Protein 1E8U (pdb70)

Foldseek 3Di:
DQPFAPPLFQVWAQAQQAADDPDDQQLKKWDAQPDFADPADWAPEQQKAWDLKEKEADRGKIKIKIKHDHHHYPPQHAIKMKIFIWYWYADPVRHIHTGTQAMDIGDDRWRWDLKYWEQDPFTIKIKTFTDDDDLLVQLVALAETKMKIKGQGSVRDIDMDIAPCCPQVVQFSYKTWLSYYWYDDDQKIKTKMKHFGDPPDPLNVQQQLAAADDFADPPADPDDPVVQSVLRNQQQQFPSRPRTGIFIKMWIAGDDPDTNHPIHIEGEHNNAPGHAHRWYWGGHHNWIWIWGFPQFQDFWTWTWTWDDDDRYIYTHHTQTFNVQGAAAAPPRWRPGGTRHHGGTTAAKHWEQHYAYPVRHTFKTWIWHAPDTHAQFWTWIFMTGNYDTHDIHTPDDRHKGWHYKDKGKTARNVVSWIKMKIWTFIDDVPSHHTYITITMTTIGGND/DDQFADPLFQPWAQAQQAADDPPDQLLKKWDAFPDFADPADWAPEQQKAWDLKEKEADSTWIKIKIKIDHHHYDPLGAIKMKIFIWYWYADPVGHIYTGTQAIDIRPDPWRWDLKYWYQDPFTIKIKTWTDNDDQLVQLVAQAETKMKIWGQGSVRDIDMDIAPCCPQVVQFSYKGFLSYYWYDDPQKIKTKMKHFGRPPDPVNVQQPLAAAADFAPPDADPDDPVVLSVFRNCQQQFPSNPRTGIFIKMWIAGDDPDTRHPIHIGGAHNNAPGGQHRWYWGGHHNWIWIWGFPQFQDFWTWTWTWDDDVRYIYTHHTQTFLVQGAAADPPRWRVHGTRHHGGTTAAKHWAQHYAYPVRHGFKTWIWHAPDGHAQFFTWIFMTGNYDTHDIHTPDDRQKGWHYKDKGKTARNNVSWIKMKIWTFIDGPPSHHTYITITMTTIDGDPVPD

InterPro domains:
  IPR000665 Haemagglutinin/haemagglutinin-neuraminidase, paramyxovirus [PF00423] (20-565)
  IPR016285 Haemagglutinin-neuraminidase [PIRSF001072] (2-569)
  IPR016285 Haemagglutinin-neuraminidase [cd15469] (160-564)
  IPR036278 Sialidase superfamily [SSF50939] (125-567)

Structure (mmCIF, N/CA/C/O backbone):
data_1E8U
#
_entry.id   1E8U
#
_cell.length_a   72.560
_cell.length_b   78.490
_cell.length_c   199.930
_cell.angle_alpha   90.00
_cell.angle_beta   90.00
_cell.angle_gamma   90.00
#
_symmetry.space_group_name_H-M   'P 21 21 21'
#
loop_
_entity.id
_entity.type
_entity.pdbx_description
1 polymer HEMAGGLUTININ-NEURAMINIDASE
2 non-polymer 'CALCIUM ION'
3 non-polymer 'N-acetyl-beta-neuraminic acid'
4 non-polymer 2-acetamido-2-deoxy-beta-D-glucopyranose
5 water water
#
loop_
_atom_site.group_PDB
_atom_site.id
_atom_site.type_symbol
_atom_site.label_atom_id
_atom_site.label_alt_id
_atom_site.label_comp_id
_atom_site.label_asym_id
_atom_site.label_entity_id
_atom_site.label_seq_id
_atom_site.pdbx_PDB_ins_code
_atom_site.Cartn_x
_atom_site.Cartn_y
_atom_site.Cartn_z
_atom_site.occupancy
_atom_site.B_iso_or_equiv
_atom_site.auth_seq_id
_atom_site.auth_comp_id
_atom_site.auth_asym_id
_atom_site.auth_atom_id
_atom_site.pdbx_PDB_model_num
ATOM 1 N N . GLY A 1 1 ? 10.980 51.073 3.998 1.00 78.22 124 GLY A N 1
ATOM 2 C CA . GLY A 1 1 ? 9.629 51.323 4.585 1.00 78.15 124 GLY A CA 1
ATOM 3 C C . GLY A 1 1 ? 9.675 52.267 5.771 1.00 77.80 124 GLY A C 1
ATOM 4 O O . GLY A 1 1 ? 9.266 51.909 6.877 1.00 77.87 124 GLY A O 1
ATOM 5 N N . ALA A 1 2 ? 10.173 53.477 5.538 1.00 77.38 125 ALA A N 1
ATOM 6 C CA . ALA A 1 2 ? 10.283 54.487 6.585 1.00 76.52 125 ALA A CA 1
ATOM 7 C C . ALA A 1 2 ? 8.932 54.775 7.233 1.00 75.88 125 ALA A C 1
ATOM 8 O O . ALA A 1 2 ? 7.987 55.191 6.563 1.00 76.32 125 ALA A O 1
ATOM 10 N N . PRO A 1 3 ? 8.825 54.551 8.552 1.00 74.82 126 PRO A N 1
ATOM 11 C CA . PRO A 1 3 ? 7.587 54.787 9.300 1.00 73.50 126 PRO A CA 1
ATOM 12 C C . PRO A 1 3 ? 7.104 56.229 9.189 1.00 71.96 126 PRO A C 1
ATOM 13 O O . PRO A 1 3 ? 5.923 56.513 9.388 1.00 72.42 126 PRO A O 1
ATOM 17 N N . ILE A 1 4 ? 8.029 57.133 8.879 1.00 69.85 127 ILE A N 1
ATOM 18 C CA . ILE A 1 4 ? 7.710 58.550 8.716 1.00 67.32 127 ILE A CA 1
ATOM 19 C C . ILE A 1 4 ? 7.277 59.238 10.008 1.00 65.16 127 ILE A C 1
ATOM 20 O O . ILE A 1 4 ? 6.655 58.625 10.877 1.00 64.63 127 ILE A O 1
ATOM 25 N N . HIS A 1 5 ? 7.618 60.519 10.123 1.00 62.62 128 HIS A N 1
ATOM 26 C CA . HIS A 1 5 ? 7.251 61.324 11.283 1.00 60.13 128 HIS A CA 1
ATOM 27 C C . HIS A 1 5 ? 5.779 61.696 11.106 1.00 58.75 128 HIS A C 1
ATOM 28 O O . HIS A 1 5 ? 5.239 61.569 10.006 1.00 58.35 128 HIS A O 1
ATOM 35 N N . ASP A 1 6 ? 5.131 62.152 12.175 1.00 57.02 129 ASP A N 1
ATOM 36 C CA . ASP A 1 6 ? 3.730 62.556 12.082 1.00 55.24 129 ASP A CA 1
ATOM 37 C C . ASP A 1 6 ? 3.624 63.668 11.041 1.00 53.75 129 ASP A C 1
ATOM 38 O O . ASP A 1 6 ? 4.554 64.457 10.870 1.00 53.42 129 ASP A O 1
ATOM 43 N N . PRO A 1 7 ? 2.488 63.747 10.330 1.00 52.69 130 PRO A N 1
ATOM 44 C CA . PRO A 1 7 ? 2.286 64.773 9.299 1.00 51.52 130 PRO A CA 1
ATOM 45 C C . PRO A 1 7 ? 2.528 66.206 9.765 1.00 50.24 130 PRO A C 1
ATOM 46 O O . PRO A 1 7 ? 2.638 67.124 8.951 1.00 49.74 130 PRO A O 1
ATOM 50 N N . ASP A 1 8 ? 2.621 66.391 11.074 1.00 49.19 131 ASP A N 1
ATOM 51 C CA . ASP A 1 8 ? 2.848 67.713 11.638 1.00 48.10 131 ASP A CA 1
ATOM 52 C C . ASP A 1 8 ? 4.272 68.206 11.384 1.00 46.65 131 ASP A C 1
ATOM 53 O O . ASP A 1 8 ? 4.527 69.410 11.381 1.00 45.38 131 ASP A O 1
ATOM 58 N N . PHE A 1 9 ? 5.194 67.273 11.165 1.00 45.15 132 PHE A N 1
ATOM 59 C CA . PHE A 1 9 ? 6.589 67.632 10.934 1.00 44.54 132 PHE A CA 1
ATOM 60 C C . PHE A 1 9 ? 7.000 67.645 9.469 1.00 43.99 132 PHE A C 1
ATOM 61 O O . PHE A 1 9 ? 8.075 68.139 9.133 1.00 44.28 132 PHE A O 1
ATOM 69 N N . ILE A 1 10 ? 6.152 67.104 8.601 1.00 43.58 133 ILE A N 1
ATOM 70 C CA . ILE A 1 10 ? 6.462 67.059 7.176 1.00 42.31 133 ILE A CA 1
ATOM 71 C C . ILE A 1 10 ? 6.901 68.430 6.684 1.00 40.40 133 ILE A C 1
ATOM 72 O O . ILE A 1 10 ? 6.205 69.426 6.883 1.00 40.30 133 ILE A O 1
ATOM 77 N N . GLY A 1 11 ? 8.068 68.478 6.048 1.00 38.37 134 GLY A N 1
ATOM 78 C CA . GLY A 1 11 ? 8.587 69.738 5.547 1.00 35.61 134 GLY A CA 1
ATOM 79 C C . GLY A 1 11 ? 9.314 70.543 6.613 1.00 34.31 134 GLY A C 1
ATOM 80 O O . GLY A 1 11 ? 9.825 71.628 6.339 1.00 35.14 134 GLY A O 1
ATOM 81 N N . GLY A 1 12 ? 9.367 70.017 7.832 1.00 32.89 135 GLY A N 1
ATOM 82 C CA . GLY A 1 12 ? 10.038 70.735 8.902 1.00 30.46 135 GLY A CA 1
ATOM 83 C C . GLY A 1 12 ? 11.340 70.097 9.352 1.00 29.00 135 GLY A C 1
ATOM 84 O O . GLY A 1 12 ? 11.901 70.487 10.378 1.00 27.52 135 GLY A O 1
ATOM 85 N N . ILE A 1 13 ? 11.828 69.127 8.581 1.00 27.15 136 ILE A N 1
ATOM 86 C CA . ILE A 1 13 ? 13.061 68.423 8.918 1.00 26.05 136 ILE A CA 1
ATOM 87 C C . ILE A 1 13 ? 14.206 68.745 7.963 1.00 25.77 136 ILE A C 1
ATOM 88 O O . ILE A 1 13 ? 14.024 68.770 6.741 1.00 25.04 136 ILE A O 1
ATOM 93 N N . GLY A 1 14 ? 15.383 68.989 8.532 1.00 24.13 137 GLY A N 1
ATOM 94 C CA . GLY A 1 14 ? 16.568 69.275 7.736 1.00 23.59 137 GLY A CA 1
ATOM 95 C C . GLY A 1 14 ? 16.542 70.474 6.799 1.00 23.72 137 GLY A C 1
ATOM 96 O O . GLY A 1 14 ? 17.280 70.498 5.814 1.00 22.27 137 GLY A O 1
ATOM 97 N N . LYS A 1 15 ? 15.716 71.471 7.100 1.00 23.07 138 LYS A N 1
ATOM 98 C CA . LYS A 1 15 ? 15.620 72.664 6.262 1.00 23.48 138 LYS A CA 1
ATOM 99 C C . LYS A 1 15 ? 16.147 73.903 6.988 1.00 22.95 138 LYS A C 1
ATOM 100 O O . LYS A 1 15 ? 16.372 73.874 8.198 1.00 21.24 138 LYS A O 1
ATOM 106 N N . GLU A 1 16 ? 16.356 74.990 6.250 1.00 23.47 139 GLU A N 1
ATOM 107 C CA . GLU A 1 16 ? 16.802 76.227 6.883 1.00 24.16 139 GLU A CA 1
ATOM 108 C C . GLU A 1 16 ? 15.559 76.669 7.664 1.00 24.70 139 GLU A C 1
ATOM 109 O O . GLU A 1 16 ? 14.517 76.920 7.067 1.00 23.19 139 GLU A O 1
ATOM 115 N N . LEU A 1 17 ? 15.661 76.746 8.990 1.00 25.57 140 LEU A N 1
ATOM 116 C CA . LEU A 1 17 ? 14.508 77.109 9.826 1.00 26.06 140 LEU A CA 1
ATOM 117 C C . LEU A 1 17 ? 14.086 78.574 9.845 1.00 26.22 140 LEU A C 1
ATOM 118 O O . LEU A 1 17 ? 12.910 78.891 9.676 1.00 25.20 140 LEU A O 1
ATOM 123 N N . ILE A 1 18 ? 15.042 79.463 10.072 1.00 26.76 141 ILE A N 1
ATOM 124 C CA . ILE A 1 18 ? 14.749 80.883 10.150 1.00 28.35 141 ILE A CA 1
ATOM 125 C C . ILE A 1 18 ? 15.509 81.680 9.099 1.00 30.38 141 ILE A C 1
ATOM 126 O O . ILE A 1 18 ? 16.741 81.663 9.056 1.00 29.35 141 ILE A O 1
ATOM 131 N N . VAL A 1 19 ? 14.761 82.368 8.245 1.00 31.53 142 VAL A N 1
ATOM 132 C CA . VAL A 1 19 ? 15.358 83.182 7.198 1.00 34.75 142 VAL A CA 1
ATOM 133 C C . VAL A 1 19 ? 15.089 84.633 7.556 1.00 37.49 142 VAL A C 1
ATOM 134 O O . VAL A 1 19 ? 13.936 85.053 7.643 1.00 38.17 142 VAL A O 1
ATOM 138 N N . ASP A 1 20 ? 16.153 85.396 7.773 1.00 40.11 143 ASP A N 1
ATOM 139 C CA . ASP A 1 20 ? 16.011 86.795 8.141 1.00 42.81 143 ASP A CA 1
ATOM 140 C C . ASP A 1 20 ? 17.291 87.570 7.839 1.00 43.79 143 ASP A C 1
ATOM 141 O O . ASP A 1 20 ? 18.394 87.100 8.122 1.00 43.92 143 ASP A O 1
ATOM 146 N N . ASN A 1 21 ? 17.135 88.758 7.262 1.00 44.44 144 ASN A N 1
ATOM 147 C CA . ASN A 1 21 ? 18.273 89.596 6.901 1.00 45.35 144 ASN A CA 1
ATOM 148 C C . ASN A 1 21 ? 18.332 90.889 7.705 1.00 45.57 144 ASN A C 1
ATOM 149 O O . ASN A 1 21 ? 19.320 91.621 7.647 1.00 45.71 144 ASN A O 1
ATOM 154 N N . ALA A 1 22 ? 17.272 91.167 8.453 1.00 46.20 145 ALA A N 1
ATOM 155 C CA . ALA A 1 22 ? 17.203 92.386 9.248 1.00 47.07 145 ALA A CA 1
ATOM 156 C C . ALA A 1 22 ? 17.426 92.129 10.731 1.00 47.27 145 ALA A C 1
ATOM 157 O O . ALA A 1 22 ? 18.430 92.563 11.303 1.00 47.62 145 ALA A O 1
ATOM 159 N N . SER A 1 23 ? 16.480 91.419 11.342 1.00 46.99 146 SER A N 1
ATOM 160 C CA . SER A 1 23 ? 16.525 91.093 12.764 1.00 46.58 146 SER A CA 1
ATOM 161 C C . SER A 1 23 ? 17.889 90.639 13.266 1.00 45.81 146 SER A C 1
ATOM 162 O O . SER A 1 23 ? 18.569 89.832 12.629 1.00 46.10 146 SER A O 1
ATOM 165 N N . ASP A 1 24 ? 18.286 91.172 14.415 1.00 44.47 147 ASP A N 1
ATOM 166 C CA . ASP A 1 24 ? 19.553 90.803 15.020 1.00 43.07 147 ASP A CA 1
ATOM 167 C C . ASP A 1 24 ? 19.451 89.305 15.260 1.00 41.10 147 ASP A C 1
ATOM 168 O O . ASP A 1 24 ? 18.477 88.832 15.843 1.00 40.94 147 ASP A O 1
ATOM 173 N N . VAL A 1 25 ? 20.444 88.558 14.791 1.00 37.55 148 VAL A N 1
ATOM 174 C CA . VAL A 1 25 ? 20.436 87.116 14.951 1.00 34.91 148 VAL A CA 1
ATOM 175 C C . VAL A 1 25 ? 20.209 86.691 16.395 1.00 32.98 148 VAL A C 1
ATOM 176 O O . VAL A 1 25 ? 19.376 85.829 16.666 1.00 31.83 148 VAL A O 1
ATOM 180 N N . THR A 1 26 ? 20.941 87.301 17.321 1.00 31.49 149 THR A N 1
ATOM 181 C CA . THR A 1 26 ? 20.813 86.947 18.723 1.00 31.25 149 THR A CA 1
ATOM 182 C C . THR A 1 26 ? 19.526 87.426 19.388 1.00 30.80 149 THR A C 1
ATOM 183 O O . THR A 1 26 ? 19.365 87.283 20.601 1.00 31.08 149 THR A O 1
ATOM 187 N N . SER A 1 27 ? 18.611 87.989 18.603 1.00 29.61 150 SER A N 1
ATOM 188 C CA . SER A 1 27 ? 17.335 88.419 19.155 1.00 29.17 150 SER A CA 1
ATOM 189 C C . SER A 1 27 ? 16.502 87.145 19.326 1.00 28.49 150 SER A C 1
ATOM 190 O O . SER A 1 27 ? 15.501 87.137 20.044 1.00 28.13 150 SER A O 1
ATOM 193 N N . PHE A 1 28 ? 16.921 86.067 18.659 1.00 27.19 151 PHE A N 1
ATOM 194 C CA . PHE A 1 28 ? 16.238 84.776 18.792 1.00 25.15 151 PHE A CA 1
ATOM 195 C C . PHE A 1 28 ? 16.950 84.093 19.950 1.00 24.36 151 PHE A C 1
ATOM 196 O O . PHE A 1 28 ? 18.166 84.229 20.093 1.00 23.04 151 PHE A O 1
ATOM 204 N N . TYR A 1 29 ? 16.206 83.355 20.768 1.00 22.70 152 TYR A N 1
ATOM 205 C CA . TYR A 1 29 ? 16.793 82.713 21.931 1.00 22.66 152 TYR A CA 1
ATOM 206 C C . TYR A 1 29 ? 15.985 81.501 22.373 1.00 21.76 152 TYR A C 1
ATOM 207 O O . TYR A 1 29 ? 14.816 81.365 22.030 1.00 22.70 152 TYR A O 1
ATOM 216 N N . PRO A 1 30 ? 16.607 80.598 23.141 1.00 21.70 153 PRO A N 1
ATOM 217 C CA . PRO A 1 30 ? 15.908 79.406 23.620 1.00 21.82 153 PRO A CA 1
ATOM 218 C C . PRO A 1 30 ? 15.012 79.723 24.818 1.00 22.66 153 PRO A C 1
ATOM 219 O O . PRO A 1 30 ? 15.344 80.576 25.639 1.00 20.77 153 PRO A O 1
ATOM 223 N N . SER A 1 31 ? 13.872 79.045 24.903 1.00 24.85 154 SER A N 1
ATOM 224 C CA . SER A 1 31 ? 12.957 79.237 26.024 1.00 27.92 154 SER A CA 1
ATOM 225 C C . SER A 1 31 ? 13.437 78.289 27.112 1.00 29.96 154 SER A C 1
ATOM 226 O O . SER A 1 31 ? 14.562 77.795 27.052 1.00 28.91 154 SER A O 1
ATOM 229 N N . ALA A 1 32 ? 12.589 78.031 28.103 1.00 33.70 155 ALA A N 1
ATOM 230 C CA . ALA A 1 32 ? 12.941 77.094 29.163 1.00 35.86 155 ALA A CA 1
ATOM 231 C C . ALA A 1 32 ? 12.853 75.699 28.540 1.00 38.22 155 ALA A C 1
ATOM 232 O O . ALA A 1 32 ? 12.235 75.525 27.487 1.00 38.12 155 ALA A O 1
ATOM 234 N N . PHE A 1 33 ? 13.464 74.712 29.188 1.00 40.73 156 PHE A N 1
ATOM 235 C CA . PHE A 1 33 ? 13.469 73.343 28.682 1.00 42.88 156 PHE A CA 1
ATOM 236 C C . PHE A 1 33 ? 12.091 72.708 28.564 1.00 45.35 156 PHE A C 1
ATOM 237 O O . PHE A 1 33 ? 11.689 71.903 29.408 1.00 46.64 156 PHE A O 1
ATOM 245 N N . GLN A 1 34 ? 11.392 73.060 27.489 1.00 47.23 157 GLN A N 1
ATOM 246 C CA . GLN A 1 34 ? 10.050 72.562 27.201 1.00 49.02 157 GLN A CA 1
ATOM 247 C C . GLN A 1 34 ? 9.738 71.188 27.788 1.00 49.68 157 GLN A C 1
ATOM 248 O O . GLN A 1 34 ? 8.709 71.017 28.444 1.00 50.71 157 GLN A O 1
ATOM 254 N N . GLU A 1 35 ? 10.611 70.209 27.563 1.00 49.68 158 GLU A N 1
ATOM 255 C CA . GLU A 1 35 ? 10.364 68.872 28.094 1.00 49.83 158 GLU A CA 1
ATOM 256 C C . GLU A 1 35 ? 11.618 68.038 28.330 1.00 49.46 158 GLU A C 1
ATOM 257 O O . GLU A 1 35 ? 12.721 68.383 27.890 1.00 49.20 158 GLU A O 1
ATOM 263 N N . HIS A 1 36 ? 11.412 66.929 29.034 1.00 48.51 159 HIS A N 1
ATOM 264 C CA . HIS A 1 36 ? 12.459 65.964 29.336 1.00 47.19 159 HIS A CA 1
ATOM 265 C C . HIS A 1 36 ? 12.041 64.698 28.598 1.00 44.99 159 HIS A C 1
ATOM 266 O O . HIS A 1 36 ? 11.314 63.864 29.137 1.00 46.07 159 HIS A O 1
ATOM 273 N N . LEU A 1 37 ? 12.488 64.575 27.354 1.00 41.58 160 LEU A N 1
ATOM 274 C CA . LEU A 1 37 ? 12.159 63.434 26.513 1.00 37.73 160 LEU A CA 1
ATOM 275 C C . LEU A 1 37 ? 12.604 62.133 27.162 1.00 35.76 160 LEU A C 1
ATOM 276 O O . LEU A 1 37 ? 13.531 62.123 27.970 1.00 34.45 160 LEU A O 1
ATOM 281 N N . ASN A 1 38 ? 11.944 61.035 26.805 1.00 34.06 161 ASN A N 1
ATOM 282 C CA . ASN A 1 38 ? 12.273 59.737 27.390 1.00 32.64 161 ASN A CA 1
ATOM 283 C C . ASN A 1 38 ? 12.804 58.709 26.400 1.00 29.43 161 ASN A C 1
ATOM 284 O O . ASN A 1 38 ? 13.038 57.562 26.776 1.00 28.89 161 ASN A O 1
ATOM 289 N N . PHE A 1 39 ? 13.016 59.105 25.149 1.00 26.48 162 PHE A N 1
ATOM 290 C CA . PHE A 1 39 ? 13.482 58.149 24.145 1.00 23.53 162 PHE A CA 1
ATOM 291 C C . PHE A 1 39 ? 14.890 57.602 24.359 1.00 22.76 162 PHE A C 1
ATOM 292 O O . PHE A 1 39 ? 15.229 56.546 23.833 1.00 23.25 162 PHE A O 1
ATOM 300 N N . ILE A 1 40 ? 15.716 58.302 25.129 1.00 22.17 163 ILE A N 1
ATOM 301 C CA . ILE A 1 40 ? 17.070 57.814 25.379 1.00 21.59 163 ILE A CA 1
ATOM 302 C C . ILE A 1 40 ? 17.100 56.969 26.654 1.00 21.88 163 ILE A C 1
ATOM 303 O O . ILE A 1 40 ? 16.782 57.451 27.734 1.00 21.26 163 ILE A O 1
ATOM 308 N N . PRO A 1 41 ? 17.498 55.694 26.540 1.00 23.05 164 PRO A N 1
ATOM 309 C CA . PRO A 1 41 ? 17.553 54.802 27.704 1.00 23.49 164 PRO A CA 1
ATOM 310 C C . PRO A 1 41 ? 18.577 55.261 28.735 1.00 23.31 164 PRO A C 1
ATOM 311 O O . PRO A 1 41 ? 19.612 55.817 28.384 1.00 22.21 164 PRO A O 1
ATOM 315 N N . ALA A 1 42 ? 18.281 55.013 30.004 1.00 22.96 165 ALA A N 1
ATOM 316 C CA . ALA A 1 42 ? 19.183 55.370 31.091 1.00 22.85 165 ALA A CA 1
ATOM 317 C C . ALA A 1 42 ? 20.261 54.296 31.136 1.00 23.40 165 ALA A C 1
ATOM 318 O O . ALA A 1 42 ? 20.185 53.308 30.403 1.00 21.88 165 ALA A O 1
ATOM 320 N N . PRO A 1 43 ? 21.301 54.487 31.966 1.00 23.20 166 PRO A N 1
ATOM 321 C CA . PRO A 1 43 ? 22.329 53.446 32.015 1.00 23.97 166 PRO A CA 1
ATOM 322 C C . PRO A 1 43 ? 21.649 52.137 32.440 1.00 24.88 166 PRO A C 1
ATOM 323 O O . PRO A 1 43 ? 20.601 52.161 33.078 1.00 24.66 166 PRO A O 1
ATOM 327 N N . THR A 1 44 ? 22.230 51.001 32.088 1.00 26.55 167 THR A N 1
ATOM 328 C CA . THR A 1 44 ? 21.621 49.731 32.459 1.00 28.85 167 THR A CA 1
ATOM 329 C C . THR A 1 44 ? 21.734 49.473 33.963 1.00 28.07 167 THR A C 1
ATOM 330 O O . THR A 1 44 ? 20.882 48.803 34.547 1.00 27.62 167 THR A O 1
ATOM 334 N N . THR A 1 45 ? 22.775 50.023 34.583 1.00 27.95 168 THR A N 1
ATOM 335 C CA . THR A 1 45 ? 23.008 49.863 36.020 1.00 27.32 168 THR A CA 1
ATOM 336 C C . THR A 1 45 ? 23.045 51.220 36.725 1.00 27.35 168 THR A C 1
ATOM 337 O O . THR A 1 45 ? 23.251 52.253 36.089 1.00 26.30 168 THR A O 1
ATOM 341 N N . GLY A 1 46 ? 22.854 51.211 38.042 1.00 25.83 169 GLY A N 1
ATOM 342 C CA . GLY A 1 46 ? 22.873 52.452 38.796 1.00 24.76 169 GLY A CA 1
ATOM 343 C C . GLY A 1 46 ? 24.277 52.985 39.018 1.00 24.11 169 GLY A C 1
ATOM 344 O O . GLY A 1 46 ? 24.463 54.144 39.385 1.00 23.93 169 GLY A O 1
ATOM 345 N N . SER A 1 47 ? 25.274 52.142 38.787 1.00 23.74 170 SER A N 1
ATOM 346 C CA . SER A 1 47 ? 26.659 52.549 38.984 1.00 24.36 170 SER A CA 1
ATOM 347 C C . SER A 1 47 ? 27.411 52.675 37.663 1.00 22.65 170 SER A C 1
ATOM 348 O O . SER A 1 47 ? 28.614 52.939 37.653 1.00 22.77 170 SER A O 1
ATOM 351 N N . GLY A 1 48 ? 26.702 52.481 36.554 1.00 22.23 171 GLY A N 1
ATOM 352 C CA . GLY A 1 48 ? 27.326 52.578 35.242 1.00 22.43 171 GLY A CA 1
ATOM 353 C C . GLY A 1 48 ? 27.037 53.910 34.568 1.00 22.89 171 GLY A C 1
ATOM 354 O O . GLY A 1 48 ? 26.621 54.863 35.226 1.00 23.26 171 GLY A O 1
ATOM 355 N N . CYS A 1 49 ? 27.257 53.988 33.259 1.00 22.40 172 CYS A N 1
ATOM 356 C CA . CYS A 1 49 ? 27.004 55.232 32.543 1.00 23.83 172 CYS A CA 1
ATOM 357 C C . CYS A 1 49 ? 26.659 55.007 31.085 1.00 21.62 172 CYS A C 1
ATOM 358 O O . CYS A 1 49 ? 26.830 53.912 30.544 1.00 21.26 172 CYS A O 1
ATOM 361 N N . THR A 1 50 ? 26.164 56.070 30.465 1.00 19.59 173 THR A N 1
ATOM 362 C CA . THR A 1 50 ? 25.859 56.078 29.039 1.00 19.04 173 THR A CA 1
ATOM 363 C C . THR A 1 50 ? 26.675 57.280 28.589 1.00 18.50 173 THR A C 1
ATOM 364 O O . THR A 1 50 ? 26.657 58.320 29.245 1.00 18.86 173 THR A O 1
ATOM 368 N N . ARG A 1 51 ? 27.387 57.131 27.480 1.00 18.63 174 ARG A N 1
ATOM 369 C CA . ARG A 1 51 ? 28.276 58.177 26.997 1.00 18.47 174 ARG A CA 1
ATOM 370 C C . ARG A 1 51 ? 28.448 58.163 25.482 1.00 18.23 174 ARG A C 1
ATOM 371 O O . ARG A 1 51 ? 27.978 57.256 24.792 1.00 16.93 174 ARG A O 1
ATOM 379 N N . ILE A 1 52 ? 29.143 59.184 24.984 1.00 18.46 175 ILE A N 1
ATOM 380 C CA . ILE A 1 52 ? 29.453 59.312 23.564 1.00 18.28 175 ILE A CA 1
ATOM 381 C C . ILE A 1 52 ? 28.223 59.153 22.675 1.00 18.14 175 ILE A C 1
ATOM 382 O O . ILE A 1 52 ? 28.083 58.162 21.943 1.00 16.91 175 ILE A O 1
ATOM 387 N N . PRO A 1 53 ? 27.311 60.138 22.729 1.00 16.35 176 PRO A N 1
ATOM 388 C CA . PRO A 1 53 ? 26.078 60.137 21.940 1.00 15.65 176 PRO A CA 1
ATOM 389 C C . PRO A 1 53 ? 26.282 60.581 20.501 1.00 16.05 176 PRO A C 1
ATOM 390 O O . PRO A 1 53 ? 27.157 61.402 20.208 1.00 15.35 176 PRO A O 1
ATOM 394 N N . SER A 1 54 ? 25.474 60.025 19.606 1.00 15.01 177 SER A N 1
ATOM 395 C CA . SER A 1 54 ? 25.512 60.389 18.195 1.00 16.24 177 SER A CA 1
ATOM 396 C C . SER A 1 54 ? 24.054 60.432 17.746 1.00 16.17 177 SER A C 1
ATOM 397 O O . SER A 1 54 ? 23.254 59.581 18.143 1.00 16.33 177 SER A O 1
ATOM 400 N N . PHE A 1 55 ? 23.714 61.426 16.935 1.00 15.55 178 PHE A N 1
ATOM 401 C CA . PHE A 1 55 ? 22.343 61.605 16.480 1.00 16.24 178 PHE A CA 1
ATOM 402 C C . PHE A 1 55 ? 22.269 62.232 15.090 1.00 15.99 178 PHE A C 1
ATOM 403 O O . PHE A 1 55 ? 23.041 63.129 14.755 1.00 15.86 178 PHE A O 1
ATOM 411 N N . ASP A 1 56 ? 21.324 61.758 14.286 1.00 16.01 179 ASP A N 1
ATOM 412 C CA . ASP A 1 56 ? 21.108 62.300 12.955 1.00 16.24 179 ASP A CA 1
ATOM 413 C C . ASP A 1 56 ? 19.665 61.997 12.580 1.00 16.51 179 ASP A C 1
ATOM 414 O O . ASP A 1 56 ? 19.153 60.914 12.878 1.00 15.98 179 ASP A O 1
ATOM 419 N N . MET A 1 57 ? 19.018 62.953 11.924 1.00 17.36 180 MET A N 1
ATOM 420 C CA . MET A 1 57 ? 17.624 62.803 11.534 1.00 18.48 180 MET A CA 1
ATOM 421 C C . MET A 1 57 ? 17.348 63.244 10.101 1.00 18.70 180 MET A C 1
ATOM 422 O O . MET A 1 57 ? 17.731 64.339 9.693 1.00 18.66 180 MET A O 1
ATOM 427 N N . SER A 1 58 ? 16.684 62.381 9.340 1.00 18.21 181 SER A N 1
ATOM 428 C CA . SER A 1 58 ? 16.343 62.698 7.964 1.00 19.79 181 SER A CA 1
ATOM 429 C C . SER A 1 58 ? 14.850 62.990 7.894 1.00 20.38 181 SER A C 1
ATOM 430 O O . SER A 1 58 ? 14.161 62.986 8.915 1.00 19.06 181 SER A O 1
ATOM 433 N N . ALA A 1 59 ? 14.354 63.231 6.687 1.00 20.69 182 ALA A N 1
ATOM 434 C CA . ALA A 1 59 ? 12.950 63.570 6.488 1.00 21.85 182 ALA A CA 1
ATOM 435 C C . ALA A 1 59 ? 11.933 62.569 7.022 1.00 21.94 182 ALA A C 1
ATOM 436 O O . ALA A 1 59 ? 10.794 62.94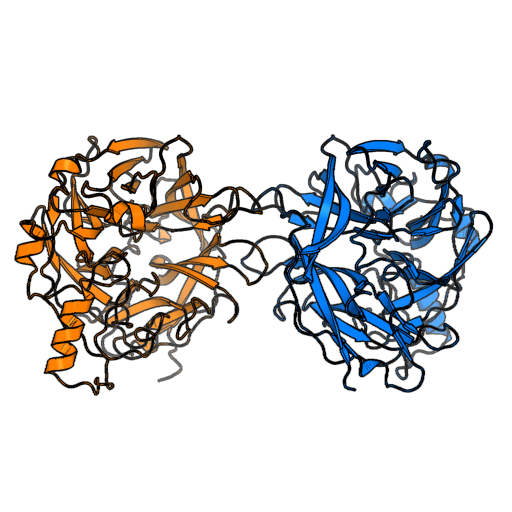2 7.291 1.00 22.45 182 ALA A O 1
ATOM 438 N N . THR A 1 60 ? 12.322 61.310 7.193 1.00 21.56 183 THR A N 1
ATOM 439 C CA . THR A 1 60 ? 11.354 60.324 7.655 1.00 21.26 183 THR A CA 1
ATOM 440 C C . THR A 1 60 ? 11.602 59.691 9.009 1.00 21.06 183 THR A C 1
ATOM 441 O O . THR A 1 60 ? 10.659 59.214 9.647 1.00 21.82 183 THR A O 1
ATOM 445 N N . HIS A 1 61 ? 12.855 59.680 9.455 1.00 19.72 184 HIS A N 1
ATOM 446 C CA . HIS A 1 61 ? 13.191 59.062 10.736 1.00 19.14 184 HIS A CA 1
ATOM 447 C C . HIS A 1 61 ? 14.471 59.626 11.354 1.00 18.93 184 HIS A C 1
ATOM 448 O O . HIS A 1 61 ? 15.241 60.320 10.685 1.00 18.10 184 HIS A O 1
ATOM 455 N N . TYR A 1 62 ? 14.687 59.328 12.633 1.00 17.85 185 TYR A N 1
ATOM 456 C CA . TYR A 1 62 ? 15.907 59.759 13.302 1.00 18.53 185 TYR A CA 1
ATOM 457 C C . TYR A 1 62 ? 16.678 58.516 13.724 1.00 18.26 185 TYR A C 1
ATOM 458 O O . TYR A 1 62 ? 16.117 57.417 13.822 1.00 18.23 185 TYR A O 1
ATOM 467 N N . CYS A 1 63 ? 17.973 58.701 13.944 1.00 17.45 186 CYS A N 1
ATOM 468 C CA . CYS A 1 63 ? 18.860 57.634 14.362 1.00 18.27 186 CYS A CA 1
ATOM 469 C C . CYS A 1 63 ? 19.631 58.117 15.576 1.00 18.27 186 CYS A C 1
ATOM 470 O O . CYS A 1 63 ? 20.055 59.268 15.628 1.00 18.33 186 CYS A O 1
ATOM 473 N N . TYR A 1 64 ? 19.820 57.233 16.545 1.00 18.27 187 TYR A N 1
ATOM 474 C CA . TYR A 1 64 ? 20.521 57.597 17.762 1.00 18.40 187 TYR A CA 1
ATOM 475 C C . TYR A 1 64 ? 21.346 56.433 18.272 1.00 18.41 187 TYR A C 1
ATOM 476 O O . TYR A 1 64 ? 20.953 55.273 18.132 1.00 19.34 187 TYR A O 1
ATOM 485 N N . THR A 1 65 ? 22.496 56.737 18.860 1.00 17.70 188 THR A N 1
ATOM 486 C CA . THR A 1 65 ? 23.328 55.692 19.422 1.00 17.60 188 THR A CA 1
ATOM 487 C C . THR A 1 65 ? 24.202 56.216 20.558 1.00 18.49 188 THR A C 1
ATOM 488 O O . THR A 1 65 ? 24.559 57.396 20.585 1.00 18.39 188 THR A O 1
ATOM 492 N N . HIS A 1 66 ? 24.503 55.347 21.520 1.00 16.94 189 HIS A N 1
ATOM 493 C CA . HIS A 1 66 ? 25.388 55.711 22.617 1.00 17.64 189 HIS A CA 1
ATOM 494 C C . HIS A 1 66 ? 26.080 54.471 23.177 1.00 18.85 189 HIS A C 1
ATOM 495 O O . HIS A 1 66 ? 25.655 53.334 22.922 1.00 19.25 189 HIS A O 1
ATOM 502 N N . ASN A 1 67 ? 27.169 54.692 23.904 1.00 18.32 190 ASN A N 1
ATOM 503 C CA . ASN A 1 67 ? 27.952 53.608 24.470 1.00 19.67 190 ASN A CA 1
ATOM 504 C C . ASN A 1 67 ? 27.557 53.411 25.929 1.00 20.69 190 ASN A C 1
ATOM 505 O O . ASN A 1 67 ? 27.301 54.377 26.647 1.00 20.66 190 ASN A O 1
ATOM 510 N N . VAL A 1 68 ? 27.489 52.155 26.357 1.00 22.12 191 VAL A N 1
ATOM 511 C CA . VAL A 1 68 ? 27.090 51.834 27.725 1.00 23.51 191 VAL A CA 1
ATOM 512 C C . VAL A 1 68 ? 28.179 51.101 28.500 1.00 24.15 191 VAL A C 1
ATOM 513 O O . VAL A 1 68 ? 28.774 50.150 28.002 1.00 24.23 191 VAL A O 1
ATOM 517 N N . ILE A 1 69 ? 28.429 51.557 29.721 1.00 25.94 192 ILE A N 1
ATOM 518 C CA . ILE A 1 69 ? 29.422 50.947 30.605 1.00 27.52 192 ILE A CA 1
ATOM 519 C C . ILE A 1 69 ? 28.656 50.418 31.814 1.00 27.96 192 ILE A C 1
ATOM 520 O O . ILE A 1 69 ? 27.824 51.124 32.374 1.00 26.16 192 ILE A O 1
ATOM 525 N N . LEU A 1 70 ? 28.947 49.188 32.226 1.00 30.24 193 LEU A N 1
ATOM 526 C CA . LEU A 1 70 ? 28.254 48.583 33.365 1.00 32.04 193 LEU A CA 1
ATOM 527 C C . LEU A 1 70 ? 28.689 49.082 34.739 1.00 32.39 193 LEU A C 1
ATOM 528 O O . LEU A 1 70 ? 27.855 49.312 35.613 1.00 30.49 193 LEU A O 1
ATOM 533 N N . SER A 1 71 ? 29.993 49.239 34.935 1.00 34.08 194 SER A N 1
ATOM 534 C CA . SER A 1 71 ? 30.503 49.710 36.218 1.00 35.51 194 SER A CA 1
ATOM 535 C C . SER A 1 71 ? 31.410 50.910 36.011 1.00 35.32 194 SER A C 1
ATOM 536 O O . SER A 1 71 ? 32.459 50.801 35.382 1.00 35.94 194 SER A O 1
ATOM 539 N N . GLY A 1 72 ? 31.004 52.056 36.549 1.00 35.57 195 GLY A N 1
ATOM 540 C CA . GLY A 1 72 ? 31.797 53.257 36.377 1.00 35.85 195 GLY A CA 1
ATOM 541 C C . GLY A 1 72 ? 31.636 53.760 34.954 1.00 36.71 195 GLY A C 1
ATOM 542 O O . GLY A 1 72 ? 30.641 53.452 34.298 1.00 34.86 195 GLY A O 1
ATOM 543 N N . CYS A 1 73 ? 32.608 54.527 34.470 1.00 37.27 196 CYS A N 1
ATOM 544 C CA . CYS A 1 73 ? 32.544 55.056 33.112 1.00 40.07 196 CYS A CA 1
ATOM 545 C C . CYS A 1 73 ? 33.941 55.100 32.513 1.00 42.33 196 CYS A C 1
ATOM 546 O O . CYS A 1 73 ? 34.191 55.838 31.564 1.00 43.18 196 CYS A O 1
ATOM 549 N N . ARG A 1 74 ? 34.849 54.305 33.068 1.00 45.63 197 ARG A N 1
ATOM 550 C CA . ARG A 1 74 ? 36.224 54.276 32.582 1.00 49.05 197 ARG A CA 1
ATOM 551 C C . ARG A 1 74 ? 36.256 53.875 31.111 1.00 50.72 197 ARG A C 1
ATOM 552 O O . ARG A 1 74 ? 35.813 52.784 30.741 1.00 50.69 197 ARG A O 1
ATOM 560 N N . ASP A 1 75 ? 36.783 54.773 30.282 1.00 52.98 198 ASP A N 1
ATOM 561 C CA . ASP A 1 75 ? 36.887 54.570 28.838 1.00 55.12 198 ASP A CA 1
ATOM 562 C C . ASP A 1 75 ? 37.722 53.354 28.463 1.00 55.81 198 ASP A C 1
ATOM 563 O O . ASP A 1 75 ? 38.190 53.244 27.329 1.00 55.98 198 ASP A O 1
ATOM 568 N N . HIS A 1 76 ? 37.902 52.446 29.418 1.00 56.57 199 HIS A N 1
ATOM 569 C CA . HIS A 1 76 ? 38.688 51.239 29.206 1.00 56.80 199 HIS A CA 1
ATOM 570 C C . HIS A 1 76 ? 37.827 49.982 29.339 1.00 56.05 199 HIS A C 1
ATOM 571 O O . HIS A 1 76 ? 37.823 49.127 28.454 1.00 56.59 199 HIS A O 1
ATOM 578 N N . SER A 1 77 ? 37.099 49.885 30.449 1.00 54.76 200 SER A N 1
ATOM 579 C CA . SER A 1 77 ? 36.233 48.741 30.729 1.00 53.01 200 SER A CA 1
ATOM 580 C C . SER A 1 77 ? 35.385 48.305 29.536 1.00 51.64 200 SER A C 1
ATOM 581 O O . SER A 1 77 ? 35.113 49.092 28.630 1.00 52.23 200 SER A O 1
ATOM 584 N N . HIS A 1 78 ? 34.971 47.041 29.555 1.00 49.70 201 HIS A N 1
ATOM 585 C CA . HIS A 1 78 ? 34.144 46.460 28.499 1.00 47.84 201 HIS A CA 1
ATOM 586 C C . HIS A 1 78 ? 32.860 47.272 28.349 1.00 45.29 201 HIS A C 1
ATOM 587 O O . HIS A 1 78 ? 32.313 47.759 29.341 1.00 44.93 201 HIS A O 1
ATOM 594 N N . SER A 1 79 ? 32.381 47.416 27.116 1.00 42.04 202 SER A N 1
ATOM 595 C CA . SER A 1 79 ? 31.172 48.198 26.865 1.00 38.71 202 SER A CA 1
ATOM 596 C C . SER A 1 79 ? 30.368 47.728 25.664 1.00 37.12 202 SER A C 1
ATOM 597 O O . SER A 1 79 ? 30.911 47.149 24.723 1.00 35.95 202 SER A O 1
ATOM 600 N N . HIS A 1 80 ? 29.066 47.990 25.700 1.00 35.01 203 HIS A N 1
ATOM 601 C CA . HIS A 1 80 ? 28.203 47.630 24.590 1.00 33.31 203 HIS A CA 1
ATOM 602 C C . HIS A 1 80 ? 27.593 48.890 23.987 1.00 30.96 203 HIS A C 1
ATOM 603 O O . HIS A 1 80 ? 27.415 49.903 24.668 1.00 29.32 203 HIS A O 1
ATOM 610 N N . GLN A 1 81 ? 27.292 48.821 22.699 1.00 27.66 204 GLN A N 1
ATOM 611 C CA . GLN A 1 81 ? 26.728 49.950 21.974 1.00 25.01 204 GLN A CA 1
ATOM 612 C C . GLN A 1 81 ? 25.223 49.779 21.796 1.00 24.56 204 GLN A C 1
ATOM 613 O O . GLN A 1 81 ? 24.750 48.711 21.398 1.00 24.29 204 GLN A O 1
ATOM 619 N N . TYR A 1 82 ? 24.480 50.833 22.108 1.00 22.59 205 TYR A N 1
ATOM 620 C CA . TYR A 1 82 ? 23.029 50.850 21.968 1.00 21.46 205 TYR A CA 1
ATOM 621 C C . TYR A 1 82 ? 22.726 51.682 20.718 1.00 21.24 205 TYR A C 1
ATOM 622 O O . TYR A 1 82 ? 23.255 52.789 20.560 1.00 18.27 205 TYR A O 1
ATOM 631 N N . LEU A 1 83 ? 21.883 51.147 19.835 1.00 19.70 206 LEU A N 1
ATOM 632 C CA . LEU A 1 83 ? 21.535 51.821 18.583 1.00 20.44 206 LEU A CA 1
ATOM 633 C C . LEU A 1 83 ? 20.023 51.821 18.366 1.00 20.84 206 LEU A C 1
ATOM 634 O O . LEU A 1 83 ? 19.372 50.788 18.521 1.00 19.83 206 LEU A O 1
ATOM 639 N N . ALA A 1 84 ? 19.469 52.972 17.989 1.00 20.94 207 ALA A N 1
ATOM 640 C CA . ALA A 1 84 ? 18.028 53.083 17.801 1.00 21.14 207 ALA A CA 1
ATOM 641 C C . ALA A 1 84 ? 17.553 53.843 16.565 1.00 21.61 207 ALA A C 1
ATOM 642 O O . ALA A 1 84 ? 18.207 54.773 16.087 1.00 21.59 207 ALA A O 1
ATOM 644 N N . LEU A 1 85 ? 16.390 53.425 16.072 1.00 20.90 208 LEU A N 1
ATOM 645 C CA . LEU A 1 85 ? 15.723 54.014 14.912 1.00 21.24 208 LEU A CA 1
ATOM 646 C C . LEU A 1 85 ? 14.348 54.441 15.421 1.00 21.31 208 LEU A C 1
ATOM 647 O O . LEU A 1 85 ? 13.658 53.651 16.078 1.00 21.50 208 LEU A O 1
ATOM 652 N N . GLY A 1 86 ? 13.951 55.676 15.131 1.00 20.09 209 GLY A N 1
ATOM 653 C CA . GLY A 1 86 ? 12.657 56.151 15.586 1.00 21.02 209 GLY A CA 1
ATOM 654 C C . GLY A 1 86 ? 12.091 57.248 14.712 1.00 21.11 209 GLY A C 1
ATOM 655 O O . GLY A 1 86 ? 12.637 57.538 13.645 1.00 21.35 209 GLY A O 1
ATOM 656 N N . VAL A 1 87 ? 10.997 57.861 15.157 1.00 20.71 210 VAL A N 1
ATOM 657 C CA . VAL A 1 87 ? 10.365 58.943 14.407 1.00 21.64 210 VAL A CA 1
ATOM 658 C C . VAL A 1 87 ? 9.797 59.990 15.361 1.00 22.83 210 VAL A C 1
ATOM 659 O O . VAL A 1 87 ? 9.546 59.707 16.529 1.00 22.97 210 VAL A O 1
ATOM 663 N N . LEU A 1 88 ? 9.602 61.198 14.848 1.00 25.82 211 LEU A N 1
ATOM 664 C CA . LEU A 1 88 ? 9.043 62.300 15.621 1.00 29.29 211 LEU A CA 1
ATOM 665 C C . LEU A 1 88 ? 7.523 62.190 15.611 1.00 31.74 211 LEU A C 1
ATOM 666 O O . LEU A 1 88 ? 6.926 61.850 14.590 1.00 31.98 211 LEU A O 1
ATOM 671 N N . ARG A 1 89 ? 6.898 62.484 16.743 1.00 34.22 212 ARG A N 1
ATOM 672 C CA . ARG A 1 89 ? 5.448 62.410 16.844 1.00 37.09 212 ARG A CA 1
ATOM 673 C C . ARG A 1 89 ? 4.893 63.464 17.791 1.00 38.80 212 ARG A C 1
ATOM 674 O O . ARG A 1 89 ? 5.646 64.183 18.450 1.00 38.26 212 ARG A O 1
ATOM 682 N N . THR A 1 90 ? 3.568 63.555 17.839 1.00 40.08 213 THR A N 1
ATOM 683 C CA . THR A 1 90 ? 2.886 64.501 18.712 1.00 42.09 213 THR A CA 1
ATOM 684 C C . THR A 1 90 ? 1.622 63.844 19.240 1.00 43.07 213 THR A C 1
ATOM 685 O O . THR A 1 90 ? 0.969 63.079 18.529 1.00 43.14 213 THR A O 1
ATOM 689 N N . THR A 1 91 ? 1.287 64.135 20.492 1.00 43.89 214 THR A N 1
ATOM 690 C CA . THR A 1 91 ? 0.078 63.594 21.096 1.00 44.64 214 THR A CA 1
ATOM 691 C C . THR A 1 91 ? -1.072 64.459 20.585 1.00 44.69 214 THR A C 1
ATOM 692 O O . THR A 1 91 ? -0.853 65.403 19.825 1.00 44.07 214 THR A O 1
ATOM 696 N N . ALA A 1 92 ? -2.293 64.140 21.000 1.00 45.32 215 ALA A N 1
ATOM 697 C CA . ALA A 1 92 ? -3.452 64.917 20.577 1.00 45.58 215 ALA A CA 1
ATOM 698 C C . ALA A 1 92 ? -3.305 66.354 21.071 1.00 45.55 215 ALA A C 1
ATOM 699 O O . ALA A 1 92 ? -3.714 67.298 20.396 1.00 45.77 215 ALA A O 1
ATOM 701 N N . THR A 1 93 ? -2.710 66.509 22.251 1.00 45.49 216 THR A N 1
ATOM 702 C CA . THR A 1 93 ? -2.493 67.825 22.847 1.00 45.60 216 THR A CA 1
ATOM 703 C C . THR A 1 93 ? -1.493 68.625 22.020 1.00 44.89 216 THR A C 1
ATOM 704 O O . THR A 1 93 ? -1.463 69.856 22.071 1.00 44.74 216 THR A O 1
ATOM 708 N N . GLY A 1 94 ? -0.668 67.913 21.262 1.00 44.15 217 GLY A N 1
ATOM 709 C CA . GLY A 1 94 ? 0.332 68.570 20.446 1.00 42.55 217 GLY A CA 1
ATOM 710 C C . GLY A 1 94 ? 1.693 68.468 21.103 1.00 41.36 217 GLY A C 1
ATOM 711 O O . GLY A 1 94 ? 2.632 69.161 20.714 1.00 40.92 217 GLY A O 1
ATOM 712 N N . ARG A 1 95 ? 1.802 67.602 22.106 1.00 40.61 218 ARG A N 1
ATOM 713 C CA . ARG A 1 95 ? 3.067 67.424 22.803 1.00 39.52 218 ARG A CA 1
ATOM 714 C C . ARG A 1 95 ? 4.033 66.620 21.947 1.00 37.46 218 ARG A C 1
ATOM 715 O O . ARG A 1 95 ? 3.720 65.514 21.507 1.00 36.75 218 ARG A O 1
ATOM 723 N N . ILE A 1 96 ? 5.209 67.191 21.719 1.00 34.83 219 ILE A N 1
ATOM 724 C CA . ILE A 1 96 ? 6.239 66.559 20.909 1.00 32.74 219 ILE A CA 1
ATOM 725 C C . ILE A 1 96 ? 6.970 65.445 21.645 1.00 32.00 219 ILE A C 1
ATOM 726 O O . ILE A 1 96 ? 7.354 65.601 22.804 1.00 32.22 219 ILE A O 1
ATOM 731 N N . PHE A 1 97 ? 7.158 64.314 20.972 1.00 30.92 220 PHE A N 1
ATOM 732 C CA . PHE A 1 97 ? 7.896 63.217 21.572 1.00 29.73 220 PHE A CA 1
ATOM 733 C C . PHE A 1 97 ? 8.599 62.371 20.521 1.00 28.81 220 PHE A C 1
ATOM 734 O O . PHE A 1 97 ? 8.145 62.256 19.380 1.00 28.37 220 PHE A O 1
ATOM 742 N N . PHE A 1 98 ? 9.745 61.827 20.906 1.00 27.44 221 PHE A N 1
ATOM 743 C CA . PHE A 1 98 ? 10.524 60.989 20.017 1.00 26.86 221 PHE A CA 1
ATOM 744 C C . PHE A 1 98 ? 10.164 59.546 20.322 1.00 26.81 221 PHE A C 1
ATOM 745 O O . PHE A 1 98 ? 10.369 59.063 21.437 1.00 27.24 221 PHE A O 1
ATOM 753 N N . SER A 1 99 ? 9.615 58.867 19.325 1.00 26.37 222 SER A N 1
ATOM 754 C CA . SER A 1 99 ? 9.196 57.483 19.475 1.00 27.51 222 SER A CA 1
ATOM 755 C C . SER A 1 99 ? 10.176 56.524 18.811 1.00 27.87 222 SER A C 1
ATOM 756 O O . SER A 1 99 ? 10.347 56.553 17.594 1.00 26.83 222 SER A O 1
ATOM 759 N N . THR A 1 100 ? 10.818 55.679 19.612 1.00 28.70 223 THR A N 1
ATOM 760 C CA . THR A 1 100 ? 11.772 54.714 19.083 1.00 30.89 223 THR A CA 1
ATOM 761 C C . THR A 1 100 ? 11.024 53.472 18.602 1.00 31.88 223 THR A C 1
ATOM 762 O O . THR A 1 100 ? 10.287 52.843 19.364 1.00 33.34 223 THR A O 1
ATOM 766 N N . LEU A 1 101 ? 11.209 53.135 17.328 1.00 31.14 224 LEU A N 1
ATOM 767 C CA . LEU A 1 101 ? 10.535 51.993 16.721 1.00 30.97 224 LEU A CA 1
ATOM 768 C C . LEU A 1 101 ? 11.364 50.716 16.725 1.00 30.91 224 LEU A C 1
ATOM 769 O O . LEU A 1 101 ? 10.824 49.621 16.874 1.00 30.51 224 LEU A O 1
ATOM 774 N N . ARG A 1 102 ? 12.673 50.857 16.545 1.00 29.04 225 ARG A N 1
ATOM 775 C CA . ARG A 1 102 ? 13.575 49.714 16.554 1.00 28.70 225 ARG A CA 1
ATOM 776 C C . ARG A 1 102 ? 14.826 50.095 17.331 1.00 28.44 225 ARG A C 1
ATOM 777 O O . ARG A 1 102 ? 15.272 51.237 17.283 1.00 28.67 225 ARG A O 1
ATOM 785 N N . SER A 1 103 ? 15.383 49.139 18.056 1.00 28.01 226 SER A N 1
ATOM 786 C CA . SER A 1 103 ? 16.596 49.385 18.807 1.00 28.30 226 SER A CA 1
ATOM 787 C C . SER A 1 103 ? 17.281 48.058 19.027 1.00 28.81 226 SER A C 1
ATOM 788 O O . SER A 1 103 ? 16.656 46.997 18.935 1.00 28.60 226 SER A O 1
ATOM 791 N N . ILE A 1 104 ? 18.574 48.118 19.298 1.00 27.86 227 ILE A N 1
ATOM 792 C CA . ILE A 1 104 ? 19.340 46.921 19.541 1.00 28.32 227 ILE A CA 1
ATOM 793 C C . ILE A 1 104 ? 20.531 47.277 20.405 1.00 29.21 227 ILE A C 1
ATOM 794 O O . ILE A 1 104 ? 21.095 48.370 20.297 1.00 27.78 227 ILE A O 1
ATOM 799 N N . SER A 1 105 ? 20.887 46.356 21.287 1.00 29.82 228 SER A N 1
ATOM 800 C CA . SER A 1 105 ? 22.026 46.542 22.162 1.00 31.97 228 SER A CA 1
ATOM 801 C C . SER A 1 105 ? 23.052 45.508 21.730 1.00 32.88 228 SER A C 1
ATOM 802 O O . SER A 1 105 ? 22.898 44.316 22.000 1.00 32.13 228 SER A O 1
ATOM 805 N N . LEU A 1 106 ? 24.088 45.963 21.039 1.00 33.60 229 LEU A N 1
ATOM 806 C CA . LEU A 1 106 ? 25.124 45.062 20.565 1.00 35.99 229 LEU A CA 1
ATOM 807 C C . LEU A 1 106 ? 25.985 44.632 21.742 1.00 38.29 229 LEU A C 1
ATOM 808 O O . LEU A 1 106 ? 26.818 45.397 22.230 1.00 37.91 229 LEU A O 1
ATOM 813 N N . ASP A 1 107 ? 25.772 43.404 22.204 1.00 40.95 230 ASP A N 1
ATOM 814 C CA . ASP A 1 107 ? 26.527 42.889 23.336 1.00 43.71 230 ASP A CA 1
ATOM 815 C C . ASP A 1 107 ? 27.326 41.642 22.996 1.00 44.70 230 ASP A C 1
ATOM 816 O O . ASP A 1 107 ? 27.074 40.561 23.528 1.00 45.29 230 ASP A O 1
ATOM 821 N N . ASP A 1 108 ? 28.283 41.799 22.089 1.00 45.22 231 ASP A N 1
ATOM 822 C CA . ASP A 1 108 ? 29.153 40.704 21.701 1.00 45.19 231 ASP A CA 1
ATOM 823 C C . ASP A 1 108 ? 30.501 41.019 22.333 1.00 45.07 231 ASP A C 1
ATOM 824 O O . ASP A 1 108 ? 30.599 41.938 23.143 1.00 45.55 231 ASP A O 1
ATOM 829 N N . THR A 1 109 ? 31.537 40.275 21.971 1.00 44.81 232 THR A N 1
ATOM 830 C CA . THR A 1 109 ? 32.852 40.498 22.560 1.00 44.22 232 THR A CA 1
ATOM 831 C C . THR A 1 109 ? 33.698 41.569 21.880 1.00 43.79 232 THR A C 1
ATOM 832 O O . THR A 1 109 ? 34.815 41.857 22.322 1.00 43.99 232 THR A O 1
ATOM 836 N N . GLN A 1 110 ? 33.177 42.158 20.808 1.00 42.14 233 GLN A N 1
ATOM 837 C CA . GLN A 1 110 ? 33.912 43.198 20.104 1.00 40.64 233 GLN A CA 1
ATOM 838 C C . GLN A 1 110 ? 33.710 44.550 20.779 1.00 39.44 233 GLN A C 1
ATOM 839 O O . GLN A 1 110 ? 32.599 44.895 21.185 1.00 39.74 233 GLN A O 1
ATOM 845 N N . ASN A 1 111 ? 34.795 45.309 20.900 1.00 37.42 234 ASN A N 1
ATOM 846 C CA . ASN A 1 111 ? 34.752 46.615 21.547 1.00 35.47 234 ASN A CA 1
ATOM 847 C C . ASN A 1 111 ? 34.594 47.747 20.532 1.00 33.00 234 ASN A C 1
ATOM 848 O O . ASN A 1 111 ? 35.588 48.335 20.103 1.00 32.51 234 ASN A O 1
ATOM 853 N N . ARG A 1 112 ? 33.356 48.050 20.147 1.00 30.07 235 ARG A N 1
ATOM 854 C CA . ARG A 1 112 ? 33.107 49.139 19.204 1.00 28.14 235 ARG A CA 1
ATOM 855 C C . ARG A 1 112 ? 33.338 50.441 19.960 1.00 27.68 235 ARG A C 1
ATOM 856 O O . ARG A 1 112 ? 32.941 50.575 21.118 1.00 28.00 235 ARG A O 1
ATOM 864 N N . LYS A 1 113 ? 33.965 51.408 19.301 1.00 25.99 236 LYS A N 1
ATOM 865 C CA . LYS A 1 113 ? 34.283 52.664 19.960 1.00 24.48 236 LYS A CA 1
ATOM 866 C C . LYS A 1 113 ? 34.148 53.881 19.059 1.00 22.40 236 LYS A C 1
ATOM 867 O O . LYS A 1 113 ? 34.321 53.784 17.842 1.00 21.32 236 LYS A O 1
ATOM 873 N N . SER A 1 114 ? 33.828 55.019 19.677 1.00 19.84 237 SER A N 1
ATOM 874 C CA . SER A 1 114 ? 33.712 56.296 18.989 1.00 18.39 237 SER A CA 1
ATOM 875 C C . SER A 1 114 ? 32.754 56.262 17.795 1.00 17.64 237 SER A C 1
ATOM 876 O O . SER A 1 114 ? 32.994 56.913 16.780 1.00 17.06 237 SER A O 1
ATOM 879 N N . CYS A 1 115 ? 31.646 55.538 17.940 1.00 17.55 238 CYS A N 1
ATOM 880 C CA . CYS A 1 115 ? 30.681 55.390 16.857 1.00 16.66 238 CYS A CA 1
ATOM 881 C C . CYS A 1 115 ? 29.849 56.614 16.518 1.00 16.83 238 CYS A C 1
ATOM 882 O O . CYS A 1 115 ? 29.418 57.360 17.409 1.00 15.05 238 CYS A O 1
ATOM 885 N N . SER A 1 116 ? 29.603 56.778 15.217 1.00 15.13 239 SER A N 1
ATOM 886 C CA . SER A 1 116 ? 28.794 57.858 14.668 1.00 16.76 239 SER A CA 1
ATOM 887 C C . SER A 1 116 ? 27.605 57.202 13.961 1.00 17.39 239 SER A C 1
ATOM 888 O O . SER A 1 116 ? 27.730 56.088 13.459 1.00 17.96 239 SER A O 1
ATOM 891 N N . VAL A 1 117 ? 26.464 57.887 13.914 1.00 16.97 240 VAL A N 1
ATOM 892 C CA . VAL A 1 117 ? 25.294 57.335 13.240 1.00 17.22 240 VAL A CA 1
ATOM 893 C C . VAL A 1 117 ? 24.775 58.316 12.183 1.00 17.10 240 VAL A C 1
ATOM 894 O O . VAL A 1 117 ? 25.029 59.519 12.264 1.00 15.52 240 VAL A O 1
ATOM 898 N N . SER A 1 118 ? 24.063 57.791 11.190 1.00 15.80 241 SER A N 1
ATOM 899 C CA . SER A 1 118 ? 23.479 58.610 10.129 1.00 16.49 241 SER A CA 1
ATOM 900 C C . SER A 1 118 ? 22.156 57.987 9.693 1.00 17.00 241 SER A C 1
ATOM 901 O O . SER A 1 118 ? 22.051 56.765 9.589 1.00 17.21 241 SER A O 1
ATOM 904 N N . ALA A 1 119 ? 21.155 58.832 9.451 1.00 17.21 242 ALA A N 1
ATOM 905 C CA . ALA A 1 119 ? 19.841 58.377 9.009 1.00 18.43 242 ALA A CA 1
ATOM 906 C C . ALA A 1 119 ? 19.841 58.281 7.481 1.00 18.70 242 ALA A C 1
ATOM 907 O O . ALA A 1 119 ? 19.865 59.303 6.788 1.00 18.89 242 ALA A O 1
ATOM 909 N N . THR A 1 120 ? 19.826 57.055 6.963 1.00 19.12 243 THR A N 1
ATOM 910 C CA . THR A 1 120 ? 19.818 56.835 5.520 1.00 19.53 243 THR A CA 1
ATOM 911 C C . THR A 1 120 ? 18.462 56.271 5.091 1.00 19.51 243 THR A C 1
ATOM 912 O O . THR A 1 120 ? 17.655 55.861 5.923 1.00 20.44 243 THR A O 1
ATOM 916 N N . PRO A 1 121 ? 18.196 56.238 3.777 1.00 19.50 244 PRO A N 1
ATOM 917 C CA . PRO A 1 121 ? 16.908 55.707 3.315 1.00 18.73 244 PRO A CA 1
ATOM 918 C C . PRO A 1 121 ? 16.664 54.257 3.728 1.00 18.97 244 PRO A C 1
ATOM 919 O O . PRO A 1 121 ? 15.526 53.793 3.725 1.00 19.15 244 PRO A O 1
ATOM 923 N N . LEU A 1 122 ? 17.725 53.537 4.085 1.00 18.70 245 LEU A N 1
ATOM 924 C CA . LEU A 1 122 ? 17.575 52.144 4.486 1.00 19.18 245 LEU A CA 1
ATOM 925 C C . LEU A 1 122 ? 17.511 51.950 6.001 1.00 19.95 245 LEU A C 1
ATOM 926 O O . LEU A 1 122 ? 17.372 50.824 6.482 1.00 20.19 245 LEU A O 1
ATOM 931 N N . GLY A 1 123 ? 17.604 53.046 6.753 1.00 19.96 246 GLY A N 1
ATOM 932 C CA . GLY A 1 123 ? 17.533 52.941 8.197 1.00 19.81 246 GLY A CA 1
ATOM 933 C C . GLY A 1 123 ? 18.571 53.771 8.931 1.00 20.37 246 GLY A C 1
ATOM 934 O O . GLY A 1 123 ? 18.714 54.972 8.689 1.00 20.46 246 GLY A O 1
ATOM 935 N N . CYS A 1 124 ? 19.299 53.127 9.831 1.00 19.70 247 CYS A N 1
ATOM 936 C CA . CYS A 1 124 ? 20.326 53.816 10.603 1.00 20.89 247 CYS A CA 1
ATOM 937 C C . CYS A 1 124 ? 21.696 53.206 10.409 1.00 20.60 247 CYS A C 1
ATOM 938 O O . CYS A 1 124 ? 21.974 52.109 10.897 1.00 22.58 247 CYS A O 1
ATOM 941 N N . ASP A 1 125 ? 22.547 53.924 9.682 1.00 20.00 248 ASP A N 1
ATOM 942 C CA . ASP A 1 125 ? 23.905 53.479 9.402 1.00 19.20 248 ASP A CA 1
ATOM 943 C C . ASP A 1 125 ? 24.847 53.894 10.521 1.00 19.55 248 ASP A C 1
ATOM 944 O O . ASP A 1 125 ? 24.796 55.028 10.994 1.00 21.07 248 ASP A O 1
ATOM 949 N N . MET A 1 126 ? 25.709 52.976 10.939 1.00 18.35 249 MET A N 1
ATOM 950 C CA . MET A 1 126 ? 26.643 53.273 12.007 1.00 19.42 249 MET A CA 1
ATOM 951 C C . MET A 1 126 ? 28.067 52.956 11.596 1.00 19.56 249 MET A C 1
ATOM 952 O O . MET A 1 126 ? 28.334 51.915 10.982 1.00 19.76 249 MET A O 1
ATOM 957 N N . LEU A 1 127 ? 28.978 53.874 11.904 1.00 18.64 250 LEU A N 1
ATOM 958 C CA . LEU A 1 127 ? 30.392 53.674 11.612 1.00 17.91 250 LEU A CA 1
ATOM 959 C C . LEU A 1 127 ? 31.079 53.594 12.968 1.00 17.92 250 LEU A C 1
ATOM 960 O O . LEU A 1 127 ? 30.906 54.476 13.808 1.00 16.88 250 LEU A O 1
ATOM 965 N N . CYS A 1 128 ? 31.847 52.538 13.197 1.00 18.29 251 CYS A N 1
ATOM 966 C CA . CYS A 1 128 ? 32.527 52.401 14.478 1.00 20.51 251 CYS A CA 1
ATOM 967 C C . CYS A 1 128 ? 33.946 51.931 14.271 1.00 21.38 251 CYS A C 1
ATOM 968 O O . CYS A 1 128 ? 34.300 51.425 13.211 1.00 22.15 251 CYS A O 1
ATOM 971 N N . SER A 1 129 ? 34.758 52.089 15.306 1.00 21.29 252 SER A N 1
ATOM 972 C CA . SER A 1 129 ? 36.108 51.566 15.265 1.00 21.94 252 SER A CA 1
ATOM 973 C C . SER A 1 129 ? 36.002 50.387 16.224 1.00 22.99 252 SER A C 1
ATOM 974 O O . SER A 1 129 ? 35.161 50.400 17.125 1.00 22.91 252 SER A O 1
ATOM 977 N N . LYS A 1 130 ? 36.819 49.362 16.015 1.00 24.15 253 LYS A N 1
ATOM 978 C CA . LYS A 1 130 ? 36.831 48.197 16.897 1.00 27.14 253 LYS A CA 1
ATOM 979 C C . LYS A 1 130 ? 38.270 48.113 17.380 1.00 29.14 253 LYS A C 1
ATOM 980 O O . LYS A 1 130 ? 39.179 47.897 16.583 1.00 29.40 253 LYS A O 1
ATOM 986 N N . VAL A 1 131 ? 38.472 48.287 18.681 1.00 31.85 254 VAL A N 1
ATOM 987 C CA . VAL A 1 131 ? 39.816 48.302 19.237 1.00 36.12 254 VAL A CA 1
ATOM 988 C C . VAL A 1 131 ? 40.048 47.415 20.454 1.00 38.66 254 VAL A C 1
ATOM 989 O O . VAL A 1 131 ? 39.139 47.167 21.245 1.00 39.93 254 VAL A O 1
ATOM 993 N N . THR A 1 132 ? 41.288 46.962 20.601 1.00 41.28 255 THR A N 1
ATOM 994 C CA . THR A 1 132 ? 41.684 46.117 21.723 1.00 43.69 255 THR A CA 1
ATOM 995 C C . THR A 1 132 ? 42.871 46.761 22.433 1.00 43.59 255 THR A C 1
ATOM 996 O O . THR A 1 132 ? 43.707 46.070 23.018 1.00 44.42 255 THR A O 1
ATOM 1000 N N . GLU A 1 133 ? 42.941 48.089 22.367 1.00 42.22 256 GLU A N 1
ATOM 1001 C CA . GLU A 1 133 ? 44.022 48.837 22.999 1.00 41.19 256 GLU A CA 1
ATOM 1002 C C . GLU A 1 133 ? 43.609 50.286 23.244 1.00 39.84 256 GLU A C 1
ATOM 1003 O O . GLU A 1 133 ? 42.649 50.776 22.646 1.00 37.83 256 GLU A O 1
ATOM 1009 N N . THR A 1 134 ? 44.329 50.966 24.134 1.00 38.27 257 THR A N 1
ATOM 1010 C CA . THR A 1 134 ? 44.027 52.359 24.445 1.00 37.25 257 THR A CA 1
ATOM 1011 C C . THR A 1 134 ? 44.331 53.229 23.237 1.00 36.22 257 THR A C 1
ATOM 1012 O O . THR A 1 134 ? 44.985 52.789 22.292 1.00 35.25 257 THR A O 1
ATOM 1016 N N . GLU A 1 135 ? 43.854 54.467 23.273 1.00 35.86 258 GLU A N 1
ATOM 1017 C CA . GLU A 1 135 ? 44.091 55.392 22.177 1.00 35.93 258 GLU A CA 1
ATOM 1018 C C . GLU A 1 135 ? 45.594 55.602 22.030 1.00 35.34 258 GLU A C 1
ATOM 1019 O O . GLU A 1 135 ? 46.125 55.578 20.922 1.00 34.29 258 GLU A O 1
ATOM 1025 N N . GLU A 1 136 ? 46.275 55.792 23.158 1.00 35.87 259 GLU A N 1
ATOM 1026 C CA . GLU A 1 136 ? 47.721 55.993 23.160 1.00 36.55 259 GLU A CA 1
ATOM 1027 C C . GLU A 1 136 ? 48.438 54.829 22.482 1.00 35.82 259 GLU A C 1
ATOM 1028 O O . GLU A 1 136 ? 49.331 55.033 21.660 1.00 35.11 259 GLU A O 1
ATOM 1034 N N . GLU A 1 137 ? 48.048 53.608 22.835 1.00 35.08 260 GLU A N 1
ATOM 1035 C CA . GLU A 1 137 ? 48.663 52.417 22.256 1.00 35.18 260 GLU A CA 1
ATOM 1036 C C . GLU A 1 137 ? 48.385 52.310 20.760 1.00 33.97 260 GLU A C 1
ATOM 1037 O O . GLU A 1 137 ? 49.246 51.880 19.990 1.00 33.85 260 GLU A O 1
ATOM 1043 N N . ASP A 1 138 ? 47.181 52.702 20.354 1.00 32.64 261 ASP A N 1
ATOM 1044 C CA . ASP A 1 138 ? 46.793 52.637 18.951 1.00 31.25 261 ASP A CA 1
ATOM 1045 C C . ASP A 1 138 ? 47.739 53.497 18.125 1.00 30.83 261 ASP A C 1
ATOM 1046 O O . ASP A 1 138 ? 48.344 53.023 17.167 1.00 30.02 261 ASP A O 1
ATOM 1051 N N . TYR A 1 139 ? 47.865 54.767 18.503 1.00 30.68 262 TYR A N 1
ATOM 1052 C CA . TYR A 1 139 ? 48.742 55.686 17.788 1.00 30.51 262 TYR A CA 1
ATOM 1053 C C . TYR A 1 139 ? 50.178 55.182 17.721 1.00 30.81 262 TYR A C 1
ATOM 1054 O O . TYR A 1 139 ? 50.891 55.460 16.760 1.00 30.93 262 TYR A O 1
ATOM 1063 N N . ASN A 1 140 ? 50.602 54.442 18.741 1.00 31.59 263 ASN A N 1
ATOM 1064 C CA . ASN A 1 140 ? 51.960 53.907 18.768 1.00 32.70 263 ASN A CA 1
ATOM 1065 C C . ASN A 1 140 ? 52.051 52.614 17.967 1.00 32.62 263 ASN A C 1
ATOM 1066 O O . ASN A 1 140 ? 53.134 52.076 17.757 1.00 32.07 263 ASN A O 1
ATOM 1071 N N . SER A 1 141 ? 50.897 52.129 17.521 1.00 33.11 264 SER A N 1
ATOM 1072 C CA . SER A 1 141 ? 50.804 50.913 16.725 1.00 33.66 264 SER A CA 1
ATOM 1073 C C . SER A 1 141 ? 50.750 51.325 15.257 1.00 33.32 264 SER A C 1
ATOM 1074 O O . SER A 1 141 ? 49.838 52.040 14.842 1.00 32.88 264 SER A O 1
ATOM 1077 N N . ALA A 1 142 ? 51.720 50.870 14.473 1.00 32.44 265 ALA A N 1
ATOM 1078 C CA . ALA A 1 142 ? 51.790 51.214 13.060 1.00 31.62 265 ALA A CA 1
ATOM 1079 C C . ALA A 1 142 ? 50.544 50.857 12.234 1.00 31.17 265 ALA A C 1
ATOM 1080 O O . ALA A 1 142 ? 50.172 51.603 11.328 1.00 30.75 265 ALA A O 1
ATOM 1082 N N . VAL A 1 143 ? 49.897 49.734 12.533 1.00 29.95 266 VAL A N 1
ATOM 1083 C CA . VAL A 1 143 ? 48.713 49.343 11.764 1.00 29.34 266 VAL A CA 1
ATOM 1084 C C . VAL A 1 143 ? 47.483 50.200 12.079 1.00 27.62 266 VAL A C 1
ATOM 1085 O O . VAL A 1 143 ? 47.334 50.704 13.187 1.00 27.65 266 VAL A O 1
ATOM 1089 N N . PRO A 1 144 ? 46.589 50.375 11.092 1.00 26.54 267 PRO A N 1
ATOM 1090 C CA . PRO A 1 144 ? 45.360 51.168 11.226 1.00 24.58 267 PRO A CA 1
ATOM 1091 C C . PRO A 1 144 ? 44.401 50.572 12.252 1.00 23.31 267 PRO A C 1
ATOM 1092 O O . PRO A 1 144 ? 44.567 49.435 12.683 1.00 22.56 267 PRO A O 1
ATOM 1096 N N . THR A 1 145 ? 43.392 51.347 12.633 1.00 22.21 268 THR A N 1
ATOM 1097 C CA . THR A 1 145 ? 42.394 50.887 13.593 1.00 21.82 268 THR A CA 1
ATOM 1098 C C . THR A 1 145 ? 41.298 50.203 12.789 1.00 21.05 268 THR A C 1
ATOM 1099 O O . THR A 1 145 ? 40.896 50.712 11.742 1.00 20.47 268 THR A O 1
ATOM 1103 N N . LEU A 1 146 ? 40.814 49.061 13.261 1.00 20.99 269 LEU A N 1
ATOM 1104 C CA . LEU A 1 146 ? 39.751 48.373 12.534 1.00 21.81 269 LEU A CA 1
ATOM 1105 C C . LEU A 1 146 ? 38.485 49.217 12.594 1.00 22.13 269 LEU A C 1
ATOM 1106 O O . LEU A 1 146 ? 38.220 49.892 13.594 1.00 21.84 269 LEU A O 1
ATOM 1111 N N . MET A 1 147 ? 37.710 49.186 11.517 1.00 22.04 270 MET A N 1
ATOM 1112 C CA . MET A 1 147 ? 36.468 49.937 11.455 1.00 22.29 270 MET A CA 1
ATOM 1113 C C . MET A 1 147 ? 35.414 49.087 10.769 1.00 22.76 270 MET A C 1
ATOM 1114 O O . MET A 1 147 ? 35.734 48.249 9.924 1.00 22.92 270 MET A O 1
ATOM 1119 N N . ALA A 1 148 ? 34.159 49.314 11.137 1.00 22.01 271 ALA A N 1
ATOM 1120 C CA . ALA A 1 148 ? 33.048 48.574 10.560 1.00 21.88 271 ALA A CA 1
ATOM 1121 C C . ALA A 1 148 ? 31.902 49.520 10.231 1.00 22.24 271 ALA A C 1
ATOM 1122 O O . ALA A 1 148 ? 31.732 50.563 10.874 1.00 20.28 271 ALA A O 1
ATOM 1124 N N . HIS A 1 149 ? 31.133 49.142 9.214 1.00 21.53 272 HIS A N 1
ATOM 1125 C CA . HIS A 1 149 ? 29.969 49.892 8.765 1.00 21.04 272 HIS A CA 1
ATOM 1126 C C . HIS A 1 149 ? 28.782 48.980 9.041 1.00 21.84 272 HIS A C 1
ATOM 1127 O O . HIS A 1 149 ? 28.717 47.864 8.520 1.00 19.98 272 HIS A O 1
ATOM 1134 N N . GLY A 1 150 ? 27.857 49.443 9.873 1.00 20.92 273 GLY A N 1
ATOM 1135 C CA . GLY A 1 150 ? 26.697 48.637 10.193 1.00 20.85 273 GLY A CA 1
ATOM 1136 C C . GLY A 1 150 ? 25.419 49.400 9.933 1.00 21.06 273 GLY A C 1
ATOM 1137 O O . GLY A 1 150 ? 25.444 50.610 9.670 1.00 19.39 273 GLY A O 1
ATOM 1138 N N . ARG A 1 151 ? 24.295 48.697 10.011 1.00 20.44 274 ARG A N 1
ATOM 1139 C CA . ARG A 1 151 ? 23.006 49.333 9.799 1.00 21.12 274 ARG A CA 1
ATOM 1140 C C . ARG A 1 151 ? 21.866 48.654 10.538 1.00 21.90 274 ARG A C 1
ATOM 1141 O O . ARG A 1 151 ? 21.754 47.428 10.547 1.00 22.04 274 ARG A O 1
ATOM 1149 N N . LEU A 1 152 ? 21.028 49.468 11.170 1.00 22.34 275 LEU A N 1
ATOM 1150 C CA . LEU A 1 152 ? 19.851 48.968 11.862 1.00 23.25 275 LEU A CA 1
ATOM 1151 C C . LEU A 1 152 ? 18.757 49.299 10.851 1.00 23.25 275 LEU A C 1
ATOM 1152 O O . LEU A 1 152 ? 18.483 50.472 10.590 1.00 21.66 275 LEU A O 1
ATOM 1157 N N . GLY A 1 153 ? 18.157 48.273 10.259 1.00 24.24 276 GLY A N 1
ATOM 1158 C CA . GLY A 1 153 ? 17.110 48.507 9.283 1.00 24.05 276 GLY A CA 1
ATOM 1159 C C . GLY A 1 153 ? 15.738 48.705 9.901 1.00 25.20 276 GLY A C 1
ATOM 1160 O O . GLY A 1 153 ? 15.520 48.393 11.076 1.00 24.71 276 GLY A O 1
ATOM 1161 N N . PHE A 1 154 ? 14.809 49.230 9.106 1.00 25.78 277 PHE A N 1
ATOM 1162 C CA . PHE A 1 154 ? 13.446 49.461 9.564 1.00 27.57 277 PHE A CA 1
ATOM 1163 C C . PHE A 1 154 ? 12.827 48.160 10.073 1.00 28.46 277 PHE A C 1
ATOM 1164 O O . PHE A 1 154 ? 11.891 48.183 10.867 1.00 28.38 277 PHE A O 1
ATOM 1172 N N . ASP A 1 155 ? 13.350 47.023 9.618 1.00 29.31 278 ASP A N 1
ATOM 1173 C CA . ASP A 1 155 ? 12.807 45.736 10.042 1.00 30.42 278 ASP A CA 1
ATOM 1174 C C . ASP A 1 155 ? 13.327 45.278 11.403 1.00 30.51 278 ASP A C 1
ATOM 1175 O O . ASP A 1 155 ? 12.946 44.216 11.895 1.00 30.30 278 ASP A O 1
ATOM 1180 N N . GLY A 1 156 ? 14.196 46.078 12.014 1.00 29.54 279 GLY A N 1
ATOM 1181 C CA . GLY A 1 156 ? 14.723 45.717 13.318 1.00 28.83 279 GLY A CA 1
ATOM 1182 C C . GLY A 1 156 ? 15.981 44.871 13.272 1.00 29.37 279 GLY A C 1
ATOM 1183 O O . GLY A 1 156 ? 16.565 44.557 14.309 1.00 29.22 279 GLY A O 1
ATOM 1184 N N . GLN A 1 157 ? 16.411 44.497 12.075 1.00 28.63 280 GLN A N 1
ATOM 1185 C CA . GLN A 1 157 ? 17.615 43.692 11.951 1.00 29.63 280 GLN A CA 1
ATOM 1186 C C . GLN A 1 157 ? 18.866 44.543 11.815 1.00 28.71 280 GLN A C 1
ATOM 1187 O O . GLN A 1 157 ? 18.838 45.629 11.232 1.00 27.52 280 GLN A O 1
ATOM 1193 N N . TYR A 1 158 ? 19.963 44.036 12.359 1.00 28.54 281 TYR A N 1
ATOM 1194 C CA . TYR A 1 158 ? 21.234 44.736 12.290 1.00 29.34 281 TYR A CA 1
ATOM 1195 C C . TYR A 1 158 ? 22.273 43.898 11.558 1.00 29.54 281 TYR A C 1
ATOM 1196 O O . TYR A 1 158 ? 22.504 42.736 11.897 1.00 30.01 281 TYR A O 1
ATOM 1205 N N . HIS A 1 159 ? 22.881 44.497 10.540 1.00 29.22 282 HIS A N 1
ATOM 1206 C CA . HIS A 1 159 ? 23.914 43.842 9.751 1.00 30.27 282 HIS A CA 1
ATOM 1207 C C . HIS A 1 159 ? 25.146 44.734 9.802 1.00 30.15 282 HIS A C 1
ATOM 1208 O O . HIS A 1 159 ? 25.033 45.958 9.868 1.00 29.36 282 HIS A O 1
ATOM 1215 N N . GLU A 1 160 ? 26.320 44.122 9.753 1.00 29.81 283 GLU A N 1
ATOM 1216 C CA . GLU A 1 160 ? 27.557 44.880 9.838 1.00 30.16 283 GLU A CA 1
ATOM 1217 C C . GLU A 1 160 ? 28.657 44.223 9.013 1.00 29.92 283 GLU A C 1
ATOM 1218 O O . GLU A 1 160 ? 28.695 43.000 8.879 1.00 30.34 283 GLU A O 1
ATOM 1224 N N . LYS A 1 161 ? 29.538 45.048 8.457 1.00 28.78 284 LYS A N 1
ATOM 1225 C CA . LYS A 1 161 ? 30.649 44.577 7.637 1.00 28.80 284 LYS A CA 1
ATOM 1226 C C . LYS A 1 161 ? 31.917 45.349 7.988 1.00 27.79 284 LYS A C 1
ATOM 1227 O O . LYS A 1 161 ? 31.918 46.581 7.971 1.00 26.22 284 LYS A O 1
ATOM 1233 N N . ASP A 1 162 ? 32.993 44.633 8.306 1.00 26.27 285 ASP A N 1
ATOM 1234 C CA . ASP A 1 162 ? 34.249 45.299 8.629 1.00 26.74 285 ASP A CA 1
ATOM 1235 C C . ASP A 1 162 ? 34.876 45.844 7.356 1.00 25.72 285 ASP A C 1
ATOM 1236 O O . ASP A 1 162 ? 34.907 45.169 6.322 1.00 25.35 285 ASP A O 1
ATOM 1241 N N . LEU A 1 163 ? 35.368 47.075 7.427 1.00 24.64 286 LEU A N 1
ATOM 1242 C CA . LEU A 1 163 ? 36.002 47.702 6.276 1.00 23.17 286 LEU A CA 1
ATOM 1243 C C . LEU A 1 163 ? 37.436 47.216 6.175 1.00 22.90 286 LEU A C 1
ATOM 1244 O O . LEU A 1 163 ? 38.038 46.852 7.181 1.00 23.23 286 LEU A O 1
ATOM 1249 N N . ASP A 1 164 ? 37.980 47.212 4.963 1.00 23.35 287 ASP A N 1
ATOM 1250 C CA . ASP A 1 164 ? 39.361 46.775 4.739 1.00 23.79 287 ASP A CA 1
ATOM 1251 C C . ASP A 1 164 ? 40.301 47.934 5.062 1.00 23.31 287 ASP A C 1
ATOM 1252 O O . ASP A 1 164 ? 40.852 48.568 4.160 1.00 22.43 287 ASP A O 1
ATOM 1257 N N . VAL A 1 165 ? 40.483 48.208 6.349 1.00 23.16 288 VAL A N 1
ATOM 1258 C CA . VAL A 1 165 ? 41.329 49.319 6.780 1.00 23.42 288 VAL A CA 1
ATOM 1259 C C . VAL A 1 165 ? 42.793 49.218 6.358 1.00 23.66 288 VAL A C 1
ATOM 1260 O O . VAL A 1 165 ? 43.452 50.238 6.154 1.00 24.15 288 VAL A O 1
ATOM 1264 N N . THR A 1 166 ? 43.299 47.996 6.216 1.00 24.36 289 THR A N 1
ATOM 1265 C CA . THR A 1 166 ? 44.686 47.791 5.810 1.00 24.77 289 THR A CA 1
ATOM 1266 C C . THR A 1 166 ? 44.958 48.539 4.509 1.00 25.28 289 THR A C 1
ATOM 1267 O O . THR A 1 166 ? 46.067 49.022 4.271 1.00 24.20 289 THR A O 1
ATOM 1271 N N . THR A 1 167 ? 43.935 48.652 3.670 1.00 25.59 290 THR A N 1
ATOM 1272 C CA . THR A 1 167 ? 44.080 49.363 2.409 1.00 25.70 290 THR A CA 1
ATOM 1273 C C . THR A 1 167 ? 43.471 50.763 2.489 1.00 24.69 290 THR A C 1
ATOM 1274 O O . THR A 1 167 ? 44.112 51.753 2.130 1.00 25.01 290 THR A O 1
ATOM 1278 N N . LEU A 1 168 ? 42.237 50.843 2.977 1.00 22.68 291 LEU A N 1
ATOM 1279 C CA . LEU A 1 168 ? 41.530 52.118 3.071 1.00 21.71 291 LEU A CA 1
ATOM 1280 C C . LEU A 1 168 ? 42.246 53.145 3.951 1.00 20.47 291 LEU A C 1
ATOM 1281 O O . LEU A 1 168 ? 42.242 54.339 3.648 1.00 20.98 291 LEU A O 1
ATOM 1286 N N . PHE A 1 169 ? 42.854 52.677 5.034 1.00 19.66 292 PHE A N 1
ATOM 1287 C CA . PHE A 1 169 ? 43.576 53.547 5.959 1.00 19.62 292 PHE A CA 1
ATOM 1288 C C . PHE A 1 169 ? 45.041 53.126 6.056 1.00 20.44 292 PHE A C 1
ATOM 1289 O O . PHE A 1 169 ? 45.638 53.171 7.135 1.00 20.95 292 PHE A O 1
ATOM 1297 N N . GLU A 1 170 ? 45.623 52.724 4.931 1.00 20.62 293 GLU A N 1
ATOM 1298 C CA . GLU A 1 170 ? 47.017 52.295 4.930 1.00 22.16 293 GLU A CA 1
ATOM 1299 C C . GLU A 1 170 ? 47.995 53.369 5.405 1.00 20.77 293 GLU A C 1
ATOM 1300 O O . GLU A 1 170 ? 49.038 53.043 5.965 1.00 20.22 293 GLU A O 1
ATOM 1306 N N . ASP A 1 171 ? 47.661 54.640 5.189 1.00 19.78 294 ASP A N 1
ATOM 1307 C CA . ASP A 1 171 ? 48.536 55.743 5.603 1.00 19.63 294 ASP A CA 1
ATOM 1308 C C . ASP A 1 171 ? 48.293 56.212 7.035 1.00 19.24 294 ASP A C 1
ATOM 1309 O O . ASP A 1 171 ? 48.823 57.246 7.446 1.00 19.52 294 ASP A O 1
ATOM 1314 N N . TRP A 1 172 ? 47.498 55.463 7.789 1.00 18.51 295 TRP A N 1
ATOM 1315 C CA . TRP A 1 172 ? 47.154 55.857 9.153 1.00 18.70 295 TRP A CA 1
ATOM 1316 C C . TRP A 1 172 ? 47.637 54.907 10.237 1.00 18.77 295 TRP A C 1
ATOM 1317 O O . TRP A 1 172 ? 47.715 53.701 10.023 1.00 19.78 295 TRP A O 1
ATOM 1328 N N . VAL A 1 173 ? 47.960 55.457 11.407 1.00 19.20 296 VAL A N 1
ATOM 1329 C CA . VAL A 1 173 ? 48.379 54.626 12.532 1.00 19.97 296 VAL A CA 1
ATOM 1330 C C . VAL A 1 173 ? 47.190 54.448 13.469 1.00 19.65 296 VAL A C 1
ATOM 1331 O O . VAL A 1 173 ? 47.163 53.532 14.280 1.00 20.13 296 VAL A O 1
ATOM 1335 N N . ALA A 1 174 ? 46.209 55.340 13.352 1.00 19.35 297 ALA A N 1
ATOM 1336 C CA . ALA A 1 174 ? 45.004 55.287 14.176 1.00 18.99 297 ALA A CA 1
ATOM 1337 C C . ALA A 1 174 ? 43.895 56.060 13.467 1.00 19.00 297 ALA A C 1
ATOM 1338 O O . ALA A 1 174 ? 44.153 57.059 12.793 1.00 18.97 297 ALA A O 1
ATOM 1340 N N . ASN A 1 175 ? 42.659 55.595 13.613 1.00 18.73 298 ASN A N 1
ATOM 1341 C CA . ASN A 1 175 ? 41.527 56.235 12.952 1.00 18.27 298 ASN A CA 1
ATOM 1342 C C . ASN A 1 175 ? 40.224 55.890 13.649 1.00 17.92 298 ASN A C 1
ATOM 1343 O O . ASN A 1 175 ? 39.974 54.727 13.980 1.00 17.85 298 ASN A O 1
ATOM 1348 N N . TYR A 1 176 ? 39.396 56.910 13.856 1.00 17.58 299 TYR A N 1
ATOM 1349 C CA . TYR A 1 176 ? 38.113 56.758 14.539 1.00 17.14 299 TYR A CA 1
ATOM 1350 C C . TYR A 1 176 ? 37.036 57.639 13.925 1.00 16.49 299 TYR A C 1
ATOM 1351 O O . TYR A 1 176 ? 37.338 58.663 13.314 1.00 17.35 299 TYR A O 1
ATOM 1360 N N . PRO A 1 177 ? 35.759 57.252 14.076 1.00 15.77 300 PRO A N 1
ATOM 1361 C CA . PRO A 1 177 ? 34.685 58.082 13.519 1.00 15.56 300 PRO A CA 1
ATOM 1362 C C . PRO A 1 177 ? 34.657 59.314 14.431 1.00 15.03 300 PRO A C 1
ATOM 1363 O O . PRO A 1 177 ? 35.134 59.245 15.566 1.00 15.05 300 PRO A O 1
ATOM 1367 N N . GLY A 1 178 ? 34.089 60.417 13.961 1.00 14.43 301 GLY A N 1
ATOM 1368 C CA . GLY A 1 178 ? 34.072 61.629 14.767 1.00 14.47 301 GLY A CA 1
ATOM 1369 C C . GLY A 1 178 ? 33.022 61.721 15.860 1.00 15.49 301 GLY A C 1
ATOM 1370 O O . GLY A 1 178 ? 32.917 62.753 16.515 1.00 15.34 301 GLY A O 1
ATOM 1371 N N . VAL A 1 179 ? 32.259 60.643 16.048 1.00 14.85 302 VAL A N 1
ATOM 1372 C CA . VAL A 1 179 ? 31.201 60.561 17.047 1.00 14.02 302 VAL A CA 1
ATOM 1373 C C . VAL A 1 179 ? 29.960 61.329 16.619 1.00 14.34 302 VAL A C 1
ATOM 1374 O O . VAL A 1 179 ? 28.850 60.820 16.733 1.00 15.61 302 VAL A O 1
ATOM 1378 N N . GLY A 1 180 ? 30.145 62.550 16.131 1.00 14.33 303 GLY A N 1
ATOM 1379 C CA . GLY A 1 180 ? 29.012 63.339 15.687 1.00 13.57 303 GLY A CA 1
ATOM 1380 C C . GLY A 1 180 ? 28.330 62.605 14.545 1.00 13.82 303 GLY A C 1
ATOM 1381 O O . GLY A 1 180 ? 28.931 61.745 13.906 1.00 14.31 303 GLY A O 1
ATOM 1382 N N . GLY A 1 181 ? 27.077 62.941 14.282 1.00 14.04 304 GLY A N 1
ATOM 1383 C CA . GLY A 1 181 ? 26.364 62.260 13.221 1.00 14.55 304 GLY A CA 1
ATOM 1384 C C . GLY A 1 181 ? 26.963 62.374 11.832 1.00 14.51 304 GLY A C 1
ATOM 1385 O O . GLY A 1 181 ? 27.756 63.278 11.537 1.00 14.35 304 GLY A O 1
ATOM 1386 N N . GLY A 1 182 ? 26.591 61.423 10.983 1.00 14.49 305 GLY A N 1
ATOM 1387 C CA . GLY A 1 182 ? 27.039 61.421 9.603 1.00 15.72 305 GLY A CA 1
ATOM 1388 C C . GLY A 1 182 ? 25.839 61.875 8.796 1.00 16.42 305 GLY A C 1
ATOM 1389 O O . GLY A 1 182 ? 24.759 62.049 9.359 1.00 15.95 305 GLY A O 1
ATOM 1390 N N . SER A 1 183 ? 25.994 62.061 7.491 1.00 16.12 306 SER A N 1
ATOM 1391 C CA . SER A 1 183 ? 24.866 62.523 6.697 1.00 16.80 306 SER A CA 1
ATOM 1392 C C . SER A 1 183 ? 24.752 61.812 5.349 1.00 17.24 306 SER A C 1
ATOM 1393 O O . SER A 1 183 ? 25.762 61.456 4.748 1.00 15.66 306 SER A O 1
ATOM 1396 N N . PHE A 1 184 ? 23.514 61.600 4.899 1.00 18.01 307 PHE A N 1
ATOM 1397 C CA . PHE A 1 184 ? 23.240 60.949 3.611 1.00 18.22 307 PHE A CA 1
ATOM 1398 C C . PHE A 1 184 ? 23.216 62.018 2.530 1.00 17.89 307 PHE A C 1
ATOM 1399 O O . PHE A 1 184 ? 22.419 62.953 2.600 1.00 17.85 307 PHE A O 1
ATOM 1407 N N . ILE A 1 185 ? 24.100 61.882 1.543 1.00 17.38 308 ILE A N 1
ATOM 1408 C CA . ILE A 1 185 ? 24.210 62.841 0.446 1.00 17.24 308 ILE A CA 1
ATOM 1409 C C . ILE A 1 185 ? 24.530 62.136 -0.877 1.00 18.68 308 ILE A C 1
ATOM 1410 O O . ILE A 1 185 ? 25.470 61.342 -0.960 1.00 17.44 308 ILE A O 1
ATOM 1415 N N . ASP A 1 186 ? 23.743 62.423 -1.909 1.00 20.66 309 ASP A N 1
ATOM 1416 C CA . ASP A 1 186 ? 23.974 61.843 -3.233 1.00 22.46 309 ASP A CA 1
ATOM 1417 C C . ASP A 1 186 ? 24.200 60.328 -3.275 1.00 22.43 309 ASP A C 1
ATOM 1418 O O . ASP A 1 186 ? 25.169 59.864 -3.876 1.00 24.05 309 ASP A O 1
ATOM 1423 N N . GLY A 1 187 ? 23.320 59.564 -2.634 1.00 22.37 310 GLY A N 1
ATOM 1424 C CA . GLY A 1 187 ? 23.438 58.114 -2.651 1.00 20.87 310 GLY A CA 1
ATOM 1425 C C . GLY A 1 187 ? 24.429 57.465 -1.697 1.00 21.89 310 GLY A C 1
ATOM 1426 O O . GLY A 1 187 ? 24.509 56.237 -1.621 1.00 20.61 310 GLY A O 1
ATOM 1427 N N . ARG A 1 188 ? 25.197 58.267 -0.971 1.00 20.69 311 ARG A N 1
ATOM 1428 C CA . ARG A 1 188 ? 26.160 57.705 -0.040 1.00 20.68 311 ARG A CA 1
ATOM 1429 C C . ARG A 1 188 ? 26.079 58.352 1.331 1.00 19.01 311 ARG A C 1
ATOM 1430 O O . ARG A 1 188 ? 25.474 59.405 1.499 1.00 18.23 311 ARG A O 1
ATOM 1438 N N . VAL A 1 189 ? 26.665 57.690 2.315 1.00 18.38 312 VAL A N 1
ATOM 1439 C CA . VAL A 1 189 ? 26.649 58.192 3.678 1.00 17.91 312 VAL A CA 1
ATOM 1440 C C . VAL A 1 189 ? 28.039 58.759 3.951 1.00 17.66 312 VAL A C 1
ATOM 1441 O O . VAL A 1 189 ? 29.064 58.160 3.583 1.00 17.83 312 VAL A O 1
ATOM 1445 N N . TRP A 1 190 ? 28.072 59.935 4.565 1.00 16.99 313 TRP A N 1
ATOM 1446 C CA . TRP A 1 190 ? 29.326 60.618 4.838 1.00 16.54 313 TRP A CA 1
ATOM 1447 C C . TRP A 1 190 ? 29.591 60.764 6.329 1.00 16.54 313 TRP A C 1
ATOM 1448 O O . TRP A 1 190 ? 28.741 61.244 7.065 1.00 16.07 313 TRP A O 1
ATOM 1459 N N . PHE A 1 191 ? 30.784 60.360 6.754 1.00 16.68 314 PHE A N 1
ATOM 1460 C CA . PHE A 1 191 ? 31.178 60.412 8.164 1.00 17.23 314 PHE A CA 1
ATOM 1461 C C . PHE A 1 191 ? 32.489 61.161 8.368 1.00 16.94 314 PHE A C 1
ATOM 1462 O O . PHE A 1 191 ? 33.450 60.931 7.639 1.00 16.78 314 PHE A O 1
ATOM 1470 N N . SER A 1 192 ? 32.541 62.050 9.356 1.00 15.70 315 SER A N 1
ATOM 1471 C CA . SER A 1 192 ? 33.791 62.736 9.630 1.00 17.39 315 SER A CA 1
ATOM 1472 C C . SER A 1 192 ? 34.626 61.680 10.342 1.00 16.44 315 SER A C 1
ATOM 1473 O O . SER A 1 192 ? 34.092 60.848 11.078 1.00 16.78 315 SER A O 1
ATOM 1476 N N . VAL A 1 193 ? 35.930 61.699 10.106 1.00 16.50 316 VAL A N 1
ATOM 1477 C CA . VAL A 1 193 ? 36.840 60.744 10.721 1.00 16.79 316 VAL A CA 1
ATOM 1478 C C . VAL A 1 193 ? 38.122 61.469 11.107 1.00 15.59 316 VAL A C 1
ATOM 1479 O O . VAL A 1 193 ? 38.472 62.467 10.499 1.00 16.98 316 VAL A O 1
ATOM 1483 N N . TYR A 1 194 ? 38.820 60.976 12.123 1.00 15.98 317 TYR A N 1
ATOM 1484 C CA . TYR A 1 194 ? 40.074 61.603 12.526 1.00 16.51 317 TYR A CA 1
ATOM 1485 C C . TYR A 1 194 ? 40.989 60.547 13.118 1.00 16.24 317 TYR A C 1
ATOM 1486 O O . TYR A 1 194 ? 40.541 59.450 13.458 1.00 17.33 317 TYR A O 1
ATOM 1495 N N . GLY A 1 195 ? 42.275 60.870 13.216 1.00 17.07 318 GLY A N 1
ATOM 1496 C CA . GLY A 1 195 ? 43.241 59.932 13.763 1.00 16.35 318 GLY A CA 1
ATOM 1497 C C . GLY A 1 195 ? 44.646 60.426 13.481 1.00 16.55 318 GLY A C 1
ATOM 1498 O O . GLY A 1 195 ? 44.850 61.625 13.296 1.00 17.21 318 GLY A O 1
ATOM 1499 N N . GLY A 1 196 ? 45.612 59.514 13.435 1.00 16.15 319 GLY A N 1
ATOM 1500 C CA . GLY A 1 196 ? 46.983 59.912 13.175 1.00 16.47 319 GLY A CA 1
ATOM 1501 C C . GLY A 1 196 ? 47.551 59.305 11.904 1.00 16.94 319 GLY A C 1
ATOM 1502 O O . GLY A 1 196 ? 47.213 58.179 11.539 1.00 15.73 319 GLY A O 1
ATOM 1503 N N . LEU A 1 197 ? 48.415 60.049 11.225 1.00 16.42 320 LEU A N 1
ATOM 1504 C CA . LEU A 1 197 ? 49.012 59.562 9.985 1.00 18.11 320 LEU A CA 1
ATOM 1505 C C . LEU A 1 197 ? 50.378 58.928 10.193 1.00 18.81 320 LEU A C 1
ATOM 1506 O O . LEU A 1 197 ? 51.137 59.347 11.066 1.00 19.50 320 LEU A O 1
ATOM 1511 N N . LYS A 1 198 ? 50.688 57.916 9.386 1.00 20.03 321 LYS A N 1
ATOM 1512 C CA . LYS A 1 198 ? 51.993 57.278 9.456 1.00 20.97 321 LYS A CA 1
ATOM 1513 C C . LYS A 1 198 ? 52.992 58.296 8.915 1.00 20.61 321 LYS A C 1
ATOM 1514 O O . LYS A 1 198 ? 52.776 58.888 7.854 1.00 19.74 321 LYS A O 1
ATOM 1520 N N . PRO A 1 199 ? 54.089 58.533 9.647 1.00 21.08 322 PRO A N 1
ATOM 1521 C CA . PRO A 1 199 ? 55.082 59.498 9.174 1.00 21.86 322 PRO A CA 1
ATOM 1522 C C . PRO A 1 199 ? 55.665 59.062 7.826 1.00 22.36 322 PRO A C 1
ATOM 1523 O O . PRO A 1 199 ? 55.926 57.878 7.612 1.00 23.43 322 PRO A O 1
ATOM 1527 N N . ASN A 1 200 ? 55.838 60.015 6.918 1.00 22.92 323 ASN A N 1
ATOM 1528 C CA . ASN A 1 200 ? 56.418 59.741 5.607 1.00 22.80 323 ASN A CA 1
ATOM 1529 C C . ASN A 1 200 ? 55.510 58.985 4.636 1.00 22.18 323 ASN A C 1
ATOM 1530 O O . ASN A 1 200 ? 55.933 58.644 3.542 1.00 21.68 323 ASN A O 1
ATOM 1535 N N . SER A 1 201 ? 54.270 58.714 5.030 1.00 20.37 324 SER A N 1
ATOM 1536 C CA . SER A 1 201 ? 53.351 58.034 4.127 1.00 20.30 324 SER A CA 1
ATOM 1537 C C . SER A 1 201 ? 52.929 59.084 3.100 1.00 19.78 324 SER A C 1
ATOM 1538 O O . SER A 1 201 ? 53.159 60.277 3.292 1.00 20.50 324 SER A O 1
ATOM 1541 N N . PRO A 1 202 ? 52.326 58.658 1.983 1.00 20.17 325 PRO A N 1
ATOM 1542 C CA . PRO A 1 202 ? 51.905 59.640 0.978 1.00 18.90 325 PRO A CA 1
ATOM 1543 C C . PRO A 1 202 ? 50.974 60.718 1.552 1.00 17.81 325 PRO A C 1
ATOM 1544 O O . PRO A 1 202 ? 51.109 61.903 1.254 1.00 15.39 325 PRO A O 1
ATOM 1548 N N . SER A 1 203 ? 50.026 60.296 2.377 1.00 16.78 326 SER A N 1
ATOM 1549 C CA . SER A 1 203 ? 49.080 61.234 2.968 1.00 17.44 326 SER A CA 1
ATOM 1550 C C . SER A 1 203 ? 49.793 62.242 3.854 1.00 16.86 326 SER A C 1
ATOM 1551 O O . SER A 1 203 ? 49.464 63.424 3.848 1.00 17.47 326 SER A O 1
ATOM 1554 N N . ASP A 1 204 ? 50.780 61.772 4.607 1.00 17.11 327 ASP A N 1
ATOM 1555 C CA . ASP A 1 204 ? 51.531 62.646 5.502 1.00 18.38 327 ASP A CA 1
ATOM 1556 C C . ASP A 1 204 ? 52.423 63.604 4.718 1.00 18.73 327 ASP A C 1
ATOM 1557 O O . ASP A 1 204 ? 52.568 64.776 5.081 1.00 18.46 327 ASP A O 1
ATOM 1562 N N . THR A 1 205 ? 53.007 63.106 3.631 1.00 18.43 328 THR A N 1
ATOM 1563 C CA . THR A 1 205 ? 53.892 63.914 2.803 1.00 18.72 328 THR A CA 1
ATOM 1564 C C . THR A 1 205 ? 53.178 65.106 2.194 1.00 18.64 328 THR A C 1
ATOM 1565 O O . THR A 1 205 ? 53.719 66.212 2.163 1.00 18.44 328 THR A O 1
ATOM 1569 N N . VAL A 1 206 ? 51.960 64.877 1.711 1.00 18.68 329 VAL A N 1
ATOM 1570 C CA . VAL A 1 206 ? 51.157 65.931 1.108 1.00 19.05 329 VAL A CA 1
ATOM 1571 C C . VAL A 1 206 ? 50.774 67.014 2.130 1.00 19.74 329 VAL A C 1
ATOM 1572 O O . VAL A 1 206 ? 50.574 68.177 1.761 1.00 19.83 329 VAL A O 1
ATOM 1576 N N . GLN A 1 207 ? 50.670 66.639 3.406 1.00 18.79 330 GLN A N 1
ATOM 1577 C CA . GLN A 1 207 ? 50.311 67.606 4.453 1.00 20.53 330 GLN A CA 1
ATOM 1578 C C . GLN A 1 207 ? 51.527 68.314 5.049 1.00 21.12 330 GLN A C 1
ATOM 1579 O O . GLN A 1 207 ? 51.387 69.337 5.713 1.00 21.22 330 GLN A O 1
ATOM 1585 N N . GLU A 1 208 ? 52.714 67.761 4.815 1.00 22.44 331 GLU A N 1
ATOM 1586 C CA . GLU A 1 208 ? 53.958 68.343 5.319 1.00 23.58 331 GLU A CA 1
ATOM 1587 C C . GLU A 1 208 ? 53.984 69.848 5.064 1.00 22.59 331 GLU A C 1
ATOM 1588 O O . GLU A 1 208 ? 53.838 70.289 3.924 1.00 20.47 331 GLU A O 1
ATOM 1594 N N . GLY A 1 209 ? 54.156 70.631 6.128 1.00 21.61 332 GLY A N 1
ATOM 1595 C CA . GLY A 1 209 ? 54.211 72.078 5.979 1.00 20.08 332 GLY A CA 1
ATOM 1596 C C . GLY A 1 209 ? 52.894 72.826 5.823 1.00 20.18 332 GLY A C 1
ATOM 1597 O O . GLY A 1 209 ? 52.886 74.057 5.836 1.00 20.28 332 GLY A O 1
ATOM 1598 N N . LYS A 1 210 ? 51.781 72.113 5.667 1.00 18.93 333 LYS A N 1
ATOM 1599 C CA . LYS A 1 210 ? 50.488 72.779 5.513 1.00 17.94 333 LYS A CA 1
ATOM 1600 C C . LYS A 1 210 ? 49.890 73.169 6.865 1.00 17.66 333 LYS A C 1
ATOM 1601 O O . LYS A 1 210 ? 50.007 72.438 7.846 1.00 17.58 333 LYS A O 1
ATOM 1607 N N . TYR A 1 211 ? 49.231 74.319 6.903 1.00 17.87 334 TYR A N 1
ATOM 1608 C CA . TYR A 1 211 ? 48.639 74.803 8.141 1.00 18.24 334 TYR A CA 1
ATOM 1609 C C . TYR A 1 211 ? 47.714 75.961 7.802 1.00 17.67 334 TYR A C 1
ATOM 1610 O O . TYR A 1 211 ? 47.722 76.473 6.679 1.00 17.94 334 TYR A O 1
ATOM 1619 N N . VAL A 1 212 ? 46.912 76.373 8.772 1.00 16.84 335 VAL A N 1
ATOM 1620 C CA . VAL A 1 212 ? 46.027 77.513 8.572 1.00 16.78 335 VAL A CA 1
ATOM 1621 C C . VAL A 1 212 ? 45.797 78.158 9.930 1.00 17.31 335 VAL A C 1
ATOM 1622 O O . VAL A 1 212 ? 45.717 77.472 10.949 1.00 17.45 335 VAL A O 1
ATOM 1626 N N . ILE A 1 213 ? 45.739 79.482 9.944 1.00 18.26 336 ILE A N 1
ATOM 1627 C CA . ILE A 1 213 ? 45.519 80.208 11.179 1.00 20.21 336 ILE A CA 1
ATOM 1628 C C . ILE A 1 213 ? 44.184 80.925 11.122 1.00 20.25 336 ILE A C 1
ATOM 1629 O O . ILE A 1 213 ? 43.927 81.732 10.223 1.00 19.55 336 ILE A O 1
ATOM 1634 N N . TYR A 1 214 ? 43.325 80.610 12.078 1.00 20.38 337 TYR A N 1
ATOM 1635 C CA . TYR A 1 214 ? 42.030 81.257 12.151 1.00 21.31 337 TYR A CA 1
ATOM 1636 C C . TYR A 1 214 ? 42.113 82.188 13.349 1.00 22.26 337 TYR A C 1
ATOM 1637 O O . TYR A 1 214 ? 42.533 81.780 14.435 1.00 21.57 337 TYR A O 1
ATOM 1646 N N . LYS A 1 215 ? 41.758 83.447 13.127 1.00 24.53 338 LYS A N 1
ATOM 1647 C CA . LYS A 1 215 ? 41.831 84.460 14.170 1.00 27.51 338 LYS A CA 1
ATOM 1648 C C . LYS A 1 215 ? 40.495 84.745 14.821 1.00 27.13 338 LYS A C 1
ATOM 1649 O O . LYS A 1 215 ? 39.444 84.617 14.204 1.00 27.84 338 LYS A O 1
ATOM 1655 N N . ARG A 1 216 ? 40.557 85.151 16.078 1.00 27.20 339 ARG A N 1
ATOM 1656 C CA . ARG A 1 216 ? 39.367 85.489 16.832 1.00 27.57 339 ARG A CA 1
ATOM 1657 C C . ARG A 1 216 ? 38.926 86.909 16.510 1.00 27.98 339 ARG A C 1
ATOM 1658 O O . ARG A 1 216 ? 39.752 87.806 16.378 1.00 27.38 339 ARG A O 1
ATOM 1666 N N . TYR A 1 217 ? 37.617 87.100 16.387 1.00 29.30 340 TYR A N 1
ATOM 1667 C CA . TYR A 1 217 ? 37.050 88.408 16.098 1.00 30.54 340 TYR A CA 1
ATOM 1668 C C . TYR A 1 217 ? 37.566 89.427 17.109 1.00 31.24 340 TYR A C 1
ATOM 1669 O O . TYR A 1 217 ? 37.433 89.232 18.315 1.00 31.26 340 TYR A O 1
ATOM 1678 N N . ASN A 1 218 ? 38.161 90.505 16.607 1.00 32.01 341 ASN A N 1
ATOM 1679 C CA . ASN A 1 218 ? 38.699 91.574 17.446 1.00 33.41 341 ASN A CA 1
ATOM 1680 C C . ASN A 1 218 ? 39.387 91.101 18.712 1.00 33.12 341 ASN A C 1
ATOM 1681 O O . ASN A 1 218 ? 39.081 91.545 19.819 1.00 33.67 341 ASN A O 1
ATOM 1686 N N . ASP A 1 219 ? 40.337 90.200 18.525 1.00 32.91 342 ASP A N 1
ATOM 1687 C CA . ASP A 1 219 ? 41.104 89.627 19.615 1.00 32.36 342 ASP A CA 1
ATOM 1688 C C . ASP A 1 219 ? 42.323 89.050 18.908 1.00 31.76 342 ASP A C 1
ATOM 1689 O O . ASP A 1 219 ? 42.563 87.843 18.914 1.00 30.13 342 ASP A O 1
ATOM 1694 N N . THR A 1 220 ? 43.080 89.941 18.279 1.00 31.57 343 THR A N 1
ATOM 1695 C CA . THR A 1 220 ? 44.265 89.558 17.531 1.00 31.72 343 THR A CA 1
ATOM 1696 C C . THR A 1 220 ? 45.417 89.069 18.403 1.00 30.33 343 THR A C 1
ATOM 1697 O O . THR A 1 220 ? 45.677 89.613 19.477 1.00 30.54 343 THR A O 1
ATOM 1701 N N . CYS A 1 221 ? 46.089 88.022 17.934 1.00 28.66 344 CYS A N 1
ATOM 1702 C CA . CYS A 1 221 ? 47.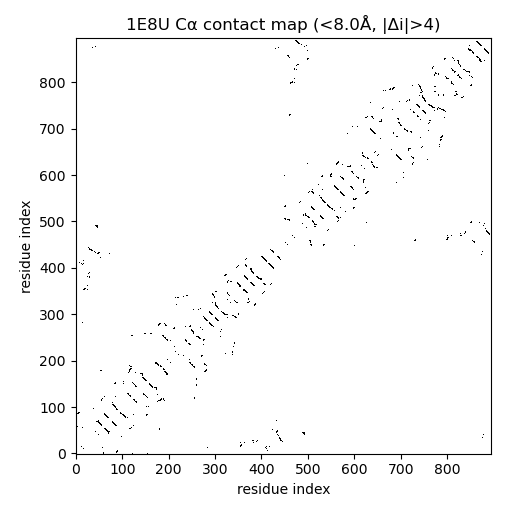221 87.453 18.648 1.00 28.38 344 CYS A CA 1
ATOM 1703 C C . CYS A 1 221 ? 48.414 88.402 18.501 1.00 28.22 344 CYS A C 1
ATOM 1704 O O . CYS A 1 221 ? 48.780 88.784 17.388 1.00 28.00 344 CYS A O 1
ATOM 1707 N N . PRO A 1 222 ? 49.032 88.796 19.625 1.00 28.22 345 PRO A N 1
ATOM 1708 C CA . PRO A 1 222 ? 50.179 89.710 19.608 1.00 28.38 345 PRO A CA 1
ATOM 1709 C C . PRO A 1 222 ? 51.513 89.131 19.136 1.00 28.72 345 PRO A C 1
ATOM 1710 O O . PRO A 1 222 ? 52.432 89.885 18.820 1.00 29.27 345 PRO A O 1
ATOM 1714 N N . ASP A 1 223 ? 51.618 87.807 19.083 1.00 28.32 346 ASP A N 1
ATOM 1715 C CA . ASP A 1 223 ? 52.854 87.155 18.656 1.00 27.95 346 ASP A CA 1
ATOM 1716 C C . ASP A 1 223 ? 53.295 87.575 17.260 1.00 28.04 346 ASP A C 1
ATOM 1717 O O . ASP A 1 223 ? 52.467 87.862 16.396 1.00 27.81 346 ASP A O 1
ATOM 1722 N N . GLU A 1 224 ? 54.606 87.591 17.043 1.00 28.81 347 GLU A N 1
ATOM 1723 C CA . GLU A 1 224 ? 55.157 87.943 15.741 1.00 30.15 347 GLU A CA 1
ATOM 1724 C C . GLU A 1 224 ? 54.728 86.835 14.767 1.00 29.06 347 GLU A C 1
ATOM 1725 O O . GLU A 1 224 ? 54.613 85.679 15.160 1.00 27.55 347 GLU A O 1
ATOM 1731 N N . GLN A 1 225 ? 54.494 87.191 13.507 1.00 29.38 348 GLN A N 1
ATOM 1732 C CA . GLN A 1 225 ? 54.067 86.231 12.486 1.00 30.57 348 GLN A CA 1
ATOM 1733 C C . GLN A 1 225 ? 54.904 84.957 12.403 1.00 30.49 348 GLN A C 1
ATOM 1734 O O . GLN A 1 225 ? 54.366 83.845 12.424 1.00 31.10 348 GLN A O 1
ATOM 1740 N N . ASP A 1 226 ? 56.216 85.120 12.295 1.00 29.59 349 ASP A N 1
ATOM 1741 C CA . ASP A 1 226 ? 57.124 83.979 12.209 1.00 29.22 349 ASP A CA 1
ATOM 1742 C C . ASP A 1 226 ? 56.815 82.960 13.305 1.00 27.94 349 ASP A C 1
ATOM 1743 O O . ASP A 1 226 ? 56.736 81.753 13.052 1.00 26.94 349 ASP A O 1
ATOM 1748 N N . TYR A 1 227 ? 56.644 83.457 14.523 1.00 25.13 350 TYR A N 1
ATOM 1749 C CA . TYR A 1 227 ? 56.349 82.604 15.664 1.00 23.87 350 TYR A CA 1
ATOM 1750 C C . TYR A 1 227 ? 54.972 81.952 15.542 1.00 21.97 350 TYR A C 1
ATOM 1751 O O . TYR A 1 227 ? 54.822 80.772 15.827 1.00 21.21 350 TYR A O 1
ATOM 1760 N N . GLN A 1 228 ? 53.970 82.718 15.125 1.00 21.76 351 GLN A N 1
ATOM 1761 C CA . GLN A 1 228 ? 52.621 82.168 14.974 1.00 22.14 351 GLN A CA 1
ATOM 1762 C C . GLN A 1 228 ? 52.576 81.035 13.947 1.00 22.04 351 GLN A C 1
ATOM 1763 O O . GLN A 1 228 ? 51.915 80.016 14.154 1.00 20.53 351 GLN A O 1
ATOM 1769 N N . ILE A 1 229 ? 53.272 81.226 12.833 1.00 22.14 352 ILE A N 1
ATOM 1770 C CA . ILE A 1 229 ? 53.291 80.216 11.782 1.00 22.56 352 ILE A CA 1
ATOM 1771 C C . ILE A 1 229 ? 53.951 78.933 12.276 1.00 22.01 352 ILE A C 1
ATOM 1772 O O . ILE A 1 229 ? 53.480 77.828 11.995 1.00 21.21 352 ILE A O 1
ATOM 1777 N N . ARG A 1 230 ? 55.029 79.080 13.035 1.00 21.76 353 ARG A N 1
ATOM 1778 C CA . ARG A 1 230 ? 55.734 77.925 13.569 1.00 21.38 353 ARG A CA 1
ATOM 1779 C C . ARG A 1 230 ? 54.843 77.162 14.553 1.00 21.23 353 ARG A C 1
ATOM 1780 O O . ARG A 1 230 ? 54.850 75.932 14.583 1.00 19.13 353 ARG A O 1
ATOM 1788 N N . MET A 1 231 ? 54.080 77.889 15.364 1.00 19.58 354 MET A N 1
ATOM 1789 C CA . MET A 1 231 ? 53.198 77.242 16.327 1.00 20.17 354 MET A CA 1
ATOM 1790 C C . MET A 1 231 ? 52.027 76.572 15.604 1.00 19.32 354 MET A C 1
ATOM 1791 O O . MET A 1 231 ? 51.637 75.463 15.945 1.00 19.92 354 MET A O 1
ATOM 1796 N N . ALA A 1 232 ? 51.469 77.251 14.609 1.00 19.28 355 ALA A N 1
ATOM 1797 C CA . ALA A 1 232 ? 50.348 76.699 13.858 1.00 19.30 355 ALA A CA 1
ATOM 1798 C C . ALA A 1 232 ? 50.767 75.380 13.216 1.00 19.60 355 ALA A C 1
ATOM 1799 O O . ALA A 1 232 ? 50.043 74.386 13.285 1.00 17.78 355 ALA A O 1
ATOM 1801 N N . LYS A 1 233 ? 51.945 75.374 12.599 1.00 20.43 356 LYS A N 1
ATOM 1802 C CA . LYS A 1 233 ? 52.446 74.165 11.958 1.00 20.49 356 LYS A CA 1
ATOM 1803 C C . LYS A 1 233 ? 52.607 73.036 12.963 1.00 20.81 356 LYS A C 1
ATOM 1804 O O . LYS A 1 233 ? 52.224 71.900 12.694 1.00 20.54 356 LYS A O 1
ATOM 1810 N N . SER A 1 234 ? 53.161 73.342 14.130 1.00 20.83 357 SER A N 1
ATOM 1811 C CA . SER A 1 234 ? 53.360 72.303 15.127 1.00 20.91 357 SER A CA 1
ATOM 1812 C C . SER A 1 234 ? 52.067 71.856 15.818 1.00 19.23 357 SER A C 1
ATOM 1813 O O . SER A 1 234 ? 52.054 70.821 16.476 1.00 18.66 357 SER A O 1
ATOM 1816 N N . SER A 1 235 ? 50.982 72.613 15.660 1.00 19.77 358 SER A N 1
ATOM 1817 C CA . SER A 1 235 ? 49.709 72.239 16.290 1.00 18.98 358 SER A CA 1
ATOM 1818 C C . SER A 1 235 ? 49.126 70.963 15.680 1.00 19.38 358 SER A C 1
ATOM 1819 O O . SER A 1 235 ? 48.248 70.327 16.270 1.00 18.93 358 SER A O 1
ATOM 1822 N N . TYR A 1 236 ? 49.611 70.584 14.500 1.00 19.78 359 TYR A N 1
ATOM 1823 C CA . TYR A 1 236 ? 49.119 69.371 13.845 1.00 19.52 359 TYR A CA 1
ATOM 1824 C C . TYR A 1 236 ? 49.874 68.147 14.323 1.00 20.33 359 TYR A C 1
ATOM 1825 O O . TYR A 1 236 ? 49.493 67.013 14.027 1.00 20.10 359 TYR A O 1
ATOM 1834 N N . LYS A 1 237 ? 50.950 68.384 15.065 1.00 20.67 360 LYS A N 1
ATOM 1835 C CA . LYS A 1 237 ? 51.764 67.300 15.600 1.00 21.50 360 LYS A CA 1
ATOM 1836 C C . LYS A 1 237 ? 51.977 67.521 17.091 1.00 21.88 360 LYS A C 1
ATOM 1837 O O . LYS A 1 237 ? 53.107 67.720 17.539 1.00 19.69 360 LYS A O 1
ATOM 1843 N N . PRO A 1 238 ? 50.887 67.488 17.880 1.00 21.16 361 PRO A N 1
ATOM 1844 C CA . PRO A 1 238 ? 50.968 67.691 19.330 1.00 22.38 361 PRO A CA 1
ATOM 1845 C C . PRO A 1 238 ? 51.751 66.597 20.040 1.00 23.10 361 PRO A C 1
ATOM 1846 O O . PRO A 1 238 ? 51.866 65.482 19.541 1.00 23.57 361 PRO A O 1
ATOM 1850 N N . GLY A 1 239 ? 52.282 66.925 21.212 1.00 24.16 362 GLY A N 1
ATOM 1851 C CA . GLY A 1 239 ? 53.050 65.958 21.975 1.00 26.87 362 GLY A CA 1
ATOM 1852 C C . GLY A 1 239 ? 52.253 64.787 22.526 1.00 28.47 362 GLY A C 1
ATOM 1853 O O . GLY A 1 239 ? 52.800 63.699 22.718 1.00 28.63 362 GLY A O 1
ATOM 1854 N N . ARG A 1 240 ? 50.961 64.990 22.768 1.00 30.23 363 ARG A N 1
ATOM 1855 C CA . ARG A 1 240 ? 50.125 63.926 23.320 1.00 31.38 363 ARG A CA 1
ATOM 1856 C C . ARG A 1 240 ? 50.242 62.578 22.610 1.00 31.50 363 ARG A C 1
ATOM 1857 O O . ARG A 1 240 ? 50.141 61.533 23.251 1.00 31.80 363 ARG A O 1
ATOM 1865 N N . PHE A 1 241 ? 50.450 62.588 21.297 1.00 31.08 364 PHE A N 1
ATOM 1866 C CA . PHE A 1 241 ? 50.577 61.332 20.567 1.00 30.60 364 PHE A CA 1
ATOM 1867 C C . PHE A 1 241 ? 51.920 61.147 19.863 1.00 30.42 364 PHE A C 1
ATOM 1868 O O . PHE A 1 241 ? 51.995 60.555 18.784 1.00 29.53 364 PHE A O 1
ATOM 1876 N N . GLY A 1 242 ? 52.974 61.671 20.485 1.00 30.00 365 GLY A N 1
ATOM 1877 C CA . GLY A 1 242 ? 54.324 61.519 19.968 1.00 29.28 365 GLY A CA 1
ATOM 1878 C C . GLY A 1 242 ? 54.758 62.192 18.681 1.00 29.36 365 GLY A C 1
ATOM 1879 O O . GLY A 1 242 ? 55.702 61.728 18.042 1.00 29.90 365 GLY A O 1
ATOM 1880 N N . GLY A 1 243 ? 54.102 63.278 18.293 1.00 29.25 366 GLY A N 1
ATOM 1881 C CA . GLY A 1 243 ? 54.500 63.956 17.073 1.00 28.44 366 GLY A CA 1
ATOM 1882 C C . GLY A 1 243 ? 53.825 63.441 15.811 1.00 27.87 366 GLY A C 1
ATOM 1883 O O . GLY A 1 243 ? 54.172 63.865 14.709 1.00 29.05 366 GLY A O 1
ATOM 1884 N N . LYS A 1 244 ? 52.883 62.514 15.957 1.00 25.85 367 LYS A N 1
ATOM 1885 C CA . LYS A 1 244 ? 52.157 61.994 14.797 1.00 23.69 367 LYS A CA 1
ATOM 1886 C C . LYS A 1 244 ? 51.219 63.112 14.350 1.00 22.54 367 LYS A C 1
ATOM 1887 O O . LYS A 1 244 ? 50.694 63.839 15.186 1.00 21.49 367 LYS A O 1
ATOM 1893 N N . ARG A 1 245 ? 51.007 63.261 13.046 1.00 20.63 368 ARG A N 1
ATOM 1894 C CA . ARG A 1 245 ? 50.098 64.299 12.561 1.00 19.23 368 ARG A CA 1
ATOM 1895 C C . ARG A 1 245 ? 48.664 63.836 12.817 1.00 18.53 368 ARG A C 1
ATOM 1896 O O . ARG A 1 245 ? 48.262 62.764 12.350 1.00 16.38 368 ARG A O 1
ATOM 1904 N N . ILE A 1 246 ? 47.903 64.635 13.565 1.00 17.11 369 ILE A N 1
ATOM 1905 C CA . ILE A 1 246 ? 46.509 64.303 13.871 1.00 16.48 369 ILE A CA 1
ATOM 1906 C C . ILE A 1 246 ? 45.712 64.928 12.741 1.00 16.12 369 ILE A C 1
ATOM 1907 O O . ILE A 1 246 ? 45.602 66.150 12.642 1.00 16.08 369 ILE A O 1
ATOM 1912 N N . GLN A 1 247 ? 45.135 64.067 11.913 1.00 15.68 370 GLN A N 1
ATOM 1913 C CA . GLN A 1 247 ? 44.446 64.489 10.708 1.00 15.38 370 GLN A CA 1
ATOM 1914 C C . GLN A 1 247 ? 42.939 64.384 10.641 1.00 14.60 370 GLN A C 1
ATOM 1915 O O . GLN A 1 247 ? 42.345 63.420 11.110 1.00 15.09 370 GLN A O 1
ATOM 1921 N N . GLN A 1 248 ? 42.342 65.381 10.001 1.00 14.73 371 GLN A N 1
ATOM 1922 C CA . GLN A 1 248 ? 40.905 65.423 9.779 1.00 14.90 371 GLN A CA 1
ATOM 1923 C C . GLN A 1 248 ? 40.640 64.740 8.433 1.00 15.51 371 GLN A C 1
ATOM 1924 O O . GLN A 1 248 ? 41.399 64.926 7.485 1.00 15.94 371 GLN A O 1
ATOM 1930 N N . ALA A 1 249 ? 39.571 63.956 8.343 1.00 15.67 372 ALA A N 1
ATOM 1931 C CA . ALA A 1 249 ? 39.236 63.294 7.085 1.00 15.83 372 ALA A CA 1
ATOM 1932 C C . ALA A 1 249 ? 37.742 63.064 6.972 1.00 17.00 372 ALA A C 1
ATOM 1933 O O . ALA A 1 249 ? 36.988 63.276 7.925 1.00 15.36 372 ALA A O 1
ATOM 1935 N N . ILE A 1 250 ? 37.316 62.630 5.791 1.00 16.65 373 ILE A N 1
ATOM 1936 C CA . ILE A 1 250 ? 35.909 62.354 5.557 1.00 16.56 373 ILE A CA 1
ATOM 1937 C C . ILE A 1 250 ? 35.810 61.052 4.778 1.00 16.68 373 ILE A C 1
ATOM 1938 O O . ILE A 1 250 ? 36.490 60.870 3.771 1.00 16.20 373 ILE A O 1
ATOM 1943 N N . LEU A 1 251 ? 34.975 60.148 5.268 1.00 16.33 374 LEU A N 1
ATOM 1944 C CA . LEU A 1 251 ? 34.771 58.863 4.624 1.00 17.54 374 LEU A CA 1
ATOM 1945 C C . LEU A 1 251 ? 33.342 58.786 4.100 1.00 17.97 374 LEU A C 1
ATOM 1946 O O . LEU A 1 251 ? 32.391 59.033 4.839 1.00 17.87 374 LEU A O 1
ATOM 1951 N N . SER A 1 252 ? 33.188 58.455 2.823 1.00 18.52 375 SER A N 1
ATOM 1952 C CA . SER A 1 252 ? 31.859 58.309 2.253 1.00 18.72 375 SER A CA 1
ATOM 1953 C C . SER A 1 252 ? 31.728 56.849 1.849 1.00 20.09 375 SER A C 1
ATOM 1954 O O . SER A 1 252 ? 32.711 56.214 1.446 1.00 19.24 375 SER A O 1
ATOM 1957 N N . ILE A 1 253 ? 30.517 56.319 1.975 1.00 19.73 376 ILE A N 1
ATOM 1958 C CA . ILE A 1 253 ? 30.253 54.935 1.633 1.00 20.83 376 ILE A CA 1
ATOM 1959 C C . ILE A 1 253 ? 28.946 54.867 0.864 1.00 21.07 376 ILE A C 1
ATOM 1960 O O . ILE A 1 253 ? 27.986 55.573 1.190 1.00 21.26 376 ILE A O 1
ATOM 1965 N N . LYS A 1 254 ? 28.911 54.022 -0.160 1.00 21.10 377 LYS A N 1
ATOM 1966 C CA . LYS A 1 254 ? 27.703 53.871 -0.952 1.00 20.51 377 LYS A CA 1
ATOM 1967 C C . LYS A 1 254 ? 26.631 53.223 -0.092 1.00 18.96 377 LYS A C 1
ATOM 1968 O O . LYS A 1 254 ? 26.877 52.206 0.557 1.00 19.68 377 LYS A O 1
ATOM 1974 N N . VAL A 1 255 ? 25.445 53.814 -0.067 1.00 18.54 378 VAL A N 1
ATOM 1975 C CA . VAL A 1 255 ? 24.361 53.239 0.715 1.00 19.63 378 VAL A CA 1
ATOM 1976 C C . VAL A 1 255 ? 23.648 52.197 -0.157 1.00 20.66 378 VAL A C 1
ATOM 1977 O O . VAL A 1 255 ? 23.093 52.532 -1.196 1.00 18.16 378 VAL A O 1
ATOM 1981 N N . SER A 1 256 ? 23.697 50.939 0.272 1.00 22.21 379 SER A N 1
ATOM 1982 C CA . SER A 1 256 ? 23.049 49.845 -0.438 1.00 24.18 379 SER A CA 1
ATOM 1983 C C . SER A 1 256 ? 22.874 48.684 0.524 1.00 25.20 379 SER A C 1
ATOM 1984 O O . SER A 1 256 ? 23.298 48.750 1.681 1.00 24.63 379 SER A O 1
ATOM 1987 N N . THR A 1 257 ? 22.259 47.611 0.037 1.00 25.87 380 THR A N 1
ATOM 1988 C CA . THR A 1 257 ? 22.036 46.435 0.855 1.00 26.42 380 THR A CA 1
ATOM 1989 C C . THR A 1 257 ? 23.375 45.796 1.240 1.00 26.71 380 THR A C 1
ATOM 1990 O O . THR A 1 257 ? 23.447 44.973 2.154 1.00 26.05 380 THR A O 1
ATOM 1994 N N . SER A 1 258 ? 24.437 46.184 0.540 1.00 26.11 381 SER A N 1
ATOM 1995 C CA . SER A 1 258 ? 25.775 45.689 0.847 1.00 26.77 381 SER A CA 1
ATOM 1996 C C . SER A 1 258 ? 26.474 46.739 1.719 1.00 26.57 381 SER A C 1
ATOM 1997 O O . SER A 1 258 ? 26.692 47.872 1.285 1.00 25.67 381 SER A O 1
ATOM 2000 N N . LEU A 1 259 ? 26.815 46.367 2.947 1.00 26.68 382 LEU A N 1
ATOM 2001 C CA . LEU A 1 259 ? 27.490 47.299 3.849 1.00 26.67 382 LEU A CA 1
ATOM 2002 C C . LEU A 1 259 ? 28.959 47.465 3.470 1.00 26.48 382 LEU A C 1
ATOM 2003 O O . LEU A 1 259 ? 29.577 46.546 2.929 1.00 25.54 382 LEU A O 1
ATOM 2008 N N . GLY A 1 260 ? 29.506 48.646 3.756 1.00 25.42 383 GLY A N 1
ATOM 2009 C CA . GLY A 1 260 ? 30.896 48.921 3.441 1.00 24.55 383 GLY A CA 1
ATOM 2010 C C . GLY A 1 260 ? 31.176 48.953 1.951 1.00 25.54 383 GLY A C 1
ATOM 2011 O O . GLY A 1 260 ? 32.323 48.822 1.521 1.00 25.46 383 GLY A O 1
ATOM 2012 N N . GLU A 1 261 ? 30.140 49.150 1.147 1.00 25.62 384 GLU A N 1
ATOM 2013 C CA . GLU A 1 261 ? 30.339 49.172 -0.294 1.00 25.73 384 GLU A CA 1
ATOM 2014 C C . GLU A 1 261 ? 31.000 50.429 -0.832 1.00 24.81 384 GLU A C 1
ATOM 2015 O O . GLU A 1 261 ? 30.571 51.550 -0.549 1.00 24.43 384 GLU A O 1
ATOM 2021 N N . ASP A 1 262 ? 32.058 50.220 -1.608 1.00 23.63 385 ASP A N 1
ATOM 2022 C CA . ASP A 1 262 ? 32.783 51.293 -2.270 1.00 23.77 385 ASP A CA 1
ATOM 2023 C C . ASP A 1 262 ? 33.188 52.489 -1.390 1.00 23.08 385 ASP A C 1
ATOM 2024 O O . ASP A 1 262 ? 32.873 53.635 -1.702 1.00 21.24 385 ASP A O 1
ATOM 2029 N N . PRO A 1 263 ? 33.921 52.232 -0.295 1.00 23.11 386 PRO A N 1
ATOM 2030 C CA . PRO A 1 263 ? 34.362 53.299 0.619 1.00 22.60 386 PRO A CA 1
ATOM 2031 C C . PRO A 1 263 ? 35.419 54.207 -0.009 1.00 21.80 386 PRO A C 1
ATOM 2032 O O . PRO A 1 263 ? 36.325 53.733 -0.695 1.00 20.05 386 PRO A O 1
ATOM 2036 N N . VAL A 1 264 ? 35.306 55.508 0.236 1.00 20.65 387 VAL A N 1
ATOM 2037 C CA . VAL A 1 264 ? 36.270 56.467 -0.282 1.00 20.92 387 VAL A CA 1
ATOM 2038 C C . VAL A 1 264 ? 36.623 57.473 0.817 1.00 20.78 387 VAL A C 1
ATOM 2039 O O . VAL A 1 264 ? 35.747 58.147 1.364 1.00 19.36 387 VAL A O 1
ATOM 2043 N N . LEU A 1 265 ? 37.913 57.559 1.132 1.00 19.98 388 LEU A N 1
ATOM 2044 C CA . LEU A 1 265 ? 38.408 58.454 2.172 1.00 21.16 388 LEU A CA 1
ATOM 2045 C C . LEU A 1 265 ? 39.011 59.734 1.615 1.00 21.64 388 LEU A C 1
ATOM 2046 O O . LEU A 1 265 ? 40.007 59.695 0.888 1.00 22.60 388 LEU A O 1
ATOM 2051 N N . THR A 1 266 ? 38.410 60.869 1.956 1.00 20.74 389 THR A N 1
ATOM 2052 C CA . THR A 1 266 ? 38.917 62.158 1.510 1.00 20.67 389 THR A CA 1
ATOM 2053 C C . THR A 1 266 ? 39.720 62.785 2.652 1.00 20.07 389 THR A C 1
ATOM 2054 O O . THR A 1 266 ? 39.275 62.781 3.799 1.00 19.22 389 THR A O 1
ATOM 2058 N N . VAL A 1 267 ? 40.900 63.309 2.338 1.00 18.56 390 VAL A N 1
ATOM 2059 C CA . VAL A 1 267 ? 41.728 63.962 3.341 1.00 17.75 390 VAL A CA 1
ATOM 2060 C C . VAL A 1 267 ? 41.915 65.407 2.902 1.00 17.53 390 VAL A C 1
ATOM 2061 O O . VAL A 1 267 ? 42.736 65.701 2.034 1.00 18.06 390 VAL A O 1
ATOM 2065 N N . PRO A 1 268 ? 41.150 66.333 3.496 1.00 16.92 391 PRO A N 1
ATOM 2066 C CA . PRO A 1 268 ? 41.266 67.748 3.129 1.00 17.03 391 PRO A CA 1
ATOM 2067 C C . PRO A 1 268 ? 42.664 68.280 3.450 1.00 16.60 391 PRO A C 1
ATOM 2068 O O . PRO A 1 268 ? 43.338 67.779 4.345 1.00 16.87 391 PRO A O 1
ATOM 2072 N N . PRO A 1 269 ? 43.118 69.298 2.708 1.00 17.10 392 PRO A N 1
ATOM 2073 C CA . PRO A 1 269 ? 44.438 69.890 2.936 1.00 16.78 392 PRO A CA 1
ATOM 2074 C C . PRO A 1 269 ? 44.404 70.712 4.221 1.00 17.12 392 PRO A C 1
ATOM 2075 O O . PRO A 1 269 ? 43.398 71.350 4.526 1.00 17.35 392 PRO A O 1
ATOM 2079 N N . ASN A 1 270 ? 45.506 70.717 4.962 1.00 17.48 393 ASN A N 1
ATOM 2080 C CA . ASN A 1 270 ? 45.543 71.461 6.208 1.00 18.12 393 ASN A CA 1
ATOM 2081 C C . ASN A 1 270 ? 45.716 72.960 6.080 1.00 18.74 393 ASN A C 1
ATOM 2082 O O . ASN A 1 270 ? 46.005 73.646 7.066 1.00 18.03 393 ASN A O 1
ATOM 2087 N N . THR A 1 271 ? 45.528 73.461 4.858 1.00 19.02 394 THR A N 1
ATOM 2088 C CA . THR A 1 271 ? 45.560 74.892 4.597 1.00 18.58 394 THR A CA 1
ATOM 2089 C C . THR A 1 271 ? 44.098 75.307 4.774 1.00 18.75 394 THR A C 1
ATOM 2090 O O . THR A 1 271 ? 43.760 76.485 4.693 1.00 19.25 394 THR A O 1
ATOM 2094 N N . VAL A 1 272 ? 43.233 74.318 5.009 1.00 18.31 395 VAL A N 1
ATOM 2095 C CA . VAL A 1 272 ? 41.805 74.564 5.239 1.00 18.94 395 VAL A CA 1
ATOM 2096 C C . VAL A 1 272 ? 41.407 74.050 6.624 1.00 18.20 395 VAL A C 1
ATOM 2097 O O . VAL A 1 272 ? 40.834 74.783 7.429 1.00 19.61 395 VAL A O 1
ATOM 2101 N N . THR A 1 273 ? 41.716 72.789 6.906 1.00 18.87 396 THR A N 1
ATOM 2102 C CA . THR A 1 273 ? 41.369 72.205 8.200 1.00 18.73 396 THR A CA 1
ATOM 2103 C C . THR A 1 273 ? 42.438 72.345 9.274 1.00 18.41 396 THR A C 1
ATOM 2104 O O . THR A 1 273 ? 43.636 72.326 8.984 1.00 16.17 396 THR A O 1
ATOM 2108 N N . LEU A 1 274 ? 41.983 72.507 10.516 1.00 17.35 397 LEU A N 1
ATOM 2109 C CA . LEU A 1 274 ? 42.881 72.574 11.664 1.00 16.24 397 LEU A CA 1
ATOM 2110 C C . LEU A 1 274 ? 43.130 71.117 12.038 1.00 16.63 397 LEU A C 1
ATOM 2111 O O . LEU A 1 274 ? 42.662 70.204 11.348 1.00 16.66 397 LEU A O 1
ATOM 2116 N N . MET A 1 275 ? 43.857 70.902 13.129 1.00 16.47 398 MET A N 1
ATOM 2117 C CA . MET A 1 275 ? 44.173 69.557 13.605 1.00 16.71 398 MET A CA 1
ATOM 2118 C C . MET A 1 275 ? 42.922 68.670 13.641 1.00 17.01 398 MET A C 1
ATOM 2119 O O . MET A 1 275 ? 41.844 69.120 14.033 1.00 17.26 398 MET A O 1
ATOM 2124 N N . GLY A 1 276 ? 43.069 67.416 13.216 1.00 15.91 399 GLY A N 1
ATOM 2125 C CA . GLY A 1 276 ? 41.944 66.491 13.209 1.00 15.99 399 GLY A CA 1
ATOM 2126 C C . GLY A 1 276 ? 41.313 66.316 14.585 1.00 15.57 399 GLY A C 1
ATOM 2127 O O . GLY A 1 276 ? 41.998 66.361 15.610 1.00 16.39 399 GLY A O 1
ATOM 2128 N N . ALA A 1 277 ? 40.004 66.101 14.613 1.00 14.72 400 ALA A N 1
ATOM 2129 C CA . ALA A 1 277 ? 39.296 65.932 15.873 1.00 14.34 400 ALA A CA 1
ATOM 2130 C C . ALA A 1 277 ? 37.904 65.377 15.633 1.00 14.19 400 ALA A C 1
ATOM 2131 O O . ALA A 1 277 ? 37.511 65.145 14.491 1.00 13.22 400 ALA A O 1
ATOM 2133 N N . GLU A 1 278 ? 37.169 65.165 16.723 1.00 12.92 401 GLU A N 1
ATOM 2134 C CA . GLU A 1 278 ? 35.804 64.678 16.634 1.00 13.30 401 GLU A CA 1
ATOM 2135 C C . GLU A 1 278 ? 35.045 65.699 15.800 1.00 12.30 401 GLU A C 1
ATOM 2136 O O . GLU A 1 278 ? 35.450 66.859 15.709 1.00 11.94 401 GLU A O 1
ATOM 2142 N N . GLY A 1 279 ? 33.954 65.266 15.183 1.00 12.13 402 GLY A N 1
ATOM 2143 C CA . GLY A 1 279 ? 33.182 66.166 14.346 1.00 12.68 402 GLY A CA 1
ATOM 2144 C C . GLY A 1 279 ? 31.873 65.557 13.872 1.00 13.49 402 GLY A C 1
ATOM 2145 O O . GLY A 1 279 ? 31.481 64.479 14.313 1.00 14.43 402 GLY A O 1
ATOM 2146 N N . ARG A 1 280 ? 31.204 66.252 12.961 1.00 13.76 403 ARG A N 1
ATOM 2147 C CA . ARG A 1 280 ? 29.918 65.811 12.440 1.00 14.77 403 ARG A CA 1
ATOM 2148 C C . ARG A 1 280 ? 29.687 66.336 11.024 1.00 15.29 403 ARG A C 1
ATOM 2149 O O . ARG A 1 280 ? 30.163 67.410 10.660 1.00 15.92 403 ARG A O 1
ATOM 2157 N N . ILE A 1 281 ? 28.961 65.568 10.226 1.00 16.11 404 ILE A N 1
ATOM 2158 C CA . ILE A 1 281 ? 28.635 65.992 8.874 1.00 17.07 404 ILE A CA 1
ATOM 2159 C C . ILE A 1 281 ? 27.153 66.315 8.929 1.00 17.11 404 ILE A C 1
ATOM 2160 O O . ILE A 1 281 ? 26.347 65.447 9.231 1.00 15.99 404 ILE A O 1
ATOM 2165 N N . LEU A 1 282 ? 26.797 67.566 8.662 1.00 18.88 405 LEU A N 1
ATOM 2166 C CA . LEU A 1 282 ? 25.395 67.961 8.701 1.00 21.15 405 LEU A CA 1
ATOM 2167 C C . LEU A 1 282 ? 24.906 68.463 7.351 1.00 20.65 405 LEU A C 1
ATOM 2168 O O . LEU A 1 282 ? 25.678 68.987 6.545 1.00 20.61 405 LEU A O 1
ATOM 2173 N N . THR A 1 283 ? 23.607 68.309 7.132 1.00 20.71 406 THR A N 1
ATOM 2174 C CA . THR A 1 283 ? 22.960 68.781 5.919 1.00 20.11 406 THR A CA 1
ATOM 2175 C C . THR A 1 283 ? 21.730 69.566 6.352 1.00 19.98 406 THR A C 1
ATOM 2176 O O . THR A 1 283 ? 20.856 69.045 7.049 1.00 20.32 406 THR A O 1
ATOM 2180 N N . VAL A 1 284 ? 21.682 70.827 5.954 1.00 20.00 407 VAL A N 1
ATOM 2181 C CA . VAL A 1 284 ? 20.561 71.695 6.271 1.00 20.83 407 VAL A CA 1
ATOM 2182 C C . VAL A 1 284 ? 20.229 72.411 4.971 1.00 21.34 407 VAL A C 1
ATOM 2183 O O . VAL A 1 284 ? 21.043 73.182 4.452 1.00 21.12 407 VAL A O 1
ATOM 2187 N N . GLY A 1 285 ? 19.039 72.146 4.439 1.00 21.79 408 GLY A N 1
ATOM 2188 C CA . GLY A 1 285 ? 18.660 72.750 3.174 1.00 23.11 408 GLY A CA 1
ATOM 2189 C C . GLY A 1 285 ? 19.493 72.049 2.116 1.00 23.60 408 GLY A C 1
ATOM 2190 O O . GLY A 1 285 ? 19.616 70.829 2.145 1.00 23.81 408 GLY A O 1
ATOM 2191 N N . THR A 1 286 ? 20.078 72.801 1.193 1.00 24.38 409 THR A N 1
ATOM 2192 C CA . THR A 1 286 ? 20.913 72.201 0.157 1.00 25.25 409 THR A CA 1
ATOM 2193 C C . THR A 1 286 ? 22.396 72.304 0.543 1.00 24.83 409 THR A C 1
ATOM 2194 O O . THR A 1 286 ? 23.271 71.871 -0.205 1.00 26.67 409 THR A O 1
ATOM 2198 N N . SER A 1 287 ? 22.668 72.873 1.713 1.00 23.66 410 SER A N 1
ATOM 2199 C CA . SER A 1 287 ? 24.035 73.052 2.200 1.00 22.46 410 SER A CA 1
ATOM 2200 C C . SER A 1 287 ? 24.506 71.937 3.127 1.00 21.40 410 SER A C 1
ATOM 2201 O O . SER A 1 287 ? 23.712 71.335 3.855 1.00 20.80 410 SER A O 1
ATOM 2204 N N . HIS A 1 288 ? 25.808 71.670 3.097 1.00 20.47 411 HIS A N 1
ATOM 2205 C CA . HIS A 1 288 ? 26.403 70.644 3.950 1.00 19.50 411 HIS A CA 1
ATOM 2206 C C . HIS A 1 288 ? 27.501 71.313 4.763 1.00 18.30 411 HIS A C 1
ATOM 2207 O O . HIS A 1 288 ? 28.099 72.285 4.310 1.00 16.63 411 HIS A O 1
ATOM 2214 N N . PHE A 1 289 ? 27.756 70.788 5.957 1.00 17.10 412 PHE A N 1
ATOM 2215 C CA . PHE A 1 289 ? 28.772 71.354 6.838 1.00 17.39 412 PHE A CA 1
ATOM 2216 C C . PHE A 1 289 ? 29.505 70.266 7.600 1.00 16.58 412 PHE A C 1
ATOM 2217 O O . PHE A 1 289 ? 28.962 69.198 7.868 1.00 16.73 412 PHE A O 1
ATOM 2225 N N . LEU A 1 290 ? 30.741 70.561 7.969 1.00 16.18 413 LEU A N 1
ATOM 2226 C CA . LEU A 1 290 ? 31.507 69.649 8.791 1.00 16.62 413 LEU A CA 1
ATOM 2227 C C . LEU A 1 290 ? 31.773 70.424 10.068 1.00 16.23 413 LEU A C 1
ATOM 2228 O O . LEU A 1 290 ? 32.346 71.516 10.026 1.00 15.17 413 LEU A O 1
ATOM 2233 N N . TYR A 1 291 ? 31.302 69.894 11.190 1.00 15.47 414 TYR A N 1
ATOM 2234 C CA . TYR A 1 291 ? 31.581 70.521 12.467 1.00 14.82 414 TYR A CA 1
ATOM 2235 C C . TYR A 1 291 ? 32.856 69.826 12.909 1.00 14.37 414 TYR A C 1
ATOM 2236 O O . TYR A 1 291 ? 32.985 68.615 12.746 1.00 13.13 414 TYR A O 1
ATOM 2245 N N . GLN A 1 292 ? 33.796 70.590 13.452 1.00 14.74 415 GLN A N 1
ATOM 2246 C CA . GLN A 1 292 ? 35.040 70.026 13.944 1.00 13.71 415 GLN A CA 1
ATOM 2247 C C . GLN A 1 292 ? 35.234 70.498 15.376 1.00 14.23 415 GLN A C 1
ATOM 2248 O O . GLN A 1 292 ? 35.244 71.696 15.637 1.00 14.61 415 GLN A O 1
ATOM 2254 N N . ARG A 1 293 ? 35.371 69.550 16.296 1.00 14.25 416 ARG A N 1
ATOM 2255 C CA . ARG A 1 293 ? 35.591 69.862 17.699 1.00 14.55 416 ARG A CA 1
ATOM 2256 C C . ARG A 1 293 ? 36.850 70.712 17.804 1.00 14.71 416 ARG A C 1
ATOM 2257 O O . ARG A 1 293 ? 37.821 70.483 17.075 1.00 13.52 416 ARG A O 1
ATOM 2265 N N . GLY A 1 294 ? 36.833 71.693 18.702 1.00 14.73 417 GLY A N 1
ATOM 2266 C CA . GLY A 1 294 ? 38.001 72.541 18.866 1.00 15.52 417 GLY A CA 1
ATOM 2267 C C . GLY A 1 294 ? 39.017 71.877 19.776 1.00 16.16 417 GLY A C 1
ATOM 2268 O O . GLY A 1 294 ? 39.236 72.332 20.905 1.00 14.58 417 GLY A O 1
ATOM 2269 N N . SER A 1 295 ? 39.650 70.808 19.297 1.00 14.69 418 SER A N 1
ATOM 2270 C CA . SER A 1 295 ? 40.621 70.095 20.120 1.00 16.12 418 SER A CA 1
ATOM 2271 C C . SER A 1 295 ? 42.003 70.728 20.114 1.00 16.13 418 SER A C 1
ATOM 2272 O O . SER A 1 295 ? 42.869 70.360 20.918 1.00 15.90 418 SER A O 1
ATOM 2275 N N . SER A 1 296 ? 42.204 71.685 19.218 1.00 16.32 419 SER A N 1
ATOM 2276 C CA . SER A 1 296 ? 43.483 72.379 19.132 1.00 17.02 419 SER A CA 1
ATOM 2277 C C . SER A 1 296 ? 43.378 73.746 19.819 1.00 17.42 419 SER A C 1
ATOM 2278 O O . SER A 1 296 ? 42.618 73.908 20.773 1.00 16.12 419 SER A O 1
ATOM 2281 N N . TYR A 1 297 ? 44.118 74.729 19.313 1.00 17.41 420 TYR A N 1
ATOM 2282 C CA . TYR A 1 297 ? 44.149 76.065 19.911 1.00 17.46 420 TYR A CA 1
ATOM 2283 C C . TYR A 1 297 ? 42.954 76.961 19.627 1.00 16.90 420 TYR A C 1
ATOM 2284 O O . TYR A 1 297 ? 42.751 77.949 20.326 1.00 17.26 420 TYR A O 1
ATOM 2293 N N . PHE A 1 298 ? 42.164 76.626 18.612 1.00 15.41 421 PHE A N 1
ATOM 2294 C CA . PHE A 1 298 ? 41.027 77.460 18.250 1.00 15.40 421 PHE A CA 1
ATOM 2295 C C . PHE A 1 298 ? 39.781 77.119 19.070 1.00 15.77 421 PHE A C 1
ATOM 2296 O O . PHE A 1 298 ? 39.278 75.998 19.020 1.00 15.47 421 PHE A O 1
ATOM 2304 N N . SER A 1 299 ? 39.276 78.112 19.797 1.00 16.16 422 SER A N 1
ATOM 2305 C CA . SER A 1 299 ? 38.121 77.935 20.682 1.00 16.48 422 SER A CA 1
ATOM 2306 C C . SER A 1 299 ? 36.711 78.099 20.097 1.00 15.11 422 SER A C 1
ATOM 2307 O O . SER A 1 299 ? 35.831 77.282 20.369 1.00 16.33 422 SER A O 1
ATOM 2310 N N . PRO A 1 300 ? 36.468 79.157 19.299 1.00 14.60 423 PRO A N 1
ATOM 2311 C CA . PRO A 1 300 ? 35.138 79.379 18.706 1.00 14.11 423 PRO A CA 1
ATOM 2312 C C . PRO A 1 300 ? 34.629 78.176 17.908 1.00 15.47 423 PRO A C 1
ATOM 2313 O O . PRO A 1 300 ? 35.415 77.506 17.241 1.00 14.87 423 PRO A O 1
ATOM 2317 N N . ALA A 1 301 ? 33.322 77.912 17.971 1.00 15.40 424 ALA A N 1
ATOM 2318 C CA . ALA A 1 301 ? 32.726 76.788 17.238 1.00 16.18 424 ALA A CA 1
ATOM 2319 C C . ALA A 1 301 ? 32.954 76.926 15.733 1.00 16.53 424 ALA A C 1
ATOM 2320 O O . ALA A 1 301 ? 32.738 77.998 15.157 1.00 15.47 424 ALA A O 1
ATOM 2322 N N . LEU A 1 302 ? 33.360 75.820 15.113 1.00 16.12 425 LEU A N 1
ATOM 2323 C CA . LEU A 1 302 ? 33.671 75.760 13.686 1.00 16.42 425 LEU A CA 1
ATOM 2324 C C . LEU A 1 302 ? 32.690 74.988 12.820 1.00 16.47 425 LEU A C 1
ATOM 2325 O O . LEU A 1 302 ? 32.276 73.884 13.167 1.00 17.77 425 LEU A O 1
ATOM 2330 N N . LEU A 1 303 ? 32.329 75.572 11.686 1.00 15.87 426 LEU A N 1
ATOM 2331 C CA . LEU A 1 303 ? 31.474 74.904 10.711 1.00 15.62 426 LEU A CA 1
ATOM 2332 C C . LEU A 1 303 ? 32.091 75.180 9.341 1.00 14.65 426 LEU A C 1
ATOM 2333 O O . LEU A 1 303 ? 31.977 76.287 8.813 1.00 14.49 426 LEU A O 1
ATOM 2338 N N . TYR A 1 304 ? 32.768 74.175 8.793 1.00 15.47 427 TYR A N 1
ATOM 2339 C CA . TYR A 1 304 ? 33.405 74.268 7.478 1.00 16.11 427 TYR A CA 1
ATOM 2340 C C . TYR A 1 304 ? 32.366 73.968 6.396 1.00 17.22 427 TYR A C 1
ATOM 2341 O O . TYR A 1 304 ? 31.755 72.902 6.407 1.00 16.90 427 TYR A O 1
ATOM 2350 N N . PRO A 1 305 ? 32.134 74.903 5.464 1.00 18.17 428 PRO A N 1
ATOM 2351 C CA . PRO A 1 305 ? 31.144 74.568 4.437 1.00 18.04 428 PRO A CA 1
ATOM 2352 C C . PRO A 1 305 ? 31.674 73.342 3.691 1.00 18.31 428 PRO A C 1
ATOM 2353 O O . PRO A 1 305 ? 32.874 73.242 3.450 1.00 17.73 428 PRO A O 1
ATOM 2357 N N . MET A 1 306 ? 30.792 72.413 3.337 1.00 18.83 429 MET A N 1
ATOM 2358 C CA . MET A 1 306 ? 31.216 71.210 2.637 1.00 20.43 429 MET A CA 1
ATOM 2359 C C . MET A 1 306 ? 30.423 70.955 1.361 1.00 21.00 429 MET A C 1
ATOM 2360 O O . MET A 1 306 ? 29.195 70.952 1.377 1.00 21.20 429 MET A O 1
ATOM 2365 N N . THR A 1 307 ? 31.137 70.751 0.259 1.00 21.12 430 THR A N 1
ATOM 2366 C CA . THR A 1 307 ? 30.500 70.442 -1.016 1.00 22.94 430 THR A CA 1
ATOM 2367 C C . THR A 1 307 ? 31.002 69.064 -1.401 1.00 22.84 430 THR A C 1
ATOM 2368 O O . THR A 1 307 ? 32.106 68.673 -1.016 1.00 22.86 430 THR A O 1
ATOM 2372 N N . VAL A 1 308 ? 30.199 68.321 -2.151 1.00 23.52 431 VAL A N 1
ATOM 2373 C CA . VAL A 1 308 ? 30.601 66.987 -2.548 1.00 25.03 431 VAL A CA 1
ATOM 2374 C C . VAL A 1 308 ? 30.514 66.775 -4.046 1.00 27.13 431 VAL A C 1
ATOM 2375 O O . VAL A 1 308 ? 29.683 67.380 -4.732 1.00 26.86 431 VAL A O 1
ATOM 2379 N N . SER A 1 309 ? 31.385 65.910 -4.548 1.00 28.53 432 SER A N 1
ATOM 2380 C CA . SER A 1 309 ? 31.417 65.601 -5.967 1.00 31.36 432 SER A CA 1
ATOM 2381 C C . SER A 1 309 ? 32.028 64.228 -6.201 1.00 31.28 432 SER A C 1
ATOM 2382 O O . SER A 1 309 ? 33.201 64.002 -5.913 1.00 31.93 432 SER A O 1
ATOM 2385 N N . ASN A 1 310 ? 31.217 63.308 -6.707 1.00 32.23 433 ASN A N 1
ATOM 2386 C CA . ASN A 1 310 ? 31.674 61.955 -7.011 1.00 32.60 433 ASN A CA 1
ATOM 2387 C C . ASN A 1 310 ? 32.527 61.238 -5.957 1.00 32.04 433 ASN A C 1
ATOM 2388 O O . ASN A 1 310 ? 33.718 60.973 -6.173 1.00 32.64 433 ASN A O 1
ATOM 2393 N N . LYS A 1 311 ? 31.903 60.925 -4.825 1.00 29.54 434 LYS A N 1
ATOM 2394 C CA . LYS A 1 311 ? 32.547 60.191 -3.738 1.00 27.75 434 LYS A CA 1
ATOM 2395 C C . LYS A 1 311 ? 33.556 60.937 -2.872 1.00 26.49 434 LYS A C 1
ATOM 2396 O O . LYS A 1 311 ? 33.975 60.419 -1.833 1.00 26.51 434 LYS A O 1
ATOM 2402 N N . THR A 1 312 ? 33.952 62.135 -3.283 1.00 25.35 435 THR A N 1
ATOM 2403 C CA . THR A 1 312 ? 34.911 62.905 -2.502 1.00 24.93 435 THR A CA 1
ATOM 2404 C C . THR A 1 312 ? 34.297 64.217 -2.038 1.00 23.97 435 THR A C 1
ATOM 2405 O O . THR A 1 312 ? 33.301 64.688 -2.592 1.00 23.96 435 THR A O 1
ATOM 2409 N N . ALA A 1 313 ? 34.908 64.812 -1.025 1.00 22.49 436 ALA A N 1
ATOM 2410 C CA . ALA A 1 313 ? 34.411 66.057 -0.473 1.00 21.69 436 ALA A CA 1
ATOM 2411 C C . ALA A 1 313 ? 35.454 67.164 -0.524 1.00 21.72 436 ALA A C 1
ATOM 2412 O O . ALA A 1 313 ? 36.651 66.902 -0.644 1.00 21.59 436 ALA A O 1
ATOM 2414 N N . THR A 1 314 ? 34.973 68.398 -0.435 1.00 20.04 437 THR A N 1
ATOM 2415 C CA . THR A 1 314 ? 35.819 69.581 -0.417 1.00 20.21 437 THR A CA 1
ATOM 2416 C C . THR A 1 314 ? 35.295 70.487 0.702 1.00 19.36 437 THR A C 1
ATOM 2417 O O . THR A 1 314 ? 34.098 70.763 0.774 1.00 18.42 437 THR A O 1
ATOM 2421 N N . LEU A 1 315 ? 36.185 70.916 1.588 1.00 19.12 438 LEU A N 1
ATOM 2422 C CA . LEU A 1 315 ? 35.806 71.804 2.680 1.00 19.21 438 LEU A CA 1
ATOM 2423 C C . LEU A 1 315 ? 36.297 73.212 2.344 1.00 20.45 438 LEU A C 1
ATOM 2424 O O . LEU A 1 315 ? 37.265 73.377 1.594 1.00 20.79 438 LEU A O 1
ATOM 2429 N N . HIS A 1 316 ? 35.631 74.220 2.902 1.00 20.23 439 HIS A N 1
ATOM 2430 C CA . HIS A 1 316 ? 35.985 75.610 2.653 1.00 20.38 439 HIS A CA 1
ATOM 2431 C C . HIS A 1 316 ? 36.202 76.371 3.963 1.00 21.22 439 HIS A C 1
ATOM 2432 O O . HIS A 1 316 ? 35.936 75.841 5.049 1.00 20.49 439 HIS A O 1
ATOM 2439 N N . SER A 1 317 ? 36.697 77.606 3.855 1.00 20.75 440 SER A N 1
ATOM 2440 C CA . SER A 1 317 ? 36.944 78.450 5.023 1.00 21.18 440 SER A CA 1
ATOM 2441 C C . SER A 1 317 ? 35.689 78.393 5.875 1.00 19.30 440 SER A C 1
ATOM 2442 O O . SER A 1 317 ? 34.588 78.646 5.397 1.00 20.29 440 SER A O 1
ATOM 2445 N N . PRO A 1 318 ? 35.849 78.081 7.161 1.00 18.96 441 PRO A N 1
ATOM 2446 C CA . PRO A 1 318 ? 34.711 77.962 8.071 1.00 19.00 441 PRO A CA 1
ATOM 2447 C C . PRO A 1 318 ? 34.022 79.187 8.622 1.00 18.91 441 PRO A C 1
ATOM 2448 O O . PRO A 1 318 ? 34.565 80.288 8.641 1.00 18.65 441 PRO A O 1
ATOM 2452 N N . TYR A 1 319 ? 32.797 78.953 9.074 1.00 19.59 442 TYR A N 1
ATOM 2453 C CA . TYR A 1 319 ? 32.020 79.970 9.750 1.00 18.72 442 TYR A CA 1
ATOM 2454 C C . TYR A 1 319 ? 32.549 79.786 11.170 1.00 19.12 442 TYR A C 1
ATOM 2455 O O . TYR A 1 319 ? 32.870 78.657 11.578 1.00 18.60 442 TYR A O 1
ATOM 2464 N N . THR A 1 320 ? 32.659 80.870 11.926 1.00 18.16 443 THR A N 1
ATOM 2465 C CA . THR A 1 320 ? 33.141 80.765 13.296 1.00 17.83 443 THR A CA 1
ATOM 2466 C C . THR A 1 320 ? 32.209 81.566 14.192 1.00 18.25 443 THR A C 1
ATOM 2467 O O . THR A 1 320 ? 31.714 82.624 13.791 1.00 18.78 443 THR A O 1
ATOM 2471 N N . PHE A 1 321 ? 31.954 81.056 15.394 1.00 17.19 444 PHE A N 1
ATOM 2472 C CA . PHE A 1 321 ? 31.059 81.729 16.332 1.00 16.91 444 PHE A CA 1
ATOM 2473 C C . PHE A 1 321 ? 31.855 82.024 17.594 1.00 16.49 444 PHE A C 1
ATOM 2474 O O . PHE A 1 321 ? 31.960 81.202 18.501 1.00 16.44 444 PHE A O 1
ATOM 2482 N N . ASN A 1 322 ? 32.417 83.230 17.617 1.00 17.33 445 ASN A N 1
ATOM 2483 C CA . ASN A 1 322 ? 33.293 83.693 18.682 1.00 17.36 445 ASN A CA 1
ATOM 2484 C C . ASN A 1 322 ? 32.834 83.602 20.126 1.00 17.13 445 ASN A C 1
ATOM 2485 O O . ASN A 1 322 ? 33.670 83.477 21.016 1.00 16.90 445 ASN A O 1
ATOM 2490 N N . ALA A 1 323 ? 31.529 83.669 20.367 1.00 16.56 446 ALA A N 1
ATOM 2491 C CA . ALA A 1 323 ? 31.005 83.585 21.729 1.00 16.55 446 ALA A CA 1
ATOM 2492 C C . ALA A 1 323 ? 30.684 82.139 22.085 1.00 16.75 446 ALA A C 1
ATOM 2493 O O . ALA A 1 323 ? 30.448 81.809 23.250 1.00 15.24 446 ALA A O 1
ATOM 2495 N N . PHE A 1 324 ? 30.674 81.276 21.071 1.00 15.74 447 PHE A N 1
ATOM 2496 C CA . PHE A 1 324 ? 30.405 79.858 21.277 1.00 15.88 447 PHE A CA 1
ATOM 2497 C C . PHE A 1 324 ? 31.765 79.182 21.489 1.00 15.39 447 PHE A C 1
ATOM 2498 O O . PHE A 1 324 ? 32.244 78.425 20.647 1.00 15.62 447 PHE A O 1
ATOM 2506 N N . THR A 1 325 ? 32.382 79.485 22.625 1.00 15.79 448 THR A N 1
ATOM 2507 C CA . THR A 1 325 ? 33.679 78.935 22.989 1.00 14.99 448 THR A CA 1
ATOM 2508 C C . THR A 1 325 ? 33.510 77.587 23.661 1.00 16.29 448 THR A C 1
ATOM 2509 O O . THR A 1 325 ? 32.386 77.131 23.877 1.00 16.61 448 THR A O 1
ATOM 2513 N N . ARG A 1 326 ? 34.634 76.952 23.986 1.00 16.72 449 ARG A N 1
ATOM 2514 C CA . ARG A 1 326 ? 34.615 75.678 24.692 1.00 16.06 449 ARG A CA 1
ATOM 2515 C C . ARG A 1 326 ? 35.756 75.682 25.701 1.00 16.73 449 ARG A C 1
ATOM 2516 O O . ARG A 1 326 ? 36.778 76.336 25.496 1.00 15.48 449 ARG A O 1
ATOM 2524 N N . PRO A 1 327 ? 35.589 74.959 26.818 1.00 17.10 450 PRO A N 1
ATOM 2525 C CA . PRO A 1 327 ? 36.664 74.932 27.812 1.00 17.06 450 PRO A CA 1
ATOM 2526 C C . PRO A 1 327 ? 37.833 74.083 27.332 1.00 17.83 450 PRO A C 1
ATOM 2527 O O . PRO A 1 327 ? 37.652 73.143 26.562 1.00 18.03 450 PRO A O 1
ATOM 2531 N N . GLY A 1 328 ? 39.037 74.426 27.780 1.00 17.27 451 GLY A N 1
ATOM 2532 C CA . GLY A 1 328 ? 40.213 73.673 27.387 1.00 17.17 451 GLY A CA 1
ATOM 2533 C C . GLY A 1 328 ? 41.339 73.906 28.369 1.00 17.73 451 GLY A C 1
ATOM 2534 O O . GLY A 1 328 ? 41.336 74.902 29.091 1.00 17.06 451 GLY A O 1
ATOM 2535 N N . SER A 1 329 ? 42.294 72.989 28.420 1.00 17.68 452 SER A N 1
ATOM 2536 C CA . SER A 1 329 ? 43.418 73.150 29.332 1.00 19.27 452 SER A CA 1
ATOM 2537 C C . SER A 1 329 ? 44.338 74.228 28.767 1.00 18.91 452 SER A C 1
ATOM 2538 O O . SER A 1 329 ? 44.421 74.400 27.554 1.00 19.61 452 SER A O 1
ATOM 2541 N N . ILE A 1 330 ? 45.005 74.978 29.640 1.00 18.10 453 ILE A N 1
ATOM 2542 C CA . ILE A 1 330 ? 45.915 76.026 29.183 1.00 18.32 453 ILE A CA 1
ATOM 2543 C C . ILE A 1 330 ? 47.013 75.369 28.356 1.00 18.07 453 ILE A C 1
ATOM 2544 O O . ILE A 1 330 ? 47.368 74.220 28.601 1.00 17.60 453 ILE A O 1
ATOM 2549 N N . PRO A 1 331 ? 47.567 76.084 27.363 1.00 19.23 454 PRO A N 1
ATOM 2550 C CA . PRO A 1 331 ? 47.274 77.455 26.928 1.00 18.55 454 PRO A CA 1
ATOM 2551 C C . PRO A 1 331 ? 46.172 77.515 25.883 1.00 19.52 454 PRO A C 1
ATOM 2552 O O . PRO A 1 331 ? 46.048 78.504 25.158 1.00 18.29 454 PRO A O 1
ATOM 2556 N N . CYS A 1 332 ? 45.369 76.457 25.808 1.00 19.56 455 CYS A N 1
ATOM 2557 C CA . CYS A 1 332 ? 44.294 76.388 24.830 1.00 19.32 455 CYS A CA 1
ATOM 2558 C C . CYS A 1 332 ? 42.907 76.462 25.482 1.00 19.80 455 CYS A C 1
ATOM 2559 O O . CYS A 1 332 ? 41.973 75.750 25.087 1.00 17.55 455 CYS A O 1
ATOM 2562 N N . GLN A 1 333 ? 42.775 77.341 26.472 1.00 18.90 456 GLN A N 1
ATOM 2563 C CA . GLN A 1 333 ? 41.515 77.499 27.179 1.00 18.24 456 GLN A CA 1
ATOM 2564 C C . GLN A 1 333 ? 40.509 78.269 26.332 1.00 18.20 456 GLN A C 1
ATOM 2565 O O . GLN A 1 333 ? 40.831 78.721 25.226 1.00 19.50 456 GLN A O 1
ATOM 2571 N N . ALA A 1 334 ? 39.290 78.413 26.841 1.00 16.92 457 ALA A N 1
ATOM 2572 C CA . ALA A 1 334 ? 38.228 79.099 26.100 1.00 16.62 457 ALA A CA 1
ATOM 2573 C C . ALA A 1 334 ? 38.623 80.454 25.517 1.00 17.34 457 ALA A C 1
ATOM 2574 O O . ALA A 1 334 ? 38.205 80.806 24.413 1.00 15.15 457 ALA A O 1
ATOM 2576 N N . SER A 1 335 ? 39.423 81.213 26.262 1.00 18.42 458 SER A N 1
ATOM 2577 C CA . SER A 1 335 ? 39.843 82.543 25.829 1.00 18.78 458 SER A CA 1
ATOM 2578 C C . SER A 1 335 ? 41.084 82.593 24.938 1.00 19.39 458 SER A C 1
ATOM 2579 O O . SER A 1 335 ? 41.492 83.677 24.523 1.00 19.64 458 SER A O 1
ATOM 2582 N N . ALA A 1 336 ? 41.685 81.442 24.646 1.00 19.49 459 ALA A N 1
ATOM 2583 C CA . ALA A 1 336 ? 42.895 81.414 23.820 1.00 19.24 459 ALA A CA 1
ATOM 2584 C C . ALA A 1 336 ? 42.709 82.166 22.515 1.00 18.76 459 ALA A C 1
ATOM 2585 O O . ALA A 1 336 ? 41.644 82.122 21.912 1.00 18.68 459 ALA A O 1
ATOM 2587 N N . ARG A 1 337 ? 43.759 82.845 22.064 1.00 19.13 460 ARG A N 1
ATOM 2588 C CA . ARG A 1 337 ? 43.671 83.616 20.824 1.00 20.55 460 ARG A CA 1
ATOM 2589 C C . ARG A 1 337 ? 44.863 83.376 19.901 1.00 20.97 460 ARG A C 1
ATOM 2590 O O . ARG A 1 337 ? 44.876 83.849 18.765 1.00 21.22 460 ARG A O 1
ATOM 2598 N N . CYS A 1 338 ? 45.863 82.649 20.390 1.00 21.83 461 CYS A N 1
ATOM 2599 C CA . CYS A 1 338 ? 47.060 82.389 19.597 1.00 23.35 461 CYS A CA 1
ATOM 2600 C C . CYS A 1 338 ? 47.289 80.929 19.239 1.00 22.36 461 CYS A C 1
ATOM 2601 O O . CYS A 1 338 ? 46.910 80.027 19.981 1.00 21.82 461 CYS A O 1
ATOM 2604 N N . PRO A 1 339 ? 47.944 80.683 18.094 1.00 22.55 462 PRO A N 1
ATOM 2605 C CA . PRO A 1 339 ? 48.222 79.309 17.679 1.00 21.33 462 PRO A CA 1
ATOM 2606 C C . PRO A 1 339 ? 49.052 78.652 18.775 1.00 20.90 462 PRO A C 1
ATOM 2607 O O . PRO A 1 339 ? 49.953 79.271 19.342 1.00 19.81 462 PRO A O 1
ATOM 2611 N N . ASN A 1 340 ? 48.738 77.401 19.083 1.00 20.16 463 ASN A N 1
ATOM 2612 C CA . ASN A 1 340 ? 49.442 76.665 20.129 1.00 20.48 463 ASN A CA 1
ATOM 2613 C C . ASN A 1 340 ? 49.285 75.178 19.826 1.00 20.41 463 ASN A C 1
ATOM 2614 O O . ASN A 1 340 ? 48.489 74.795 18.974 1.00 19.66 463 ASN A O 1
ATOM 2619 N N . SER A 1 341 ? 50.039 74.347 20.534 1.00 19.99 464 SER A N 1
ATOM 2620 C CA . SER A 1 341 ? 49.978 72.914 20.344 1.00 22.15 464 SER A CA 1
ATOM 2621 C C . SER A 1 341 ? 49.297 72.287 21.561 1.00 22.96 464 SER A C 1
ATOM 2622 O O . SER A 1 341 ? 49.753 72.465 22.698 1.00 23.71 464 SER A O 1
ATOM 2625 N N . CYS A 1 342 ? 48.210 71.559 21.322 1.00 20.85 465 CYS A N 1
ATOM 2626 C CA . CYS A 1 342 ? 47.462 70.925 22.403 1.00 21.36 465 CYS A CA 1
ATOM 2627 C C . CYS A 1 342 ? 46.403 69.972 21.858 1.00 20.62 465 CYS A C 1
ATOM 2628 O O . CYS A 1 342 ? 46.053 70.015 20.674 1.00 19.20 465 CYS A O 1
ATOM 2631 N N . VAL A 1 343 ? 45.906 69.111 22.739 1.00 19.08 466 VAL A N 1
ATOM 2632 C CA . VAL A 1 343 ? 44.839 68.181 22.407 1.00 19.53 466 VAL A CA 1
ATOM 2633 C C . VAL A 1 343 ? 43.909 68.301 23.605 1.00 19.50 466 VAL A C 1
ATOM 2634 O O . VAL A 1 343 ? 44.128 67.680 24.645 1.00 19.74 466 VAL A O 1
ATOM 2638 N N . THR A 1 344 ? 42.879 69.121 23.467 1.00 18.67 467 THR A N 1
ATOM 2639 C CA . THR A 1 344 ? 41.959 69.332 24.568 1.00 18.40 467 THR A CA 1
ATOM 2640 C C . THR A 1 344 ? 40.566 69.612 24.010 1.00 17.68 467 THR A C 1
ATOM 2641 O O . THR A 1 344 ? 40.174 69.028 23.001 1.00 16.35 467 THR A O 1
ATOM 2645 N N . GLY A 1 345 ? 39.812 70.477 24.679 1.00 17.61 468 GLY A N 1
ATOM 2646 C CA . GLY A 1 345 ? 38.488 70.822 24.201 1.00 15.44 468 GLY A CA 1
ATOM 2647 C C . GLY A 1 345 ? 37.432 69.759 24.441 1.00 15.53 468 GLY A C 1
ATOM 2648 O O . GLY A 1 345 ? 37.682 68.751 25.095 1.00 15.50 468 GLY A O 1
ATOM 2649 N N . VAL A 1 346 ? 36.253 69.978 23.870 1.00 14.45 469 VAL A N 1
ATOM 2650 C CA . VAL A 1 346 ? 35.136 69.069 24.059 1.00 14.13 469 VAL A CA 1
ATOM 2651 C C . VAL A 1 346 ? 34.137 69.215 22.912 1.00 13.67 469 VAL A C 1
ATOM 2652 O O . VAL A 1 346 ? 33.976 70.293 22.336 1.00 13.14 469 VAL A O 1
ATOM 2656 N N . TYR A 1 347 ? 33.465 68.122 22.575 1.00 14.10 470 TYR A N 1
ATOM 2657 C CA . TYR A 1 347 ? 32.481 68.149 21.498 1.00 13.09 470 TYR A CA 1
ATOM 2658 C C . TYR A 1 347 ? 31.187 68.835 21.948 1.00 13.99 470 TYR A C 1
ATOM 2659 O O . TYR A 1 347 ? 30.478 68.331 22.831 1.00 13.75 470 TYR A O 1
ATOM 2668 N N . THR A 1 348 ? 30.897 69.991 21.352 1.00 13.32 471 THR A N 1
ATOM 2669 C CA . THR A 1 348 ? 29.671 70.755 21.622 1.00 14.30 471 THR A CA 1
ATOM 2670 C C . THR A 1 348 ? 29.334 71.360 20.263 1.00 14.74 471 THR A C 1
ATOM 2671 O O . THR A 1 348 ? 29.801 72.449 19.930 1.00 14.22 471 THR A O 1
ATOM 2675 N N . ASP A 1 349 ? 28.530 70.653 19.470 1.00 14.83 472 ASP A N 1
ATOM 2676 C CA . ASP A 1 349 ? 28.223 71.137 18.122 1.00 16.03 472 ASP A CA 1
ATOM 2677 C C . ASP A 1 349 ? 27.157 72.219 17.967 1.00 16.43 472 ASP A C 1
ATOM 2678 O O . ASP A 1 349 ? 26.273 72.372 18.815 1.00 16.70 472 ASP A O 1
ATOM 2683 N N . PRO A 1 350 ? 27.271 73.028 16.892 1.00 17.43 473 PRO A N 1
ATOM 2684 C CA . PRO A 1 350 ? 26.360 74.119 16.546 1.00 16.89 473 PRO A CA 1
ATOM 2685 C C . PRO A 1 350 ? 25.469 73.690 15.383 1.00 17.46 473 PRO A C 1
ATOM 2686 O O . PRO A 1 350 ? 25.960 73.224 14.359 1.00 17.26 473 PRO A O 1
ATOM 2690 N N . TYR A 1 351 ? 24.163 73.853 15.532 1.00 17.33 474 TYR A N 1
ATOM 2691 C CA . TYR A 1 351 ? 23.243 73.477 14.467 1.00 16.49 474 TYR A CA 1
ATOM 2692 C C . TYR A 1 351 ? 22.823 74.706 13.657 1.00 15.82 474 TYR A C 1
ATOM 2693 O O . TYR A 1 351 ? 22.330 75.679 14.217 1.00 16.64 474 TYR A O 1
ATOM 2702 N N . PRO A 1 352 ? 23.034 74.685 12.329 1.00 16.62 475 PRO A N 1
ATOM 2703 C CA . PRO A 1 352 ? 22.659 75.819 11.468 1.00 16.71 475 PRO A CA 1
ATOM 2704 C C . PRO A 1 352 ? 21.179 76.135 11.652 1.00 17.70 475 PRO A C 1
ATOM 2705 O O . PRO A 1 352 ? 20.326 75.291 11.386 1.00 15.79 475 PRO A O 1
ATOM 2709 N N . LEU A 1 353 ? 20.884 77.357 12.088 1.00 17.86 476 LEU A N 1
ATOM 2710 C CA . LEU A 1 353 ? 19.510 77.760 12.379 1.00 18.87 476 LEU A CA 1
ATOM 2711 C C . LEU A 1 353 ? 18.958 78.951 11.593 1.00 19.35 476 LEU A C 1
ATOM 2712 O O . LEU A 1 353 ? 17.872 78.880 11.014 1.00 19.09 476 LEU A O 1
ATOM 2717 N N . ILE A 1 354 ? 19.705 80.047 11.597 1.00 19.92 477 ILE A N 1
ATOM 2718 C CA . ILE A 1 354 ? 19.289 81.274 10.926 1.00 20.73 477 ILE A CA 1
ATOM 2719 C C . ILE A 1 354 ? 20.155 81.556 9.703 1.00 21.59 477 ILE A C 1
ATOM 2720 O O . ILE A 1 354 ? 21.384 81.562 9.793 1.00 19.48 477 ILE A O 1
ATOM 2725 N N . PHE A 1 355 ? 19.504 81.781 8.562 1.00 22.32 478 PHE A N 1
ATOM 2726 C CA . PHE A 1 355 ? 20.202 82.045 7.305 1.00 24.49 478 PHE A CA 1
ATOM 2727 C C . PHE A 1 355 ? 19.756 83.345 6.654 1.00 25.61 478 PHE A C 1
ATOM 2728 O O . PHE A 1 355 ? 18.681 83.859 6.952 1.00 25.97 478 PHE A O 1
ATOM 2736 N N . TYR A 1 356 ? 20.590 83.868 5.759 1.00 27.46 479 TYR A N 1
ATOM 2737 C CA . TYR A 1 356 ? 20.238 85.068 5.009 1.00 29.37 479 TYR A CA 1
ATOM 2738 C C . TYR A 1 356 ? 19.328 84.558 3.905 1.00 30.88 479 TYR A C 1
ATOM 2739 O O . TYR A 1 356 ? 19.216 83.347 3.691 1.00 29.44 479 TYR A O 1
ATOM 2748 N N . ARG A 1 357 ? 18.696 85.484 3.194 1.00 32.79 480 ARG A N 1
ATOM 2749 C CA . ARG A 1 357 ? 17.820 85.129 2.092 1.00 34.88 480 ARG A CA 1
ATOM 2750 C C . ARG A 1 357 ? 18.662 84.380 1.058 1.00 34.48 480 ARG A C 1
ATOM 2751 O O . ARG A 1 357 ? 18.203 83.412 0.452 1.00 34.87 480 ARG A O 1
ATOM 2759 N N . ASN A 1 358 ? 19.901 84.831 0.875 1.00 34.33 481 ASN A N 1
ATOM 2760 C CA . ASN A 1 358 ? 20.819 84.224 -0.091 1.00 34.40 481 ASN A CA 1
ATOM 2761 C C . ASN A 1 358 ? 21.438 82.899 0.367 1.00 33.07 481 ASN A C 1
ATOM 2762 O O . ASN A 1 358 ? 22.396 82.417 -0.233 1.00 32.33 481 ASN A O 1
ATOM 2767 N N . HIS A 1 359 ? 20.903 82.330 1.442 1.00 32.14 482 HIS A N 1
ATOM 2768 C CA . HIS A 1 359 ? 21.372 81.048 1.969 1.00 30.78 482 HIS A CA 1
ATOM 2769 C C . HIS A 1 359 ? 22.667 81.029 2.772 1.00 29.40 482 HIS A C 1
ATOM 2770 O O . HIS A 1 359 ? 23.057 79.980 3.288 1.00 28.72 482 HIS A O 1
ATOM 2777 N N . THR A 1 360 ? 23.345 82.165 2.886 1.00 27.61 483 THR A N 1
ATOM 2778 C CA . THR A 1 360 ? 24.562 82.190 3.687 1.00 25.42 483 THR A CA 1
ATOM 2779 C C . THR A 1 360 ? 24.119 82.030 5.146 1.00 24.43 483 THR A C 1
ATOM 2780 O O . THR A 1 360 ? 23.129 82.627 5.571 1.00 23.19 483 THR A O 1
ATOM 2784 N N . LEU A 1 361 ? 24.838 81.210 5.904 1.00 23.91 484 LEU A N 1
ATOM 2785 C CA . LEU A 1 361 ? 24.496 80.973 7.304 1.00 24.00 484 LEU A CA 1
ATOM 2786 C C . LEU A 1 361 ? 24.875 82.150 8.194 1.00 24.69 484 LEU A C 1
ATOM 2787 O O . LEU A 1 361 ? 25.924 82.765 8.014 1.00 24.38 484 LEU A O 1
ATOM 2792 N N . ARG A 1 362 ? 24.020 82.475 9.157 1.00 24.96 485 ARG A N 1
ATOM 2793 C CA . ARG A 1 362 ? 24.339 83.571 10.056 1.00 25.59 485 ARG A CA 1
ATOM 2794 C C . ARG A 1 362 ? 24.140 83.251 11.540 1.00 24.98 485 ARG A C 1
ATOM 2795 O O . ARG A 1 362 ? 24.774 83.870 12.392 1.00 25.33 485 ARG A O 1
ATOM 2803 N N . GLY A 1 363 ? 23.297 82.271 11.855 1.00 22.84 486 GLY A N 1
ATOM 2804 C CA . GLY A 1 363 ? 23.078 81.928 13.252 1.00 21.40 486 GLY A CA 1
ATOM 2805 C C . GLY A 1 363 ? 22.910 80.445 13.535 1.00 20.87 486 GLY A C 1
ATOM 2806 O O . GLY A 1 363 ? 22.320 79.716 12.738 1.00 20.11 486 GLY A O 1
ATOM 2807 N N . VAL A 1 364 ? 23.433 79.994 14.674 1.00 19.64 487 VAL A N 1
ATOM 2808 C CA . VAL A 1 364 ? 23.323 78.593 15.059 1.00 18.87 487 VAL A CA 1
ATOM 2809 C C . VAL A 1 364 ? 22.846 78.438 16.495 1.00 18.83 487 VAL A C 1
ATOM 2810 O O . VAL A 1 364 ? 22.932 79.367 17.303 1.00 18.08 487 VAL A O 1
ATOM 2814 N N . PHE A 1 365 ? 22.336 77.252 16.801 1.00 18.35 488 PHE A N 1
ATOM 2815 C CA . PHE A 1 365 ? 21.894 76.934 18.147 1.00 17.55 488 PHE A CA 1
ATOM 2816 C C . PHE A 1 365 ? 22.840 75.862 18.660 1.00 18.20 488 PHE A C 1
ATOM 2817 O O . PHE A 1 365 ? 23.274 74.993 17.903 1.00 17.67 488 PHE A O 1
ATOM 2825 N N . GLY A 1 366 ? 23.151 75.912 19.946 1.00 17.77 489 GLY A N 1
ATOM 2826 C CA . GLY A 1 366 ? 24.022 74.905 20.513 1.00 16.57 489 GLY A CA 1
ATOM 2827 C C . GLY A 1 366 ? 24.041 74.997 22.019 1.00 16.39 489 GLY A C 1
ATOM 2828 O O . GLY A 1 366 ? 23.578 75.988 22.592 1.00 17.00 489 GLY A O 1
ATOM 2829 N N . THR A 1 367 ? 24.560 73.959 22.662 1.00 15.74 490 THR A N 1
ATOM 2830 C CA . THR A 1 367 ? 24.678 73.937 24.109 1.00 16.44 490 THR A CA 1
ATOM 2831 C C . THR A 1 367 ? 26.164 73.904 24.385 1.00 16.74 490 THR A C 1
ATOM 2832 O O . THR A 1 367 ? 26.827 72.871 24.238 1.00 16.26 490 THR A O 1
ATOM 2836 N N . MET A 1 368 ? 26.690 75.059 24.768 1.00 16.22 491 MET A N 1
ATOM 2837 C CA . MET A 1 368 ? 28.110 75.197 25.045 1.00 16.39 491 MET A CA 1
ATOM 2838 C C . MET A 1 368 ? 28.406 74.903 26.506 1.00 16.27 491 MET A C 1
ATOM 2839 O O . MET A 1 368 ? 27.498 74.847 27.335 1.00 17.61 491 MET A O 1
ATOM 2844 N N . LEU A 1 369 ? 29.678 74.680 26.806 1.00 17.04 492 LEU A N 1
ATOM 2845 C CA . LEU A 1 369 ? 30.114 74.491 28.178 1.00 18.67 492 LEU A CA 1
ATOM 2846 C C . LEU A 1 369 ? 30.609 75.896 28.502 1.00 20.06 492 LEU A C 1
ATOM 2847 O O . LEU A 1 369 ? 31.638 76.341 27.986 1.00 19.94 492 LEU A O 1
ATOM 2852 N N . ASP A 1 370 ? 29.835 76.596 29.323 1.00 21.12 493 ASP A N 1
ATOM 2853 C CA . ASP A 1 370 ? 30.116 77.974 29.701 1.00 22.68 493 ASP A CA 1
ATOM 2854 C C . ASP A 1 370 ? 31.217 78.043 30.752 1.00 22.32 493 ASP A C 1
ATOM 2855 O O . ASP A 1 370 ? 31.001 78.515 31.872 1.00 21.15 493 ASP A O 1
ATOM 2860 N N . SER A 1 371 ? 32.401 77.573 30.368 1.00 20.95 494 SER A N 1
ATOM 2861 C CA . SER A 1 371 ? 33.552 77.551 31.261 1.00 21.47 494 SER A CA 1
ATOM 2862 C C . SER A 1 371 ? 34.844 77.863 30.515 1.00 21.58 494 SER A C 1
ATOM 2863 O O . SER A 1 371 ? 34.910 77.758 29.285 1.00 20.93 494 SER A O 1
ATOM 2866 N N . GLU A 1 372 ? 35.870 78.235 31.277 1.00 19.94 495 GLU A N 1
ATOM 2867 C CA . GLU A 1 372 ? 37.174 78.592 30.732 1.00 20.60 495 GLU A CA 1
ATOM 2868 C C . GLU A 1 372 ? 38.127 77.408 30.554 1.00 19.60 495 GLU A C 1
ATOM 2869 O O . GLU A 1 372 ? 38.695 77.222 29.480 1.00 20.09 495 GLU A O 1
ATOM 2875 N N . GLN A 1 373 ? 38.307 76.618 31.609 1.00 18.60 496 GLN A N 1
ATOM 2876 C CA . GLN A 1 373 ? 39.230 75.491 31.567 1.00 19.49 496 GLN A CA 1
ATOM 2877 C C . GLN A 1 373 ? 38.617 74.137 31.894 1.00 19.89 496 GLN A C 1
ATOM 2878 O O . GLN A 1 373 ? 39.020 73.132 31.321 1.00 20.08 496 GLN A O 1
ATOM 2884 N N . ALA A 1 374 ? 37.647 74.109 32.804 1.00 19.43 497 ALA A N 1
ATOM 2885 C CA . ALA A 1 374 ? 37.012 72.855 33.195 1.00 20.00 497 ALA A CA 1
ATOM 2886 C C . ALA A 1 374 ? 35.746 72.540 32.390 1.00 20.03 497 ALA A C 1
ATOM 2887 O O . ALA A 1 374 ? 35.046 73.438 31.930 1.00 19.41 497 ALA A O 1
ATOM 2889 N N . ARG A 1 375 ? 35.462 71.252 32.224 1.00 20.56 498 ARG A N 1
ATOM 2890 C CA . ARG A 1 375 ? 34.277 70.816 31.485 1.00 22.15 498 ARG A CA 1
ATOM 2891 C C . ARG A 1 375 ? 33.037 70.896 32.368 1.00 22.19 498 ARG A C 1
ATOM 2892 O O . ARG A 1 375 ? 32.556 69.883 32.879 1.00 23.21 498 ARG A O 1
ATOM 2900 N N . LEU A 1 376 ? 32.513 72.100 32.536 1.00 21.32 499 LEU A N 1
ATOM 2901 C CA . LEU A 1 376 ? 31.348 72.295 33.381 1.00 20.62 499 LEU A CA 1
ATOM 2902 C C . LEU A 1 376 ? 30.425 73.342 32.808 1.00 20.61 499 LEU A C 1
ATOM 2903 O O . LEU A 1 376 ? 30.771 74.053 31.852 1.00 20.11 499 LEU A O 1
ATOM 2908 N N . ASN A 1 377 ? 29.245 73.424 33.417 1.00 19.13 500 ASN A N 1
ATOM 2909 C CA . ASN A 1 377 ? 28.254 74.442 33.099 1.00 19.32 500 ASN A CA 1
ATOM 2910 C C . ASN A 1 377 ? 27.647 74.495 31.694 1.00 19.20 500 ASN A C 1
ATOM 2911 O O . ASN A 1 377 ? 27.778 75.502 30.990 1.00 17.16 500 ASN A O 1
ATOM 2916 N N . PRO A 1 378 ? 26.956 73.424 31.273 1.00 18.74 501 PRO A N 1
ATOM 2917 C CA . PRO A 1 378 ? 26.346 73.424 29.937 1.00 18.97 501 PRO A CA 1
ATOM 2918 C C . PRO A 1 378 ? 25.257 74.502 29.874 1.00 18.32 501 PRO A C 1
ATOM 2919 O O . PRO A 1 378 ? 24.477 74.653 30.818 1.00 18.06 501 PRO A O 1
ATOM 2923 N N . ALA A 1 379 ? 25.205 75.243 28.770 1.00 17.22 502 ALA A N 1
ATOM 2924 C CA . ALA A 1 379 ? 24.200 76.288 28.585 1.00 16.87 502 ALA A CA 1
ATOM 2925 C C . ALA A 1 379 ? 23.810 76.403 27.114 1.00 17.60 502 ALA A C 1
ATOM 2926 O O . ALA A 1 379 ? 24.681 76.467 26.234 1.00 18.26 502 ALA A O 1
ATOM 2928 N N . SER A 1 380 ? 22.504 76.422 26.850 1.00 17.25 503 SER A N 1
ATOM 2929 C CA . SER A 1 380 ? 21.981 76.534 25.489 1.00 17.99 503 SER A CA 1
ATOM 2930 C C . SER A 1 380 ? 21.752 77.988 25.074 1.00 18.08 503 SER A C 1
ATOM 2931 O O . SER A 1 380 ? 21.383 78.837 25.896 1.00 18.31 503 SER A O 1
ATOM 2934 N N . ALA A 1 381 ? 21.962 78.266 23.793 1.00 16.42 504 ALA A N 1
ATOM 2935 C CA . ALA A 1 381 ? 21.774 79.610 23.263 1.00 17.40 504 ALA A CA 1
ATOM 2936 C C . ALA A 1 381 ? 21.843 79.638 21.743 1.00 17.16 504 ALA A C 1
ATOM 2937 O O . ALA A 1 381 ? 22.135 78.630 21.104 1.00 16.49 504 ALA A O 1
ATOM 2939 N N . VAL A 1 382 ? 21.550 80.808 21.182 1.00 17.74 505 VAL A N 1
ATOM 2940 C CA . VAL A 1 382 ? 21.610 81.050 19.747 1.00 17.68 505 VAL A CA 1
ATOM 2941 C C . VAL A 1 382 ? 22.847 81.932 19.593 1.00 18.76 505 VAL A C 1
ATOM 2942 O O . VAL A 1 382 ? 23.046 82.860 20.380 1.00 18.85 505 VAL A O 1
ATOM 2946 N N . PHE A 1 383 ? 23.689 81.634 18.605 1.00 18.55 506 PHE A N 1
ATOM 2947 C CA . PHE A 1 383 ? 24.911 82.403 18.395 1.00 17.74 506 PHE A CA 1
ATOM 2948 C C . PHE A 1 383 ? 25.084 82.866 16.963 1.00 18.58 506 PHE A C 1
ATOM 2949 O O . PHE A 1 383 ? 24.634 82.206 16.026 1.00 18.12 506 PHE A O 1
ATOM 2957 N N . ASP A 1 384 ? 25.747 84.005 16.796 1.00 18.31 507 ASP A N 1
ATOM 2958 C CA . ASP A 1 384 ? 26.057 84.478 15.461 1.00 20.24 507 ASP A CA 1
ATOM 2959 C C . ASP A 1 384 ? 27.579 84.568 15.438 1.00 19.79 507 ASP A C 1
ATOM 2960 O O . ASP A 1 384 ? 28.233 84.014 16.323 1.00 19.52 507 ASP A O 1
ATOM 2965 N N . SER A 1 385 ? 28.157 85.245 14.458 1.00 20.65 508 SER A N 1
ATOM 2966 C CA . SER A 1 385 ? 29.611 85.302 14.375 1.00 21.92 508 SER A CA 1
ATOM 2967 C C . SER A 1 385 ? 30.325 85.900 15.589 1.00 22.12 508 SER A C 1
ATOM 2968 O O . SER A 1 385 ? 31.461 85.523 15.890 1.00 21.71 508 SER A O 1
ATOM 2971 N N . THR A 1 386 ? 29.664 86.801 16.307 1.00 20.93 509 THR A N 1
ATOM 2972 C CA . THR A 1 386 ? 30.321 87.446 17.440 1.00 22.58 509 THR A CA 1
ATOM 2973 C C . THR A 1 386 ? 29.610 87.398 18.788 1.00 22.06 509 THR A C 1
ATOM 2974 O O . THR A 1 386 ? 30.247 87.558 19.824 1.00 22.19 509 THR A O 1
ATOM 2978 N N . SER A 1 387 ? 28.303 87.170 18.780 1.00 22.36 510 SER A N 1
ATOM 2979 C CA . SER A 1 387 ? 27.536 87.207 20.016 1.00 22.66 510 SER A CA 1
ATOM 2980 C C . SER A 1 387 ? 26.742 85.974 20.416 1.00 22.90 510 SER A C 1
ATOM 2981 O O . SER A 1 387 ? 26.618 85.003 19.664 1.00 20.41 510 SER A O 1
ATOM 2984 N N . ARG A 1 388 ? 26.186 86.058 21.621 1.00 21.41 511 ARG A N 1
ATOM 2985 C CA . ARG A 1 388 ? 25.368 85.003 22.190 1.00 22.74 511 ARG A CA 1
ATOM 2986 C C . ARG A 1 388 ? 24.072 85.598 22.734 1.00 22.52 511 ARG A C 1
ATOM 2987 O O . ARG A 1 388 ? 24.084 86.631 23.410 1.00 20.15 511 ARG A O 1
ATOM 2995 N N . SER A 1 389 ? 22.958 84.936 22.442 1.00 21.70 512 SER A N 1
ATOM 2996 C CA . SER A 1 389 ? 21.652 85.402 22.901 1.00 21.90 512 SER A CA 1
ATOM 2997 C C . SER A 1 389 ? 21.463 85.072 24.368 1.00 21.90 512 SER A C 1
ATOM 2998 O O . SER A 1 389 ? 22.373 84.590 25.034 1.00 20.43 512 SER A O 1
ATOM 3001 N N . ARG A 1 390 ? 20.253 85.332 24.852 1.00 23.26 513 ARG A N 1
ATOM 3002 C CA . ARG A 1 390 ? 19.872 85.010 26.218 1.00 24.98 513 ARG A CA 1
ATOM 3003 C C . ARG A 1 390 ? 20.071 83.497 26.305 1.00 24.45 513 ARG A C 1
ATOM 3004 O O . ARG A 1 390 ? 19.786 82.782 25.347 1.00 24.47 513 ARG A O 1
ATOM 3012 N N . ILE A 1 391 ? 20.558 83.003 27.437 1.00 24.51 514 ILE A N 1
ATOM 3013 C CA . ILE A 1 391 ? 20.812 81.574 27.571 1.00 25.45 514 ILE A CA 1
ATOM 3014 C C . ILE A 1 391 ? 19.834 80.821 28.460 1.00 25.99 514 ILE A C 1
ATOM 3015 O O . ILE A 1 391 ? 19.063 81.415 29.211 1.00 25.34 514 ILE A O 1
ATOM 3020 N N . THR A 1 392 ? 19.890 79.498 28.358 1.00 25.68 515 THR A N 1
ATOM 3021 C CA . THR A 1 392 ? 19.085 78.615 29.186 1.00 25.38 515 THR A CA 1
ATOM 3022 C C . THR A 1 392 ? 20.063 77.600 29.759 1.00 26.03 515 THR A C 1
ATOM 3023 O O . THR A 1 392 ? 20.464 76.655 29.073 1.00 25.51 515 THR A O 1
ATOM 3027 N N . ARG A 1 393 ? 20.473 77.812 31.007 1.00 26.48 516 ARG A N 1
ATOM 3028 C CA . ARG A 1 393 ? 21.405 76.904 31.665 1.00 28.57 516 ARG A CA 1
ATOM 3029 C C . ARG A 1 393 ? 20.759 75.539 31.805 1.00 28.14 516 ARG A C 1
ATOM 3030 O O . ARG A 1 393 ? 19.585 75.438 32.152 1.00 27.97 516 ARG A O 1
ATOM 3038 N N . VAL A 1 394 ? 21.527 74.491 31.539 1.00 28.24 517 VAL A N 1
ATOM 3039 C CA . VAL A 1 394 ? 21.004 73.135 31.616 1.00 29.00 517 VAL A CA 1
ATOM 3040 C C . VAL A 1 394 ? 20.710 72.671 33.036 1.00 30.24 517 VAL A C 1
ATOM 3041 O O . VAL A 1 394 ? 19.632 72.149 33.309 1.00 29.56 517 VAL A O 1
ATOM 3045 N N . SER A 1 395 ? 21.674 72.852 33.932 1.00 31.30 518 SER A N 1
ATOM 3046 C CA . SER A 1 395 ? 21.510 72.446 35.320 1.00 33.51 518 SER A CA 1
ATOM 3047 C C . SER A 1 395 ? 22.173 73.490 36.214 1.00 34.70 518 SER A C 1
ATOM 3048 O O . SER A 1 395 ? 21.751 74.645 36.236 1.00 35.67 518 SER A O 1
ATOM 3051 N N . SER A 1 396 ? 23.207 73.090 36.946 1.00 35.50 519 SER A N 1
ATOM 3052 C CA . SER A 1 396 ? 23.908 74.023 37.819 1.00 35.96 519 SER A CA 1
ATOM 3053 C C . SER A 1 396 ? 25.273 74.332 37.223 1.00 35.43 519 SER A C 1
ATOM 3054 O O . SER A 1 396 ? 25.673 73.729 36.225 1.00 35.04 519 SER A O 1
ATOM 3057 N N . SER A 1 397 ? 25.982 75.273 37.837 1.00 34.39 520 SER A N 1
ATOM 3058 C CA . SER A 1 397 ? 27.305 75.664 37.372 1.00 33.41 520 SER A CA 1
ATOM 3059 C C . SER A 1 397 ? 28.307 74.540 37.576 1.00 31.79 520 SER A C 1
ATOM 3060 O O . SER A 1 397 ? 29.292 74.439 36.846 1.00 31.14 520 SER A O 1
ATOM 3063 N N . SER A 1 398 ? 28.046 73.695 38.569 1.00 29.62 521 SER A N 1
ATOM 3064 C CA . SER A 1 398 ? 28.936 72.583 38.882 1.00 28.13 521 SER A CA 1
ATOM 3065 C C . SER A 1 398 ? 28.660 71.327 38.048 1.00 25.97 521 SER A C 1
ATOM 3066 O O . SER A 1 398 ? 29.367 70.331 38.166 1.00 25.81 521 SER A O 1
ATOM 3069 N N . THR A 1 399 ? 27.629 71.373 37.216 1.00 24.47 522 THR A N 1
ATOM 3070 C CA . THR A 1 399 ? 27.299 70.230 36.371 1.00 22.65 522 THR A CA 1
ATOM 3071 C C . THR A 1 399 ? 28.424 69.935 35.377 1.00 22.03 522 THR A C 1
ATOM 3072 O O . THR A 1 399 ? 28.898 70.831 34.680 1.00 22.28 522 THR A O 1
ATOM 3076 N N . LYS A 1 400 ? 28.847 68.676 35.325 1.00 20.91 523 LYS A N 1
ATOM 3077 C CA . LYS A 1 400 ? 29.896 68.241 34.412 1.00 21.66 523 LYS A CA 1
ATOM 3078 C C . LYS A 1 400 ? 29.263 67.806 33.091 1.00 21.02 523 LYS A C 1
ATOM 3079 O O . LYS A 1 400 ? 28.124 67.350 33.067 1.00 20.03 523 LYS A O 1
ATOM 3085 N N . ALA A 1 401 ? 29.998 67.961 31.992 1.00 20.56 524 ALA A N 1
ATOM 3086 C CA . ALA A 1 401 ? 29.491 67.588 30.670 1.00 19.86 524 ALA A CA 1
ATOM 3087 C C . ALA A 1 401 ? 30.642 67.060 29.829 1.00 19.61 524 ALA A C 1
ATOM 3088 O O . ALA A 1 401 ? 31.779 67.516 29.973 1.00 19.23 524 ALA A O 1
ATOM 3090 N N . ALA A 1 402 ? 30.344 66.107 28.948 1.00 18.38 525 ALA A N 1
ATOM 3091 C CA . ALA A 1 402 ? 31.365 65.493 28.108 1.00 17.83 525 ALA A CA 1
ATOM 3092 C C . ALA A 1 402 ? 31.093 65.630 26.609 1.00 17.35 525 ALA A C 1
ATOM 3093 O O . ALA A 1 402 ? 32.016 65.545 25.797 1.00 15.94 525 ALA A O 1
ATOM 3095 N N . TYR A 1 403 ? 29.823 65.825 26.258 1.00 16.99 526 TYR A N 1
ATOM 3096 C CA . TYR A 1 403 ? 29.385 65.982 24.874 1.00 16.06 526 TYR A CA 1
ATOM 3097 C C . TYR A 1 403 ? 28.018 66.648 24.828 1.00 15.72 526 TYR A C 1
ATOM 3098 O O . TYR A 1 403 ? 27.188 66.405 25.699 1.00 16.19 526 TYR A O 1
ATOM 3107 N N . THR A 1 404 ? 27.784 67.474 23.810 1.00 15.17 527 THR A N 1
ATOM 3108 C CA . THR A 1 404 ? 26.458 68.038 23.566 1.00 15.59 527 THR A CA 1
ATOM 3109 C C . THR A 1 404 ? 26.293 68.032 22.043 1.00 15.64 527 THR A C 1
ATOM 3110 O O . THR A 1 404 ? 27.200 68.435 21.313 1.00 13.14 527 THR A O 1
ATOM 3114 N N . THR A 1 405 ? 25.161 67.530 21.562 1.00 15.33 528 THR A N 1
ATOM 3115 C CA . THR A 1 405 ? 24.903 67.523 20.126 1.00 16.52 528 THR A CA 1
ATOM 3116 C C . THR A 1 405 ? 23.470 67.985 19.957 1.00 16.76 528 THR A C 1
ATOM 3117 O O . THR A 1 405 ? 22.559 67.495 20.629 1.00 17.50 528 THR A O 1
ATOM 3121 N N . SER A 1 406 ? 23.280 68.961 19.079 1.00 16.42 529 SER A N 1
ATOM 3122 C CA . SER A 1 406 ? 21.963 69.532 18.870 1.00 16.88 529 SER A CA 1
ATOM 3123 C C . SER A 1 406 ? 21.476 69.449 17.429 1.00 17.20 529 SER A C 1
ATOM 3124 O O . SER A 1 406 ? 22.258 69.523 16.476 1.00 17.09 529 SER A O 1
ATOM 3127 N N . THR A 1 407 ? 20.167 69.306 17.287 1.00 17.50 530 THR A N 1
ATOM 3128 C CA . THR A 1 407 ? 19.526 69.247 15.980 1.00 17.71 530 THR A CA 1
ATOM 3129 C C . THR A 1 407 ? 18.200 69.970 16.149 1.00 18.05 530 THR A C 1
ATOM 3130 O O . THR A 1 407 ? 17.467 69.709 17.104 1.00 17.77 530 THR A O 1
ATOM 3134 N N . CYS A 1 408 ? 17.896 70.887 15.238 1.00 18.05 531 CYS A N 1
ATOM 3135 C CA . CYS A 1 408 ? 16.655 71.637 15.332 1.00 18.65 531 CYS A CA 1
ATOM 3136 C C . CYS A 1 408 ? 15.707 71.286 14.196 1.00 20.01 531 CYS A C 1
ATOM 3137 O O . CYS A 1 408 ? 16.130 70.839 13.126 1.00 19.27 531 CYS A O 1
ATOM 3140 N N . PHE A 1 409 ? 14.420 71.512 14.433 1.00 20.57 532 PHE A N 1
ATOM 3141 C CA . PHE A 1 409 ? 13.398 71.190 13.449 1.00 22.09 532 PHE A CA 1
ATOM 3142 C C . PHE A 1 409 ? 12.197 72.085 13.687 1.00 23.37 532 PHE A C 1
ATOM 3143 O O . PHE A 1 409 ? 12.177 72.875 14.634 1.00 22.10 532 PHE A O 1
ATOM 3151 N N . LYS A 1 410 ? 11.194 71.961 12.828 1.00 24.85 533 LYS A N 1
ATOM 3152 C CA . LYS A 1 410 ? 10.001 72.777 12.965 1.00 26.81 533 LYS A CA 1
ATOM 3153 C C . LYS A 1 410 ? 8.711 71.979 12.898 1.00 27.07 533 LYS A C 1
ATOM 3154 O O . LYS A 1 410 ? 8.613 70.991 12.177 1.00 26.40 533 LYS A O 1
ATOM 3160 N N . VAL A 1 411 ? 7.727 72.416 13.674 1.00 28.96 534 VAL A N 1
ATOM 3161 C CA . VAL A 1 411 ? 6.414 71.793 13.664 1.00 29.43 534 VAL A CA 1
ATOM 3162 C C . VAL A 1 411 ? 5.649 72.662 12.676 1.00 29.94 534 VAL A C 1
ATOM 3163 O O . VAL A 1 411 ? 5.216 73.763 13.012 1.00 30.23 534 VAL A O 1
ATOM 3167 N N . VAL A 1 412 ? 5.520 72.179 11.448 1.00 30.21 535 VAL A N 1
ATOM 3168 C CA . VAL A 1 412 ? 4.835 72.923 10.399 1.00 32.18 535 VAL A CA 1
ATOM 3169 C C . VAL A 1 412 ? 3.416 73.318 10.782 1.00 33.67 535 VAL A C 1
ATOM 3170 O O . VAL A 1 412 ? 2.964 74.414 10.458 1.00 34.11 535 VAL A O 1
ATOM 3174 N N . LYS A 1 413 ? 2.721 72.424 11.474 1.00 35.02 536 LYS A N 1
ATOM 3175 C CA . LYS A 1 413 ? 1.350 72.688 11.900 1.00 37.17 536 LYS A CA 1
ATOM 3176 C C . LYS A 1 413 ? 1.280 74.001 12.681 1.00 37.24 536 LYS A C 1
ATOM 3177 O O . LYS A 1 413 ? 0.501 74.891 12.343 1.00 37.58 536 LYS A O 1
ATOM 3183 N N . THR A 1 414 ? 2.107 74.122 13.717 1.00 36.62 537 THR A N 1
ATOM 3184 C CA . THR A 1 414 ? 2.122 75.322 14.550 1.00 36.23 537 THR A CA 1
ATOM 3185 C C . THR A 1 414 ? 3.151 76.357 14.105 1.00 36.12 537 THR A C 1
ATOM 3186 O O . THR A 1 414 ? 3.175 77.478 14.618 1.00 35.26 537 THR A O 1
ATOM 3190 N N . ASN A 1 415 ? 3.991 75.976 13.147 1.00 35.65 538 ASN A N 1
ATOM 3191 C CA . ASN A 1 415 ? 5.045 76.842 12.624 1.00 35.08 538 ASN A CA 1
ATOM 3192 C C . ASN A 1 415 ? 6.031 77.273 13.713 1.00 34.25 538 ASN A C 1
ATOM 3193 O O . ASN A 1 415 ? 6.603 78.364 13.647 1.00 34.59 538 ASN A O 1
ATOM 3198 N N . LYS A 1 416 ? 6.226 76.421 14.714 1.00 31.69 539 LYS A N 1
ATOM 3199 C CA . LYS A 1 416 ? 7.162 76.730 15.790 1.00 29.89 539 LYS A CA 1
ATOM 3200 C C . LYS A 1 416 ? 8.451 75.935 15.607 1.00 27.79 539 LYS A C 1
ATOM 3201 O O . LYS A 1 416 ? 8.419 74.763 15.225 1.00 26.87 539 LYS A O 1
ATOM 3207 N N . THR A 1 417 ? 9.581 76.583 15.879 1.00 25.61 540 THR A N 1
ATOM 3208 C CA . THR A 1 417 ? 10.891 75.951 15.743 1.00 23.43 540 THR A CA 1
ATOM 3209 C C . THR A 1 417 ? 11.399 75.452 17.090 1.00 22.64 540 THR A C 1
ATOM 3210 O O . THR A 1 417 ? 11.317 76.160 18.095 1.00 22.48 540 THR A O 1
ATOM 3214 N N . TYR A 1 418 ? 11.926 74.230 17.103 1.00 22.07 541 TYR A N 1
ATOM 3215 C CA . TYR A 1 418 ? 12.444 73.624 18.324 1.00 21.14 541 TYR A CA 1
ATOM 3216 C C . TYR A 1 418 ? 13.834 73.050 18.108 1.00 20.84 541 TYR A C 1
ATOM 3217 O O . TYR A 1 418 ? 14.208 72.707 16.990 1.00 20.72 541 TYR A O 1
ATOM 3226 N N . CYS A 1 419 ? 14.591 72.931 19.189 1.00 18.89 542 CYS A N 1
ATOM 3227 C CA . CYS A 1 419 ? 15.920 72.362 19.099 1.00 18.83 542 CYS A CA 1
ATOM 3228 C C . CYS A 1 419 ? 16.101 71.290 20.154 1.00 18.83 542 CYS A C 1
ATOM 3229 O O . CYS A 1 419 ? 15.811 71.500 21.333 1.00 19.57 542 CYS A O 1
ATOM 3232 N N . LEU A 1 420 ? 16.566 70.132 19.710 1.00 17.72 543 LEU A N 1
ATOM 3233 C CA . LEU A 1 420 ? 16.831 69.021 20.593 1.00 17.53 543 LEU A CA 1
ATOM 3234 C C . LEU A 1 420 ? 18.297 69.109 20.969 1.00 17.75 543 LEU A C 1
ATOM 3235 O O . LEU A 1 420 ? 19.155 69.229 20.103 1.00 18.51 543 LEU A O 1
ATOM 3240 N N . SER A 1 421 ? 18.592 69.064 22.256 1.00 17.55 544 SER A N 1
ATOM 3241 C CA . SER A 1 421 ? 19.982 69.107 22.673 1.00 18.10 544 SER A CA 1
ATOM 3242 C C . SER A 1 421 ? 20.222 67.855 23.491 1.00 17.75 544 SER A C 1
ATOM 3243 O O . SER A 1 421 ? 19.573 67.638 24.509 1.00 18.40 544 SER A O 1
ATOM 3246 N N . ILE A 1 422 ? 21.133 67.015 23.020 1.00 16.90 545 ILE A N 1
ATOM 3247 C CA . ILE A 1 422 ? 21.464 65.777 23.704 1.00 16.44 545 ILE A CA 1
ATOM 3248 C C . ILE A 1 422 ? 22.790 66.015 24.405 1.00 17.57 545 ILE A C 1
ATOM 3249 O O . ILE A 1 422 ? 23.765 66.407 23.766 1.00 17.10 545 ILE A O 1
ATOM 3254 N N . ALA A 1 423 ? 22.828 65.787 25.714 1.00 16.13 546 ALA A N 1
ATOM 3255 C CA . ALA A 1 423 ? 24.057 66.023 26.463 1.00 17.58 546 ALA A CA 1
ATOM 3256 C C . ALA A 1 423 ? 24.418 64.939 27.468 1.00 17.06 546 ALA A C 1
ATOM 3257 O O . ALA A 1 423 ? 23.557 64.401 28.169 1.00 18.59 546 ALA A O 1
ATOM 3259 N N . GLU A 1 424 ? 25.703 64.615 27.521 1.00 17.15 547 GLU A N 1
ATOM 3260 C CA . GLU A 1 424 ? 26.210 63.630 28.468 1.00 18.10 547 GLU A CA 1
ATOM 3261 C C . GLU A 1 424 ? 26.613 64.477 29.668 1.00 18.12 547 GLU A C 1
ATOM 3262 O O . GLU A 1 424 ? 27.579 65.239 29.586 1.00 17.37 547 GLU A O 1
ATOM 3268 N N . ILE A 1 425 ? 25.872 64.354 30.767 1.00 17.69 548 ILE A N 1
ATOM 3269 C CA . ILE A 1 425 ? 26.142 65.157 31.961 1.00 18.14 548 ILE A CA 1
ATOM 3270 C C . ILE A 1 425 ? 26.099 64.346 33.252 1.00 19.70 548 ILE A C 1
ATOM 3271 O O . ILE A 1 425 ? 25.625 63.213 33.271 1.00 18.54 548 ILE A O 1
ATOM 3276 N N . SER A 1 426 ? 26.611 64.941 34.327 1.00 20.90 549 SER A N 1
ATOM 3277 C CA . SER A 1 426 ? 26.608 64.305 35.641 1.00 23.62 549 SER A CA 1
ATOM 3278 C C . SER A 1 426 ? 26.689 65.368 36.731 1.00 26.23 549 SER A C 1
ATOM 3279 O O . SER A 1 426 ? 27.214 66.465 36.514 1.00 25.41 549 SER A O 1
ATOM 3282 N N . ASN A 1 427 ? 26.152 65.034 37.898 1.00 29.28 550 ASN A N 1
ATOM 3283 C CA . ASN A 1 427 ? 26.168 65.924 39.050 1.00 32.26 550 ASN A CA 1
ATOM 3284 C C . ASN A 1 427 ? 26.751 65.115 40.200 1.00 33.54 550 ASN A C 1
ATOM 3285 O O . ASN A 1 427 ? 26.431 63.936 40.366 1.00 32.96 550 ASN A O 1
ATOM 3290 N N . THR A 1 428 ? 27.606 65.762 40.985 1.00 35.28 551 THR A N 1
ATOM 3291 C CA . THR A 1 428 ? 28.298 65.153 42.118 1.00 36.81 551 THR A CA 1
ATOM 3292 C C . THR A 1 428 ? 27.710 63.905 42.794 1.00 36.26 551 THR A C 1
ATOM 3293 O O . THR A 1 428 ? 28.253 62.806 42.650 1.00 37.61 551 THR A O 1
ATOM 3297 N N . LEU A 1 429 ? 26.614 64.064 43.528 1.00 35.10 552 LEU A N 1
ATOM 3298 C CA . LEU A 1 429 ? 26.020 62.934 44.247 1.00 34.00 552 LEU A CA 1
ATOM 3299 C C . LEU A 1 429 ? 25.103 62.005 43.461 1.00 33.34 552 LEU A C 1
ATOM 3300 O O . LEU A 1 429 ? 24.633 61.010 44.007 1.00 32.02 552 LEU A O 1
ATOM 3305 N N . PHE A 1 430 ? 24.847 62.299 42.192 1.00 32.36 553 PHE A N 1
ATOM 3306 C CA . PHE A 1 430 ? 23.927 61.453 41.442 1.00 32.58 553 PHE A CA 1
ATOM 3307 C C . PHE A 1 430 ? 24.485 60.405 40.487 1.00 32.23 553 PHE A C 1
ATOM 3308 O O . PHE A 1 430 ? 23.769 59.925 39.609 1.00 33.67 553 PHE A O 1
ATOM 3316 N N . GLY A 1 431 ? 25.748 60.032 40.656 1.00 30.90 554 GLY A N 1
ATOM 3317 C CA . GLY A 1 431 ? 26.307 59.002 39.798 1.00 30.46 554 GLY A CA 1
ATOM 3318 C C . GLY A 1 431 ? 27.110 59.442 38.591 1.00 28.61 554 GLY A C 1
ATOM 3319 O O . GLY A 1 431 ? 27.331 60.631 38.370 1.00 29.29 554 GLY A O 1
ATOM 3320 N N . GLU A 1 432 ? 27.533 58.457 37.802 1.00 27.39 555 GLU A N 1
ATOM 3321 C CA . GLU A 1 432 ? 28.339 58.683 36.605 1.00 25.33 555 GLU A CA 1
ATOM 3322 C C . GLU A 1 432 ? 27.582 59.397 35.492 1.00 23.65 555 GLU A C 1
ATOM 3323 O O . GLU A 1 432 ? 26.383 59.652 35.590 1.00 22.33 555 GLU A O 1
ATOM 3329 N N . PHE A 1 433 ? 28.306 59.706 34.422 1.00 21.53 556 PHE A N 1
ATOM 3330 C CA . PHE A 1 433 ? 27.725 60.365 33.266 1.00 21.01 556 PHE A CA 1
ATOM 3331 C C . PHE A 1 433 ? 26.514 59.609 32.739 1.00 21.07 556 PHE A C 1
ATOM 3332 O O . PHE A 1 433 ? 26.465 58.380 32.768 1.00 19.60 556 PHE A O 1
ATOM 3340 N N . ARG A 1 434 ? 25.555 60.371 32.232 1.00 21.73 557 ARG A N 1
ATOM 3341 C CA . ARG A 1 434 ? 24.318 59.834 31.695 1.00 22.66 557 ARG A CA 1
ATOM 3342 C C . ARG A 1 434 ? 23.926 60.765 30.548 1.00 21.34 557 ARG A C 1
ATOM 3343 O O . ARG A 1 434 ? 24.093 61.977 30.656 1.00 19.78 557 ARG A O 1
ATOM 3351 N N . ILE A 1 435 ? 23.434 60.210 29.445 1.00 19.68 558 ILE A N 1
ATOM 3352 C CA . ILE A 1 435 ? 23.022 61.046 28.325 1.00 18.86 558 ILE A CA 1
ATOM 3353 C C . ILE A 1 435 ? 21.574 61.458 28.519 1.00 19.52 558 ILE A C 1
ATOM 3354 O O . ILE A 1 435 ? 20.705 60.613 28.715 1.00 19.93 558 ILE A O 1
ATOM 3359 N N . VAL A 1 436 ? 21.318 62.759 28.458 1.00 18.77 559 VAL A N 1
ATOM 3360 C CA . VAL A 1 436 ? 19.972 63.268 28.647 1.00 19.63 559 VAL A CA 1
ATOM 3361 C C . VAL A 1 436 ? 19.520 64.166 27.503 1.00 18.13 559 VAL A C 1
ATOM 3362 O O . VAL A 1 436 ? 20.227 65.094 27.115 1.00 18.51 559 VAL A O 1
ATOM 3366 N N . PRO A 1 437 ? 18.329 63.901 26.942 1.00 19.36 560 PRO A N 1
ATOM 3367 C CA . PRO A 1 437 ? 17.832 64.731 25.841 1.00 19.41 560 PRO A CA 1
ATOM 3368 C C . PRO A 1 437 ? 16.985 65.892 26.369 1.00 20.86 560 PRO A C 1
ATOM 3369 O O . PRO A 1 437 ? 16.114 65.702 27.220 1.00 21.98 560 PRO A O 1
ATOM 3373 N N . LEU A 1 438 ? 17.246 67.090 25.856 1.00 21.17 561 LEU A N 1
ATOM 3374 C CA . LEU A 1 438 ? 16.529 68.297 26.264 1.00 22.48 561 LEU A CA 1
ATOM 3375 C C . LEU A 1 438 ? 15.896 68.932 25.037 1.00 22.66 561 LEU A C 1
ATOM 3376 O O . LEU A 1 438 ? 16.449 68.857 23.940 1.00 20.89 561 LEU A O 1
ATOM 3381 N N . LEU A 1 439 ? 14.753 69.580 25.226 1.00 22.74 562 LEU A N 1
ATOM 3382 C CA . LEU A 1 439 ? 14.066 70.222 24.118 1.00 22.86 562 LEU A CA 1
ATOM 3383 C C . LEU A 1 439 ? 13.655 71.639 24.483 1.00 23.18 562 LEU A C 1
ATOM 3384 O O . LEU A 1 439 ? 13.057 71.871 25.535 1.00 24.76 562 LEU A O 1
ATOM 3389 N N . VAL A 1 440 ? 13.985 72.586 23.612 1.00 21.80 563 VAL A N 1
ATOM 3390 C CA . VAL A 1 440 ? 13.643 73.982 23.828 1.00 21.81 563 VAL A CA 1
ATOM 3391 C C . VAL A 1 440 ? 12.999 74.541 22.572 1.00 21.65 563 VAL A C 1
ATOM 3392 O O . VAL A 1 440 ? 13.264 74.074 21.463 1.00 21.29 563 VAL A O 1
ATOM 3396 N N . GLU A 1 441 ? 12.132 75.529 22.743 1.00 20.58 564 GLU A N 1
ATOM 3397 C CA . GLU A 1 441 ? 11.522 76.164 21.594 1.00 20.31 564 GLU A CA 1
ATOM 3398 C C . GLU A 1 441 ? 12.388 77.384 21.330 1.00 20.44 564 GLU A C 1
ATOM 3399 O O . GLU A 1 441 ? 12.940 77.960 22.265 1.00 20.29 564 GLU A O 1
ATOM 3405 N N . ILE A 1 442 ? 12.527 77.772 20.070 1.00 20.72 565 ILE A N 1
ATOM 3406 C CA . ILE A 1 442 ? 13.306 78.957 19.749 1.00 21.37 565 ILE A CA 1
ATOM 3407 C C . ILE A 1 442 ? 12.329 80.136 19.688 1.00 23.37 565 ILE A C 1
ATOM 3408 O O . ILE A 1 442 ? 11.382 80.131 18.901 1.00 22.39 565 ILE A O 1
ATOM 3413 N N . LEU A 1 443 ? 12.559 81.132 20.538 1.00 25.05 566 LEU A N 1
ATOM 3414 C CA . LEU A 1 443 ? 11.702 82.310 20.605 1.00 27.70 566 LEU A CA 1
ATOM 3415 C C . LEU A 1 443 ? 12.415 83.537 20.051 1.00 30.60 566 LEU A C 1
ATOM 3416 O O . LEU A 1 443 ? 13.612 83.490 19.761 1.00 29.22 566 LEU A O 1
ATOM 3421 N N . LYS A 1 444 ? 11.684 84.638 19.907 1.00 34.00 567 LYS A N 1
ATOM 3422 C CA . LYS A 1 444 ? 12.280 85.863 19.390 1.00 38.64 567 LYS A CA 1
ATOM 3423 C C . LYS A 1 444 ? 11.876 87.114 20.172 1.00 41.48 567 LYS A C 1
ATOM 3424 O O . LYS A 1 444 ? 10.753 87.212 20.665 1.00 41.02 567 LYS A O 1
ATOM 3430 N N . ASN A 1 445 ? 12.808 88.060 20.285 1.00 45.81 568 ASN A N 1
ATOM 3431 C CA . ASN A 1 445 ? 12.554 89.328 20.970 1.00 49.89 568 ASN A CA 1
ATOM 3432 C C . ASN A 1 445 ? 11.888 90.250 19.955 1.00 52.10 568 ASN A C 1
ATOM 3433 O O . ASN A 1 445 ? 12.287 91.406 19.792 1.00 52.96 568 ASN A O 1
ATOM 3438 N N . ASP A 1 446 ? 10.879 89.724 19.268 1.00 53.96 569 ASP A N 1
ATOM 3439 C CA . ASP A 1 446 ? 10.156 90.476 18.251 1.00 55.72 569 ASP A CA 1
ATOM 3440 C C . ASP A 1 446 ? 9.014 89.613 17.720 1.00 56.22 569 ASP A C 1
ATOM 3441 O O . ASP A 1 446 ? 8.856 88.482 18.226 1.00 56.48 569 ASP A O 1
ATOM 3446 N N . GLY A 1 447 ? 8.294 90.073 16.808 1.00 56.85 570 GLY A N 1
ATOM 3447 N N . GLY B 1 1 ? 38.817 43.818 60.678 1.00 31.16 124 GLY B N 1
ATOM 3448 C CA . GLY B 1 1 ? 37.988 42.711 60.093 1.00 29.61 124 GLY B CA 1
ATOM 3449 C C . GLY B 1 1 ? 37.081 42.118 61.151 1.00 28.23 124 GLY B C 1
ATOM 3450 O O . GLY B 1 1 ? 36.177 41.330 60.856 1.00 28.05 124 GLY B O 1
ATOM 3451 N N . ALA B 1 2 ? 37.339 42.502 62.396 1.00 27.47 125 ALA B N 1
ATOM 3452 C CA . ALA B 1 2 ? 36.560 42.033 63.528 1.00 25.70 125 ALA B CA 1
ATOM 3453 C C . ALA B 1 2 ? 35.122 42.523 63.364 1.00 25.01 125 ALA B C 1
ATOM 3454 O O . ALA B 1 2 ? 34.888 43.594 62.798 1.00 24.74 125 ALA B O 1
ATOM 3456 N N . PRO B 1 3 ? 34.141 41.739 63.845 1.00 23.11 126 PRO B N 1
ATOM 3457 C CA . PRO B 1 3 ? 32.730 42.124 63.736 1.00 21.60 126 PRO B CA 1
ATOM 3458 C C . PRO B 1 3 ? 32.305 43.124 64.813 1.00 20.72 126 PRO B C 1
ATOM 3459 O O . PRO B 1 3 ? 31.380 42.874 65.582 1.00 18.80 126 PRO B O 1
ATOM 3463 N N . ILE B 1 4 ? 33.000 44.255 64.851 1.00 20.40 127 ILE B N 1
ATOM 3464 C CA . ILE B 1 4 ? 32.725 45.331 65.797 1.00 21.51 127 ILE B CA 1
ATOM 3465 C C . ILE B 1 4 ? 33.432 46.588 65.291 1.00 22.37 127 ILE B C 1
ATOM 3466 O O . ILE B 1 4 ? 34.392 46.495 64.520 1.00 21.01 127 ILE B O 1
ATOM 3471 N N . HIS B 1 5 ? 32.944 47.754 65.709 1.00 21.85 128 HIS B N 1
ATOM 3472 C CA . HIS B 1 5 ? 33.551 49.023 65.322 1.00 23.21 128 HIS B CA 1
ATOM 3473 C C . HIS B 1 5 ? 35.032 48.974 65.695 1.00 24.54 128 HIS B C 1
ATOM 3474 O O . HIS B 1 5 ? 35.396 48.355 66.702 1.00 23.23 128 HIS B O 1
ATOM 3481 N N . ASP B 1 6 ? 35.878 49.627 64.899 1.00 24.69 129 ASP B N 1
ATOM 3482 C CA . ASP B 1 6 ? 37.314 49.648 65.174 1.00 25.98 129 ASP B CA 1
ATOM 3483 C C . ASP B 1 6 ? 37.587 50.334 66.509 1.00 26.24 129 ASP B C 1
ATOM 3484 O O . ASP B 1 6 ? 36.777 51.136 66.984 1.00 26.44 129 ASP B O 1
ATOM 3489 N N . PRO B 1 7 ? 38.740 50.034 67.132 1.00 26.61 130 PRO B N 1
ATOM 3490 C CA . PRO B 1 7 ? 39.104 50.628 68.424 1.00 27.22 130 PRO B CA 1
ATOM 3491 C C . PRO B 1 7 ? 38.940 52.146 68.545 1.00 27.57 130 PRO B C 1
ATOM 3492 O O . PRO B 1 7 ? 38.556 52.642 69.602 1.00 27.45 130 PRO B O 1
ATOM 3496 N N . ASP B 1 8 ? 39.219 52.886 67.476 1.00 28.54 131 ASP B N 1
ATOM 3497 C CA . ASP B 1 8 ? 39.097 54.340 67.535 1.00 28.72 131 ASP B CA 1
ATOM 3498 C C . ASP B 1 8 ? 37.693 54.827 67.891 1.00 28.71 131 ASP B C 1
ATOM 3499 O O . ASP B 1 8 ? 37.533 55.934 68.406 1.00 27.35 131 ASP B O 1
ATOM 3504 N N . PHE B 1 9 ? 36.678 54.009 67.620 1.00 27.56 132 PHE B N 1
ATOM 3505 C CA . PHE B 1 9 ? 35.301 54.406 67.904 1.00 27.40 132 PHE B CA 1
ATOM 3506 C C . PHE B 1 9 ? 34.761 53.907 69.240 1.00 27.79 132 PHE B C 1
ATOM 3507 O O . PHE B 1 9 ? 33.780 54.445 69.755 1.00 27.78 132 PHE B O 1
ATOM 3515 N N . ILE B 1 10 ? 35.398 52.882 69.794 1.00 28.19 133 ILE B N 1
ATOM 3516 C CA . ILE B 1 10 ? 34.954 52.292 71.053 1.00 29.10 133 ILE B CA 1
ATOM 3517 C C . ILE B 1 10 ? 34.749 53.318 72.156 1.00 29.90 133 ILE B C 1
ATOM 3518 O O . ILE B 1 10 ? 35.698 53.952 72.619 1.00 30.29 133 ILE B O 1
ATOM 3523 N N . GLY B 1 11 ? 33.497 53.467 72.578 1.00 30.26 134 GLY B N 1
ATOM 3524 C CA . GLY B 1 11 ? 33.169 54.423 73.617 1.00 31.70 134 GLY B CA 1
ATOM 3525 C C . GLY B 1 11 ? 32.627 55.729 73.060 1.00 32.70 134 GLY B C 1
ATOM 3526 O O . GLY B 1 11 ? 32.238 56.617 73.817 1.00 33.17 134 GLY B O 1
ATOM 3527 N N . GLY B 1 12 ? 32.592 55.852 71.736 1.00 32.68 135 GLY B N 1
ATOM 3528 C CA . GLY B 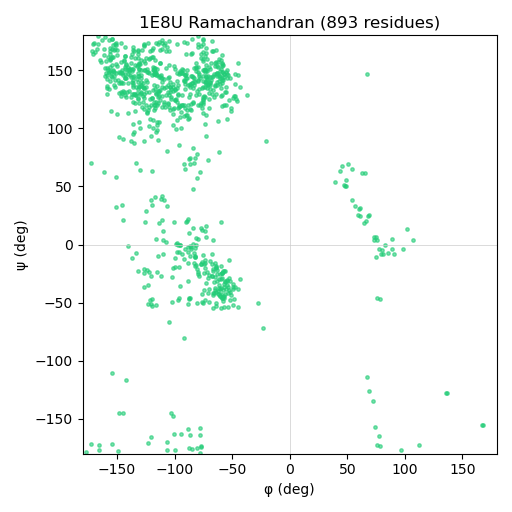1 12 ? 32.099 57.078 71.131 1.00 32.47 135 GLY B CA 1
ATOM 3529 C C . GLY B 1 12 ? 30.808 56.916 70.355 1.00 32.30 135 GLY B C 1
ATOM 3530 O O . GLY B 1 12 ? 30.455 57.769 69.540 1.00 32.55 135 GLY B O 1
ATOM 3531 N N . ILE B 1 13 ? 30.092 55.830 70.621 1.00 31.72 136 ILE B N 1
ATOM 3532 C CA . ILE B 1 13 ? 28.846 55.541 69.928 1.00 32.32 136 ILE B CA 1
ATOM 3533 C C . ILE B 1 13 ? 27.626 55.551 70.849 1.00 32.54 136 ILE B C 1
ATOM 3534 O O . ILE B 1 13 ? 27.670 55.014 71.953 1.00 31.97 136 ILE B O 1
ATOM 3539 N N . GLY B 1 14 ? 26.546 56.169 70.379 1.00 31.98 137 GLY B N 1
ATOM 3540 C CA . GLY B 1 14 ? 25.305 56.223 71.134 1.00 32.33 137 GLY B CA 1
ATOM 3541 C C . GLY B 1 14 ? 25.263 56.967 72.459 1.00 32.58 137 GLY B C 1
ATOM 3542 O O . GLY B 1 14 ? 24.347 56.754 73.249 1.00 32.27 137 GLY B O 1
ATOM 3543 N N . LYS B 1 15 ? 26.229 57.840 72.713 1.00 33.38 138 LYS B N 1
ATOM 3544 C CA . LYS B 1 15 ? 26.248 58.590 73.967 1.00 34.78 138 LYS B CA 1
ATOM 3545 C C . LYS B 1 15 ? 25.957 60.067 73.733 1.00 35.68 138 LYS B C 1
ATOM 3546 O O . LYS B 1 15 ? 25.805 60.509 72.591 1.00 34.90 138 LYS B O 1
ATOM 3552 N N . GLU B 1 16 ? 25.866 60.824 74.823 1.00 36.87 139 GLU B N 1
ATOM 3553 C CA . GLU B 1 16 ? 25.653 62.264 74.726 1.00 37.89 139 GLU B CA 1
ATOM 3554 C C . GLU B 1 16 ? 26.998 62.792 74.230 1.00 38.43 139 GLU B C 1
ATOM 3555 O O . GLU B 1 16 ? 27.997 62.738 74.946 1.00 37.95 139 GLU B O 1
ATOM 3561 N N . LEU B 1 17 ? 27.020 63.288 72.999 1.00 38.84 140 LEU B N 1
ATOM 3562 C CA . LEU B 1 17 ? 28.247 63.777 72.389 1.00 40.05 140 LEU B CA 1
ATOM 3563 C C . LEU B 1 17 ? 28.769 65.111 72.906 1.00 41.19 140 LEU B C 1
ATOM 3564 O O . LEU B 1 17 ? 29.955 65.241 73.212 1.00 40.74 140 LEU B O 1
ATOM 3569 N N . ILE B 1 18 ? 27.890 66.100 73.001 1.00 42.81 141 ILE B N 1
ATOM 3570 C CA . ILE B 1 18 ? 28.305 67.420 73.456 1.00 45.42 141 ILE B CA 1
ATOM 3571 C C . ILE B 1 18 ? 27.509 67.928 74.651 1.00 47.66 141 ILE B C 1
ATOM 3572 O O . ILE B 1 18 ? 26.289 68.083 74.582 1.00 47.25 141 ILE B O 1
ATOM 3577 N N . VAL B 1 19 ? 28.218 68.185 75.746 1.00 50.51 142 VAL B N 1
ATOM 3578 C CA . VAL B 1 19 ? 27.596 68.687 76.962 1.00 53.59 142 VAL B CA 1
ATOM 3579 C C . VAL B 1 19 ? 28.118 70.079 77.300 1.00 55.67 142 VAL B C 1
ATOM 3580 O O . VAL B 1 19 ? 29.186 70.230 77.891 1.00 56.43 142 VAL B O 1
ATOM 3584 N N . ASP B 1 20 ? 27.359 71.095 76.905 1.00 58.03 143 ASP B N 1
ATOM 3585 C CA . ASP B 1 20 ? 27.721 72.482 77.168 1.00 60.18 143 ASP B CA 1
ATOM 3586 C C . ASP B 1 20 ? 26.541 73.210 77.797 1.00 61.07 143 ASP B C 1
ATOM 3587 O O . ASP B 1 20 ? 25.399 73.047 77.368 1.00 60.90 143 ASP B O 1
ATOM 3592 N N . ASN B 1 21 ? 26.825 74.005 78.823 1.00 62.03 144 ASN B N 1
ATOM 3593 C CA . ASN B 1 21 ? 25.791 74.763 79.515 1.00 63.13 144 ASN B CA 1
ATOM 3594 C C . ASN B 1 21 ? 25.971 76.251 79.253 1.00 63.66 144 ASN B C 1
ATOM 3595 O O . ASN B 1 21 ? 25.010 77.020 79.293 1.00 63.98 144 ASN B O 1
ATOM 3600 N N . ALA B 1 22 ? 27.209 76.649 78.980 1.00 63.98 145 ALA B N 1
ATOM 3601 C CA . ALA B 1 22 ? 27.525 78.044 78.709 1.00 64.47 145 ALA B CA 1
ATOM 3602 C C . ALA B 1 22 ? 27.452 78.317 77.214 1.00 64.69 145 ALA B C 1
ATOM 3603 O O . ALA B 1 22 ? 26.454 78.846 76.719 1.00 64.65 145 ALA B O 1
ATOM 3605 N N . SER B 1 23 ? 28.517 77.945 76.506 1.00 64.75 146 SER B N 1
ATOM 3606 C CA . SER B 1 23 ? 28.609 78.137 75.061 1.00 64.64 146 SER B CA 1
ATOM 3607 C C . SER B 1 23 ? 27.268 77.912 74.370 1.00 63.88 146 SER B C 1
ATOM 3608 O O . SER B 1 23 ? 26.609 76.891 74.579 1.00 64.14 146 SER B O 1
ATOM 3611 N N . ASP B 1 24 ? 26.873 78.881 73.551 1.00 62.86 147 ASP B N 1
ATOM 3612 C CA . ASP B 1 24 ? 25.608 78.826 72.829 1.00 61.71 147 ASP B CA 1
ATOM 3613 C C . ASP B 1 24 ? 25.506 77.542 72.007 1.00 60.15 147 ASP B C 1
ATOM 3614 O O . ASP B 1 24 ? 26.510 77.023 71.525 1.00 60.07 147 ASP B O 1
ATOM 3619 N N . VAL B 1 25 ? 24.288 77.035 71.850 1.00 57.95 148 VAL B N 1
ATOM 3620 C CA . VAL B 1 25 ? 24.062 75.805 71.098 1.00 55.61 148 VAL B CA 1
ATOM 3621 C C . VAL B 1 25 ? 24.374 75.936 69.609 1.00 53.78 148 VAL B C 1
ATOM 3622 O O . VAL B 1 25 ? 25.161 75.161 69.064 1.00 52.91 148 VAL B O 1
ATOM 3626 N N . THR B 1 26 ? 23.755 76.915 68.955 1.00 51.90 149 THR B N 1
ATOM 3627 C CA . THR B 1 26 ? 23.959 77.122 67.525 1.00 50.26 149 THR B CA 1
ATOM 3628 C C . THR B 1 26 ? 25.371 77.562 67.149 1.00 48.63 149 THR B C 1
ATOM 3629 O O . THR B 1 26 ? 25.650 77.834 65.981 1.00 48.33 149 THR B O 1
ATOM 3633 N N . SER B 1 27 ? 26.262 77.633 68.133 1.00 47.31 150 SER B N 1
ATOM 3634 C CA . SER B 1 27 ? 27.643 78.013 67.862 1.00 46.05 150 SER B CA 1
ATOM 3635 C C . SER B 1 27 ? 28.326 76.824 67.185 1.00 44.95 150 SER B C 1
ATOM 3636 O O . SER B 1 27 ? 29.314 76.982 66.466 1.00 44.07 150 SER B O 1
ATOM 3639 N N . PHE B 1 28 ? 27.795 75.627 67.429 1.00 43.30 151 PHE B N 1
ATOM 3640 C CA . PHE B 1 28 ? 28.331 74.426 66.799 1.00 41.98 151 PHE B CA 1
ATOM 3641 C C . PHE B 1 28 ? 27.654 74.360 65.438 1.00 41.29 151 PHE B C 1
ATOM 3642 O O . PHE B 1 28 ? 26.487 74.726 65.305 1.00 41.27 151 PHE B O 1
ATOM 3650 N N . TYR B 1 29 ? 28.377 73.896 64.428 1.00 40.52 152 TYR B N 1
ATOM 3651 C CA . TYR B 1 29 ? 27.816 73.830 63.088 1.00 40.18 152 TYR B CA 1
ATOM 3652 C C . TYR B 1 29 ? 28.518 72.766 62.255 1.00 39.92 152 TYR B C 1
ATOM 3653 O O . TYR B 1 29 ? 29.632 72.351 62.571 1.00 39.24 152 TYR B O 1
ATOM 3662 N N . PRO B 1 30 ? 27.868 72.311 61.175 1.00 40.29 153 PRO B N 1
ATOM 3663 C CA . PRO B 1 30 ? 28.435 71.291 60.289 1.00 40.72 153 PRO B CA 1
ATOM 3664 C C . PRO B 1 30 ? 29.453 71.886 59.318 1.00 41.28 153 PRO B C 1
ATOM 3665 O O . PRO B 1 30 ? 29.259 72.987 58.807 1.00 40.86 153 PRO B O 1
ATOM 3669 N N . SER B 1 31 ? 30.532 71.154 59.063 1.00 42.30 154 SER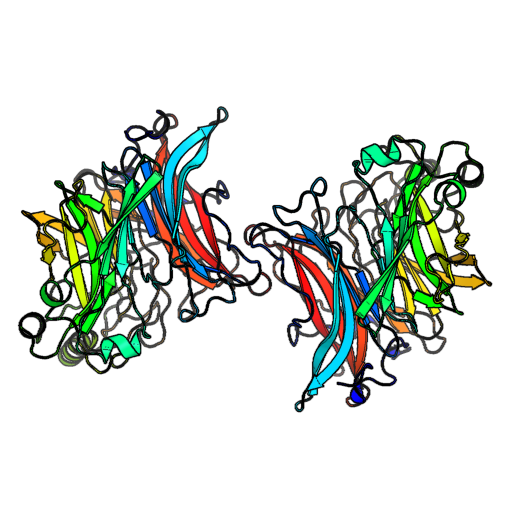 B N 1
ATOM 3670 C CA . SER B 1 31 ? 31.552 71.606 58.124 1.00 43.47 154 SER B CA 1
ATOM 3671 C C . SER B 1 31 ? 31.149 71.114 56.737 1.00 44.06 154 SER B C 1
ATOM 3672 O O . SER B 1 31 ? 29.981 70.810 56.496 1.00 43.28 154 SER B O 1
ATOM 3675 N N . ALA B 1 32 ? 32.119 71.029 55.831 1.00 45.41 155 ALA B N 1
ATOM 3676 C CA . ALA B 1 32 ? 31.858 70.552 54.480 1.00 46.75 155 ALA B CA 1
ATOM 3677 C C . ALA B 1 32 ? 31.668 69.031 54.482 1.00 48.36 155 ALA B C 1
ATOM 3678 O O . ALA B 1 32 ? 32.233 68.326 55.319 1.00 47.27 155 ALA B O 1
ATOM 3680 N N . PHE B 1 33 ? 30.867 68.536 53.543 1.00 50.01 156 PHE B N 1
ATOM 3681 C CA . PHE B 1 33 ? 30.600 67.107 53.426 1.00 52.15 156 PHE B CA 1
ATOM 3682 C C . PHE B 1 33 ? 31.883 66.356 53.115 1.00 53.67 156 PHE B C 1
ATOM 3683 O O . PHE B 1 33 ? 32.387 66.401 51.994 1.00 54.17 156 PHE B O 1
ATOM 3691 N N . GLN B 1 34 ? 32.399 65.659 54.119 1.00 55.23 157 GLN B N 1
ATOM 3692 C CA . GLN B 1 34 ? 33.642 64.916 53.977 1.00 56.56 157 GLN B CA 1
ATOM 3693 C C . GLN B 1 34 ? 33.498 63.592 53.240 1.00 56.65 157 GLN B C 1
ATOM 3694 O O . GLN B 1 34 ? 32.501 63.350 52.557 1.00 56.78 157 GLN B O 1
ATOM 3700 N N . GLU B 1 35 ? 34.520 62.753 53.391 1.00 56.42 158 GLU B N 1
ATOM 3701 C CA . GLU B 1 35 ? 34.605 61.432 52.771 1.00 55.81 158 GLU B CA 1
ATOM 3702 C C . GLU B 1 35 ? 33.266 60.848 52.326 1.00 54.71 158 GLU B C 1
ATOM 3703 O O . GLU B 1 35 ? 32.617 60.137 53.098 1.00 55.41 158 GLU B O 1
ATOM 3709 N N . HIS B 1 36 ? 32.848 61.133 51.094 1.00 52.58 159 HIS B N 1
ATOM 3710 C CA . HIS B 1 36 ? 31.586 60.584 50.607 1.00 50.09 159 HIS B CA 1
ATOM 3711 C C . HIS B 1 36 ? 31.648 59.072 50.767 1.00 47.28 159 HIS B C 1
ATOM 3712 O O . HIS B 1 36 ? 32.366 58.385 50.042 1.00 47.51 159 HIS B O 1
ATOM 3719 N N . LEU B 1 37 ? 30.890 58.567 51.732 1.00 43.44 160 LEU B N 1
ATOM 3720 C CA . LEU B 1 37 ? 30.845 57.146 52.036 1.00 39.20 160 LEU B CA 1
ATOM 3721 C C . LEU B 1 37 ? 30.252 56.336 50.889 1.00 36.28 160 LEU B C 1
ATOM 3722 O O . LEU B 1 37 ? 29.455 56.842 50.103 1.00 35.91 160 LEU B O 1
ATOM 3727 N N . ASN B 1 38 ? 30.643 55.071 50.801 1.00 32.56 161 ASN B N 1
ATOM 3728 C CA . ASN B 1 38 ? 30.150 54.207 49.742 1.00 30.23 161 ASN B CA 1
ATOM 3729 C C . ASN B 1 38 ? 29.530 52.912 50.257 1.00 26.82 161 ASN B C 1
ATOM 3730 O O . ASN B 1 38 ? 29.395 51.956 49.502 1.00 24.97 161 ASN B O 1
ATOM 3735 N N . PHE B 1 39 ? 29.141 52.871 51.528 1.00 23.63 162 PHE B N 1
ATOM 3736 C CA . PHE B 1 39 ? 28.556 51.642 52.064 1.00 22.02 162 PHE B CA 1
ATOM 3737 C C . PHE B 1 39 ? 27.127 51.405 51.582 1.00 21.72 162 PHE B C 1
ATOM 3738 O O . PHE B 1 39 ? 26.619 50.292 51.677 1.00 22.81 162 PHE B O 1
ATOM 3746 N N . ILE B 1 40 ? 26.477 52.442 51.061 1.00 19.47 163 ILE B N 1
ATOM 3747 C CA . ILE B 1 40 ? 25.111 52.284 50.567 1.00 19.96 163 ILE B CA 1
ATOM 3748 C C . ILE B 1 40 ? 25.119 52.015 49.067 1.00 20.31 163 ILE B C 1
ATOM 3749 O O . ILE B 1 40 ? 25.580 52.838 48.289 1.00 20.07 163 ILE B O 1
ATOM 3754 N N . PRO B 1 41 ? 24.595 50.855 48.643 1.00 21.58 164 PRO B N 1
ATOM 3755 C CA . PRO B 1 41 ? 24.559 50.495 47.221 1.00 21.14 164 PRO B CA 1
ATOM 3756 C C . PRO B 1 41 ? 23.700 51.432 46.374 1.00 20.87 164 PRO B C 1
ATOM 3757 O O . PRO B 1 41 ? 22.667 51.919 46.826 1.00 19.27 164 PRO B O 1
ATOM 3761 N N . ALA B 1 42 ? 24.133 51.671 45.141 1.00 21.18 165 ALA B N 1
ATOM 3762 C CA . ALA B 1 42 ? 23.386 52.517 44.217 1.00 21.85 165 ALA B CA 1
ATOM 3763 C C . ALA B 1 42 ? 22.225 51.676 43.702 1.00 22.31 165 ALA B C 1
ATOM 3764 O O . ALA B 1 42 ? 22.167 50.477 43.971 1.00 22.39 165 ALA B O 1
ATOM 3766 N N . PRO B 1 43 ? 21.272 52.291 42.978 1.00 21.99 166 PRO B N 1
ATOM 3767 C CA . PRO B 1 43 ? 20.154 51.496 42.465 1.00 22.64 166 PRO B CA 1
ATOM 3768 C C . PRO B 1 43 ? 20.710 50.406 41.559 1.00 22.53 166 PRO B C 1
ATOM 3769 O O . PRO B 1 43 ? 21.768 50.577 40.944 1.00 21.06 166 PRO B O 1
ATOM 3773 N N . THR B 1 44 ? 20.004 49.286 41.484 1.00 22.31 167 THR B N 1
ATOM 3774 C CA . THR B 1 44 ? 20.439 48.170 40.658 1.00 25.48 167 THR B CA 1
ATOM 3775 C C . THR B 1 44 ? 20.397 48.546 39.178 1.00 25.32 167 THR B C 1
ATOM 3776 O O . THR B 1 44 ? 21.215 48.088 38.382 1.00 25.70 167 THR B O 1
ATOM 3780 N N . THR B 1 45 ? 19.450 49.399 38.817 1.00 25.57 168 THR B N 1
ATOM 3781 C CA . THR B 1 45 ? 19.307 49.817 37.430 1.00 25.64 168 THR B CA 1
ATOM 3782 C C . THR B 1 45 ? 19.447 51.326 37.301 1.00 25.36 168 THR B C 1
ATOM 3783 O O . THR B 1 45 ? 19.395 52.048 38.297 1.00 24.44 168 THR B O 1
ATOM 3787 N N . GLY B 1 46 ? 19.619 51.800 36.069 1.00 24.79 169 GLY B N 1
ATOM 3788 C CA . GLY B 1 46 ? 19.747 53.227 35.847 1.00 24.27 169 GLY B CA 1
ATOM 3789 C C . GLY B 1 46 ? 18.390 53.904 35.854 1.00 24.37 169 GLY B C 1
ATOM 3790 O O . GLY B 1 46 ? 18.286 55.101 36.120 1.00 24.45 169 GLY B O 1
ATOM 3791 N N . SER B 1 47 ? 17.343 53.137 35.563 1.00 24.38 170 SER B N 1
ATOM 3792 C CA . SER B 1 47 ? 15.985 53.676 35.527 1.00 24.99 170 SER B CA 1
ATOM 3793 C C . SER B 1 47 ? 15.210 53.452 36.824 1.00 24.53 170 SER B C 1
ATOM 3794 O O . SER B 1 47 ? 14.093 53.951 36.970 1.00 24.19 170 SER B O 1
ATOM 3797 N N . GLY B 1 48 ? 15.798 52.706 37.757 1.00 25.57 171 GLY B N 1
ATOM 3798 C CA . GLY B 1 48 ? 15.131 52.433 39.026 1.00 25.56 171 GLY B CA 1
ATOM 3799 C C . GLY B 1 48 ? 15.507 53.401 40.137 1.00 25.94 171 GLY B C 1
ATOM 3800 O O . GLY B 1 48 ? 16.047 54.472 39.870 1.00 24.93 171 GLY B O 1
ATOM 3801 N N . CYS B 1 49 ? 15.222 53.035 41.387 1.00 25.03 172 CYS B N 1
ATOM 3802 C CA . CYS B 1 49 ? 15.543 53.896 42.523 1.00 25.96 172 CYS B CA 1
ATOM 3803 C C . CYS B 1 49 ? 15.789 53.105 43.802 1.00 25.05 172 CYS B C 1
ATOM 3804 O O . CYS B 1 49 ? 15.543 51.898 43.864 1.00 25.22 172 CYS B O 1
ATOM 3807 N N . THR B 1 50 ? 16.320 53.793 44.806 1.00 23.89 173 THR B N 1
ATOM 3808 C CA . THR B 1 50 ? 16.538 53.206 46.123 1.00 22.22 173 THR B CA 1
ATOM 3809 C C . THR B 1 50 ? 15.821 54.245 46.968 1.00 21.89 173 THR B C 1
ATOM 3810 O O . THR B 1 50 ? 15.992 55.446 46.752 1.00 21.69 173 THR B O 1
ATOM 3814 N N . ARG B 1 51 ? 15.006 53.788 47.912 1.00 20.65 174 ARG B N 1
ATOM 3815 C CA . ARG B 1 51 ? 14.203 54.700 48.712 1.00 20.69 174 ARG B CA 1
ATOM 3816 C C . ARG B 1 51 ? 13.885 54.166 50.106 1.00 20.18 174 ARG B C 1
ATOM 3817 O O . ARG B 1 51 ? 14.174 53.014 50.420 1.00 20.95 174 ARG B O 1
ATOM 3825 N N . ILE B 1 52 ? 13.287 55.025 50.928 1.00 19.93 175 ILE B N 1
ATOM 3826 C CA . ILE B 1 52 ? 12.848 54.652 52.271 1.00 19.66 175 ILE B CA 1
ATOM 3827 C C . ILE B 1 52 ? 13.970 54.034 53.117 1.00 19.36 175 ILE B C 1
ATOM 3828 O O . ILE B 1 52 ? 13.912 52.864 53.497 1.00 18.72 175 ILE B O 1
ATOM 3833 N N . PRO B 1 53 ? 15.008 54.823 53.424 1.00 18.76 176 PRO B N 1
ATOM 3834 C CA . PRO B 1 53 ? 16.135 54.336 54.224 1.00 18.22 176 PRO B CA 1
ATOM 3835 C C . PRO B 1 53 ? 15.851 54.279 55.717 1.00 18.46 176 PRO B C 1
ATOM 3836 O O . PRO B 1 53 ? 15.114 55.114 56.250 1.00 16.80 176 PRO B O 1
ATOM 3840 N N . SER B 1 54 ? 16.455 53.296 56.382 1.00 17.93 177 SER B N 1
ATOM 3841 C CA . SER B 1 54 ? 16.336 53.152 57.829 1.00 18.38 177 SER B CA 1
ATOM 3842 C C . SER B 1 54 ? 17.738 52.835 58.357 1.00 17.89 177 SER B C 1
ATOM 3843 O O . SER B 1 54 ? 18.462 52.042 57.761 1.00 18.61 177 SER B O 1
ATOM 3846 N N . PHE B 1 55 ? 18.121 53.461 59.465 1.00 19.19 178 PHE B N 1
ATOM 3847 C CA . PHE B 1 55 ? 19.451 53.265 60.032 1.00 19.07 178 PHE B CA 1
ATOM 3848 C C . PHE B 1 55 ? 19.466 53.303 61.557 1.00 19.41 178 PHE B C 1
ATOM 3849 O O . PHE B 1 55 ? 18.819 54.148 62.179 1.00 19.14 178 PHE B O 1
ATOM 3857 N N . ASP B 1 56 ? 20.237 52.399 62.152 1.00 18.56 179 ASP B N 1
ATOM 3858 C CA . ASP B 1 56 ? 20.372 52.343 63.602 1.00 19.26 179 ASP B CA 1
ATOM 3859 C C . ASP B 1 56 ? 21.739 51.755 63.924 1.00 19.10 179 ASP B C 1
ATOM 3860 O O . ASP B 1 56 ? 22.160 50.783 63.299 1.00 18.73 179 ASP B O 1
ATOM 3865 N N . MET B 1 57 ? 22.425 52.347 64.897 1.00 19.25 180 MET B N 1
ATOM 3866 C CA . MET B 1 57 ? 23.757 51.900 65.276 1.00 20.37 180 MET B CA 1
ATOM 3867 C C . MET B 1 57 ? 23.936 51.768 66.786 1.00 20.71 180 MET B C 1
ATOM 3868 O O . MET B 1 57 ? 23.639 52.700 67.542 1.00 20.76 180 MET B O 1
ATOM 3873 N N . SER B 1 58 ? 24.421 50.605 67.211 1.00 20.01 181 SER B N 1
ATOM 3874 C CA . SER B 1 58 ? 24.659 50.323 68.622 1.00 20.72 181 SER B CA 1
ATOM 3875 C C . SER B 1 58 ? 26.144 50.515 68.886 1.00 20.77 181 SER B C 1
ATOM 3876 O O . SER B 1 58 ? 26.902 50.899 67.991 1.00 20.10 181 SER B O 1
ATOM 3879 N N . ALA B 1 59 ? 26.559 50.229 70.113 1.00 21.13 182 ALA B N 1
ATOM 3880 C CA . ALA B 1 59 ? 27.953 50.382 70.506 1.00 21.54 182 ALA B CA 1
ATOM 3881 C C . ALA B 1 59 ? 28.887 49.391 69.814 1.00 20.57 182 ALA B C 1
ATOM 3882 O O . ALA B 1 59 ? 30.111 49.507 69.929 1.00 21.40 182 ALA B O 1
ATOM 3884 N N . THR B 1 60 ? 28.331 48.424 69.090 1.00 20.04 183 THR B N 1
ATOM 3885 C CA . THR B 1 60 ? 29.172 47.436 68.412 1.00 20.80 183 THR B CA 1
ATOM 3886 C C . THR B 1 60 ? 29.016 47.365 66.898 1.00 20.74 183 THR B C 1
ATOM 3887 O O . THR B 1 60 ? 29.948 46.975 66.207 1.00 20.85 183 THR B O 1
ATOM 3891 N N . HIS B 1 61 ? 27.849 47.733 66.381 1.00 21.40 184 HIS B N 1
ATOM 3892 C CA . HIS B 1 61 ? 27.624 47.668 64.941 1.00 20.46 184 HIS B CA 1
ATOM 3893 C C . HIS B 1 61 ? 26.444 48.523 64.518 1.00 20.76 184 HIS B C 1
ATOM 3894 O O . HIS B 1 61 ? 25.687 49.006 65.363 1.00 20.37 184 HIS B O 1
ATOM 3901 N N . TYR B 1 62 ? 26.298 48.719 63.208 1.00 20.21 185 TYR B N 1
ATOM 3902 C CA . TYR B 1 62 ? 25.175 49.487 62.679 1.00 19.11 185 TYR B CA 1
ATOM 3903 C C . TYR B 1 62 ? 24.345 48.602 61.762 1.00 18.37 185 TYR B C 1
ATOM 3904 O O . TYR B 1 62 ? 24.803 47.553 61.295 1.00 18.42 185 TYR B O 1
ATOM 3913 N N . CYS B 1 63 ? 23.110 49.024 61.523 1.00 18.31 186 CYS B N 1
ATOM 3914 C CA . CYS B 1 63 ? 22.197 48.303 60.651 1.00 17.21 186 CYS B CA 1
ATOM 3915 C C . CYS B 1 63 ? 21.597 49.307 59.688 1.00 17.13 186 CYS B C 1
ATOM 3916 O O . CYS B 1 63 ? 21.254 50.416 60.080 1.00 16.21 186 CYS B O 1
ATOM 3919 N N . TYR B 1 64 ? 21.457 48.904 58.435 1.00 18.23 187 TYR B N 1
ATOM 3920 C CA . TYR B 1 64 ? 20.914 49.784 57.415 1.00 17.90 187 TYR B CA 1
ATOM 3921 C C . TYR B 1 64 ? 20.057 48.984 56.459 1.00 17.34 187 TYR B C 1
ATOM 3922 O O . TYR B 1 64 ? 20.340 47.822 56.187 1.00 17.85 187 TYR B O 1
ATOM 3931 N N . THR B 1 65 ? 19.004 49.613 55.949 1.00 17.43 188 THR B N 1
ATOM 3932 C CA . THR B 1 65 ? 18.120 48.967 55.002 1.00 17.19 188 THR B CA 1
ATOM 3933 C C . THR B 1 65 ? 17.444 49.996 54.107 1.00 17.71 188 THR B C 1
ATOM 3934 O O . THR B 1 65 ? 17.233 51.133 54.510 1.00 17.97 188 THR B O 1
ATOM 3938 N N . HIS B 1 66 ? 17.128 49.595 52.883 1.00 18.67 189 HIS B N 1
ATOM 3939 C CA . HIS B 1 66 ? 16.402 50.468 51.972 1.00 19.98 189 HIS B CA 1
ATOM 3940 C C . HIS B 1 66 ? 15.648 49.606 50.974 1.00 20.22 189 HIS B C 1
ATOM 3941 O O . HIS B 1 66 ? 15.943 48.418 50.826 1.00 21.18 189 HIS B O 1
ATOM 3948 N N . ASN B 1 67 ? 14.656 50.203 50.326 1.00 21.44 190 ASN B N 1
ATOM 3949 C CA . ASN B 1 67 ? 13.807 49.515 49.362 1.00 21.27 190 ASN B CA 1
ATOM 3950 C C . ASN B 1 67 ? 14.239 49.857 47.936 1.00 22.99 190 ASN B C 1
ATOM 3951 O O . ASN B 1 67 ? 14.495 51.022 47.615 1.00 21.60 190 ASN B O 1
ATOM 3956 N N . VAL B 1 68 ? 14.309 48.834 47.087 1.00 23.05 191 VAL B N 1
ATOM 3957 C CA . VAL B 1 68 ? 14.749 49.002 45.709 1.00 24.79 191 VAL B CA 1
ATOM 3958 C C . VAL B 1 68 ? 13.681 48.688 44.664 1.00 25.44 191 VAL B C 1
ATOM 3959 O O . VAL B 1 68 ? 13.044 47.636 44.712 1.00 25.43 191 VAL B O 1
ATOM 3963 N N . ILE B 1 69 ? 13.501 49.609 43.723 1.00 25.75 192 ILE B N 1
ATOM 3964 C CA . ILE B 1 69 ? 12.550 49.440 42.627 1.00 26.36 192 ILE B CA 1
ATOM 3965 C C . ILE B 1 69 ? 13.375 49.375 41.337 1.00 27.14 192 ILE B C 1
ATOM 3966 O O . ILE B 1 69 ? 14.264 50.201 41.110 1.00 25.37 192 ILE B O 1
ATOM 3971 N N . LEU B 1 70 ? 13.079 48.393 40.493 1.00 28.11 193 LEU B N 1
ATOM 3972 C CA . LEU B 1 70 ? 13.835 48.193 39.268 1.00 29.37 193 LEU B CA 1
ATOM 3973 C C . LEU B 1 70 ? 13.511 49.112 38.095 1.00 30.27 193 LEU B C 1
ATOM 3974 O O . LEU B 1 70 ? 14.368 49.362 37.246 1.00 29.04 193 LEU B O 1
ATOM 3979 N N . SER B 1 71 ? 12.284 49.617 38.048 1.00 30.70 194 SER B N 1
ATOM 3980 C CA . SER B 1 71 ? 11.873 50.513 36.976 1.00 31.82 194 SER B CA 1
ATOM 3981 C C . SER B 1 71 ? 10.998 51.623 37.549 1.00 32.73 194 SER B C 1
ATOM 3982 O O . SER B 1 71 ? 9.886 51.373 38.022 1.00 32.07 194 SER B O 1
ATOM 3985 N N . GLY B 1 72 ? 11.505 52.851 37.505 1.00 33.11 195 GLY B N 1
ATOM 3986 C CA . GLY B 1 72 ? 10.755 53.968 38.044 1.00 34.69 195 GLY B CA 1
ATOM 3987 C C . GLY B 1 72 ? 10.851 53.964 39.556 1.00 35.91 195 GLY B C 1
ATOM 3988 O O . GLY B 1 72 ? 11.712 53.289 40.122 1.00 35.48 195 GLY B O 1
ATOM 3989 N N . CYS B 1 73 ? 9.978 54.719 40.214 1.00 36.91 196 CYS B N 1
ATOM 3990 C CA . CYS B 1 73 ? 9.974 54.784 41.669 1.00 39.42 196 CYS B CA 1
ATOM 3991 C C . CYS B 1 73 ? 8.539 54.944 42.150 1.00 41.91 196 CYS B C 1
ATOM 3992 O O . CYS B 1 73 ? 8.276 55.608 43.149 1.00 42.33 196 CYS B O 1
ATOM 3995 N N . ARG B 1 74 ? 7.616 54.330 41.419 1.00 45.33 197 ARG B N 1
ATOM 3996 C CA . ARG B 1 74 ? 6.195 54.383 41.748 1.00 48.62 197 ARG B CA 1
ATOM 3997 C C . ARG B 1 74 ? 5.929 53.394 42.879 1.00 50.02 197 ARG B C 1
ATOM 3998 O O . ARG B 1 74 ? 6.332 52.231 42.799 1.00 49.54 197 ARG B O 1
ATOM 4006 N N . ASP B 1 75 ? 5.253 53.854 43.929 1.00 52.20 198 ASP B N 1
ATOM 4007 C CA . ASP B 1 75 ? 4.953 52.993 45.070 1.00 54.25 198 ASP B CA 1
ATOM 4008 C C . ASP B 1 75 ? 4.134 51.783 44.647 1.00 54.86 198 ASP B C 1
ATOM 4009 O O . ASP B 1 75 ? 4.153 50.745 45.308 1.00 55.29 198 ASP B O 1
ATOM 4014 N N . HIS B 1 76 ? 3.409 51.926 43.544 1.00 55.58 199 HIS B N 1
ATOM 4015 C CA . HIS B 1 76 ? 2.591 50.840 43.022 1.00 56.56 199 HIS B CA 1
ATOM 4016 C C . HIS B 1 76 ? 3.407 50.006 42.036 1.00 56.12 199 HIS B C 1
ATOM 4017 O O . HIS B 1 76 ? 3.106 49.955 40.841 1.00 56.51 199 HIS B O 1
ATOM 4024 N N . SER B 1 77 ? 4.445 49.356 42.551 1.00 55.10 200 SER B N 1
ATOM 4025 C CA . SER B 1 77 ? 5.319 48.523 41.735 1.00 53.82 200 SER B CA 1
ATOM 4026 C C . SER B 1 77 ? 6.084 47.557 42.637 1.00 52.39 200 SER B C 1
ATOM 4027 O O . SER B 1 77 ? 6.320 47.855 43.809 1.00 52.76 200 SER B O 1
ATOM 4030 N N . HIS B 1 78 ? 6.460 46.401 42.093 1.00 50.21 201 HIS B N 1
ATOM 4031 C CA . HIS B 1 78 ? 7.203 45.400 42.853 1.00 48.12 201 HIS B CA 1
ATOM 4032 C C . HIS B 1 78 ? 8.493 46.010 43.388 1.00 45.66 201 HIS B C 1
ATOM 4033 O O . HIS B 1 78 ? 9.091 46.867 42.737 1.00 44.92 201 HIS B O 1
ATOM 4040 N N . SER B 1 79 ? 8.922 45.560 44.564 1.00 42.53 202 SER B N 1
ATOM 4041 C CA . SER B 1 79 ? 10.149 46.072 45.164 1.00 39.74 202 SER B CA 1
ATOM 4042 C C . SER B 1 79 ? 10.938 44.995 45.907 1.00 38.23 202 SER B C 1
ATOM 4043 O O . SER B 1 79 ? 10.408 43.935 46.245 1.00 37.24 202 SER B O 1
ATOM 4046 N N . HIS B 1 80 ? 12.212 45.283 46.146 1.00 35.70 203 HIS B N 1
ATOM 4047 C CA . HIS B 1 80 ? 13.106 44.378 46.860 1.00 33.92 203 HIS B CA 1
ATOM 4048 C C . HIS B 1 80 ? 13.694 45.150 48.036 1.00 30.69 203 HIS B C 1
ATOM 4049 O O . HIS B 1 80 ? 14.012 46.330 47.906 1.00 29.21 203 HIS B O 1
ATOM 4056 N N . GLN B 1 81 ? 13.847 44.489 49.176 1.00 27.23 204 GLN B N 1
ATOM 4057 C CA . GLN B 1 81 ? 14.410 45.150 50.344 1.00 25.01 204 GLN B CA 1
ATOM 4058 C C . GLN B 1 81 ? 15.869 44.719 50.542 1.00 24.15 204 GLN B C 1
ATOM 4059 O O . GLN B 1 81 ? 16.181 43.526 50.582 1.00 23.63 204 GLN B O 1
ATOM 4065 N N . TYR B 1 82 ? 16.757 45.702 50.640 1.00 22.56 205 TYR B N 1
ATOM 4066 C CA . TYR B 1 82 ? 18.182 45.462 50.851 1.00 21.67 205 TYR B CA 1
ATOM 4067 C C . TYR B 1 82 ? 18.447 45.674 52.341 1.00 20.83 205 TYR B C 1
ATOM 4068 O O . TYR B 1 82 ? 17.999 46.665 52.920 1.00 19.62 205 TYR B O 1
ATOM 4077 N N . LEU B 1 83 ? 19.162 44.742 52.965 1.00 19.97 206 LEU B N 1
ATOM 4078 C CA . LEU B 1 83 ? 19.450 44.837 54.397 1.00 20.15 206 LEU B CA 1
ATOM 4079 C C . LEU B 1 83 ? 20.920 44.547 54.668 1.00 20.28 206 LEU B C 1
ATOM 4080 O O . LEU B 1 83 ? 21.471 43.592 54.126 1.00 20.73 206 LEU B O 1
ATOM 4085 N N . ALA B 1 84 ? 21.551 45.358 55.514 1.00 20.10 207 ALA B N 1
ATOM 4086 C CA . ALA B 1 84 ? 22.970 45.178 55.802 1.00 19.74 207 ALA B CA 1
ATOM 4087 C C . ALA B 1 84 ? 23.385 45.381 57.253 1.00 19.25 207 ALA B C 1
ATOM 4088 O O . ALA B 1 84 ? 22.798 46.177 57.987 1.00 18.67 207 ALA B O 1
ATOM 4090 N N . LEU B 1 85 ? 24.426 44.652 57.635 1.00 18.58 208 LEU B N 1
ATOM 4091 C CA . LEU B 1 85 ? 25.002 44.709 58.970 1.00 19.12 208 LEU B CA 1
ATOM 4092 C C . LEU B 1 85 ? 26.448 45.165 58.796 1.00 18.57 208 LEU B C 1
ATOM 4093 O O . LEU B 1 85 ? 27.194 44.566 58.023 1.00 19.20 208 LEU B O 1
ATOM 4098 N N . GLY B 1 86 ? 26.843 46.219 59.500 1.00 18.09 209 GLY B N 1
ATOM 4099 C CA . GLY B 1 86 ? 28.202 46.712 59.356 1.00 18.93 209 GLY B CA 1
ATOM 4100 C C . GLY B 1 86 ? 28.786 47.353 60.598 1.00 19.41 209 GLY B C 1
ATOM 4101 O O . GLY B 1 86 ? 28.146 47.400 61.649 1.00 18.76 209 GLY B O 1
ATOM 4102 N N . VAL B 1 87 ? 30.011 47.854 60.470 1.00 18.70 210 VAL B N 1
ATOM 4103 C CA . VAL B 1 87 ? 30.710 48.489 61.582 1.00 19.40 210 VAL B CA 1
ATOM 4104 C C . VAL B 1 87 ? 31.549 49.660 61.080 1.00 19.14 210 VAL B C 1
ATOM 4105 O O . VAL B 1 87 ? 31.898 49.718 59.904 1.00 18.61 210 VAL B O 1
ATOM 4109 N N . LEU B 1 88 ? 31.869 50.585 61.977 1.00 19.74 211 LEU B N 1
ATOM 4110 C CA . LEU B 1 88 ? 32.695 51.739 61.637 1.00 21.32 211 LEU B CA 1
ATOM 4111 C C . LEU B 1 88 ? 34.167 51.356 61.722 1.00 22.53 211 LEU B C 1
ATOM 4112 O O . LEU B 1 88 ? 34.589 50.704 62.671 1.00 21.68 211 LEU B O 1
ATOM 4117 N N . ARG B 1 89 ? 34.946 51.759 60.723 1.00 22.95 212 ARG B N 1
ATOM 4118 C CA . ARG B 1 89 ? 36.373 51.465 60.707 1.00 24.07 212 ARG B CA 1
ATOM 4119 C C . ARG B 1 89 ? 37.127 52.722 60.271 1.00 26.29 212 ARG B C 1
ATOM 4120 O O . ARG B 1 89 ? 36.519 53.690 59.820 1.00 25.64 212 ARG B O 1
ATOM 4128 N N . THR B 1 90 ? 38.445 52.715 60.441 1.00 28.27 213 THR B N 1
ATOM 4129 C CA . THR B 1 90 ? 39.283 53.833 60.017 1.00 31.23 213 THR B CA 1
ATOM 4130 C C . THR B 1 90 ? 40.447 53.245 59.232 1.00 32.33 213 THR B C 1
ATOM 4131 O O . THR B 1 90 ? 40.907 52.146 59.540 1.00 32.42 213 THR B O 1
ATOM 4135 N N . THR B 1 91 ? 40.909 53.956 58.207 1.00 33.88 214 THR B N 1
ATOM 4136 C CA . THR B 1 91 ? 42.037 53.472 57.416 1.00 35.52 214 THR B CA 1
ATOM 4137 C C . THR B 1 91 ? 43.314 53.806 58.177 1.00 36.76 214 THR B C 1
ATOM 4138 O O . THR B 1 91 ? 43.256 54.318 59.295 1.00 35.90 214 THR B O 1
ATOM 4142 N N . ALA B 1 92 ? 44.463 53.524 57.568 1.00 38.04 215 ALA B N 1
ATOM 4143 C CA . ALA B 1 92 ? 45.746 53.807 58.201 1.00 39.79 215 ALA B CA 1
ATOM 4144 C C . ALA B 1 92 ? 45.920 55.310 58.424 1.00 40.63 215 ALA B C 1
ATOM 4145 O O . ALA B 1 92 ? 46.572 55.733 59.383 1.00 41.07 215 ALA B O 1
ATOM 4147 N N . THR B 1 93 ? 45.331 56.113 57.540 1.00 41.71 216 THR B N 1
ATOM 4148 C CA . THR B 1 93 ? 45.428 57.570 57.642 1.00 42.20 216 THR B CA 1
ATOM 4149 C C . THR B 1 93 ? 44.410 58.158 58.617 1.00 41.87 216 THR B C 1
ATOM 4150 O O . THR B 1 93 ? 44.541 59.306 59.045 1.00 42.14 216 THR B O 1
ATOM 4154 N N . GLY B 1 94 ? 43.397 57.369 58.968 1.00 41.48 217 GLY B N 1
ATOM 4155 C CA . GLY B 1 94 ? 42.379 57.842 59.891 1.00 39.62 217 GLY B CA 1
ATOM 4156 C C . GLY B 1 94 ? 41.053 58.135 59.212 1.00 38.19 217 GLY B C 1
ATOM 4157 O O . GLY B 1 94 ? 40.115 58.620 59.842 1.00 39.10 217 GLY B O 1
ATOM 4158 N N . ARG B 1 95 ? 40.980 57.844 57.919 1.00 36.82 218 ARG B N 1
ATOM 4159 C CA . ARG B 1 95 ? 39.767 58.064 57.141 1.00 35.03 218 ARG B CA 1
ATOM 4160 C C . ARG B 1 95 ? 38.647 57.149 57.634 1.00 32.72 218 ARG B C 1
ATOM 4161 O O . ARG B 1 95 ? 38.819 55.932 57.725 1.00 31.35 218 ARG B O 1
ATOM 4169 N N . ILE B 1 96 ? 37.502 57.745 57.945 1.00 30.07 219 ILE B N 1
ATOM 4170 C CA . ILE B 1 96 ? 36.348 56.995 58.431 1.00 28.77 219 ILE B CA 1
ATOM 4171 C C . ILE B 1 96 ? 35.564 56.335 57.306 1.00 27.74 219 ILE B C 1
ATOM 4172 O O . ILE B 1 96 ? 35.251 56.973 56.305 1.00 28.65 219 ILE B O 1
ATOM 4177 N N . PHE B 1 97 ? 35.251 55.056 57.465 1.00 26.08 220 PHE B N 1
ATOM 4178 C CA . PHE B 1 97 ? 34.442 54.370 56.468 1.00 26.13 220 PHE B CA 1
ATOM 4179 C C . PHE B 1 97 ? 33.545 53.328 57.119 1.00 25.70 220 PHE B C 1
ATOM 4180 O O . PHE B 1 97 ? 33.876 52.767 58.165 1.00 25.92 220 PHE B O 1
ATOM 4188 N N . PHE B 1 98 ? 32.381 53.120 56.517 1.00 24.97 221 PHE B N 1
ATOM 4189 C CA . PHE B 1 98 ? 31.412 52.157 57.011 1.00 24.12 221 PHE B CA 1
ATOM 4190 C C . PHE B 1 98 ? 31.649 50.855 56.267 1.00 23.32 221 PHE B C 1
ATOM 4191 O O . PHE B 1 98 ? 31.462 50.777 55.049 1.00 22.84 221 PHE B O 1
ATOM 4199 N N . SER B 1 99 ? 32.075 49.838 57.011 1.00 21.41 222 SER B N 1
ATOM 4200 C CA . SER B 1 99 ? 32.383 48.534 56.439 1.00 21.82 222 SER B CA 1
ATOM 4201 C C . SER B 1 99 ? 31.249 47.534 56.636 1.00 22.52 222 SER B C 1
ATOM 4202 O O . SER B 1 99 ? 30.817 47.285 57.762 1.00 21.20 222 SER B O 1
ATOM 4205 N N . THR B 1 100 ? 30.780 46.955 55.536 1.00 22.34 223 THR B N 1
ATOM 4206 C CA . THR B 1 100 ? 29.701 45.975 55.590 1.00 23.42 223 THR B CA 1
ATOM 4207 C C . THR B 1 100 ? 30.237 44.611 56.026 1.00 24.16 223 THR B C 1
ATOM 4208 O O . THR B 1 100 ? 31.259 44.152 55.531 1.00 23.44 223 THR B O 1
ATOM 4212 N N . LEU B 1 101 ? 29.548 43.970 56.960 1.00 23.67 224 LEU B N 1
ATOM 4213 C CA . LEU B 1 101 ? 29.959 42.649 57.419 1.00 23.77 224 LEU B CA 1
ATOM 4214 C C . LEU B 1 101 ? 29.121 41.640 56.657 1.00 23.27 224 LEU B C 1
ATOM 4215 O O . LEU B 1 101 ? 29.640 40.672 56.114 1.00 22.78 224 LEU B O 1
ATOM 4220 N N . ARG B 1 102 ? 27.815 41.892 56.615 1.00 22.31 225 ARG B N 1
ATOM 4221 C CA . ARG B 1 102 ? 26.868 41.011 55.937 1.00 21.85 225 ARG B CA 1
ATOM 4222 C C . ARG B 1 102 ? 25.761 41.850 55.319 1.00 22.05 225 ARG B C 1
ATOM 4223 O O . ARG B 1 102 ? 25.416 42.907 55.840 1.00 20.46 225 ARG B O 1
ATOM 4231 N N . SER B 1 103 ? 25.201 41.370 54.217 1.00 21.87 226 SER B N 1
ATOM 4232 C CA . SER B 1 103 ? 24.109 42.068 53.564 1.00 23.49 226 SER B CA 1
ATOM 4233 C C . SER B 1 103 ? 23.309 41.036 52.805 1.00 24.40 226 SER B C 1
ATOM 4234 O O . SER B 1 103 ? 23.830 39.980 52.441 1.00 24.27 226 SER B O 1
ATOM 4237 N N . ILE B 1 104 ? 22.038 41.334 52.580 1.00 24.54 227 ILE B N 1
ATOM 4238 C CA . ILE B 1 104 ? 21.177 40.430 51.840 1.00 25.36 227 ILE B CA 1
ATOM 4239 C C . ILE B 1 104 ? 20.145 41.246 51.085 1.00 25.89 227 ILE B C 1
ATOM 4240 O O . ILE B 1 104 ? 19.748 42.319 51.523 1.00 24.28 227 ILE B O 1
ATOM 4245 N N . SER B 1 105 ? 19.731 40.736 49.934 1.00 26.88 228 SER B N 1
ATOM 4246 C CA . SER B 1 105 ? 18.722 41.395 49.131 1.00 29.16 228 SER B CA 1
ATOM 4247 C C . SER B 1 105 ? 17.519 40.467 49.108 1.00 30.52 228 SER B C 1
ATOM 4248 O O . SER B 1 105 ? 17.538 39.435 48.442 1.00 30.44 228 SER B O 1
ATOM 4251 N N . LEU B 1 106 ? 16.480 40.823 49.855 1.00 31.92 229 LEU B N 1
ATOM 4252 C CA . LEU B 1 106 ? 15.276 40.007 49.906 1.00 33.96 229 LEU B CA 1
ATOM 4253 C C . LEU B 1 106 ? 14.528 40.169 48.591 1.00 35.72 229 LEU B C 1
ATOM 4254 O O . LEU B 1 106 ? 13.734 41.094 48.420 1.00 36.39 229 LEU B O 1
ATOM 4259 N N . ASP B 1 107 ? 14.800 39.262 47.661 1.00 38.92 230 ASP B N 1
ATOM 4260 C CA . ASP B 1 107 ? 14.185 39.300 46.341 1.00 41.47 230 ASP B CA 1
ATOM 4261 C C . ASP B 1 107 ? 13.122 38.227 46.154 1.00 42.18 230 ASP B C 1
ATOM 4262 O O . ASP B 1 107 ? 12.950 37.711 45.049 1.00 42.15 230 ASP B O 1
ATOM 4267 N N . ASP B 1 108 ? 12.414 37.880 47.223 1.00 43.13 231 ASP B N 1
ATOM 4268 C CA . ASP B 1 108 ? 11.373 36.867 47.111 1.00 42.94 231 ASP B CA 1
ATOM 4269 C C . ASP B 1 108 ? 10.121 37.470 46.491 1.00 43.48 231 ASP B C 1
ATOM 4270 O O . ASP B 1 108 ? 10.192 38.491 45.807 1.00 43.96 231 ASP B O 1
ATOM 4275 N N . THR B 1 109 ? 8.975 36.843 46.728 1.00 43.90 232 THR B N 1
ATOM 4276 C CA . THR B 1 109 ? 7.722 37.328 46.163 1.00 44.18 232 THR B CA 1
ATOM 4277 C C . THR B 1 109 ? 6.905 38.152 47.153 1.00 43.83 232 THR B C 1
ATOM 4278 O O . THR B 1 109 ? 5.814 38.623 46.830 1.00 43.93 232 THR B O 1
ATOM 4282 N N . GLN B 1 110 ? 7.432 38.319 48.359 1.00 43.05 233 GLN B N 1
ATOM 4283 C CA . GLN B 1 110 ? 6.749 39.099 49.382 1.00 42.38 233 GLN B CA 1
ATOM 4284 C C . GLN B 1 110 ? 6.982 40.572 49.057 1.00 41.42 233 GLN B C 1
ATOM 4285 O O . GLN B 1 110 ? 8.059 40.945 48.587 1.00 42.61 233 GLN B O 1
ATOM 4291 N N . ASN B 1 111 ? 5.981 41.407 49.301 1.00 39.58 234 ASN B N 1
ATOM 4292 C CA . ASN B 1 111 ? 6.116 42.833 49.033 1.00 37.66 234 ASN B CA 1
ATOM 4293 C C . ASN B 1 111 ? 6.258 43.614 50.344 1.00 35.53 234 ASN B C 1
ATOM 4294 O O . ASN B 1 111 ? 5.290 44.196 50.849 1.00 34.81 234 ASN B O 1
ATOM 4299 N N . ARG B 1 112 ? 7.473 43.616 50.889 1.00 32.32 235 ARG B N 1
ATOM 4300 C CA . ARG B 1 112 ? 7.769 44.310 52.140 1.00 30.62 235 ARG B CA 1
ATOM 4301 C C . ARG B 1 112 ? 7.853 45.813 51.914 1.00 29.94 235 ARG B C 1
ATOM 4302 O O . ARG B 1 112 ? 8.470 46.270 50.948 1.00 29.79 235 ARG B O 1
ATOM 4310 N N . LYS B 1 113 ? 7.240 46.591 52.800 1.00 28.57 236 LYS B N 1
ATOM 4311 C CA . LYS B 1 113 ? 7.281 48.038 52.639 1.00 27.28 236 LYS B CA 1
ATOM 4312 C C . LYS B 1 113 ? 7.311 48.807 53.949 1.00 24.88 236 LYS B C 1
ATOM 4313 O O . LYS B 1 113 ? 6.905 48.297 55.003 1.00 24.15 236 LYS B O 1
ATOM 4319 N N . SER B 1 114 ? 7.817 50.034 53.870 1.00 22.59 237 SER B N 1
ATOM 4320 C CA . SER B 1 114 ? 7.905 50.922 55.021 1.00 21.26 237 SER B CA 1
ATOM 4321 C C . SER B 1 114 ? 8.701 50.300 56.180 1.00 20.52 237 SER B C 1
ATOM 4322 O O . SER B 1 114 ? 8.420 50.572 57.346 1.00 19.75 237 SER B O 1
ATOM 4325 N N . CYS B 1 115 ? 9.708 49.495 55.850 1.00 19.40 238 CYS B N 1
ATOM 4326 C CA . CYS B 1 115 ? 10.523 48.812 56.856 1.00 19.96 238 CYS B CA 1
ATOM 4327 C C . CYS B 1 115 ? 11.434 49.677 57.724 1.00 19.37 238 CYS B C 1
ATOM 4328 O O . CYS B 1 115 ? 12.049 50.637 57.243 1.00 18.49 238 CYS B O 1
ATOM 4331 N N . SER B 1 116 ? 11.531 49.304 59.003 1.00 17.51 239 SER B N 1
ATOM 4332 C CA . SER B 1 116 ? 12.401 49.971 59.968 1.00 18.04 239 SER B CA 1
ATOM 4333 C C . SER B 1 116 ? 13.412 48.927 60.447 1.00 19.24 239 SER B C 1
ATOM 4334 O O . SER B 1 116 ? 13.097 47.736 60.497 1.00 19.04 239 SER B O 1
ATOM 4337 N N . VAL B 1 117 ? 14.615 49.365 60.805 1.00 18.51 240 VAL B N 1
ATOM 4338 C CA . VAL B 1 117 ? 15.640 48.433 61.268 1.00 18.45 240 VAL B CA 1
ATOM 4339 C C . VAL B 1 117 ? 16.195 48.867 62.619 1.00 17.53 240 VAL B C 1
ATOM 4340 O O . VAL B 1 117 ? 16.096 50.036 62.997 1.00 18.08 240 VAL B O 1
ATOM 4344 N N . SER B 1 118 ? 16.772 47.922 63.354 1.00 16.72 241 SER B N 1
ATOM 4345 C CA . SER B 1 118 ? 17.360 48.220 64.658 1.00 15.35 241 SER B CA 1
ATOM 4346 C C . SER B 1 118 ? 18.549 47.310 64.942 1.00 15.34 241 SER B C 1
ATOM 4347 O O . SER B 1 118 ? 18.507 46.118 64.646 1.00 15.55 241 SER B O 1
ATOM 4350 N N . ALA B 1 119 ? 19.606 47.871 65.519 1.00 15.50 242 ALA B N 1
ATOM 4351 C CA . ALA B 1 119 ? 20.785 47.084 65.846 1.00 17.94 242 ALA B CA 1
ATOM 4352 C C . ALA B 1 119 ? 20.583 46.443 67.204 1.00 18.16 242 ALA B C 1
ATOM 4353 O O . ALA B 1 119 ? 20.458 47.143 68.213 1.00 19.89 242 ALA B O 1
ATOM 4355 N N . THR B 1 120 ? 20.534 45.117 67.226 1.00 19.17 243 THR B N 1
ATOM 4356 C CA . THR B 1 120 ? 20.374 44.386 68.479 1.00 19.28 243 THR B CA 1
ATOM 4357 C C . THR B 1 120 ? 21.597 43.486 68.686 1.00 20.47 243 THR B C 1
ATOM 4358 O O . THR B 1 120 ? 22.416 43.315 67.776 1.00 19.12 243 THR B O 1
ATOM 4362 N N . PRO B 1 121 ? 21.741 42.901 69.888 1.00 20.80 244 PRO B N 1
ATOM 4363 C CA . PRO B 1 121 ? 22.891 42.028 70.142 1.00 20.40 244 PRO B CA 1
ATOM 4364 C C . PRO B 1 121 ? 22.964 40.844 69.179 1.00 19.75 244 PRO B C 1
ATOM 4365 O O . PRO B 1 121 ? 24.042 40.295 68.946 1.00 20.69 244 PRO B O 1
ATOM 4369 N N . LEU B 1 122 ? 21.821 40.457 68.620 1.00 18.91 245 LEU B N 1
ATOM 4370 C CA . LEU B 1 122 ? 21.762 39.328 67.695 1.00 19.26 245 LEU B CA 1
ATOM 4371 C C . LEU B 1 122 ? 22.006 39.710 66.237 1.00 20.17 245 LEU B C 1
ATOM 4372 O O . LEU B 1 122 ? 22.104 38.842 65.364 1.00 20.56 245 LEU B O 1
ATOM 4377 N N . GLY B 1 123 ? 22.104 41.007 65.966 1.00 21.14 246 GLY B N 1
ATOM 4378 C CA . GLY B 1 123 ? 22.350 41.435 64.600 1.00 20.30 246 GLY B CA 1
ATOM 4379 C C . GLY B 1 123 ? 21.495 42.613 64.184 1.00 20.97 246 GLY B C 1
ATOM 4380 O O . GLY B 1 123 ? 21.456 43.636 64.870 1.00 20.22 246 GLY B O 1
ATOM 4381 N N . CYS B 1 124 ? 20.805 42.472 63.057 1.00 20.66 247 CYS B N 1
ATOM 4382 C CA . CYS B 1 124 ? 19.952 43.543 62.561 1.00 20.31 247 CYS B CA 1
ATOM 4383 C C . CYS B 1 124 ? 18.500 43.122 62.462 1.00 19.82 247 CYS B C 1
ATOM 4384 O O . CYS B 1 124 ? 18.130 42.343 61.588 1.00 20.03 247 CYS B O 1
ATOM 4387 N N . ASP B 1 125 ? 17.688 43.642 63.373 1.00 18.96 248 ASP B N 1
ATOM 4388 C CA . ASP B 1 125 ? 16.267 43.332 63.412 1.00 20.30 248 ASP B CA 1
ATOM 4389 C C . ASP B 1 125 ? 15.501 44.279 62.491 1.00 19.91 248 ASP B C 1
ATOM 4390 O O . ASP B 1 125 ? 15.764 45.476 62.472 1.00 21.43 248 ASP B O 1
ATOM 4395 N N . MET B 1 126 ? 14.550 43.738 61.741 1.00 20.44 249 MET B N 1
ATOM 4396 C CA . MET B 1 126 ? 13.755 44.541 60.820 1.00 22.14 249 MET B CA 1
ATOM 4397 C C . MET B 1 126 ? 12.259 44.323 60.994 1.00 21.89 249 MET B C 1
ATOM 4398 O O . MET B 1 126 ? 11.800 43.192 61.167 1.00 23.00 249 MET B O 1
ATOM 4403 N N . LEU B 1 127 ? 11.500 45.414 60.956 1.00 21.16 250 LEU B N 1
ATOM 4404 C CA . LEU B 1 127 ? 10.046 45.335 61.062 1.00 20.42 250 LEU B CA 1
ATOM 4405 C C . LEU B 1 127 ? 9.503 45.883 59.752 1.00 20.71 250 LEU B C 1
ATOM 4406 O O . LEU B 1 127 ? 9.813 47.017 59.372 1.00 19.37 250 LEU B O 1
ATOM 4411 N N . CYS B 1 128 ? 8.721 45.073 59.052 1.00 21.64 251 CYS B N 1
ATOM 4412 C CA . CYS B 1 128 ? 8.142 45.491 57.781 1.00 23.69 251 CYS B CA 1
ATOM 4413 C C . CYS B 1 128 ? 6.659 45.169 57.744 1.00 24.42 251 CYS B C 1
ATOM 4414 O O . CYS B 1 128 ? 6.148 44.413 58.574 1.00 23.38 251 CYS B O 1
ATOM 4417 N N . SER B 1 129 ? 5.981 45.750 56.760 1.00 24.53 252 SER B N 1
ATOM 4418 C CA . SER B 1 129 ? 4.580 45.471 56.514 1.00 24.97 252 SER B CA 1
ATOM 4419 C C . SER B 1 129 ? 4.641 44.729 55.185 1.00 26.81 252 SER B C 1
ATOM 4420 O O . SER B 1 129 ? 5.512 45.006 54.353 1.00 26.32 252 SER B O 1
ATOM 4423 N N . LYS B 1 130 ? 3.748 43.768 54.998 1.00 27.92 253 LYS B N 1
ATOM 4424 C CA . LYS B 1 130 ? 3.684 43.010 53.755 1.00 30.29 253 LYS B CA 1
ATOM 4425 C C . LYS B 1 130 ? 2.306 43.287 53.163 1.00 32.52 253 LYS B C 1
ATOM 4426 O O . LYS B 1 130 ? 1.287 42.936 53.758 1.00 31.92 253 LYS B O 1
ATOM 4432 N N . VAL B 1 131 ? 2.274 43.925 52.000 1.00 35.62 254 VAL B N 1
ATOM 4433 C CA . VAL B 1 131 ? 1.008 44.261 51.363 1.00 39.94 254 VAL B CA 1
ATOM 4434 C C . VAL B 1 131 ? 1.024 43.976 49.871 1.00 42.68 254 VAL B C 1
ATOM 4435 O O . VAL B 1 131 ? 2.067 43.684 49.291 1.00 44.10 254 VAL B O 1
ATOM 4439 N N . THR B 1 132 ? -0.149 44.067 49.258 1.00 46.17 255 THR B N 1
ATOM 4440 C CA . THR B 1 132 ? -0.296 43.851 47.825 1.00 49.73 255 THR B CA 1
ATOM 4441 C C . THR B 1 132 ? -1.223 44.938 47.303 1.00 51.75 255 THR B C 1
ATOM 4442 O O . THR B 1 132 ? -1.354 45.136 46.096 1.00 52.44 255 THR B O 1
ATOM 4446 N N . GLU B 1 133 ? -1.858 45.643 48.234 1.00 53.77 256 GLU B N 1
ATOM 4447 C CA . GLU B 1 133 ? -2.787 46.714 47.902 1.00 56.07 256 GLU B CA 1
ATOM 4448 C C . GLU B 1 133 ? -2.198 48.093 48.197 1.00 57.34 256 GLU B C 1
ATOM 4449 O O . GLU B 1 133 ? -1.147 48.211 48.828 1.00 57.23 256 GLU B O 1
ATOM 4455 N N . THR B 1 134 ? -2.887 49.132 47.733 1.00 58.76 257 THR B N 1
ATOM 4456 C CA . THR B 1 134 ? -2.453 50.513 47.925 1.00 60.41 257 THR B CA 1
ATOM 4457 C C . THR B 1 134 ? -2.711 50.978 49.354 1.00 61.31 257 THR B C 1
ATOM 4458 O O . THR B 1 134 ? -3.548 50.412 50.056 1.00 61.37 257 THR B O 1
ATOM 4462 N N . GLU B 1 135 ? -1.987 52.009 49.783 1.00 62.42 258 GLU B N 1
ATOM 4463 C CA . GLU B 1 135 ? -2.161 52.548 51.125 1.00 63.79 258 GLU B CA 1
ATOM 4464 C C . GLU B 1 135 ? -3.611 52.972 51.329 1.00 64.41 258 GLU B C 1
ATOM 4465 O O . GLU B 1 135 ? -4.257 52.552 52.288 1.00 64.31 258 GLU B O 1
ATOM 4471 N N . GLU B 1 136 ? -4.119 53.805 50.424 1.00 65.18 259 GLU B N 1
ATOM 4472 C CA . GLU B 1 136 ? -5.501 54.264 50.509 1.00 66.08 259 GLU B CA 1
ATOM 4473 C C . GLU B 1 136 ? -6.443 53.066 50.509 1.00 65.68 259 GLU B C 1
ATOM 4474 O O . GLU B 1 136 ? -7.491 53.086 51.153 1.00 65.58 259 GLU B O 1
ATOM 4480 N N . GLU B 1 137 ? -6.061 52.022 49.779 1.00 65.28 260 GLU B N 1
ATOM 4481 C CA . GLU B 1 137 ? -6.863 50.808 49.702 1.00 64.97 260 GLU B CA 1
ATOM 4482 C C . GLU B 1 137 ? -6.776 50.043 51.020 1.00 63.71 260 GLU B C 1
ATOM 4483 O O . GLU B 1 137 ? -7.734 49.392 51.437 1.00 63.37 260 GLU B O 1
ATOM 4489 N N . ASP B 1 138 ? -5.620 50.130 51.671 1.00 62.02 261 ASP B N 1
ATOM 4490 C CA . ASP B 1 138 ? -5.405 49.449 52.940 1.00 60.14 261 ASP B CA 1
ATOM 4491 C C . ASP B 1 138 ? -6.350 50.019 53.992 1.00 58.79 261 ASP B C 1
ATOM 4492 O O . ASP B 1 138 ? -7.040 49.274 54.684 1.00 58.61 261 ASP B O 1
ATOM 4497 N N . TYR B 1 139 ? -6.380 51.343 54.112 1.00 57.23 262 TYR B N 1
ATOM 4498 C CA . TYR B 1 139 ? -7.256 51.993 55.080 1.00 55.98 262 TYR B CA 1
ATOM 4499 C C . TYR B 1 139 ? -8.719 51.736 54.731 1.00 54.73 262 TYR B C 1
ATOM 4500 O O . TYR B 1 139 ? -9.601 51.879 55.576 1.00 54.20 262 TYR B O 1
ATOM 4509 N N . ASN B 1 140 ? -8.968 51.357 53.482 1.00 53.19 263 ASN B N 1
ATOM 4510 C CA . ASN B 1 140 ? -10.325 51.080 53.024 1.00 52.00 263 ASN B CA 1
ATOM 4511 C C . ASN B 1 140 ? -10.738 49.661 53.409 1.00 50.46 263 ASN B C 1
ATOM 4512 O O . ASN B 1 140 ? -11.924 49.332 53.414 1.00 49.79 263 ASN B O 1
ATOM 4517 N N . SER B 1 141 ? -9.754 48.822 53.722 1.00 48.28 264 SER B N 1
ATOM 4518 C CA . SER B 1 141 ? -10.022 47.444 54.124 1.00 46.34 264 SER B CA 1
ATOM 4519 C C . SER B 1 141 ? -10.009 47.350 55.648 1.00 44.88 264 SER B C 1
ATOM 4520 O O . SER B 1 141 ? -9.021 47.699 56.293 1.00 44.66 264 SER B O 1
ATOM 4523 N N . ALA B 1 142 ? -11.116 46.877 56.212 1.00 42.66 265 ALA B N 1
ATOM 4524 C CA . ALA B 1 142 ? -11.274 46.746 57.660 1.00 40.88 265 ALA B CA 1
ATOM 4525 C C . ALA B 1 142 ? -10.176 45.956 58.374 1.00 39.28 265 ALA B C 1
ATOM 4526 O O . ALA B 1 142 ? -9.803 46.290 59.500 1.00 39.40 265 ALA B O 1
ATOM 4528 N N . VAL B 1 143 ? -9.663 44.910 57.732 1.00 37.30 266 VAL B N 1
ATOM 4529 C CA . VAL B 1 143 ? -8.620 44.088 58.343 1.00 35.38 266 VAL B CA 1
ATOM 4530 C C . VAL B 1 143 ? -7.282 44.821 58.446 1.00 33.84 266 VAL B C 1
ATOM 4531 O O . VAL B 1 143 ? -6.990 45.717 57.658 1.00 33.97 266 VAL B O 1
ATOM 4535 N N . PRO B 1 144 ? -6.451 44.447 59.430 1.00 31.88 267 PRO B N 1
ATOM 4536 C CA . PRO B 1 144 ? -5.144 45.087 59.615 1.00 30.22 267 PRO B CA 1
ATOM 4537 C C . PRO B 1 144 ? -4.116 44.700 58.551 1.00 28.56 267 PRO B C 1
ATOM 4538 O O . PRO B 1 144 ? -4.335 43.780 57.758 1.00 27.47 267 PRO B O 1
ATOM 4542 N N . THR B 1 145 ? -2.998 45.417 58.538 1.00 26.00 268 THR B N 1
ATOM 4543 C CA . THR B 1 145 ? -1.930 45.158 57.580 1.00 24.95 268 THR B CA 1
ATOM 4544 C C . THR B 1 145 ? -1.021 44.058 58.118 1.00 24.18 268 THR B C 1
ATOM 4545 O O . THR B 1 145 ? -0.712 44.028 59.310 1.00 24.16 268 THR B O 1
ATOM 4549 N N . LEU B 1 146 ? -0.598 43.152 57.247 1.00 23.82 269 LEU B N 1
ATOM 4550 C CA . LEU B 1 146 ? 0.296 42.081 57.671 1.00 24.88 269 LEU B CA 1
ATOM 4551 C C . LEU B 1 146 ? 1.673 42.679 57.958 1.00 25.00 269 LEU B C 1
ATOM 4552 O O . LEU B 1 146 ? 2.157 43.530 57.206 1.00 25.40 269 LEU B O 1
ATOM 4557 N N . MET B 1 147 ? 2.290 42.241 59.052 1.00 25.41 270 MET B N 1
ATOM 4558 C CA . MET B 1 147 ? 3.616 42.714 59.439 1.00 24.89 270 MET B CA 1
ATOM 4559 C C . MET B 1 147 ? 4.518 41.529 59.765 1.00 24.54 270 MET B C 1
ATOM 4560 O O . MET B 1 147 ? 4.037 40.455 60.129 1.00 24.19 270 MET B O 1
ATOM 4565 N N . ALA B 1 148 ? 5.826 41.728 59.633 1.00 22.91 271 ALA B N 1
ATOM 4566 C CA . ALA B 1 148 ? 6.781 40.668 59.922 1.00 22.62 271 ALA B CA 1
ATOM 4567 C C . ALA B 1 148 ? 8.007 41.205 60.638 1.00 22.85 271 ALA B C 1
ATOM 4568 O O . ALA B 1 148 ? 8.425 42.348 60.421 1.00 21.73 271 ALA B O 1
ATOM 4570 N N . HIS B 1 149 ? 8.559 40.371 61.511 1.00 21.97 272 HIS B N 1
ATOM 4571 C CA . HIS B 1 149 ? 9.754 40.702 62.268 1.00 21.45 272 HIS B CA 1
ATOM 4572 C C . HIS B 1 149 ? 10.857 39.818 61.691 1.00 21.61 272 HIS B C 1
ATOM 4573 O O . HIS B 1 149 ? 10.737 38.589 61.687 1.00 19.86 272 HIS B O 1
ATOM 4580 N N . GLY B 1 150 ? 11.917 40.444 61.187 1.00 20.68 273 GLY B N 1
ATOM 4581 C CA . GLY B 1 150 ? 13.013 39.685 60.610 1.00 20.30 273 GLY B CA 1
ATOM 4582 C C . GLY B 1 150 ? 14.351 40.050 61.218 1.00 20.32 273 GLY B C 1
ATOM 4583 O O . GLY B 1 150 ? 14.450 40.998 61.996 1.00 20.38 273 GLY B O 1
ATOM 4584 N N . ARG B 1 151 ? 15.392 39.303 60.866 1.00 20.93 274 ARG B N 1
ATOM 4585 C CA . ARG B 1 151 ? 16.715 39.588 61.400 1.00 21.25 274 ARG B CA 1
ATOM 4586 C C . ARG B 1 151 ? 17.857 39.032 60.569 1.00 20.60 274 ARG B C 1
ATOM 4587 O O . ARG B 1 151 ? 17.859 37.858 60.200 1.00 19.09 274 ARG B O 1
ATOM 4595 N N . LEU B 1 152 ? 18.824 39.894 60.268 1.00 20.31 275 LEU B N 1
ATOM 4596 C CA . LEU B 1 152 ? 20.010 39.469 59.541 1.00 19.78 275 LEU B CA 1
ATOM 4597 C C . LEU B 1 152 ? 21.049 39.344 60.651 1.00 21.08 275 LEU B C 1
ATOM 4598 O O . LEU B 1 152 ? 21.377 40.325 61.321 1.00 19.97 275 LEU B O 1
ATOM 4603 N N . GLY B 1 153 ? 21.547 38.131 60.866 1.00 21.72 276 GLY B N 1
ATOM 4604 C CA . GLY B 1 153 ? 22.524 37.929 61.919 1.00 22.40 276 GLY B CA 1
ATOM 4605 C C . GLY B 1 153 ? 23.961 38.123 61.480 1.00 23.38 276 GLY B C 1
ATOM 4606 O O . GLY B 1 153 ? 24.237 38.333 60.297 1.00 23.58 276 GLY B O 1
ATOM 4607 N N . PHE B 1 154 ? 24.873 38.073 62.448 1.00 23.20 277 PHE B N 1
ATOM 4608 C CA . PHE B 1 154 ? 26.302 38.203 62.191 1.00 23.62 277 PHE B CA 1
ATOM 4609 C C . PHE B 1 154 ? 26.765 37.024 61.343 1.00 24.30 277 PHE B C 1
ATOM 4610 O O . PHE B 1 154 ? 27.813 37.087 60.701 1.00 24.74 277 PHE B O 1
ATOM 4618 N N . ASP B 1 155 ? 25.988 35.944 61.349 1.00 25.19 278 ASP B N 1
ATOM 4619 C CA . ASP B 1 155 ? 26.347 34.768 60.568 1.00 26.11 278 ASP B CA 1
ATOM 4620 C C . ASP B 1 155 ? 25.894 34.902 59.119 1.00 25.70 278 ASP B C 1
ATOM 4621 O O . ASP B 1 155 ? 26.099 34.000 58.317 1.00 24.48 278 ASP B O 1
ATOM 4626 N N . GLY B 1 156 ? 25.273 36.032 58.792 1.00 25.61 279 GLY B N 1
ATOM 4627 C CA . GLY B 1 156 ? 24.832 36.269 57.427 1.00 25.40 279 GLY B CA 1
ATOM 4628 C C . GLY B 1 156 ? 23.478 35.703 57.048 1.00 25.95 279 GLY B C 1
ATOM 4629 O O . GLY B 1 156 ? 22.970 35.971 55.957 1.00 26.14 279 GLY B O 1
ATOM 4630 N N . GLN B 1 157 ? 22.881 34.922 57.939 1.00 26.00 280 GLN B N 1
ATOM 4631 C CA . GLN B 1 157 ? 21.583 34.325 57.652 1.00 26.42 280 GLN B CA 1
ATOM 4632 C C . GLN B 1 157 ? 20.422 35.249 57.993 1.00 25.63 280 GLN B C 1
ATOM 4633 O O . GLN B 1 157 ? 20.473 36.015 58.958 1.00 24.29 280 GLN B O 1
ATOM 4639 N N . TYR B 1 158 ? 19.370 35.165 57.190 1.00 25.07 281 TYR B N 1
ATOM 4640 C CA . TYR B 1 158 ? 18.188 35.966 57.435 1.00 25.14 281 TYR B CA 1
ATOM 4641 C C . TYR B 1 158 ? 17.034 35.060 57.822 1.00 24.95 281 TYR B C 1
ATOM 4642 O O . TYR B 1 158 ? 16.796 34.040 57.181 1.00 24.63 281 TYR B O 1
ATOM 4651 N N . HIS B 1 159 ? 16.325 35.439 58.878 1.00 25.48 282 HIS B N 1
ATOM 4652 C CA . HIS B 1 159 ? 15.170 34.681 59.337 1.00 26.79 282 HIS B CA 1
ATOM 4653 C C . HIS B 1 159 ? 14.052 35.686 59.547 1.00 27.31 282 HIS B C 1
ATOM 4654 O O . HIS B 1 159 ? 14.311 36.862 59.802 1.00 27.01 282 HIS B O 1
ATOM 4661 N N . GLU B 1 160 ? 12.811 35.226 59.457 1.00 27.17 283 GLU B N 1
ATOM 4662 C CA . GLU B 1 160 ? 11.680 36.126 59.604 1.00 28.02 283 GLU B CA 1
ATOM 4663 C C . GLU B 1 160 ? 10.407 35.374 59.976 1.00 27.87 283 GLU B C 1
ATOM 4664 O O . GLU B 1 160 ? 10.255 34.193 59.656 1.00 26.59 283 GLU B O 1
ATOM 4670 N N . LYS B 1 161 ? 9.504 36.062 60.670 1.00 28.10 284 LYS B N 1
ATOM 4671 C CA . LYS B 1 161 ? 8.230 35.472 61.066 1.00 28.74 284 LYS B CA 1
ATOM 4672 C C . LYS B 1 161 ? 7.125 36.519 61.049 1.00 28.13 284 LYS B C 1
ATOM 4673 O O . LYS B 1 161 ? 7.277 37.607 61.612 1.00 26.72 284 LYS B O 1
ATOM 4679 N N . ASP B 1 162 ? 6.016 36.191 60.397 1.00 27.36 285 ASP B N 1
ATOM 4680 C CA . ASP B 1 162 ? 4.891 37.111 60.324 1.00 28.32 285 ASP B CA 1
ATOM 4681 C C . ASP B 1 162 ? 4.208 37.219 61.677 1.00 27.76 285 ASP B C 1
ATOM 4682 O O . ASP B 1 162 ? 4.025 36.222 62.371 1.00 27.26 285 ASP B O 1
ATOM 4687 N N . LEU B 1 163 ? 3.839 38.437 62.055 1.00 27.98 286 LEU B N 1
ATOM 4688 C CA . LEU B 1 163 ? 3.169 38.660 63.324 1.00 27.38 286 LEU B CA 1
ATOM 4689 C C . LEU B 1 163 ? 1.684 38.343 63.158 1.00 27.29 286 LEU B C 1
ATOM 4690 O O . LEU B 1 163 ? 1.155 38.386 62.047 1.00 27.19 286 LEU B O 1
ATOM 4695 N N . ASP B 1 164 ? 1.021 38.018 64.263 1.00 27.57 287 ASP B N 1
ATOM 4696 C CA . ASP B 1 164 ? -0.408 37.710 64.231 1.00 29.21 287 ASP B CA 1
ATOM 4697 C C . ASP B 1 164 ? -1.148 39.035 64.375 1.00 29.02 287 ASP B C 1
ATOM 4698 O O . ASP B 1 164 ? -1.688 39.351 65.436 1.00 28.48 287 ASP B O 1
ATOM 4703 N N . VAL B 1 165 ? -1.152 39.811 63.294 1.00 29.03 288 VAL B N 1
ATOM 4704 C CA . VAL B 1 165 ? -1.786 41.122 63.290 1.00 29.06 288 VAL B CA 1
ATOM 4705 C C . VAL B 1 165 ? -3.282 41.078 63.576 1.00 29.56 288 VAL B C 1
ATOM 4706 O O . VAL B 1 165 ? -3.858 42.055 64.061 1.00 28.76 288 VAL B O 1
ATOM 4710 N N . THR B 1 166 ? -3.910 39.946 63.285 1.00 29.82 289 THR B N 1
ATOM 4711 C CA . THR B 1 166 ? -5.339 39.805 63.531 1.00 31.16 289 THR B CA 1
ATOM 4712 C C . THR B 1 166 ? -5.643 40.164 64.980 1.00 29.80 289 THR B C 1
ATOM 4713 O O . THR B 1 166 ? -6.619 40.856 65.272 1.00 30.35 289 THR B O 1
ATOM 4717 N N . THR B 1 167 ? -4.787 39.709 65.887 1.00 28.91 290 THR B N 1
ATOM 4718 C CA . THR B 1 167 ? -4.969 39.992 67.302 1.00 27.56 290 THR B CA 1
ATOM 4719 C C . THR B 1 167 ? -4.148 41.197 67.746 1.00 26.58 290 THR B C 1
ATOM 4720 O O . THR B 1 167 ? -4.650 42.080 68.439 1.00 24.55 290 THR B O 1
ATOM 4724 N N . LEU B 1 168 ? -2.887 41.239 67.330 1.00 26.09 291 LEU B N 1
ATOM 4725 C CA . LEU B 1 168 ? -2.003 42.337 67.707 1.00 25.43 291 LEU B CA 1
ATOM 4726 C C . LEU B 1 168 ? -2.554 43.705 67.305 1.00 24.33 291 LEU B C 1
ATOM 4727 O O . LEU B 1 168 ? -2.506 44.652 68.090 1.00 23.03 291 LEU B O 1
ATOM 4732 N N . PHE B 1 169 ? -3.072 43.804 66.085 1.00 24.47 292 PHE B N 1
ATOM 4733 C CA . PHE B 1 169 ? -3.635 45.055 65.587 1.00 25.03 292 PHE B CA 1
ATOM 4734 C C . PHE B 1 169 ? -5.126 44.901 65.302 1.00 25.91 292 PHE B C 1
ATOM 4735 O O . PHE B 1 169 ? -5.630 45.426 64.307 1.00 26.00 292 PHE B O 1
ATOM 4743 N N . GLU B 1 170 ? -5.837 44.199 66.179 1.00 26.39 293 GLU B N 1
ATOM 4744 C CA . GLU B 1 170 ? -7.264 43.978 65.972 1.00 26.91 293 GLU B CA 1
ATOM 4745 C C . GLU B 1 170 ? -8.073 45.263 65.763 1.00 25.79 293 GLU B C 1
ATOM 4746 O O . GLU B 1 170 ? -9.027 45.276 64.992 1.00 26.00 293 GLU B O 1
ATOM 4752 N N . ASP B 1 171 ? -7.689 46.342 66.435 1.00 25.26 294 ASP B N 1
ATOM 4753 C CA . ASP B 1 171 ? -8.411 47.609 66.304 1.00 24.81 294 ASP B CA 1
ATOM 4754 C C . ASP B 1 171 ? -7.872 48.509 65.186 1.00 24.55 294 ASP B C 1
ATOM 4755 O O . ASP B 1 171 ? -8.131 49.713 65.194 1.00 24.35 294 ASP B O 1
ATOM 4760 N N . TRP B 1 172 ? -7.139 47.938 64.232 1.00 23.98 295 TRP B N 1
ATOM 4761 C CA . TRP B 1 172 ? -6.558 48.727 63.140 1.00 24.23 295 TRP B CA 1
ATOM 4762 C C . TRP B 1 172 ? -7.009 48.338 61.734 1.00 24.91 295 TRP B C 1
ATOM 4763 O O . TRP B 1 172 ? -7.236 47.163 61.442 1.00 25.81 295 TRP B O 1
ATOM 4774 N N . VAL B 1 173 ? -7.124 49.335 60.859 1.00 24.95 296 VAL B N 1
ATOM 4775 C CA . VAL B 1 173 ? -7.505 49.083 59.474 1.00 25.22 296 VAL B CA 1
ATOM 4776 C C . VAL B 1 173 ? -6.238 49.128 58.619 1.00 24.08 296 VAL B C 1
ATOM 4777 O O . VAL B 1 173 ? -6.203 48.598 57.513 1.00 23.53 296 VAL B O 1
ATOM 4781 N N . ALA B 1 174 ? -5.202 49.767 59.153 1.00 24.04 297 ALA B N 1
ATOM 4782 C CA . ALA B 1 174 ? -3.913 49.888 58.474 1.00 24.23 297 ALA B CA 1
ATOM 4783 C C . ALA B 1 174 ? -2.838 50.190 59.517 1.00 23.52 297 ALA B C 1
ATOM 4784 O O . ALA B 1 174 ? -3.075 50.934 60.474 1.00 23.10 297 ALA B O 1
ATOM 4786 N N . ASN B 1 175 ? -1.656 49.613 59.324 1.00 22.38 298 ASN B N 1
ATOM 4787 C CA . ASN B 1 175 ? -0.553 49.792 60.257 1.00 21.55 298 ASN B CA 1
ATOM 4788 C C . ASN B 1 175 ? 0.775 49.538 59.557 1.00 19.95 298 ASN B C 1
ATOM 4789 O O . ASN B 1 175 ? 0.921 48.556 58.839 1.00 20.03 298 ASN B O 1
ATOM 4794 N N . TYR B 1 176 ? 1.737 50.428 59.779 1.00 20.47 299 TYR B N 1
ATOM 4795 C CA . TYR B 1 176 ? 3.057 50.313 59.161 1.00 20.43 299 TYR B CA 1
ATOM 4796 C C . TYR B 1 176 ? 4.184 50.738 60.090 1.00 18.90 299 TYR B C 1
ATOM 4797 O O . TYR B 1 176 ? 3.971 51.522 61.017 1.00 19.56 299 TYR B O 1
ATOM 4806 N N . PRO B 1 177 ? 5.401 50.216 59.859 1.00 17.48 300 PRO B N 1
ATOM 4807 C CA . PRO B 1 177 ? 6.525 50.616 60.711 1.00 17.01 300 PRO B CA 1
ATOM 4808 C C . PRO B 1 177 ? 6.748 52.079 60.329 1.00 18.04 300 PRO B C 1
ATOM 4809 O O . PRO B 1 177 ? 6.381 52.482 59.223 1.00 18.65 300 PRO B O 1
ATOM 4813 N N . GLY B 1 178 ? 7.350 52.868 61.210 1.00 18.64 301 GLY B N 1
ATOM 4814 C CA . GLY B 1 178 ? 7.554 54.273 60.905 1.00 18.09 301 GLY B CA 1
ATOM 4815 C C . GLY B 1 178 ? 8.746 54.629 60.033 1.00 17.65 301 GLY B C 1
ATOM 4816 O O . GLY B 1 178 ? 9.016 55.814 59.828 1.00 18.02 301 GLY B O 1
ATOM 4817 N N . VAL B 1 179 ? 9.442 53.613 59.523 1.00 15.92 302 VAL B N 1
ATOM 4818 C CA . VAL B 1 179 ? 10.620 53.777 58.666 1.00 15.68 302 VAL B CA 1
ATOM 4819 C C . VAL B 1 179 ? 11.893 54.131 59.425 1.00 16.59 302 VAL B C 1
ATOM 4820 O O . VAL B 1 179 ? 12.947 53.535 59.181 1.00 17.33 302 VAL B O 1
ATOM 4824 N N . GLY B 1 180 ? 11.807 55.100 60.330 1.00 16.20 303 GLY B N 1
ATOM 4825 C CA . GLY B 1 180 ? 12.969 55.468 61.117 1.00 16.25 303 GLY B CA 1
ATOM 4826 C C . GLY B 1 180 ? 13.418 54.223 61.863 1.00 17.39 303 GLY B C 1
ATOM 4827 O O . GLY B 1 180 ? 12.648 53.262 61.984 1.00 16.32 303 GLY B O 1
ATOM 4828 N N . GLY B 1 181 ? 14.645 54.234 62.369 1.00 17.04 304 GLY B N 1
ATOM 4829 C CA . GLY B 1 181 ? 15.157 53.071 63.068 1.00 17.60 304 GLY B CA 1
ATOM 4830 C C . GLY B 1 181 ? 14.434 52.777 64.369 1.00 18.18 304 GLY B C 1
ATOM 4831 O O . GLY B 1 181 ? 13.652 53.597 64.856 1.00 18.45 304 GLY B O 1
ATOM 4832 N N . GLY B 1 182 ? 14.678 51.584 64.904 1.00 19.01 305 GLY B N 1
ATOM 4833 C CA . GLY B 1 182 ? 14.099 51.179 66.174 1.00 18.29 305 GLY B CA 1
ATOM 4834 C C . GLY B 1 182 ? 15.252 51.104 67.162 1.00 20.39 305 GLY B C 1
ATOM 4835 O O . GLY B 1 182 ? 16.413 51.241 66.761 1.00 19.25 305 GLY B O 1
ATOM 4836 N N . SER B 1 183 ? 14.966 50.877 68.442 1.00 18.62 306 SER B N 1
ATOM 4837 C CA . SER B 1 183 ? 16.037 50.831 69.433 1.00 19.71 306 SER B CA 1
ATOM 4838 C C . SER B 1 183 ? 15.939 49.608 70.336 1.00 19.87 306 SER B C 1
ATOM 4839 O O . SER B 1 183 ? 14.842 49.136 70.621 1.00 19.10 306 SER B O 1
ATOM 4842 N N . PHE B 1 184 ? 17.093 49.102 70.773 1.00 20.37 307 PHE B N 1
ATOM 4843 C CA . PHE B 1 184 ? 17.157 47.937 71.660 1.00 20.72 307 PHE B CA 1
ATOM 4844 C C . PHE B 1 184 ? 17.211 48.434 73.099 1.00 20.34 307 PHE B C 1
ATOM 4845 O O . PHE B 1 184 ? 18.116 49.177 73.471 1.00 20.15 307 PHE B O 1
ATOM 4853 N N . ILE B 1 185 ? 16.220 48.040 73.897 1.00 20.46 308 ILE B N 1
ATOM 4854 C CA . ILE B 1 185 ? 16.145 48.455 75.292 1.00 20.92 308 ILE B CA 1
ATOM 4855 C C . ILE B 1 185 ? 15.623 47.324 76.187 1.00 20.83 308 ILE B C 1
ATOM 4856 O O . ILE B 1 185 ? 14.572 46.736 75.932 1.00 19.70 308 ILE B O 1
ATOM 4861 N N . ASP B 1 186 ? 16.380 47.020 77.232 1.00 22.55 309 ASP B N 1
ATOM 4862 C CA . ASP B 1 186 ? 16.005 45.986 78.185 1.00 22.49 309 ASP B CA 1
ATOM 4863 C C . ASP B 1 186 ? 15.547 44.666 77.560 1.00 22.25 309 ASP B C 1
ATOM 4864 O O . ASP B 1 186 ? 14.484 44.147 77.891 1.00 22.97 309 ASP B O 1
ATOM 4869 N N . GLY B 1 187 ? 16.351 44.130 76.647 1.00 21.35 310 GLY B N 1
ATOM 4870 C CA . GLY B 1 187 ? 16.030 42.860 76.025 1.00 20.64 310 GLY B CA 1
ATOM 4871 C C . GLY B 1 187 ? 14.946 42.830 74.968 1.00 20.96 310 GLY B C 1
ATOM 4872 O O . GLY B 1 187 ? 14.591 41.757 74.482 1.00 20.41 310 GLY B O 1
ATOM 4873 N N . ARG B 1 188 ? 14.402 43.989 74.613 1.00 20.44 311 ARG B N 1
ATOM 4874 C CA . ARG B 1 188 ? 13.361 44.040 73.596 1.00 20.14 311 ARG B CA 1
ATOM 4875 C C . ARG B 1 188 ? 13.716 45.110 72.563 1.00 19.72 311 ARG B C 1
ATOM 4876 O O . ARG B 1 188 ? 14.467 46.042 72.858 1.00 20.06 311 ARG B O 1
ATOM 4884 N N . VAL B 1 189 ? 13.193 44.962 71.352 1.00 18.94 312 VAL B N 1
ATOM 4885 C CA . VAL B 1 189 ? 13.442 45.940 70.292 1.00 20.67 312 VAL B CA 1
ATOM 4886 C C . VAL B 1 189 ? 12.156 46.759 70.188 1.00 21.34 312 VAL B C 1
ATOM 4887 O O . VAL B 1 189 ? 11.053 46.201 70.219 1.00 21.08 312 VAL B O 1
ATOM 4891 N N . TRP B 1 190 ? 12.304 48.079 70.098 1.00 21.27 313 TRP B N 1
ATOM 4892 C CA . TRP B 1 190 ? 11.162 48.990 70.054 1.00 20.52 313 TRP B CA 1
ATOM 4893 C C . TRP B 1 190 ? 11.060 49.784 68.753 1.00 20.80 313 TRP B C 1
ATOM 4894 O O . TRP B 1 190 ? 11.964 50.547 68.410 1.00 18.25 313 TRP B O 1
ATOM 4905 N N . PHE B 1 191 ? 9.940 49.604 68.059 1.00 20.80 314 PHE B N 1
ATOM 4906 C CA . PHE B 1 191 ? 9.672 50.262 66.780 1.00 21.00 314 PHE B CA 1
ATOM 4907 C C . PHE B 1 191 ? 8.459 51.183 66.834 1.00 21.92 314 PHE B C 1
ATOM 4908 O O . PHE B 1 191 ? 7.418 50.825 67.389 1.00 21.02 314 PHE B O 1
ATOM 4916 N N . SER B 1 192 ? 8.591 52.357 66.232 1.00 22.31 315 SER B N 1
ATOM 4917 C CA . SER B 1 192 ? 7.484 53.295 66.171 1.00 23.33 315 SER B CA 1
ATOM 4918 C C . SER B 1 192 ? 6.622 52.771 65.025 1.00 22.23 315 SER B C 1
ATOM 4919 O O . SER B 1 192 ? 7.145 52.307 64.019 1.00 22.02 315 SER B O 1
ATOM 4922 N N . VAL B 1 193 ? 5.306 52.824 65.184 1.00 21.65 316 VAL B N 1
ATOM 4923 C CA . VAL B 1 193 ? 4.402 52.360 64.141 1.00 21.43 316 VAL B CA 1
ATOM 4924 C C . VAL B 1 193 ? 3.259 53.357 64.040 1.00 21.24 316 VAL B C 1
ATOM 4925 O O . VAL B 1 193 ? 3.033 54.144 64.959 1.00 22.14 316 VAL B O 1
ATOM 4929 N N . TYR B 1 194 ? 2.551 53.337 62.920 1.00 20.65 317 TYR B N 1
ATOM 4930 C CA . TYR B 1 194 ? 1.422 54.237 62.739 1.00 20.26 317 TYR B CA 1
ATOM 4931 C C . TYR B 1 194 ? 0.465 53.650 61.721 1.00 20.27 317 TYR B C 1
ATOM 4932 O O . TYR B 1 194 ? 0.816 52.735 60.979 1.00 20.58 317 TYR B O 1
ATOM 4941 N N . GLY B 1 195 ? -0.754 54.175 61.700 1.00 22.00 318 GLY B N 1
ATOM 4942 C CA . GLY B 1 195 ? -1.754 53.690 60.772 1.00 21.99 318 GLY B CA 1
ATOM 4943 C C . GLY B 1 195 ? -3.118 54.218 61.167 1.00 23.25 318 GLY B C 1
ATOM 4944 O O . GLY B 1 195 ? -3.214 55.251 61.830 1.00 23.22 318 GLY B O 1
ATOM 4945 N N . GLY B 1 196 ? -4.172 53.508 60.773 1.00 23.58 319 GLY B N 1
ATOM 4946 C CA . GLY B 1 196 ? -5.518 53.951 61.095 1.00 25.41 319 GLY B CA 1
ATOM 4947 C C . GLY B 1 196 ? -6.285 52.981 61.976 1.00 25.30 319 GLY B C 1
ATOM 4948 O O . GLY B 1 196 ? -6.112 51.769 61.869 1.00 24.51 319 GLY B O 1
ATOM 4949 N N . LEU B 1 197 ? -7.143 53.526 62.835 1.00 25.74 320 LEU B N 1
ATOM 4950 C CA . LEU B 1 197 ? -7.946 52.729 63.764 1.00 26.77 320 LEU B CA 1
ATOM 4951 C C . LEU B 1 197 ? -9.337 52.391 63.253 1.00 28.16 320 LEU B C 1
ATOM 4952 O O . LEU B 1 197 ? -9.941 53.165 62.505 1.00 28.03 320 LEU B O 1
ATOM 4957 N N . LYS B 1 198 ? -9.844 51.227 63.657 1.00 28.81 321 LYS B N 1
ATOM 4958 C CA . LYS B 1 198 ? -11.190 50.821 63.273 1.00 30.01 321 LYS B CA 1
ATOM 4959 C C . LYS B 1 198 ? -12.119 51.754 64.041 1.00 29.75 321 LYS B C 1
ATOM 4960 O O . LYS B 1 198 ? -12.025 51.866 65.267 1.00 30.06 321 LYS B O 1
ATOM 4966 N N . PRO B 1 199 ? -13.020 52.449 63.335 1.00 29.89 322 PRO B N 1
ATOM 4967 C CA . PRO B 1 199 ? -13.944 53.366 64.008 1.00 30.27 322 PRO B CA 1
ATOM 4968 C C . PRO B 1 199 ? -14.782 52.692 65.099 1.00 30.16 322 PRO B C 1
ATOM 4969 O O . PRO B 1 199 ? -15.373 51.631 64.878 1.00 30.08 322 PRO B O 1
ATOM 4973 N N . ASN B 1 200 ? -14.813 53.319 66.272 1.00 30.03 323 ASN B N 1
ATOM 4974 C CA . ASN B 1 200 ? -15.576 52.829 67.420 1.00 30.72 323 ASN B CA 1
ATOM 4975 C C . ASN B 1 200 ? -14.986 51.596 68.099 1.00 30.74 323 ASN B C 1
ATOM 4976 O O . ASN B 1 200 ? -15.607 51.014 68.994 1.00 29.30 323 ASN B O 1
ATOM 4981 N N . SER B 1 201 ? -13.800 51.182 67.668 1.00 29.97 324 SER B N 1
ATOM 4982 C CA . SER B 1 201 ? -13.162 50.024 68.282 1.00 29.40 324 SER B CA 1
ATOM 4983 C C . SER B 1 201 ? -12.696 50.485 69.652 1.00 28.34 324 SER B C 1
ATOM 4984 O O . SER B 1 201 ? -12.648 51.688 69.923 1.00 28.24 324 SER B O 1
ATOM 4987 N N . PRO B 1 202 ? -12.355 49.538 70.543 1.00 28.18 325 PRO B N 1
ATOM 4988 C CA . PRO B 1 202 ? -11.891 49.902 71.884 1.00 27.47 325 PRO B CA 1
ATOM 4989 C C . PRO B 1 202 ? -10.764 50.939 71.834 1.00 27.18 325 PRO B C 1
ATOM 4990 O O . PRO B 1 202 ? -10.749 51.896 72.606 1.00 26.79 325 PRO B O 1
ATOM 4994 N N . SER B 1 203 ? -9.817 50.744 70.924 1.00 27.10 326 SER B N 1
ATOM 4995 C CA . SER B 1 203 ? -8.701 51.680 70.798 1.00 27.12 326 SER B CA 1
ATOM 4996 C C . SER B 1 203 ? -9.173 53.051 70.312 1.00 27.40 326 SER B C 1
ATOM 4997 O O . SER B 1 203 ? -8.724 54.080 70.815 1.00 28.05 326 SER B O 1
ATOM 5000 N N . ASP B 1 204 ? -10.079 53.059 69.339 1.00 28.00 327 ASP B N 1
ATOM 5001 C CA . ASP B 1 204 ? -10.604 54.310 68.795 1.00 30.27 327 ASP B CA 1
ATOM 5002 C C . ASP B 1 204 ? -11.386 55.080 69.857 1.00 31.42 327 ASP B C 1
ATOM 5003 O O . ASP B 1 204 ? -11.133 56.257 70.109 1.00 32.30 327 ASP B O 1
ATOM 5008 N N . THR B 1 205 ? -12.339 54.396 70.478 1.00 32.24 328 THR B N 1
ATOM 5009 C CA . THR B 1 205 ? -13.182 54.994 71.504 1.00 31.95 328 THR B CA 1
ATOM 5010 C C . THR B 1 205 ? -12.386 55.691 72.604 1.00 32.53 328 THR B C 1
ATOM 5011 O O . THR B 1 205 ? -12.756 56.774 73.054 1.00 31.53 328 THR B O 1
ATOM 5015 N N . VAL B 1 206 ? -11.290 55.074 73.034 1.00 33.30 329 VAL B N 1
ATOM 5016 C CA . VAL B 1 206 ? -10.467 55.651 74.090 1.00 34.07 329 VAL B CA 1
ATOM 5017 C C . VAL B 1 206 ? -9.734 56.915 73.643 1.00 34.74 329 VAL B C 1
ATOM 5018 O O . VAL B 1 206 ? -9.211 57.662 74.471 1.00 35.17 329 VAL B O 1
ATOM 5022 N N . GLN B 1 207 ? -9.699 57.161 72.338 1.00 35.31 330 GLN B N 1
ATOM 5023 C CA . GLN B 1 207 ? -9.024 58.347 71.816 1.00 37.16 330 GLN B CA 1
ATOM 5024 C C . GLN B 1 207 ? -10.002 59.487 71.523 1.00 38.73 330 GLN B C 1
ATOM 5025 O O . GLN B 1 207 ? -9.589 60.604 71.198 1.00 39.53 330 GLN B O 1
ATOM 5031 N N . GLU B 1 208 ? -11.297 59.209 71.642 1.00 40.09 331 GLU B N 1
ATOM 5032 C CA . GLU B 1 208 ? -12.312 60.224 71.377 1.00 41.55 331 GLU B CA 1
ATOM 5033 C C . GLU B 1 208 ? -12.157 61.440 72.273 1.00 41.41 331 GLU B C 1
ATOM 5034 O O . GLU B 1 208 ? -12.053 61.322 73.497 1.00 41.63 331 GLU B O 1
ATOM 5040 N N . GLY B 1 209 ? -12.139 62.613 71.650 1.00 41.87 332 GLY B N 1
ATOM 5041 C CA . GLY B 1 209 ? -12.010 63.846 72.401 1.00 41.70 332 GLY B CA 1
ATOM 5042 C C . GLY B 1 209 ? -10.590 64.187 72.805 1.00 41.68 332 GLY B C 1
ATOM 5043 O O . GLY B 1 209 ? -10.339 65.278 73.319 1.00 42.32 332 GLY B O 1
ATOM 5044 N N . LYS B 1 210 ? -9.658 63.265 72.584 1.00 41.24 333 LYS B N 1
ATOM 5045 C CA . LYS B 1 210 ? -8.265 63.510 72.942 1.00 40.78 333 LYS B CA 1
ATOM 5046 C C . LYS B 1 210 ? -7.528 64.257 71.841 1.00 39.98 333 LYS B C 1
ATOM 5047 O O . LYS B 1 210 ? -7.692 63.968 70.656 1.00 39.68 333 LYS B O 1
ATOM 5053 N N . TYR B 1 211 ? -6.706 65.217 72.244 1.00 39.56 334 TYR B N 1
ATOM 5054 C CA . TYR B 1 211 ? -5.943 66.016 71.300 1.00 39.76 334 TYR B CA 1
ATOM 5055 C C . TYR B 1 211 ? -4.944 66.852 72.082 1.00 39.16 334 TYR B C 1
ATOM 5056 O O . TYR B 1 211 ? -4.978 66.886 73.311 1.00 39.16 334 TYR B O 1
ATOM 5065 N N . VAL B 1 212 ? -4.056 67.527 71.364 1.00 38.52 335 VAL B N 1
ATOM 5066 C CA . VAL B 1 212 ? -3.066 68.383 71.997 1.00 39.00 335 VAL B CA 1
ATOM 5067 C C . VAL B 1 212 ? -2.629 69.449 71.007 1.00 39.49 335 VAL B C 1
ATOM 5068 O O . VAL B 1 212 ? -2.544 69.202 69.800 1.00 39.17 335 VAL B O 1
ATOM 5072 N N . ILE B 1 213 ? -2.362 70.643 71.519 1.00 40.01 336 ILE B N 1
ATOM 5073 C CA . ILE B 1 213 ? -1.940 71.740 70.670 1.00 40.52 336 ILE B CA 1
ATOM 5074 C C . ILE B 1 213 ? -0.535 72.198 71.019 1.00 41.00 336 ILE B C 1
ATOM 5075 O O . ILE B 1 213 ? -0.274 72.643 72.136 1.00 40.42 336 ILE B O 1
ATOM 5080 N N . TYR B 1 214 ? 0.371 72.071 70.058 1.00 41.46 337 TYR B N 1
ATOM 5081 C CA . TYR B 1 214 ? 1.740 72.508 70.256 1.00 42.45 337 TYR B CA 1
ATOM 5082 C C . TYR B 1 214 ? 1.904 73.792 69.461 1.00 42.89 337 TYR B C 1
ATOM 5083 O O . TYR B 1 214 ? 1.688 73.827 68.254 1.00 42.61 337 TYR B O 1
ATOM 5092 N N . LYS B 1 215 ? 2.264 74.854 70.165 1.00 44.58 338 LYS B N 1
ATOM 5093 C CA . LYS B 1 215 ? 2.420 76.167 69.563 1.00 45.84 338 LYS B CA 1
ATOM 5094 C C . LYS B 1 215 ? 3.841 76.482 69.122 1.00 46.14 338 LYS B C 1
ATOM 5095 O O . LYS B 1 215 ? 4.811 75.982 69.696 1.00 45.77 338 LYS B O 1
ATOM 5101 N N . ARG B 1 216 ? 3.949 77.314 68.090 1.00 46.19 339 ARG B N 1
ATOM 5102 C CA . ARG B 1 216 ? 5.242 77.733 67.569 1.00 46.61 339 ARG B CA 1
ATOM 5103 C C . ARG B 1 216 ? 5.826 78.754 68.541 1.00 47.47 339 ARG B C 1
ATOM 5104 O O . ARG B 1 216 ? 5.100 79.351 69.335 1.00 47.64 339 ARG B O 1
ATOM 5112 N N . TYR B 1 217 ? 7.138 78.948 68.479 1.00 48.65 340 TYR B N 1
ATOM 5113 C CA . TYR B 1 217 ? 7.814 79.906 69.348 1.00 50.13 340 TYR B CA 1
ATOM 5114 C C . TYR B 1 217 ? 7.692 81.326 68.798 1.00 50.86 340 TYR B C 1
ATOM 5115 O O . TYR B 1 217 ? 7.994 81.573 67.630 1.00 50.44 340 TYR B O 1
ATOM 5124 N N . ASN B 1 218 ? 7.251 82.252 69.645 1.00 52.17 341 ASN B N 1
ATOM 5125 C CA . ASN B 1 218 ? 7.107 83.650 69.249 1.00 53.41 341 ASN B CA 1
ATOM 5126 C C . ASN B 1 218 ? 6.359 83.777 67.923 1.00 54.02 341 ASN B C 1
ATOM 5127 O O . ASN B 1 218 ? 6.814 84.459 67.005 1.00 54.22 341 ASN B O 1
ATOM 5132 N N . ASP B 1 219 ? 5.211 83.113 67.829 1.00 54.55 342 ASP B N 1
ATOM 5133 C CA . ASP B 1 219 ? 4.395 83.145 66.618 1.00 55.30 342 ASP B CA 1
ATOM 5134 C C . ASP B 1 219 ? 3.066 82.442 66.884 1.00 55.76 342 ASP B C 1
ATOM 5135 O O . ASP B 1 219 ? 2.810 81.358 66.357 1.00 56.03 342 ASP B O 1
ATOM 5140 N N . THR B 1 220 ? 2.224 83.071 67.700 1.00 55.81 343 THR B N 1
ATOM 5141 C CA . THR B 1 220 ? 0.924 82.511 68.063 1.00 55.81 343 THR B CA 1
ATOM 5142 C C . THR B 1 220 ? -0.105 82.526 66.941 1.00 55.54 343 THR B C 1
ATOM 5143 O O . THR B 1 220 ? -0.097 83.410 66.083 1.00 55.44 343 THR B O 1
ATOM 5147 N N . CYS B 1 221 ? -0.995 81.536 66.961 1.00 55.08 344 CYS B N 1
ATOM 5148 C CA . CYS B 1 221 ? -2.046 81.430 65.957 1.00 54.75 344 CYS B CA 1
ATOM 5149 C C . CYS B 1 221 ? -3.119 82.492 66.205 1.00 55.17 344 CYS B C 1
ATOM 5150 O O . CYS B 1 221 ? -3.485 82.761 67.349 1.00 54.96 344 CYS B O 1
ATOM 5153 N N . PRO B 1 222 ? -3.630 83.115 65.129 1.00 55.74 345 PRO B N 1
ATOM 5154 C CA . PRO B 1 222 ? -4.663 84.152 65.229 1.00 56.23 345 PRO B CA 1
ATOM 5155 C C . PRO B 1 222 ? -6.082 83.613 65.424 1.00 56.79 345 PRO B C 1
ATOM 5156 O O . PRO B 1 222 ? -6.945 84.301 65.969 1.00 56.77 345 PRO B O 1
ATOM 5160 N N . ASP B 1 223 ? -6.314 82.383 64.977 1.00 57.22 346 ASP B N 1
ATOM 5161 C CA . ASP B 1 223 ? -7.628 81.754 65.085 1.00 57.82 346 ASP B CA 1
ATOM 5162 C C . ASP B 1 223 ? -8.182 81.739 66.507 1.00 58.02 346 ASP B C 1
ATOM 5163 O O . ASP B 1 223 ? -7.429 81.701 67.481 1.00 57.71 346 ASP B O 1
ATOM 5168 N N . GLU B 1 224 ? -9.507 81.771 66.616 1.00 58.46 347 GLU B N 1
ATOM 5169 C CA . GLU B 1 224 ? -10.170 81.754 67.915 1.00 59.24 347 GLU B CA 1
ATOM 5170 C C . GLU B 1 224 ? -9.995 80.390 68.581 1.00 59.26 347 GLU B C 1
ATOM 5171 O O . GLU B 1 224 ? -9.986 79.357 67.909 1.00 58.92 347 GLU B O 1
ATOM 5177 N N . GLN B 1 225 ? -9.853 80.399 69.902 1.00 59.35 348 GLN B N 1
ATOM 5178 C CA . GLN B 1 225 ? -9.670 79.178 70.681 1.00 59.62 348 GLN B CA 1
ATOM 5179 C C . GLN B 1 225 ? -10.630 78.062 70.272 1.00 59.47 348 GLN B C 1
ATOM 5180 O O . GLN B 1 225 ? -10.207 76.945 69.969 1.00 59.12 348 GLN B O 1
ATOM 5186 N N . ASP B 1 226 ? -11.923 78.374 70.272 1.00 59.21 349 ASP B N 1
ATOM 5187 C CA . ASP B 1 226 ? -12.958 77.410 69.911 1.00 58.58 349 ASP B CA 1
ATOM 5188 C C . ASP B 1 226 ? -12.684 76.809 68.538 1.00 57.59 349 ASP B C 1
ATOM 5189 O O . ASP B 1 226 ? -13.045 75.663 68.264 1.00 57.30 349 ASP B O 1
ATOM 5194 N N . TYR B 1 227 ? -12.045 77.596 67.679 1.00 55.88 350 TYR B N 1
ATOM 5195 C CA . TYR B 1 227 ? -11.721 77.164 66.327 1.00 54.72 350 TYR B CA 1
ATOM 5196 C C . TYR B 1 227 ? -10.532 76.208 66.317 1.00 53.44 350 TYR B C 1
ATOM 5197 O O . TYR B 1 227 ? -10.587 75.145 65.700 1.00 52.87 350 TYR B O 1
ATOM 5206 N N . GLN B 1 228 ? -9.459 76.593 67.000 1.00 52.44 351 GLN B N 1
ATOM 5207 C CA . GLN B 1 228 ? -8.255 75.772 67.061 1.00 51.73 351 GLN B CA 1
ATOM 5208 C C . GLN B 1 228 ? -8.558 74.395 67.636 1.00 51.02 351 GLN B C 1
ATOM 5209 O O . GLN B 1 228 ? -8.106 73.380 67.105 1.00 50.63 351 GLN B O 1
ATOM 5215 N N . ILE B 1 229 ? -9.323 74.365 68.723 1.00 50.17 352 ILE B N 1
ATOM 5216 C CA . ILE B 1 229 ? -9.687 73.104 69.357 1.00 49.85 352 ILE B CA 1
ATOM 5217 C C . ILE B 1 229 ? -10.432 72.230 68.353 1.00 49.69 352 ILE B C 1
ATOM 5218 O O . ILE B 1 229 ? -10.148 71.039 68.217 1.00 49.85 352 ILE B O 1
ATOM 5223 N N . ARG B 1 230 ? -11.384 72.833 67.652 1.00 49.18 353 ARG B N 1
ATOM 5224 C CA . ARG B 1 230 ? -12.170 72.125 66.650 1.00 48.98 353 ARG B CA 1
ATOM 5225 C C . ARG B 1 230 ? -11.270 71.557 65.554 1.00 47.97 353 ARG B C 1
ATOM 5226 O O . ARG B 1 230 ? -11.455 70.420 65.114 1.00 47.48 353 ARG B O 1
ATOM 5234 N N . MET B 1 231 ? -10.298 72.352 65.115 1.00 46.41 354 MET B N 1
ATOM 5235 C CA . MET B 1 231 ? -9.380 71.917 64.070 1.00 44.95 354 MET B CA 1
ATOM 5236 C C . MET B 1 231 ? -8.364 70.906 64.599 1.00 43.58 354 MET B C 1
ATOM 5237 O O . MET B 1 231 ? -8.016 69.949 63.909 1.00 42.17 354 MET B O 1
ATOM 5242 N N . ALA B 1 232 ? -7.890 71.124 65.823 1.00 42.16 355 ALA B N 1
ATOM 5243 C CA . ALA B 1 232 ? -6.928 70.215 66.433 1.00 41.41 355 ALA B CA 1
ATOM 5244 C C . ALA B 1 232 ? -7.538 68.819 66.486 1.00 40.88 355 ALA B C 1
ATOM 5245 O O . ALA B 1 232 ? -6.911 67.841 66.082 1.00 40.45 355 ALA B O 1
ATOM 5247 N N . LYS B 1 233 ? -8.771 68.736 66.977 1.00 39.99 356 LYS B N 1
ATOM 5248 C CA . LYS B 1 233 ? -9.469 67.460 67.071 1.00 39.54 356 LYS B CA 1
ATOM 5249 C C . LYS B 1 233 ? -9.595 66.793 65.708 1.00 38.87 356 LYS B C 1
ATOM 5250 O O . LYS B 1 233 ? -9.468 65.574 65.591 1.00 38.40 356 LYS B O 1
ATOM 5256 N N . SER B 1 234 ? -9.847 67.597 64.680 1.00 37.86 357 SER B N 1
ATOM 5257 C CA . SER B 1 234 ? -10.012 67.079 63.329 1.00 37.50 357 SER B CA 1
ATOM 5258 C C . SER B 1 234 ? -8.707 66.631 62.676 1.00 36.04 357 SER B C 1
ATOM 5259 O O . SER B 1 234 ? -8.723 65.864 61.715 1.00 36.39 357 SER B O 1
ATOM 5262 N N . SER B 1 235 ? -7.579 67.110 63.188 1.00 34.90 358 SER B N 1
ATOM 5263 C CA . SER B 1 235 ? -6.281 66.742 62.624 1.00 34.01 358 SER B CA 1
ATOM 5264 C C . SER B 1 235 ? -6.014 65.245 62.757 1.00 33.45 358 SER B C 1
ATOM 5265 O O . SER B 1 235 ? -5.196 64.682 62.026 1.00 33.47 358 SER B O 1
ATOM 5268 N N . TYR B 1 236 ? -6.701 64.600 63.695 1.00 32.18 359 TYR B N 1
ATOM 5269 C CA . TYR B 1 236 ? -6.517 63.172 63.899 1.00 31.21 359 TYR B CA 1
ATOM 5270 C C . TYR B 1 236 ? -7.341 62.355 62.918 1.00 32.02 359 TYR B C 1
ATOM 5271 O O . TYR B 1 236 ? -7.154 61.145 62.800 1.00 31.96 359 TYR B O 1
ATOM 5280 N N . LYS B 1 237 ? -8.249 63.022 62.208 1.00 32.92 360 LYS B N 1
ATOM 5281 C CA . LYS B 1 237 ? -9.092 62.352 61.222 1.00 34.02 360 LYS B CA 1
ATOM 5282 C C . LYS B 1 237 ? -9.131 63.137 59.909 1.00 34.93 360 LYS B C 1
ATOM 5283 O O . LYS B 1 237 ? -10.160 63.717 59.553 1.00 34.61 360 LYS B O 1
ATOM 5289 N N . PRO B 1 238 ? -8.006 63.165 59.172 1.00 35.07 361 PRO B N 1
ATOM 5290 C CA . PRO B 1 238 ? -7.903 63.879 57.892 1.00 34.67 361 PRO B CA 1
ATOM 5291 C C . PRO B 1 238 ? -8.712 63.248 56.762 1.00 34.83 361 PRO B C 1
ATOM 5292 O O . PRO B 1 238 ? -8.920 62.036 56.727 1.00 33.72 361 PRO B O 1
ATOM 5296 N N . GLY B 1 239 ? -9.153 64.080 55.824 1.00 35.01 362 GLY B N 1
ATOM 5297 C CA . GLY B 1 239 ? -9.944 63.584 54.713 1.00 35.90 362 GLY B CA 1
ATOM 5298 C C . GLY B 1 239 ? -9.243 62.598 53.797 1.00 36.89 362 GLY B C 1
ATOM 5299 O O . GLY B 1 239 ? -9.895 61.777 53.149 1.00 36.83 362 GLY B O 1
ATOM 5300 N N . ARG B 1 240 ? -7.919 62.658 53.740 1.00 37.83 363 ARG B N 1
ATOM 5301 C CA . ARG B 1 240 ? -7.178 61.761 52.865 1.00 38.92 363 ARG B CA 1
ATOM 5302 C C . ARG B 1 240 ? -7.515 60.287 53.059 1.00 39.43 363 ARG B C 1
ATOM 5303 O O . ARG B 1 240 ? -7.601 59.537 52.083 1.00 38.76 363 ARG B O 1
ATOM 5311 N N . PHE B 1 241 ? -7.712 59.868 54.308 1.00 39.39 364 PHE B N 1
ATOM 5312 C CA . PHE B 1 241 ? -8.024 58.468 54.580 1.00 39.94 364 PHE B CA 1
ATOM 5313 C C . PHE B 1 241 ? -9.457 58.195 55.029 1.00 39.84 364 PHE B C 1
ATOM 5314 O O . PHE B 1 241 ? -9.702 57.349 55.894 1.00 39.69 364 PHE B O 1
ATOM 5322 N N . GLY B 1 242 ? -10.400 58.919 54.433 1.00 39.55 365 GLY B N 1
ATOM 5323 C CA . GLY B 1 242 ? -11.803 58.723 54.742 1.00 38.71 365 GLY B CA 1
ATOM 5324 C C . GLY B 1 242 ? -12.276 58.954 56.163 1.00 38.41 365 GLY B C 1
ATOM 5325 O O . GLY B 1 242 ? -13.288 58.387 56.568 1.00 38.37 365 GLY B O 1
ATOM 5326 N N . GLY B 1 243 ? -11.561 59.771 56.927 1.00 38.41 366 GLY B N 1
ATOM 5327 C CA . GLY B 1 243 ? -11.994 60.047 58.287 1.00 37.82 366 GLY B CA 1
ATOM 5328 C C . GLY B 1 243 ? -11.477 59.135 59.386 1.00 37.32 366 GLY B C 1
ATOM 5329 O O . GLY B 1 243 ? -11.697 59.411 60.566 1.00 37.99 366 GLY B O 1
ATOM 5330 N N . LYS B 1 244 ? -10.808 58.045 59.028 1.00 36.36 367 LYS B N 1
ATOM 5331 C CA . LYS B 1 244 ? -10.272 57.154 60.054 1.00 34.83 367 LYS B CA 1
ATOM 5332 C C . LYS B 1 244 ? -9.256 57.933 60.889 1.00 33.56 367 LYS B C 1
ATOM 5333 O O . LYS B 1 244 ? -8.573 58.820 60.379 1.00 32.81 367 LYS B O 1
ATOM 5339 N N . ARG B 1 245 ? -9.168 57.617 62.177 1.00 31.52 368 ARG B N 1
ATOM 5340 C CA . ARG B 1 245 ? -8.216 58.288 63.053 1.00 29.71 368 ARG B CA 1
ATOM 5341 C C . ARG B 1 245 ? -6.821 57.731 62.753 1.00 28.92 368 ARG B C 1
ATOM 5342 O O . ARG B 1 245 ? -6.610 56.521 62.803 1.00 27.74 368 ARG B O 1
ATOM 5350 N N . ILE B 1 246 ? -5.885 58.618 62.423 1.00 28.50 369 ILE B N 1
ATOM 5351 C CA . ILE B 1 246 ? -4.505 58.230 62.113 1.00 27.21 369 ILE B CA 1
ATOM 5352 C C . ILE B 1 246 ? -3.773 58.246 63.445 1.00 26.25 369 ILE B C 1
ATOM 5353 O O . ILE B 1 246 ? -3.554 59.310 64.028 1.00 25.77 369 ILE B O 1
ATOM 5358 N N . GLN B 1 247 ? -3.385 57.061 63.909 1.00 25.80 370 GLN B N 1
ATOM 5359 C CA . GLN B 1 247 ? -2.772 56.904 65.228 1.00 25.48 370 GLN B CA 1
ATOM 5360 C C . GLN B 1 247 ? -1.297 56.524 65.339 1.00 25.07 370 GLN B C 1
ATOM 5361 O O . GLN B 1 247 ? -0.790 55.711 64.574 1.00 25.94 370 GLN B O 1
ATOM 5367 N N . GLN B 1 248 ? -0.639 57.105 66.338 1.00 24.63 371 GLN B N 1
ATOM 5368 C CA . GLN B 1 248 ? 0.764 56.839 66.631 1.00 24.92 371 GLN B CA 1
ATOM 5369 C C . GLN B 1 248 ? 0.799 55.691 67.642 1.00 24.68 371 GLN B C 1
ATOM 5370 O O . GLN B 1 248 ? -0.025 55.639 68.554 1.00 23.19 371 GLN B O 1
ATOM 5376 N N . ALA B 1 249 ? 1.751 54.778 67.485 1.00 23.73 372 ALA B N 1
ATOM 5377 C CA . ALA B 1 249 ? 1.859 53.652 68.402 1.00 23.22 372 ALA B CA 1
ATOM 5378 C C . ALA B 1 249 ? 3.306 53.189 68.518 1.00 23.30 372 ALA B C 1
ATOM 5379 O O . ALA B 1 249 ? 4.169 53.596 67.732 1.00 22.59 372 ALA B O 1
ATOM 5381 N N . ILE B 1 250 ? 3.567 52.346 69.511 1.00 22.70 373 ILE B N 1
ATOM 5382 C CA . ILE B 1 250 ? 4.904 51.815 69.750 1.00 22.69 373 ILE B CA 1
ATOM 5383 C C . ILE B 1 250 ? 4.801 50.306 69.939 1.00 23.06 373 ILE B C 1
ATOM 5384 O O . ILE B 1 250 ? 4.024 49.827 70.764 1.00 22.85 373 ILE B O 1
ATOM 5389 N N . LEU B 1 251 ? 5.571 49.557 69.155 1.00 22.44 374 LEU B N 1
ATOM 5390 C CA . LEU B 1 251 ? 5.558 48.104 69.242 1.00 21.50 374 LEU B CA 1
ATOM 5391 C C . LEU B 1 251 ? 6.884 47.574 69.767 1.00 22.74 374 LEU B C 1
ATOM 5392 O O . LEU B 1 251 ? 7.942 47.883 69.213 1.00 23.25 374 LEU B O 1
ATOM 5397 N N . SER B 1 252 ? 6.838 46.796 70.848 1.00 22.76 375 SER B N 1
ATOM 5398 C CA . SER B 1 252 ? 8.062 46.208 71.392 1.00 23.14 375 SER B CA 1
ATOM 5399 C C . SER B 1 252 ? 7.983 44.705 71.165 1.00 23.26 375 SER B C 1
ATOM 5400 O O . SER B 1 252 ? 6.904 44.110 71.242 1.00 23.62 375 SER B O 1
ATOM 5403 N N . ILE B 1 253 ? 9.125 44.096 70.868 1.00 22.76 376 ILE B N 1
ATOM 5404 C CA . ILE B 1 253 ? 9.189 42.665 70.618 1.00 22.39 376 ILE B CA 1
ATOM 5405 C C . ILE B 1 253 ? 10.406 42.097 71.340 1.00 22.54 376 ILE B C 1
ATOM 5406 O O . ILE B 1 253 ? 11.459 42.731 71.378 1.00 22.20 376 ILE B O 1
ATOM 5411 N N . LYS B 1 254 ? 10.272 40.905 71.910 1.00 22.70 377 LYS B N 1
ATOM 5412 C CA . LYS B 1 254 ? 11.402 40.312 72.615 1.00 23.45 377 LYS B CA 1
ATOM 5413 C C . LYS B 1 254 ? 12.461 39.870 71.622 1.00 22.90 377 LYS B C 1
ATOM 5414 O O . LYS B 1 254 ? 12.149 39.245 70.617 1.00 22.90 377 LYS B O 1
ATOM 5420 N N . VAL B 1 255 ? 13.714 40.191 71.911 1.00 23.68 378 VAL B N 1
ATOM 5421 C CA . VAL B 1 255 ? 14.809 39.795 71.040 1.00 24.31 378 VAL B CA 1
ATOM 5422 C C . VAL B 1 255 ? 15.358 38.440 71.477 1.00 25.63 378 VAL B C 1
ATOM 5423 O O . VAL B 1 255 ? 15.863 38.299 72.584 1.00 26.08 378 VAL B O 1
ATOM 5427 N N . SER B 1 256 ? 15.252 37.446 70.603 1.00 27.25 379 SER B N 1
ATOM 5428 C CA . SER B 1 256 ? 15.749 36.111 70.910 1.00 28.56 379 SER B CA 1
ATOM 5429 C C . SER B 1 256 ? 15.810 35.334 69.613 1.00 29.31 379 SER B C 1
ATOM 5430 O O . SER B 1 256 ? 15.513 35.872 68.549 1.00 29.50 379 SER B O 1
ATOM 5433 N N . THR B 1 257 ? 16.179 34.062 69.705 1.00 29.73 380 THR B N 1
ATOM 5434 C CA . THR B 1 257 ? 16.270 33.216 68.525 1.00 31.19 380 THR B CA 1
ATOM 5435 C C . THR B 1 257 ? 14.899 33.028 67.886 1.00 30.19 380 THR B C 1
ATOM 5436 O O . THR B 1 257 ? 14.800 32.647 66.721 1.00 31.17 380 THR B O 1
ATOM 5440 N N . SER B 1 258 ? 13.843 33.293 68.650 1.00 29.70 381 SER B N 1
ATOM 5441 C CA . SER B 1 258 ? 12.489 33.178 68.128 1.00 29.09 381 SER B CA 1
ATOM 5442 C C . SER B 1 258 ? 12.048 34.557 67.652 1.00 28.64 381 SER B C 1
ATOM 5443 O O . SER B 1 258 ? 11.831 35.463 68.461 1.00 26.66 381 SER B O 1
ATOM 5446 N N . LEU B 1 259 ? 11.929 34.720 66.341 1.00 28.27 382 LEU B N 1
ATOM 5447 C CA . LEU B 1 259 ? 11.504 36.000 65.780 1.00 28.63 382 LEU B CA 1
ATOM 5448 C C . LEU B 1 259 ? 10.032 36.273 66.061 1.00 28.27 382 LEU B C 1
ATOM 5449 O O . LEU B 1 259 ? 9.216 35.353 66.082 1.00 27.11 382 LEU B O 1
ATOM 5454 N N . GLY B 1 260 ? 9.706 37.543 66.281 1.00 28.06 383 GLY B N 1
ATOM 5455 C CA . GLY B 1 260 ? 8.330 37.922 66.549 1.00 28.29 383 GLY B CA 1
ATOM 5456 C C . GLY B 1 260 ? 7.815 37.435 67.889 1.00 28.38 383 GLY B C 1
ATOM 5457 O O . GLY B 1 260 ? 6.608 37.267 68.070 1.00 29.40 383 GLY B O 1
ATOM 5458 N N . GLU B 1 261 ? 8.720 37.218 68.836 1.00 28.42 384 GLU B N 1
ATOM 5459 C CA . GLU B 1 261 ? 8.335 36.738 70.159 1.00 28.14 384 GLU B CA 1
ATOM 5460 C C . GLU B 1 261 ? 7.698 37.772 71.087 1.00 27.27 384 GLU B C 1
ATOM 5461 O O . GLU B 1 261 ? 8.249 38.850 71.328 1.00 26.69 384 GLU B O 1
ATOM 5467 N N . ASP B 1 262 ? 6.526 37.413 71.602 1.00 26.09 385 ASP B N 1
ATOM 5468 C CA . ASP B 1 262 ? 5.769 38.233 72.543 1.00 25.89 385 ASP B CA 1
ATOM 5469 C C . ASP B 1 262 ? 5.676 39.728 72.220 1.00 24.72 385 ASP B C 1
ATOM 5470 O O . ASP B 1 262 ? 6.149 40.573 72.980 1.00 23.83 385 ASP B O 1
ATOM 5475 N N . PRO B 1 263 ? 5.048 40.074 71.089 1.00 24.48 386 PRO B N 1
ATOM 5476 C CA . PRO B 1 263 ? 4.910 41.484 70.703 1.00 25.06 386 PRO B CA 1
ATOM 5477 C C . PRO B 1 263 ? 3.899 42.196 71.607 1.00 24.76 386 PRO B C 1
ATOM 5478 O O . PRO B 1 263 ? 2.885 41.609 71.978 1.00 25.52 386 PRO B O 1
ATOM 5482 N N . VAL B 1 264 ? 4.182 43.443 71.968 1.00 24.10 387 VAL B N 1
ATOM 5483 C CA . VAL B 1 264 ? 3.267 44.226 72.796 1.00 24.89 387 VAL B CA 1
ATOM 5484 C C . VAL B 1 264 ? 3.127 45.622 72.192 1.00 25.11 387 VAL B C 1
ATOM 5485 O O . VAL B 1 264 ? 4.115 46.338 72.028 1.00 24.42 387 VAL B O 1
ATOM 5489 N N . LEU B 1 265 ? 1.893 45.995 71.865 1.00 24.06 388 LEU B N 1
ATOM 5490 C CA . LEU B 1 265 ? 1.606 47.288 71.262 1.00 23.21 388 LEU B CA 1
ATOM 5491 C C . LEU B 1 265 ? 1.149 48.305 72.290 1.00 24.09 388 LEU B C 1
ATOM 5492 O O . LEU B 1 265 ? 0.236 48.044 73.077 1.00 24.49 388 LEU B O 1
ATOM 5497 N N . THR B 1 266 ? 1.798 49.462 72.283 1.00 23.43 389 THR B N 1
ATOM 5498 C CA . THR B 1 266 ? 1.452 50.548 73.188 1.00 24.54 389 THR B CA 1
ATOM 5499 C C . THR B 1 266 ? 0.906 51.688 72.334 1.00 24.73 389 THR B C 1
ATOM 5500 O O . THR B 1 266 ? 1.504 52.055 71.319 1.00 22.51 389 THR B O 1
ATOM 5504 N N . VAL B 1 267 ? -0.229 52.243 72.741 1.00 24.44 390 VAL B N 1
ATOM 5505 C CA . VAL B 1 267 ? -0.840 53.335 71.998 1.00 24.93 390 VAL B CA 1
ATOM 5506 C C . VAL B 1 267 ? -0.957 54.502 72.951 1.00 26.54 390 VAL B C 1
ATOM 5507 O O . VAL B 1 267 ? -1.840 54.528 73.807 1.00 26.56 390 VAL B O 1
ATOM 5511 N N . PRO B 1 268 ? -0.046 55.476 72.835 1.00 27.35 391 PRO B N 1
ATOM 5512 C CA . PRO B 1 268 ? -0.083 56.643 73.719 1.00 28.38 391 PRO B CA 1
ATOM 5513 C C . PRO B 1 268 ? -1.339 57.482 73.520 1.00 28.54 391 PRO B C 1
ATOM 5514 O O . PRO B 1 268 ? -1.970 57.434 72.468 1.00 27.39 391 PRO B O 1
ATOM 5518 N N . PRO B 1 269 ? -1.721 58.259 74.544 1.00 30.06 392 PRO B N 1
ATOM 5519 C CA . PRO B 1 269 ? -2.908 59.117 74.487 1.00 30.07 392 PRO B CA 1
ATOM 5520 C C . PRO B 1 269 ? -2.653 60.313 73.570 1.00 30.16 392 PRO B C 1
ATOM 5521 O O . PRO B 1 269 ? -1.578 60.909 73.612 1.00 29.34 392 PRO B O 1
ATOM 5525 N N . ASN B 1 270 ? -3.638 60.663 72.749 1.00 30.72 393 ASN B N 1
ATOM 5526 C CA . ASN B 1 270 ? -3.475 61.784 71.835 1.00 31.04 393 ASN B CA 1
ATOM 5527 C C . ASN B 1 270 ? -3.495 63.138 72.532 1.00 32.14 393 ASN B C 1
ATOM 5528 O O . ASN B 1 270 ? -3.657 64.183 71.896 1.00 30.91 393 ASN B O 1
ATOM 5533 N N . THR B 1 271 ? -3.326 63.107 73.851 1.00 32.95 394 THR B N 1
ATOM 5534 C CA . THR B 1 271 ? -3.247 64.327 74.640 1.00 33.85 394 THR B CA 1
ATOM 5535 C C . THR B 1 271 ? -1.747 64.582 74.765 1.00 33.89 394 THR B C 1
ATOM 5536 O O . THR B 1 271 ? -1.308 65.558 75.373 1.00 33.68 394 THR B O 1
ATOM 5540 N N . VAL B 1 272 ? -0.967 63.677 74.176 1.00 33.71 395 VAL B N 1
ATOM 5541 C CA . VAL B 1 272 ? 0.492 63.777 74.178 1.00 33.39 395 VAL B CA 1
ATOM 5542 C C . VAL B 1 272 ? 0.999 63.769 72.737 1.00 32.73 395 VAL B C 1
ATOM 5543 O O . VAL B 1 272 ? 1.767 64.638 72.328 1.00 32.39 395 VAL B O 1
ATOM 5547 N N . THR B 1 273 ? 0.555 62.779 71.970 1.00 31.80 396 THR B N 1
ATOM 5548 C CA . THR B 1 273 ? 0.964 62.644 70.580 1.00 31.06 396 THR B CA 1
ATOM 5549 C C . THR B 1 273 ? 0.009 63.298 69.589 1.00 30.00 396 THR B C 1
ATOM 5550 O O . THR B 1 273 ? -1.202 63.358 69.814 1.00 29.39 396 THR B O 1
ATOM 5554 N N . LEU B 1 274 ? 0.573 63.792 68.491 1.00 28.74 397 LEU B N 1
ATOM 5555 C CA . LEU B 1 274 ? -0.207 64.401 67.424 1.00 28.41 397 LEU B CA 1
ATOM 5556 C C . LEU B 1 274 ? -0.600 63.253 66.500 1.00 27.96 397 LEU B C 1
ATOM 5557 O O . LEU B 1 274 ? -0.321 62.092 66.798 1.00 27.56 397 LEU B O 1
ATOM 5562 N N . MET B 1 275 ? -1.243 63.576 65.384 1.00 27.57 398 MET B N 1
ATOM 5563 C CA . MET B 1 275 ? -1.657 62.567 64.414 1.00 27.25 398 MET B CA 1
ATOM 5564 C C . MET B 1 275 ? -0.519 61.574 64.179 1.00 27.37 398 MET B C 1
ATOM 5565 O O . MET B 1 275 ? 0.653 61.950 64.209 1.00 27.33 398 MET B O 1
ATOM 5570 N N . GLY B 1 276 ? -0.867 60.311 63.948 1.00 26.20 399 GLY B N 1
ATOM 5571 C CA . GLY B 1 276 ? 0.146 59.299 63.706 1.00 25.54 399 GLY B CA 1
ATOM 5572 C C . GLY B 1 276 ? 0.942 59.568 62.440 1.00 24.24 399 GLY B C 1
ATOM 5573 O O . GLY B 1 276 ? 0.414 60.115 61.470 1.00 24.53 399 GLY B O 1
ATOM 5574 N N . ALA B 1 277 ? 2.212 59.176 62.442 1.00 22.45 400 ALA B N 1
ATOM 5575 C CA . ALA B 1 277 ? 3.072 59.387 61.287 1.00 20.86 400 ALA B CA 1
ATOM 5576 C C . ALA B 1 277 ? 4.321 58.516 61.348 1.00 21.36 400 ALA B C 1
ATOM 5577 O O . ALA B 1 277 ? 4.543 57.790 62.320 1.00 19.32 400 ALA B O 1
ATOM 5579 N N . GLU B 1 278 ? 5.125 58.592 60.290 1.00 20.45 401 GLU B N 1
ATOM 5580 C CA . GLU B 1 278 ? 6.384 57.870 60.222 1.00 20.04 401 GLU B CA 1
ATOM 5581 C C . GLU B 1 278 ? 7.181 58.367 61.416 1.00 19.31 401 GLU B C 1
ATOM 5582 O O . GLU B 1 278 ? 6.967 59.485 61.879 1.00 18.59 401 GLU B O 1
ATOM 5588 N N . GLY B 1 279 ? 8.102 57.548 61.915 1.00 19.86 402 GLY B N 1
ATOM 5589 C CA . GLY B 1 279 ? 8.881 57.962 63.060 1.00 20.66 402 GLY B CA 1
ATOM 5590 C C . GLY B 1 279 ? 10.114 57.122 63.328 1.00 21.48 402 GLY B C 1
ATOM 5591 O O . GLY B 1 279 ? 10.491 56.259 62.532 1.00 22.01 402 GLY B O 1
ATOM 5592 N N . ARG B 1 280 ? 10.746 57.387 64.465 1.00 20.98 403 ARG B N 1
ATOM 5593 C CA . ARG B 1 280 ? 11.949 56.674 64.849 1.00 20.98 403 ARG B CA 1
ATOM 5594 C C . ARG B 1 280 ? 12.084 56.636 66.365 1.00 21.50 403 ARG B C 1
ATOM 5595 O O . ARG B 1 280 ? 11.707 57.576 67.063 1.00 21.51 403 ARG B O 1
ATOM 5603 N N . ILE B 1 281 ? 12.611 55.529 66.867 1.00 21.23 404 ILE B N 1
ATOM 5604 C CA . ILE B 1 281 ? 12.846 55.381 68.290 1.00 21.20 404 ILE B CA 1
ATOM 5605 C C . ILE B 1 281 ? 14.352 55.250 68.422 1.00 21.89 404 ILE B C 1
ATOM 5606 O O . ILE B 1 281 ? 14.965 54.386 67.801 1.00 22.01 404 ILE B O 1
ATOM 5611 N N . LEU B 1 282 ? 14.953 56.137 69.199 1.00 23.13 405 LEU B N 1
ATOM 5612 C CA . LEU B 1 282 ? 16.391 56.099 69.372 1.00 24.81 405 LEU B CA 1
ATOM 5613 C C . LEU B 1 282 ? 16.798 56.325 70.815 1.00 25.26 405 LEU B C 1
ATOM 5614 O O . LEU B 1 282 ? 16.062 56.920 71.603 1.00 25.66 405 LEU B O 1
ATOM 5619 N N . THR B 1 283 ? 17.981 55.830 71.150 1.00 25.82 406 THR B N 1
ATOM 5620 C CA . THR B 1 283 ? 18.528 55.959 72.485 1.00 26.36 406 THR B CA 1
ATOM 5621 C C . THR B 1 283 ? 19.866 56.684 72.395 1.00 26.70 406 THR B C 1
ATOM 5622 O O . THR B 1 283 ? 20.751 56.287 71.635 1.00 26.77 406 THR B O 1
ATOM 5626 N N . VAL B 1 284 ? 19.995 57.764 73.153 1.00 27.47 407 VAL B N 1
ATOM 5627 C CA . VAL B 1 284 ? 21.227 58.541 73.188 1.00 28.99 407 VAL B CA 1
ATOM 5628 C C . VAL B 1 284 ? 21.568 58.669 74.663 1.00 30.57 407 VAL B C 1
ATOM 5629 O O . VAL B 1 284 ? 20.792 59.235 75.436 1.00 30.42 407 VAL B O 1
ATOM 5633 N N . GLY B 1 285 ? 22.720 58.130 75.057 1.00 31.75 408 GLY B N 1
ATOM 5634 C CA . GLY B 1 285 ? 23.095 58.171 76.457 1.00 33.12 408 GLY B CA 1
ATOM 5635 C C . GLY B 1 285 ? 22.135 57.248 77.188 1.00 34.19 408 GLY B C 1
ATOM 5636 O O . GLY B 1 285 ? 21.985 56.087 76.812 1.00 34.79 408 GLY B O 1
ATOM 5637 N N . THR B 1 286 ? 21.465 57.756 78.215 1.00 34.17 409 THR B N 1
ATOM 5638 C CA . THR B 1 286 ? 20.514 56.936 78.959 1.00 35.20 409 THR B CA 1
ATOM 5639 C C . THR B 1 286 ? 19.078 57.349 78.645 1.00 34.60 409 THR B C 1
ATOM 5640 O O . THR B 1 286 ? 18.130 56.801 79.207 1.00 35.27 409 THR B O 1
ATOM 5644 N N . SER B 1 287 ? 18.921 58.315 77.742 1.00 33.31 410 SER B N 1
ATOM 5645 C CA . SER B 1 287 ? 17.598 58.801 77.366 1.00 31.66 410 SER B CA 1
ATOM 5646 C C . SER B 1 287 ? 17.071 58.165 76.082 1.00 30.43 410 SER B C 1
ATOM 5647 O O . SER B 1 287 ? 17.837 57.826 75.181 1.00 30.67 410 SER B O 1
ATOM 5650 N N . HIS B 1 288 ? 15.756 58.003 76.005 1.00 28.90 411 HIS B N 1
ATOM 5651 C CA . HIS B 1 288 ? 15.128 57.426 74.823 1.00 28.33 411 HIS B CA 1
ATOM 5652 C C . HIS B 1 288 ? 14.253 58.492 74.171 1.00 27.73 411 HIS B C 1
ATOM 5653 O O . HIS B 1 288 ? 13.648 59.319 74.852 1.00 27.32 411 HIS B O 1
ATOM 5660 N N . PHE B 1 289 ? 14.178 58.469 72.848 1.00 27.35 412 PHE B N 1
ATOM 5661 C CA . PHE B 1 289 ? 13.382 59.456 72.138 1.00 26.51 412 PHE B CA 1
ATOM 5662 C C . PHE B 1 289 ? 12.566 58.845 71.024 1.00 26.08 412 PHE B C 1
ATOM 5663 O O . PHE B 1 289 ? 12.942 57.828 70.438 1.00 24.99 412 PHE B O 1
ATOM 5671 N N . LEU B 1 290 ? 11.437 59.474 70.736 1.00 25.63 413 LEU B N 1
ATOM 5672 C CA . LEU B 1 290 ? 10.609 59.037 69.635 1.00 25.51 413 LEU B CA 1
ATOM 5673 C C . LEU B 1 290 ? 10.428 60.236 68.722 1.00 25.43 413 LEU B C 1
ATOM 5674 O O . LEU B 1 290 ? 9.828 61.242 69.115 1.00 24.01 413 LEU B O 1
ATOM 5679 N N . TYR B 1 291 ? 10.991 60.144 67.521 1.00 24.52 414 TYR B N 1
ATOM 5680 C CA . TYR B 1 291 ? 10.837 61.208 66.542 1.00 23.81 414 TYR B CA 1
ATOM 5681 C C . TYR B 1 291 ? 9.549 60.910 65.802 1.00 22.99 414 TYR B C 1
ATOM 5682 O O . TYR B 1 291 ? 9.264 59.763 65.468 1.00 22.02 414 TYR B O 1
ATOM 5691 N N . GLN B 1 292 ? 8.768 61.949 65.551 1.00 23.02 415 GLN B N 1
ATOM 5692 C CA . GLN B 1 292 ? 7.528 61.790 64.822 1.00 23.61 415 GLN B CA 1
ATOM 5693 C C . GLN B 1 292 ? 7.546 62.764 63.660 1.00 23.64 415 GLN B C 1
ATOM 5694 O O . GLN B 1 292 ? 7.776 63.954 63.858 1.00 24.26 415 GLN B O 1
ATOM 5700 N N . ARG B 1 293 ? 7.326 62.253 62.452 1.00 23.66 416 ARG B N 1
ATOM 5701 C CA . ARG B 1 293 ? 7.289 63.091 61.256 1.00 23.40 416 ARG B CA 1
ATOM 5702 C C . ARG B 1 293 ? 6.159 64.105 61.417 1.00 24.00 416 ARG B C 1
ATOM 5703 O O . ARG B 1 293 ? 5.125 63.800 62.015 1.00 22.34 416 ARG B O 1
ATOM 5711 N N . GLY B 1 294 ? 6.369 65.312 60.895 1.00 24.27 417 GLY B N 1
ATOM 5712 C CA . GLY B 1 294 ? 5.354 66.348 61.000 1.00 24.52 417 GLY B CA 1
ATOM 5713 C C . GLY B 1 294 ? 4.380 66.224 59.850 1.00 24.86 417 GLY B C 1
ATOM 5714 O O . GLY B 1 294 ? 4.347 67.070 58.950 1.00 24.14 417 GLY B O 1
ATOM 5715 N N . SER B 1 295 ? 3.585 65.161 59.872 1.00 24.37 418 SER B N 1
ATOM 5716 C CA . SER B 1 295 ? 2.628 64.921 58.806 1.00 25.15 418 SER B CA 1
ATOM 5717 C C . SER B 1 295 ? 1.346 65.709 58.974 1.00 25.96 418 SER B C 1
ATOM 5718 O O . SER B 1 295 ? 0.513 65.748 58.064 1.00 27.29 418 SER B O 1
ATOM 5721 N N . SER B 1 296 ? 1.189 66.332 60.135 1.00 26.92 419 SER B N 1
ATOM 5722 C CA . SER B 1 296 ? 0.000 67.122 60.405 1.00 28.80 419 SER B CA 1
ATOM 5723 C C . SER B 1 296 ? 0.329 68.608 60.266 1.00 29.40 419 SER B C 1
ATOM 5724 O O . SER B 1 296 ? 1.149 68.993 59.429 1.00 29.03 419 SER B O 1
ATOM 5727 N N . TYR B 1 297 ? -0.292 69.433 61.100 1.00 29.52 420 TYR B N 1
ATOM 5728 C CA . TYR B 1 297 ? -0.105 70.877 61.043 1.00 30.99 420 TYR B CA 1
ATOM 5729 C C . TYR B 1 297 ? 1.159 71.412 61.710 1.00 31.21 420 TYR B C 1
ATOM 5730 O O . TYR B 1 297 ? 1.594 72.519 61.401 1.00 32.01 420 TYR B O 1
ATOM 5739 N N . PHE B 1 298 ? 1.739 70.645 62.627 1.00 30.91 421 PHE B N 1
ATOM 5740 C CA . PHE B 1 298 ? 2.940 71.087 63.336 1.00 30.96 421 PHE B CA 1
ATOM 5741 C C . PHE B 1 298 ? 4.198 70.885 62.491 1.00 30.90 421 PHE B C 1
ATOM 5742 O O . PHE B 1 298 ? 4.535 69.760 62.125 1.00 31.06 421 PHE B O 1
ATOM 5750 N N . SER B 1 299 ? 4.900 71.981 62.213 1.00 30.40 422 SER B N 1
ATOM 5751 C CA . SER B 1 299 ? 6.099 71.952 61.379 1.00 30.09 422 SER B CA 1
ATOM 5752 C C . SER B 1 299 ? 7.442 71.667 62.062 1.00 29.85 422 SER B C 1
ATOM 5753 O O . SER B 1 299 ? 8.242 70.885 61.553 1.00 30.47 422 SER B O 1
ATOM 5756 N N . PRO B 1 300 ? 7.722 72.313 63.202 1.00 29.97 423 PRO B N 1
ATOM 5757 C CA . PRO B 1 300 ? 9.002 72.057 63.869 1.00 29.61 423 PRO B CA 1
ATOM 5758 C C . PRO B 1 300 ? 9.236 70.603 64.269 1.00 28.98 423 PRO B C 1
ATOM 5759 O O . PRO B 1 300 ? 8.314 69.898 64.671 1.00 29.18 423 PRO B O 1
ATOM 5763 N N . ALA B 1 301 ? 10.485 70.165 64.143 1.00 28.55 424 ALA B N 1
ATOM 5764 C CA . ALA B 1 301 ? 10.865 68.793 64.471 1.00 27.99 424 ALA B CA 1
ATOM 5765 C C . ALA B 1 301 ? 10.486 68.421 65.898 1.00 27.34 424 ALA B C 1
ATOM 5766 O O . ALA B 1 301 ? 10.779 69.154 66.841 1.00 27.87 424 ALA B O 1
ATOM 5768 N N . LEU B 1 302 ? 9.842 67.265 66.043 1.00 27.30 425 LEU B N 1
ATOM 5769 C CA . LEU B 1 302 ? 9.401 66.767 67.342 1.00 27.55 425 LEU B CA 1
ATOM 5770 C C . LEU B 1 302 ? 10.245 65.617 67.872 1.00 27.84 425 LEU B C 1
ATOM 5771 O O . LEU B 1 302 ? 10.594 64.693 67.135 1.00 27.62 425 LEU B O 1
ATOM 5776 N N . LEU B 1 303 ? 10.556 65.676 69.162 1.00 27.24 426 LEU B N 1
ATOM 5777 C CA . LEU B 1 303 ? 11.314 64.622 69.817 1.00 27.24 426 LEU B CA 1
ATOM 5778 C C . LEU B 1 303 ? 10.647 64.345 71.162 1.00 27.27 426 LEU B C 1
ATOM 5779 O O . LEU B 1 303 ? 10.909 65.032 72.152 1.00 27.73 426 LEU B O 1
ATOM 5784 N N . TYR B 1 304 ? 9.769 63.345 71.178 1.00 27.29 427 TYR B N 1
ATOM 5785 C CA . TYR B 1 304 ? 9.041 62.954 72.384 1.00 28.06 427 TYR B CA 1
ATOM 5786 C C . TYR B 1 304 ? 9.909 62.131 73.321 1.00 28.36 427 TYR B C 1
ATOM 5787 O O . TYR B 1 304 ? 10.407 61.068 72.940 1.00 27.71 427 TYR B O 1
ATOM 5796 N N . PRO B 1 305 ? 10.116 62.609 74.556 1.00 28.62 428 PRO B N 1
ATOM 5797 C CA . PRO B 1 305 ? 10.935 61.795 75.455 1.00 28.40 428 PRO B CA 1
ATOM 5798 C C . PRO B 1 305 ? 10.155 60.491 75.649 1.00 28.56 428 PRO B C 1
ATOM 5799 O O . PRO B 1 305 ? 8.924 60.516 75.759 1.00 28.01 428 PRO B O 1
ATOM 5803 N N . MET B 1 306 ? 10.851 59.359 75.665 1.00 27.88 429 MET B N 1
ATOM 5804 C CA . MET B 1 306 ? 10.186 58.074 75.840 1.00 28.44 429 MET B CA 1
ATOM 5805 C C . MET B 1 306 ? 10.777 57.293 77.013 1.00 29.27 429 MET B C 1
ATOM 5806 O O . MET B 1 306 ? 11.994 57.166 77.134 1.00 29.12 429 MET B O 1
ATOM 5811 N N . THR B 1 307 ? 9.912 56.792 77.889 1.00 30.48 430 THR B N 1
ATOM 5812 C CA . THR B 1 307 ? 10.360 55.998 79.032 1.00 31.33 430 THR B CA 1
ATOM 5813 C C . THR B 1 307 ? 9.779 54.602 78.884 1.00 31.39 430 THR B C 1
ATOM 5814 O O . THR B 1 307 ? 8.687 54.426 78.342 1.00 31.19 430 THR B O 1
ATOM 5818 N N . VAL B 1 308 ? 10.512 53.611 79.368 1.00 31.37 431 VAL B N 1
ATOM 5819 C CA . VAL B 1 308 ? 10.076 52.230 79.263 1.00 31.74 431 VAL B CA 1
ATOM 5820 C C . VAL B 1 308 ? 9.689 51.598 80.597 1.00 32.44 431 VAL B C 1
ATOM 5821 O O . VAL B 1 308 ? 10.336 51.820 81.618 1.00 32.11 431 VAL B O 1
ATOM 5825 N N . SER B 1 309 ? 8.622 50.808 80.565 1.00 33.17 432 SER B N 1
ATOM 5826 C CA . SER B 1 309 ? 8.118 50.113 81.746 1.00 34.63 432 SER B CA 1
ATOM 5827 C C . SER B 1 309 ? 7.805 48.679 81.344 1.00 33.65 432 SER B C 1
ATOM 5828 O O . SER B 1 309 ? 6.680 48.362 80.971 1.00 33.48 432 SER B O 1
ATOM 5831 N N . ASN B 1 310 ? 8.814 47.818 81.422 1.00 34.08 433 ASN B N 1
ATOM 5832 C CA . ASN B 1 310 ? 8.663 46.424 81.037 1.00 34.08 433 ASN B CA 1
ATOM 5833 C C . ASN B 1 310 ? 8.423 46.305 79.528 1.00 33.53 433 ASN B C 1
ATOM 5834 O O . ASN B 1 310 ? 9.304 46.629 78.733 1.00 34.37 433 ASN B O 1
ATOM 5839 N N . LYS B 1 311 ? 7.236 45.857 79.134 1.00 32.42 434 LYS B N 1
ATOM 5840 C CA . LYS B 1 311 ? 6.922 45.677 77.719 1.00 31.76 434 LYS B CA 1
ATOM 5841 C C . LYS B 1 311 ? 6.203 46.876 77.103 1.00 30.57 434 LYS B C 1
ATOM 5842 O O . LYS B 1 311 ? 5.883 46.866 75.914 1.00 30.01 434 LYS B O 1
ATOM 5848 N N . THR B 1 312 ? 5.943 47.905 77.904 1.00 29.90 435 THR B N 1
ATOM 5849 C CA . THR B 1 312 ? 5.230 49.078 77.408 1.00 29.16 435 THR B CA 1
ATOM 5850 C C . THR B 1 312 ? 6.063 50.346 77.526 1.00 28.97 435 THR B C 1
ATOM 5851 O O . THR B 1 312 ? 7.089 50.366 78.206 1.00 29.93 435 THR B O 1
ATOM 5855 N N . ALA B 1 313 ? 5.612 51.409 76.870 1.00 28.06 436 ALA B N 1
ATOM 5856 C CA . ALA B 1 313 ? 6.335 52.671 76.897 1.00 28.88 436 ALA B CA 1
ATOM 5857 C C . ALA B 1 313 ? 5.435 53.863 77.201 1.00 28.36 436 ALA B C 1
ATOM 5858 O O . ALA B 1 313 ? 4.214 53.757 77.163 1.00 27.73 436 ALA B O 1
ATOM 5860 N N . THR B 1 314 ? 6.059 54.997 77.498 1.00 29.11 437 THR B N 1
ATOM 5861 C CA . THR B 1 314 ? 5.338 56.227 77.796 1.00 30.30 437 THR B CA 1
ATOM 5862 C C . THR B 1 314 ? 6.045 57.421 77.157 1.00 30.75 437 THR B C 1
ATOM 5863 O O . THR B 1 314 ? 7.262 57.568 77.278 1.00 30.99 437 THR B O 1
ATOM 5867 N N . LEU B 1 315 ? 5.278 58.266 76.472 1.00 30.74 438 LEU B N 1
ATOM 5868 C CA . LEU B 1 315 ? 5.825 59.458 75.835 1.00 30.71 438 LEU B CA 1
ATOM 5869 C C . LEU B 1 315 ? 5.417 60.688 76.646 1.00 31.95 438 LEU B C 1
ATOM 5870 O O . LEU B 1 315 ? 4.302 60.756 77.169 1.00 31.56 438 LEU B O 1
ATOM 5875 N N . HIS B 1 316 ? 6.325 61.653 76.738 1.00 33.23 439 HIS B N 1
ATOM 5876 C CA . HI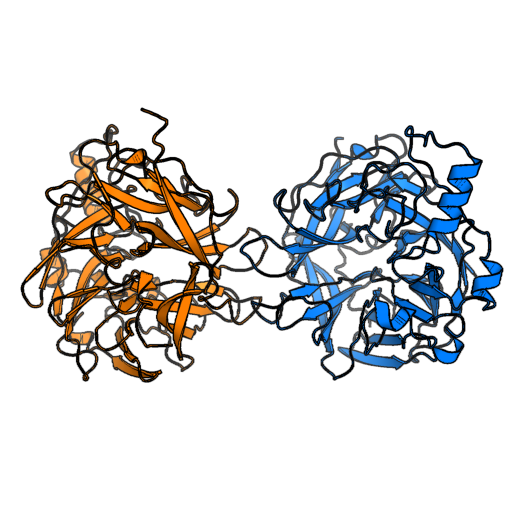S B 1 316 ? 6.099 62.887 77.487 1.00 34.38 439 HIS B CA 1
ATOM 5877 C C . HIS B 1 316 ? 6.114 64.082 76.529 1.00 34.74 439 HIS B C 1
ATOM 5878 O O . HIS B 1 316 ? 6.406 63.923 75.341 1.00 33.99 439 HIS B O 1
ATOM 5885 N N . SER B 1 317 ? 5.794 65.271 77.040 1.00 34.48 440 SER B N 1
ATOM 5886 C CA . SER B 1 317 ? 5.785 66.471 76.207 1.00 34.86 440 SER B CA 1
ATOM 5887 C C . SER B 1 317 ? 7.075 66.497 75.400 1.00 34.31 440 SER B C 1
ATOM 5888 O O . SER B 1 317 ? 8.164 66.377 75.949 1.00 33.80 440 SER B O 1
ATOM 5891 N N . PRO B 1 318 ? 6.960 66.656 74.074 1.00 34.46 441 PRO B N 1
ATOM 5892 C CA . PRO B 1 318 ? 8.087 66.686 73.139 1.00 34.39 441 PRO B CA 1
ATOM 5893 C C . PRO B 1 318 ? 8.984 67.907 73.129 1.00 35.08 441 PRO B C 1
ATOM 5894 O O . PRO B 1 318 ? 8.576 69.009 73.501 1.00 35.64 441 PRO B O 1
ATOM 5898 N N . TYR B 1 319 ? 10.221 67.693 72.694 1.00 35.08 442 TYR B N 1
ATOM 5899 C CA . TYR B 1 319 ? 11.160 68.787 72.537 1.00 34.67 442 TYR B CA 1
ATOM 5900 C C . TYR B 1 319 ? 10.752 69.295 71.164 1.00 34.29 442 TYR B C 1
ATOM 5901 O O . TYR B 1 319 ? 10.233 68.527 70.357 1.00 33.65 442 TYR B O 1
ATOM 5910 N N . THR B 1 320 ? 10.963 70.577 70.900 1.00 33.90 443 THR B N 1
ATOM 5911 C CA . THR B 1 320 ? 10.625 71.135 69.602 1.00 33.47 443 THR B CA 1
ATOM 5912 C C . THR B 1 320 ? 11.763 72.037 69.148 1.00 33.34 443 THR B C 1
ATOM 5913 O O . THR B 1 320 ? 12.407 72.698 69.962 1.00 33.25 443 THR B O 1
ATOM 5917 N N . PHE B 1 321 ? 12.021 72.045 67.847 1.00 32.71 444 PHE B N 1
ATOM 5918 C CA . PHE B 1 321 ? 13.087 72.866 67.295 1.00 32.49 444 PHE B CA 1
ATOM 5919 C C . PHE B 1 321 ? 12.473 73.709 66.186 1.00 32.33 444 PHE B C 1
ATOM 5920 O O . PHE B 1 321 ? 12.441 73.320 65.018 1.00 31.69 444 PHE B O 1
ATOM 5928 N N . ASN B 1 322 ? 11.979 74.876 66.594 1.00 32.01 445 ASN B N 1
ATOM 5929 C CA . ASN B 1 322 ? 11.285 75.814 65.718 1.00 31.78 445 ASN B CA 1
ATOM 5930 C C . ASN B 1 322 ? 11.892 76.116 64.350 1.00 31.56 445 ASN B C 1
ATOM 5931 O O . ASN B 1 322 ? 11.158 76.269 63.372 1.00 32.62 445 ASN B O 1
ATOM 5936 N N . ALA B 1 323 ? 13.215 76.207 64.267 1.00 30.24 446 ALA B N 1
ATOM 5937 C CA . ALA B 1 323 ? 13.861 76.493 62.987 1.00 29.93 446 ALA B CA 1
ATOM 5938 C C . ALA B 1 323 ? 14.010 75.236 62.131 1.00 29.22 446 ALA B C 1
ATOM 5939 O O . ALA B 1 323 ? 14.240 75.321 60.924 1.00 27.67 446 ALA B O 1
ATOM 5941 N N . PHE B 1 324 ? 13.889 74.069 62.758 1.00 28.40 447 PHE B N 1
ATOM 5942 C CA . PHE B 1 324 ? 13.999 72.806 62.031 1.00 27.99 447 PHE B CA 1
ATOM 5943 C C . PHE B 1 324 ? 12.607 72.465 61.499 1.00 27.59 447 PHE B C 1
ATOM 5944 O O . PHE B 1 324 ? 11.934 71.565 61.998 1.00 27.60 447 PHE B O 1
ATOM 5952 N N . THR B 1 325 ? 12.190 73.200 60.472 1.00 27.30 448 THR B N 1
ATOM 5953 C CA . THR B 1 325 ? 10.883 73.015 59.854 1.00 26.91 448 THR B CA 1
ATOM 5954 C C . THR B 1 325 ? 10.951 72.030 58.694 1.00 26.15 448 THR B C 1
ATOM 5955 O O . THR B 1 325 ? 12.026 71.579 58.314 1.00 26.27 448 THR B O 1
ATOM 5959 N N . ARG B 1 326 ? 9.796 71.697 58.135 1.00 25.74 449 ARG B N 1
ATOM 5960 C CA . ARG B 1 326 ? 9.744 70.801 56.986 1.00 26.68 449 ARG B CA 1
ATOM 5961 C C . ARG B 1 326 ? 8.698 71.369 56.032 1.00 26.82 449 ARG B C 1
ATOM 5962 O O . ARG B 1 326 ? 7.764 72.038 56.463 1.00 27.01 449 ARG B O 1
ATOM 5970 N N . PRO B 1 327 ? 8.851 71.127 54.724 1.00 27.69 450 PRO B N 1
ATOM 5971 C CA . PRO B 1 327 ? 7.877 71.642 53.756 1.00 28.23 450 PRO B CA 1
ATOM 5972 C C . PRO B 1 327 ? 6.559 70.873 53.809 1.00 29.14 450 PRO B C 1
ATOM 5973 O O . PRO B 1 327 ? 6.534 69.685 54.136 1.00 27.41 450 PRO B O 1
ATOM 5977 N N . GLY B 1 328 ? 5.468 71.558 53.479 1.00 29.84 451 GLY B N 1
ATOM 5978 C CA . GLY B 1 328 ? 4.167 70.915 53.493 1.00 29.99 451 GLY B CA 1
ATOM 5979 C C . GLY B 1 328 ? 3.105 71.700 52.747 1.00 30.29 451 GLY B C 1
ATOM 5980 O O . GLY B 1 328 ? 3.241 72.906 52.539 1.00 29.32 451 GLY B O 1
ATOM 5981 N N . SER B 1 329 ? 2.047 71.006 52.341 1.00 30.92 452 SER B N 1
ATOM 5982 C CA . SER B 1 329 ? 0.938 71.620 51.621 1.00 32.06 452 SER B CA 1
ATOM 5983 C C . SER B 1 329 ? 0.185 72.586 52.523 1.00 32.15 452 SER B C 1
ATOM 5984 O O . SER B 1 329 ? 0.045 72.343 53.723 1.00 31.23 452 SER B O 1
ATOM 5987 N N . ILE B 1 330 ? -0.299 73.682 51.941 1.00 32.59 453 ILE B N 1
ATOM 5988 C CA . ILE B 1 330 ? -1.071 74.663 52.694 1.00 32.84 453 ILE B CA 1
ATOM 5989 C C . ILE B 1 330 ? -2.305 73.914 53.189 1.00 32.55 453 ILE B C 1
ATOM 5990 O O . ILE B 1 330 ? -2.818 73.047 52.485 1.00 32.24 453 ILE B O 1
ATOM 5995 N N . PRO B 1 331 ? -2.803 74.237 54.393 1.00 32.44 454 PRO B N 1
ATOM 5996 C CA . PRO B 1 331 ? -2.346 75.236 55.364 1.00 33.25 454 PRO B CA 1
ATOM 5997 C C . PRO B 1 331 ? -1.299 74.692 56.334 1.00 33.94 454 PRO B C 1
ATOM 5998 O O . PRO B 1 331 ? -1.096 75.243 57.417 1.00 33.68 454 PRO B O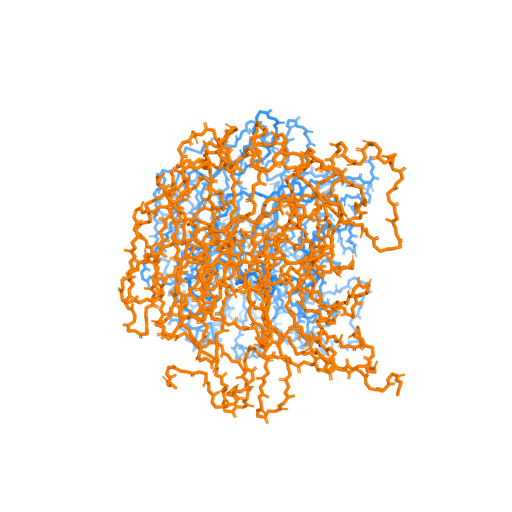 1
ATOM 6002 N N . CYS B 1 332 ? -0.627 73.618 55.940 1.00 34.62 455 CYS B N 1
ATOM 6003 C CA . CYS B 1 332 ? 0.365 73.001 56.803 1.00 35.16 455 CYS B CA 1
ATOM 6004 C C . CYS B 1 332 ? 1.795 73.137 56.296 1.00 35.77 455 CYS B C 1
ATOM 6005 O O . CYS B 1 332 ? 2.595 72.207 56.411 1.00 35.79 455 CYS B O 1
ATOM 6008 N N . GLN B 1 333 ? 2.117 74.305 55.747 1.00 35.87 456 GLN B N 1
ATOM 6009 C CA . GLN B 1 333 ? 3.452 74.566 55.225 1.00 35.92 456 GLN B CA 1
ATOM 6010 C C . GLN B 1 333 ? 4.408 74.808 56.383 1.00 34.96 456 GLN B C 1
ATOM 6011 O O . GLN B 1 333 ? 3.985 74.918 57.532 1.00 35.66 456 GLN B O 1
ATOM 6017 N N . ALA B 1 334 ? 5.694 74.908 56.070 1.00 34.23 457 ALA B N 1
ATOM 6018 C CA . ALA B 1 334 ? 6.730 75.105 57.079 1.00 33.83 457 ALA B CA 1
ATOM 6019 C C . ALA B 1 334 ? 6.477 76.219 58.089 1.00 34.50 457 ALA B C 1
ATOM 6020 O O . ALA B 1 334 ? 6.833 76.083 59.265 1.00 33.09 457 ALA B O 1
ATOM 6022 N N . SER B 1 335 ? 5.878 77.320 57.636 1.00 34.45 458 SER B N 1
ATOM 6023 C CA . SER B 1 335 ? 5.609 78.458 58.513 1.00 34.91 458 SER B CA 1
ATOM 6024 C C . SER B 1 335 ? 4.269 78.370 59.242 1.00 35.35 458 SER B C 1
ATOM 6025 O O . SER B 1 335 ? 3.935 79.244 60.045 1.00 35.18 458 SER B O 1
ATOM 6028 N N . ALA B 1 336 ? 3.504 77.320 58.965 1.00 35.28 459 ALA B N 1
ATOM 6029 C CA . ALA B 1 336 ? 2.206 77.131 59.609 1.00 36.41 459 ALA B CA 1
ATOM 6030 C C . ALA B 1 336 ? 2.306 77.325 61.123 1.00 36.89 459 ALA B C 1
ATOM 6031 O O . ALA B 1 336 ? 3.327 77.002 61.738 1.00 36.46 459 ALA B O 1
ATOM 6033 N N . ARG B 1 337 ? 1.242 77.848 61.724 1.00 37.95 460 ARG B N 1
ATOM 6034 C CA . ARG B 1 337 ? 1.227 78.082 63.164 1.00 39.11 460 ARG B CA 1
ATOM 6035 C C . ARG B 1 337 ? -0.120 77.737 63.792 1.00 39.75 460 ARG B C 1
ATOM 6036 O O . ARG B 1 337 ? -0.293 77.843 65.004 1.00 39.77 460 ARG B O 1
ATOM 6044 N N . CYS B 1 338 ? -1.071 77.316 62.970 1.00 40.57 461 CYS B N 1
ATOM 6045 C CA . CYS B 1 338 ? -2.392 76.977 63.480 1.00 41.95 461 CYS B CA 1
ATOM 6046 C C . CYS B 1 338 ? -2.767 75.519 63.269 1.00 40.71 461 CYS B C 1
ATOM 6047 O O . CYS B 1 338 ? -2.324 74.884 62.313 1.00 40.26 461 CYS B O 1
ATOM 6050 N N . PRO B 1 339 ? -3.598 74.970 64.168 1.00 39.76 462 PRO B N 1
ATOM 6051 C CA . PRO B 1 339 ? -4.032 73.578 64.053 1.00 39.47 462 PRO B CA 1
ATOM 6052 C C . PRO B 1 339 ? -4.908 73.423 62.814 1.00 39.00 462 PRO B C 1
ATOM 6053 O O . PRO B 1 339 ? -5.803 74.234 62.572 1.00 39.57 462 PRO B O 1
ATOM 6057 N N . ASN B 1 340 ? -4.639 72.390 62.026 1.00 38.18 463 ASN B N 1
ATOM 6058 C CA . ASN B 1 340 ? -5.403 72.127 60.812 1.00 37.68 463 ASN B CA 1
ATOM 6059 C C . ASN B 1 340 ? -5.374 70.644 60.477 1.00 37.26 463 ASN B C 1
ATOM 6060 O O . ASN B 1 340 ? -4.642 69.873 61.095 1.00 37.49 463 ASN B O 1
ATOM 6065 N N . SER B 1 341 ? -6.174 70.250 59.493 1.00 35.92 464 SER B N 1
ATOM 6066 C CA . SER B 1 341 ? -6.228 68.858 59.082 1.00 35.73 464 SER B CA 1
ATOM 6067 C C . SER B 1 341 ? -5.484 68.656 57.769 1.00 35.40 464 SER B C 1
ATOM 6068 O O . SER B 1 341 ? -5.853 69.218 56.736 1.00 35.25 464 SER B O 1
ATOM 6071 N N . CYS B 1 342 ? -4.437 67.839 57.818 1.00 34.68 465 CYS B N 1
ATOM 6072 C CA . CYS B 1 342 ? -3.624 67.561 56.643 1.00 34.39 465 CYS B CA 1
ATOM 6073 C C . CYS B 1 342 ? -2.796 66.290 56.816 1.00 33.44 465 CYS B C 1
ATOM 6074 O O . CYS B 1 342 ? -2.624 65.784 57.927 1.00 32.83 465 CYS B O 1
ATOM 6077 N N . VAL B 1 343 ? -2.301 65.780 55.696 1.00 32.29 466 VAL B N 1
ATOM 6078 C CA . VAL B 1 343 ? -1.434 64.608 55.676 1.00 31.89 466 VAL B CA 1
ATOM 6079 C C . VAL B 1 343 ? -0.359 64.981 54.660 1.00 30.39 466 VAL B C 1
ATOM 6080 O O . VAL B 1 343 ? -0.495 64.726 53.463 1.00 30.35 466 VAL B O 1
ATOM 6084 N N . THR B 1 344 ? 0.699 65.619 55.148 1.00 29.64 467 THR B N 1
ATOM 6085 C CA . THR B 1 344 ? 1.786 66.068 54.289 1.00 28.88 467 THR B CA 1
ATOM 6086 C C . THR B 1 344 ? 3.117 65.941 55.032 1.00 27.51 467 THR B C 1
ATOM 6087 O O . THR B 1 344 ? 3.311 65.010 55.817 1.00 27.04 467 THR B O 1
ATOM 6091 N N . GLY B 1 345 ? 4.036 66.865 54.780 1.00 25.49 468 GLY B N 1
ATOM 6092 C CA . GLY B 1 345 ? 5.315 66.814 55.456 1.00 23.98 468 GLY B CA 1
ATOM 6093 C C . GLY B 1 345 ? 6.254 65.781 54.865 1.00 22.23 468 GLY B C 1
ATOM 6094 O O . GLY B 1 345 ? 5.952 65.164 53.843 1.00 22.06 468 GLY B O 1
ATOM 6095 N N . VAL B 1 346 ? 7.390 65.586 55.527 1.00 21.51 469 VAL B N 1
ATOM 6096 C CA . VAL B 1 346 ? 8.403 64.651 55.066 1.00 21.10 469 VAL B CA 1
ATOM 6097 C C . VAL B 1 346 ? 9.266 64.199 56.239 1.00 20.28 469 VAL B C 1
ATOM 6098 O O . VAL B 1 346 ? 9.477 64.946 57.190 1.00 18.77 469 VAL B O 1
ATOM 6102 N N . TYR B 1 347 ? 9.771 62.971 56.168 1.00 20.51 470 TYR B N 1
ATOM 6103 C CA . TYR B 1 347 ? 10.614 62.464 57.246 1.00 19.41 470 TYR B CA 1
ATOM 6104 C C . TYR B 1 347 ? 12.013 63.077 57.171 1.00 19.05 470 TYR B C 1
ATOM 6105 O O . TYR B 1 347 ? 12.728 62.890 56.188 1.00 18.43 470 TYR B O 1
ATOM 6114 N N . THR B 1 348 ? 12.382 63.820 58.210 1.00 19.10 471 THR B N 1
ATOM 6115 C CA . THR B 1 348 ? 13.704 64.441 58.334 1.00 19.98 471 THR B CA 1
ATOM 6116 C C . THR B 1 348 ? 13.956 64.436 59.837 1.00 20.25 471 THR B C 1
ATOM 6117 O O . THR B 1 348 ? 13.563 65.366 60.533 1.00 20.07 471 THR B O 1
ATOM 6121 N N . ASP B 1 349 ? 14.607 63.391 60.347 1.00 21.13 472 ASP B N 1
ATOM 6122 C CA . ASP B 1 349 ? 14.814 63.308 61.789 1.00 21.54 472 ASP B CA 1
ATOM 6123 C C . ASP B 1 349 ? 15.963 64.090 62.407 1.00 22.55 472 ASP B C 1
ATOM 6124 O O . ASP B 1 349 ? 16.968 64.377 61.759 1.00 23.19 472 ASP B O 1
ATOM 6129 N N . PRO B 1 350 ? 15.807 64.475 63.684 1.00 23.19 473 PRO B N 1
ATOM 6130 C CA . PRO B 1 350 ? 16.817 65.227 64.427 1.00 24.12 473 PRO B CA 1
ATOM 6131 C C . PRO B 1 350 ? 17.555 64.286 65.377 1.00 24.83 473 PRO B C 1
ATOM 6132 O O . PRO B 1 350 ? 16.926 63.489 66.074 1.00 26.48 473 PRO B O 1
ATOM 6136 N N . TYR B 1 351 ? 18.879 64.369 65.412 1.00 24.90 474 TYR B N 1
ATOM 6137 C CA . TYR B 1 351 ? 19.644 63.502 66.302 1.00 25.22 474 TYR B CA 1
ATOM 6138 C C . TYR B 1 351 ? 20.173 64.268 67.506 1.00 25.57 474 TYR B C 1
ATOM 6139 O O . TYR B 1 351 ? 20.917 65.234 67.353 1.00 25.81 474 TYR B O 1
ATOM 6148 N N . PRO B 1 352 ? 19.802 63.836 68.724 1.00 26.68 475 PRO B N 1
ATOM 6149 C CA . PRO B 1 352 ? 20.244 64.483 69.968 1.00 26.92 475 PRO B CA 1
ATOM 6150 C C . PRO B 1 352 ? 21.757 64.648 69.962 1.00 27.99 475 PRO B C 1
ATOM 6151 O O . PRO B 1 352 ? 22.492 63.662 69.923 1.00 28.87 475 PRO B O 1
ATOM 6155 N N . LEU B 1 353 ? 22.222 65.894 70.005 1.00 29.25 476 LEU B N 1
ATOM 6156 C CA . LEU B 1 353 ? 23.654 66.169 69.965 1.00 30.68 476 LEU B CA 1
ATOM 6157 C C . LEU B 1 353 ? 24.228 66.913 71.174 1.00 32.25 476 LEU B C 1
ATOM 6158 O O . LEU B 1 353 ? 25.265 66.527 71.715 1.00 32.02 476 LEU B O 1
ATOM 6163 N N . ILE B 1 354 ? 23.559 67.984 71.589 1.00 33.74 477 ILE B N 1
ATOM 6164 C CA . ILE B 1 354 ? 24.028 68.787 72.716 1.00 35.47 477 ILE B CA 1
ATOM 6165 C C . ILE B 1 354 ? 23.070 68.728 73.901 1.00 36.44 477 ILE B C 1
ATOM 6166 O O . ILE B 1 354 ? 21.866 68.925 73.743 1.00 36.21 477 ILE B O 1
ATOM 6171 N N . PHE B 1 355 ? 23.615 68.459 75.086 1.00 37.99 478 PHE B N 1
ATOM 6172 C CA . PHE B 1 355 ? 22.810 68.360 76.305 1.00 40.03 478 PHE B CA 1
ATOM 6173 C C . PHE B 1 355 ? 23.371 69.224 77.433 1.00 41.31 478 PHE B C 1
ATOM 6174 O O . PHE B 1 355 ? 24.548 69.583 77.428 1.00 41.06 478 PHE B O 1
ATOM 6182 N N . TYR B 1 356 ? 22.521 69.552 78.401 1.00 43.61 479 TYR B N 1
ATOM 6183 C CA . TYR B 1 356 ? 22.960 70.312 79.563 1.00 45.25 479 TYR B CA 1
ATOM 6184 C C . TYR B 1 356 ? 23.718 69.286 80.392 1.00 46.89 479 TYR B C 1
ATOM 6185 O O . TYR B 1 356 ? 23.766 68.112 80.027 1.00 47.16 479 TYR B O 1
ATOM 6194 N N . ARG B 1 357 ? 24.301 69.711 81.506 1.00 48.93 480 ARG B N 1
ATOM 6195 C CA . ARG B 1 357 ? 25.022 68.772 82.355 1.00 50.55 480 ARG B CA 1
ATOM 6196 C C . ARG B 1 357 ? 24.031 67.835 83.038 1.00 50.34 480 ARG B C 1
ATOM 6197 O O . ARG B 1 357 ? 24.377 66.707 83.390 1.00 50.01 480 ARG B O 1
ATOM 6205 N N . ASN B 1 358 ? 22.797 68.303 83.214 1.00 50.36 481 ASN B N 1
ATOM 6206 C CA . ASN B 1 358 ? 21.765 67.496 83.857 1.00 50.61 481 ASN B CA 1
ATOM 6207 C C . ASN B 1 358 ? 21.071 66.549 82.883 1.00 49.45 481 ASN B C 1
ATOM 6208 O O . ASN B 1 358 ? 20.008 66.009 83.183 1.00 49.03 481 ASN B O 1
ATOM 6213 N N . HIS B 1 359 ? 21.674 66.367 81.712 1.00 48.78 482 HIS B N 1
ATOM 6214 C CA . HIS B 1 359 ? 21.156 65.460 80.690 1.00 47.81 482 HIS B CA 1
ATOM 6215 C C . HIS B 1 359 ? 19.936 65.936 79.907 1.00 46.97 482 HIS B C 1
ATOM 6216 O O . HIS B 1 359 ? 19.370 65.180 79.120 1.00 46.83 482 HIS B O 1
ATOM 6223 N N . THR B 1 360 ? 19.526 67.182 80.112 1.00 45.76 483 THR B N 1
ATOM 6224 C CA . THR B 1 360 ? 18.385 67.716 79.376 1.00 44.76 483 THR B CA 1
ATOM 6225 C C . THR B 1 360 ? 18.838 68.070 77.961 1.00 43.80 483 THR B C 1
ATOM 6226 O O . THR B 1 360 ? 19.756 68.871 77.782 1.00 43.52 483 THR B O 1
ATOM 6230 N N . LEU B 1 361 ? 18.201 67.460 76.964 1.00 42.71 484 LEU B N 1
ATOM 6231 C CA . LEU B 1 361 ? 18.545 67.707 75.566 1.00 41.63 484 LEU B CA 1
ATOM 6232 C C . LEU B 1 361 ? 18.476 69.193 75.248 1.00 41.50 484 LEU B C 1
ATOM 6233 O O . LEU B 1 361 ? 17.526 69.878 75.637 1.00 41.47 484 LEU B O 1
ATOM 6238 N N . ARG B 1 362 ? 19.480 69.683 74.529 1.00 40.68 485 ARG B N 1
ATOM 6239 C CA . ARG B 1 362 ? 19.554 71.094 74.177 1.00 40.34 485 ARG B CA 1
ATOM 6240 C C . ARG B 1 362 ? 19.603 71.315 72.665 1.00 38.71 485 ARG B C 1
ATOM 6241 O O . ARG B 1 362 ? 18.866 72.141 72.126 1.00 38.44 485 ARG B O 1
ATOM 6249 N N . GLY B 1 363 ? 20.466 70.575 71.977 1.00 36.89 486 GLY B N 1
ATOM 6250 C CA . GLY B 1 363 ? 20.576 70.742 70.540 1.00 34.64 486 GLY B CA 1
ATOM 6251 C C . GLY B 1 363 ? 20.614 69.442 69.761 1.00 33.48 486 GLY B C 1
ATOM 6252 O O . GLY B 1 363 ? 21.013 68.402 70.287 1.00 32.43 486 GLY B O 1
ATOM 6253 N N . VAL B 1 364 ? 20.191 69.505 68.501 1.00 31.57 487 VAL B N 1
ATOM 6254 C CA . VAL B 1 364 ? 20.184 68.332 67.637 1.00 30.66 487 VAL B CA 1
ATOM 6255 C C . VAL B 1 364 ? 20.761 68.651 66.262 1.00 29.80 487 VAL B C 1
ATOM 6256 O O . VAL B 1 364 ? 20.844 69.813 65.869 1.00 30.45 487 VAL B O 1
ATOM 6260 N N . PHE B 1 365 ? 21.178 67.609 65.549 1.00 28.18 488 PHE B N 1
ATOM 6261 C CA . PHE B 1 365 ? 21.709 67.749 64.197 1.00 26.90 488 PHE B CA 1
ATOM 6262 C C . PHE B 1 365 ? 20.711 67.073 63.266 1.00 26.66 488 PHE B C 1
ATOM 6263 O O . PHE B 1 365 ? 20.108 66.064 63.626 1.00 26.10 488 PHE B O 1
ATOM 6271 N N . GLY B 1 366 ? 20.547 67.617 62.066 1.00 26.11 489 GLY B N 1
ATOM 6272 C CA . GLY B 1 366 ? 19.629 67.019 61.117 1.00 24.21 489 GLY B CA 1
ATOM 6273 C C . GLY B 1 366 ? 19.736 67.665 59.749 1.00 24.89 489 GLY B C 1
ATOM 6274 O O . GLY B 1 366 ? 20.355 68.722 59.596 1.00 24.68 489 GLY B O 1
ATOM 6275 N N . THR B 1 367 ? 19.147 67.022 58.750 1.00 23.56 490 THR B N 1
ATOM 6276 C CA . THR B 1 367 ? 19.158 67.554 57.399 1.00 24.21 490 THR B CA 1
ATOM 6277 C C . THR B 1 367 ? 17.716 67.874 57.042 1.00 24.88 490 THR B C 1
ATOM 6278 O O . THR B 1 367 ? 16.929 66.995 56.691 1.00 24.38 490 THR B O 1
ATOM 6282 N N . MET B 1 368 ? 17.371 69.148 57.184 1.00 26.13 491 MET B N 1
ATOM 6283 C CA . MET B 1 368 ? 16.027 69.626 56.896 1.00 26.85 491 MET B CA 1
ATOM 6284 C C . MET B 1 368 ? 15.897 69.958 55.423 1.00 27.42 491 MET B C 1
ATOM 6285 O O . MET B 1 368 ? 16.899 70.086 54.717 1.00 27.04 491 MET B O 1
ATOM 6290 N N . LEU B 1 369 ? 14.655 70.078 54.962 1.00 28.12 492 LEU B N 1
ATOM 6291 C CA . LEU B 1 369 ? 14.397 70.464 53.584 1.00 29.25 492 LEU B CA 1
ATOM 6292 C C . LEU B 1 369 ? 14.028 71.938 53.694 1.00 30.17 492 LEU B C 1
ATOM 6293 O O . LEU B 1 369 ? 12.922 72.280 54.112 1.00 30.14 492 LEU B O 1
ATOM 6298 N N . ASP B 1 370 ? 14.977 72.801 53.343 1.00 31.42 493 ASP B N 1
ATOM 6299 C CA . ASP B 1 370 ? 14.793 74.247 53.420 1.00 32.49 493 ASP B CA 1
ATOM 6300 C C . ASP B 1 370 ? 13.829 74.737 52.346 1.00 33.02 493 ASP B C 1
ATOM 6301 O O . ASP B 1 370 ? 14.237 75.360 51.363 1.00 32.45 493 ASP B O 1
ATOM 6306 N N . SER B 1 371 ? 12.550 74.444 52.535 1.00 32.70 494 SER B N 1
ATOM 6307 C CA . SER B 1 371 ? 11.527 74.849 51.583 1.00 33.36 494 SER B CA 1
ATOM 6308 C C . SER B 1 371 ? 10.216 75.051 52.323 1.00 33.33 494 SER B C 1
ATOM 6309 O O . SER B 1 371 ? 9.997 74.470 53.385 1.00 33.23 494 SER B O 1
ATOM 6312 N N . GLU B 1 372 ? 9.344 75.875 51.758 1.00 33.66 495 GLU B N 1
ATOM 6313 C CA . GLU B 1 372 ? 8.065 76.166 52.384 1.00 34.08 495 GLU B CA 1
ATOM 6314 C C . GLU B 1 372 ? 7.015 75.086 52.149 1.00 33.38 495 GLU B C 1
ATOM 6315 O O . GLU B 1 372 ? 6.386 74.619 53.098 1.00 32.92 495 GLU B O 1
ATOM 6321 N N . GLN B 1 373 ? 6.833 74.687 50.891 1.00 33.53 496 GLN B N 1
ATOM 6322 C CA . GLN B 1 373 ? 5.830 73.682 50.542 1.00 34.06 496 GLN B CA 1
ATOM 6323 C C . GLN B 1 373 ? 6.374 72.506 49.733 1.00 34.16 496 GLN B C 1
ATOM 6324 O O . GLN B 1 373 ? 5.937 71.371 49.912 1.00 33.88 496 GLN B O 1
ATOM 6330 N N . ALA B 1 374 ? 7.314 72.779 48.833 1.00 33.45 497 ALA B N 1
ATOM 6331 C CA . ALA B 1 374 ? 7.895 71.732 47.995 1.00 32.73 497 ALA B CA 1
ATOM 6332 C C . ALA B 1 374 ? 8.992 70.963 48.730 1.00 32.04 497 ALA B C 1
ATOM 6333 O O . ALA B 1 374 ? 9.676 71.516 49.588 1.00 31.53 497 ALA B O 1
ATOM 6335 N N . ARG B 1 375 ? 9.150 69.687 48.389 1.00 32.29 498 ARG B N 1
ATOM 6336 C CA . ARG B 1 375 ? 10.168 68.840 49.006 1.00 32.35 498 ARG B CA 1
ATOM 6337 C C . ARG B 1 375 ? 11.506 69.032 48.310 1.00 32.38 498 ARG B C 1
ATOM 6338 O O . ARG B 1 375 ? 11.880 68.248 47.439 1.00 32.57 498 ARG B O 1
ATOM 6346 N N . LEU B 1 376 ? 12.234 70.069 48.688 1.00 32.41 499 LEU B N 1
ATOM 6347 C CA . LEU B 1 376 ? 13.518 70.305 48.062 1.00 32.64 499 LEU B CA 1
ATOM 6348 C C . LEU B 1 376 ? 14.466 71.125 48.920 1.00 31.64 499 LEU B C 1
ATOM 6349 O O . LEU B 1 376 ? 14.115 71.561 50.019 1.00 30.04 499 LEU B O 1
ATOM 6354 N N . ASN B 1 377 ? 15.683 71.298 48.414 1.00 31.52 500 ASN B N 1
ATOM 6355 C CA . ASN B 1 377 ? 16.707 72.078 49.093 1.00 31.48 500 ASN B CA 1
ATOM 6356 C C . ASN B 1 377 ? 17.178 71.488 50.430 1.00 30.97 500 ASN B C 1
ATOM 6357 O O . ASN B 1 377 ? 17.037 72.120 51.476 1.00 29.98 500 ASN B O 1
ATOM 6362 N N . PRO B 1 378 ? 17.753 70.268 50.410 1.00 30.60 501 PRO B N 1
ATOM 6363 C CA . PRO B 1 378 ? 18.241 69.627 51.638 1.00 29.94 501 PRO B CA 1
ATOM 6364 C C . PRO B 1 378 ? 19.401 70.430 52.237 1.00 29.71 501 PRO B C 1
ATOM 6365 O O . PRO B 1 378 ? 20.292 70.869 51.510 1.00 29.29 501 PRO B O 1
ATOM 6369 N N . ALA B 1 379 ? 19.393 70.616 53.553 1.00 28.34 502 ALA B N 1
ATOM 6370 C CA . ALA B 1 379 ? 20.461 71.360 54.217 1.00 28.66 502 ALA B CA 1
ATOM 6371 C C . ALA B 1 379 ? 20.707 70.843 55.630 1.00 28.00 502 ALA B C 1
ATOM 6372 O O . ALA B 1 379 ? 19.773 70.694 56.414 1.00 28.89 502 ALA B O 1
ATOM 6374 N N . SER B 1 380 ? 21.971 70.573 55.948 1.00 28.55 503 SER B N 1
ATOM 6375 C CA . SER B 1 380 ? 22.349 70.073 57.265 1.00 28.60 503 SER B CA 1
ATOM 6376 C C . SER B 1 380 ? 22.710 71.223 58.200 1.00 29.34 503 SER B C 1
ATOM 6377 O O . SER B 1 380 ? 23.333 72.208 57.782 1.00 28.92 503 SER B O 1
ATOM 6380 N N . ALA B 1 381 ? 22.321 71.094 59.466 1.00 28.93 504 ALA B N 1
ATOM 6381 C CA . ALA B 1 381 ? 22.606 72.122 60.459 1.00 29.32 504 ALA B CA 1
ATOM 6382 C C . ALA B 1 381 ? 22.373 71.631 61.884 1.00 29.56 504 ALA B C 1
ATOM 6383 O O . ALA B 1 381 ? 21.858 70.533 62.100 1.00 29.49 504 ALA B O 1
ATOM 6385 N N . VAL B 1 382 ? 22.767 72.464 62.844 1.00 29.08 505 VAL B N 1
ATOM 6386 C CA . VAL B 1 382 ? 22.594 72.190 64.267 1.00 30.18 505 VAL B CA 1
ATOM 6387 C C . VAL B 1 382 ? 21.451 73.093 64.714 1.00 31.07 505 VAL B C 1
ATOM 6388 O O . VAL B 1 382 ? 21.451 74.289 64.408 1.00 31.54 505 VAL B O 1
ATOM 6392 N N . PHE B 1 383 ? 20.473 72.534 65.424 1.00 31.89 506 PHE B N 1
ATOM 6393 C CA . PHE B 1 383 ? 19.331 73.329 65.878 1.00 32.49 506 PHE B CA 1
ATOM 6394 C C . PHE B 1 383 ? 19.090 73.241 67.378 1.00 33.52 506 PHE B C 1
ATOM 6395 O O . PHE B 1 383 ? 19.386 72.228 68.012 1.00 33.77 506 PHE B O 1
ATOM 6403 N N . ASP B 1 384 ? 18.544 74.314 67.941 1.00 34.31 507 ASP B N 1
ATOM 6404 C CA . ASP B 1 384 ? 18.183 74.331 69.348 1.00 35.18 507 ASP B CA 1
ATOM 6405 C C . ASP B 1 384 ? 16.693 74.662 69.334 1.00 35.58 507 ASP B C 1
ATOM 6406 O O . ASP B 1 384 ? 16.084 74.674 68.267 1.00 35.64 507 ASP B O 1
ATOM 6411 N N . SER B 1 385 ? 16.095 74.929 70.488 1.00 36.41 508 SER B N 1
ATOM 6412 C CA . SER B 1 385 ? 14.662 75.210 70.526 1.00 36.67 508 SER B CA 1
ATOM 6413 C C . SER B 1 385 ? 14.165 76.292 69.569 1.00 37.07 508 SER B C 1
ATOM 6414 O O . SER B 1 385 ? 13.037 76.210 69.080 1.00 36.89 508 SER B O 1
ATOM 6417 N N . THR B 1 386 ? 14.994 77.292 69.278 1.00 37.51 509 THR B N 1
ATOM 6418 C CA . THR B 1 386 ? 14.548 78.383 68.410 1.00 38.15 509 THR B CA 1
ATOM 6419 C C . THR B 1 386 ? 15.395 78.744 67.191 1.00 38.02 509 THR B C 1
ATOM 6420 O O . THR B 1 386 ? 14.872 79.289 66.217 1.00 37.56 509 THR B O 1
ATOM 6424 N N . SER B 1 387 ? 16.688 78.440 67.237 1.00 38.26 510 SER B N 1
ATOM 6425 C CA . SER B 1 387 ? 17.589 78.810 66.150 1.00 38.85 510 SER B CA 1
ATOM 6426 C C . SER B 1 387 ? 18.220 77.687 65.338 1.00 38.41 510 SER B C 1
ATOM 6427 O O . SER B 1 387 ? 18.102 76.506 65.666 1.00 38.35 510 SER B O 1
ATOM 6430 N N . ARG B 1 388 ? 18.906 78.098 64.275 1.00 37.79 511 ARG B N 1
ATOM 6431 C CA . ARG B 1 388 ? 19.609 77.199 63.367 1.00 37.01 511 ARG B CA 1
ATOM 6432 C C . ARG B 1 388 ? 21.022 77.739 63.172 1.00 37.08 511 ARG B C 1
ATOM 6433 O O . ARG B 1 388 ? 21.217 78.942 62.993 1.00 36.29 511 ARG B O 1
ATOM 6441 N N . SER B 1 389 ? 22.002 76.845 63.210 1.00 36.73 512 SER B N 1
ATOM 6442 C CA . SER B 1 389 ? 23.397 77.225 63.039 1.00 36.68 512 SER B CA 1
ATOM 6443 C C . SER B 1 389 ? 23.682 77.469 61.564 1.00 37.33 512 SER B C 1
ATOM 6444 O O . SER B 1 389 ? 22.777 77.436 60.727 1.00 37.04 512 SER B O 1
ATOM 6447 N N . ARG B 1 390 ? 24.953 77.704 61.256 1.00 38.03 513 ARG B N 1
ATOM 6448 C CA . ARG B 1 390 ? 25.380 77.901 59.880 1.00 38.84 513 ARG B CA 1
ATOM 6449 C C . ARG B 1 390 ? 24.997 76.578 59.225 1.00 38.36 513 ARG B C 1
ATOM 6450 O O . ARG B 1 390 ? 25.106 75.527 59.854 1.00 38.33 513 ARG B O 1
ATOM 6458 N N . ILE B 1 391 ? 24.546 76.619 57.977 1.00 38.26 514 ILE B N 1
ATOM 6459 C CA . ILE B 1 391 ? 24.140 75.394 57.302 1.00 37.90 514 ILE B CA 1
ATOM 6460 C C . ILE B 1 391 ? 25.136 74.905 56.257 1.00 37.68 514 ILE B C 1
ATOM 6461 O O . ILE B 1 391 ? 26.057 75.619 55.862 1.00 37.01 514 ILE B O 1
ATOM 6466 N N . THR B 1 392 ? 24.938 73.664 55.830 1.00 37.16 515 THR B N 1
ATOM 6467 C CA . THR B 1 392 ? 25.757 73.037 54.805 1.00 36.98 515 THR B CA 1
ATOM 6468 C C . THR B 1 392 ? 24.766 72.441 53.816 1.00 37.59 515 THR B C 1
ATOM 6469 O O . THR B 1 392 ? 24.128 71.425 54.102 1.00 36.79 515 THR B O 1
ATOM 6473 N N . ARG B 1 393 ? 24.620 73.085 52.663 1.00 38.15 516 ARG B N 1
ATOM 6474 C CA . ARG B 1 393 ? 23.686 72.608 51.652 1.00 39.36 516 ARG B CA 1
ATOM 6475 C C . ARG B 1 393 ? 24.164 71.308 51.023 1.00 38.80 516 ARG B C 1
ATOM 6476 O O . ARG B 1 393 ? 25.330 71.172 50.666 1.00 38.52 516 ARG B O 1
ATOM 6484 N N . VAL B 1 394 ? 23.251 70.352 50.895 1.00 38.52 517 VAL B N 1
ATOM 6485 C CA . VAL B 1 394 ? 23.577 69.055 50.319 1.00 39.08 517 VAL B CA 1
ATOM 6486 C C . VAL B 1 394 ? 23.957 69.134 48.849 1.00 39.67 517 VAL B C 1
ATOM 6487 O O . VAL B 1 394 ? 24.897 68.473 48.406 1.00 39.87 517 VAL B O 1
ATOM 6491 N N . SER B 1 395 ? 23.219 69.940 48.096 1.00 40.69 518 SER B N 1
ATOM 6492 C CA . SER B 1 395 ? 23.473 70.099 46.674 1.00 41.99 518 SER B CA 1
ATOM 6493 C C . SER B 1 395 ? 22.960 71.463 46.211 1.00 43.13 518 SER B C 1
ATOM 6494 O O . SER B 1 395 ? 23.515 72.496 46.581 1.00 43.66 518 SER B O 1
ATOM 6497 N N . SER B 1 396 ? 21.899 71.466 45.410 1.00 44.12 519 SER B N 1
ATOM 6498 C CA . SER B 1 396 ? 21.327 72.712 44.912 1.00 44.78 519 SER B CA 1
ATOM 6499 C C . SER B 1 396 ? 19.936 72.955 45.483 1.00 44.78 519 SER B C 1
ATOM 6500 O O . SER B 1 396 ? 19.380 72.107 46.182 1.00 44.78 519 SER B O 1
ATOM 6503 N N . SER B 1 397 ? 19.378 74.122 45.182 1.00 44.68 520 SER B N 1
ATOM 6504 C CA . SER B 1 397 ? 18.047 74.475 45.659 1.00 44.43 520 SER B CA 1
ATOM 6505 C C . SER B 1 397 ? 17.006 73.710 44.852 1.00 43.96 520 SER B C 1
ATOM 6506 O O . SER B 1 397 ? 15.818 73.723 45.176 1.00 44.55 520 SER B O 1
ATOM 6509 N N . SER B 1 398 ? 17.471 73.043 43.798 1.00 43.10 521 SER B N 1
ATOM 6510 C CA . SER B 1 398 ? 16.607 72.262 42.918 1.00 41.98 521 SER B CA 1
ATOM 6511 C C . SER B 1 398 ? 16.457 70.831 43.420 1.00 39.96 521 SER B C 1
ATOM 6512 O O . SER B 1 398 ? 15.420 70.198 43.213 1.00 40.13 521 SER B O 1
ATOM 6515 N N . THR B 1 399 ? 17.505 70.326 44.064 1.00 36.94 522 THR B N 1
ATOM 6516 C CA . THR B 1 399 ? 17.512 68.963 44.583 1.00 34.46 522 THR B CA 1
ATOM 6517 C C . THR B 1 399 ? 16.250 68.586 45.356 1.00 32.38 522 THR B C 1
ATOM 6518 O O . THR B 1 399 ? 15.864 69.264 46.306 1.00 31.22 522 THR B O 1
ATOM 6522 N N . LYS B 1 400 ? 15.620 67.494 44.935 1.00 31.10 523 LYS B N 1
ATOM 6523 C CA . LYS B 1 400 ? 14.420 66.985 45.584 1.00 30.22 523 LYS B CA 1
ATOM 6524 C C . LYS B 1 400 ? 14.846 65.938 46.622 1.00 29.18 523 LYS B C 1
ATOM 6525 O O . LYS B 1 400 ? 15.840 65.231 46.431 1.00 28.02 523 LYS B O 1
ATOM 6531 N N . ALA B 1 401 ? 14.096 65.848 47.715 1.00 27.50 524 ALA B N 1
ATOM 6532 C CA . ALA B 1 401 ? 14.397 64.899 48.784 1.00 26.11 524 ALA B CA 1
ATOM 6533 C C . ALA B 1 401 ? 13.102 64.279 49.304 1.00 25.60 524 ALA B C 1
ATOM 6534 O O . ALA B 1 401 ? 12.044 64.915 49.260 1.00 24.18 524 ALA B O 1
ATOM 6536 N N . ALA B 1 402 ? 13.188 63.039 49.787 1.00 24.32 525 ALA B N 1
ATOM 6537 C CA . ALA B 1 402 ? 12.019 62.326 50.301 1.00 23.98 525 ALA B CA 1
ATOM 6538 C C . ALA B 1 402 ? 12.210 61.838 51.736 1.00 23.79 525 ALA B C 1
ATOM 6539 O O . ALA B 1 402 ? 11.232 61.590 52.442 1.00 24.03 525 ALA B O 1
ATOM 6541 N N . TYR B 1 403 ? 13.467 61.701 52.155 1.00 22.45 526 TYR B N 1
ATOM 6542 C CA . TYR B 1 403 ? 13.813 61.245 53.503 1.00 21.81 526 TYR B CA 1
ATOM 6543 C C . TYR B 1 403 ? 15.234 61.650 53.867 1.00 20.33 526 TYR B C 1
ATOM 6544 O O . TYR B 1 403 ? 16.096 61.723 53.001 1.00 20.16 526 TYR B O 1
ATOM 6553 N N . THR B 1 404 ? 15.462 61.920 55.148 1.00 19.60 527 THR B N 1
ATOM 6554 C CA . THR B 1 404 ? 16.802 62.183 55.658 1.00 19.50 527 THR B CA 1
ATOM 6555 C C . THR B 1 404 ? 16.822 61.627 57.080 1.00 19.38 527 THR B C 1
ATOM 6556 O O . THR B 1 404 ? 15.939 61.927 57.890 1.00 18.36 527 THR B O 1
ATOM 6560 N N . THR B 1 405 ? 17.807 60.790 57.377 1.00 18.81 528 THR B N 1
ATOM 6561 C CA . THR B 1 405 ? 17.918 60.242 58.720 1.00 19.39 528 THR B CA 1
ATOM 6562 C C . THR B 1 405 ? 19.366 60.414 59.137 1.00 19.36 528 THR B C 1
ATOM 6563 O O . THR B 1 405 ? 20.288 59.997 58.429 1.00 20.07 528 THR B O 1
ATOM 6567 N N . SER B 1 406 ? 19.558 61.055 60.281 1.00 19.95 529 SER B N 1
ATOM 6568 C CA . SER B 1 406 ? 20.890 61.330 60.782 1.00 20.55 529 SER B CA 1
ATOM 6569 C C . SER B 1 406 ? 21.208 60.629 62.096 1.00 20.78 529 SER B C 1
ATOM 6570 O O . SER B 1 406 ? 20.336 60.420 62.934 1.00 21.50 529 SER B O 1
ATOM 6573 N N . THR B 1 407 ? 22.479 60.285 62.256 1.00 21.56 530 THR B N 1
ATOM 6574 C CA . THR B 1 407 ? 22.992 59.650 63.462 1.00 22.27 530 THR B CA 1
ATOM 6575 C C . THR B 1 407 ? 24.400 60.207 63.633 1.00 22.62 530 THR B C 1
ATOM 6576 O O . THR B 1 407 ? 25.170 60.250 62.673 1.00 22.46 530 THR B O 1
ATOM 6580 N N . CYS B 1 408 ? 24.730 60.656 64.841 1.00 22.19 531 CYS B N 1
ATOM 6581 C CA . CYS B 1 408 ? 26.054 61.210 65.095 1.00 23.71 531 CYS B CA 1
ATOM 6582 C C . CYS B 1 408 ? 26.848 60.320 66.048 1.00 24.61 531 CYS B C 1
ATOM 6583 O O . CYS B 1 408 ? 26.283 59.550 66.826 1.00 23.42 531 CYS B O 1
ATOM 6586 N N . PHE B 1 409 ? 28.168 60.434 65.980 1.00 25.61 532 PHE B N 1
ATOM 6587 C CA . PHE B 1 409 ? 29.043 59.625 66.810 1.00 26.68 532 PHE B CA 1
ATOM 6588 C C . PHE B 1 409 ? 30.366 60.360 66.994 1.00 28.71 532 PHE B C 1
ATOM 6589 O O . PHE B 1 409 ? 30.581 61.429 66.422 1.00 28.17 532 PHE B O 1
ATOM 6597 N N . LYS B 1 410 ? 31.252 59.784 67.792 1.00 29.84 533 LYS B N 1
ATOM 6598 C CA . LYS B 1 410 ? 32.540 60.404 68.040 1.00 31.84 533 LYS B CA 1
ATOM 6599 C C . LYS B 1 410 ? 33.678 59.427 67.823 1.00 32.02 533 LYS B C 1
ATOM 6600 O O . LYS B 1 410 ? 33.535 58.230 68.067 1.00 32.26 533 LYS B O 1
ATOM 6606 N N . VAL B 1 411 ? 34.801 59.942 67.336 1.00 32.87 534 VAL B N 1
ATOM 6607 C CA . VAL B 1 411 ? 35.991 59.126 67.160 1.00 33.96 534 VAL B CA 1
ATOM 6608 C C . VAL B 1 411 ? 36.805 59.474 68.401 1.00 34.96 534 VAL B C 1
ATOM 6609 O O . VAL B 1 411 ? 37.443 60.525 68.463 1.00 34.59 534 VAL B O 1
ATOM 6613 N N . VAL B 1 412 ? 36.739 58.600 69.399 1.00 36.40 535 VAL B N 1
ATOM 6614 C CA . VAL B 1 412 ? 37.432 58.800 70.665 1.00 37.98 535 VAL B CA 1
ATOM 6615 C C . VAL B 1 412 ? 38.935 59.008 70.515 1.00 39.05 535 VAL B C 1
ATOM 6616 O O . VAL B 1 412 ? 39.548 59.723 71.306 1.00 39.96 535 VAL B O 1
ATOM 6620 N N . LYS B 1 413 ? 39.525 58.380 69.505 1.00 39.75 536 LYS B N 1
ATOM 6621 C CA . LYS B 1 413 ? 40.958 58.497 69.268 1.00 40.37 536 LYS B CA 1
ATOM 6622 C C . LYS B 1 413 ? 41.378 59.938 68.989 1.00 40.49 536 LYS B C 1
ATOM 6623 O O . LYS B 1 413 ? 42.442 60.376 69.424 1.00 40.41 536 LYS B O 1
ATOM 6629 N N . THR B 1 414 ? 40.538 60.673 68.267 1.00 40.20 537 THR B N 1
ATOM 6630 C CA . THR B 1 414 ? 40.838 62.063 67.926 1.00 39.60 537 THR B CA 1
ATOM 6631 C C . THR B 1 414 ? 39.917 63.016 68.670 1.00 39.30 537 THR B C 1
ATOM 6632 O O . THR B 1 414 ? 40.097 64.232 68.626 1.00 39.87 537 THR B O 1
ATOM 6636 N N . ASN B 1 415 ? 38.925 62.454 69.346 1.00 38.49 538 ASN B N 1
ATOM 6637 C CA . ASN B 1 415 ? 37.953 63.240 70.089 1.00 37.98 538 ASN B CA 1
ATOM 6638 C C . ASN B 1 415 ? 37.162 64.187 69.191 1.00 37.26 538 ASN B C 1
ATOM 6639 O O . ASN B 1 415 ? 36.754 65.266 69.618 1.00 38.00 538 ASN B O 1
ATOM 6644 N N . LYS B 1 416 ? 36.949 63.787 67.942 1.00 35.65 539 LYS B N 1
ATOM 6645 C CA . LYS B 1 416 ? 36.181 64.609 67.015 1.00 34.52 539 LYS B CA 1
ATOM 6646 C C . LYS B 1 416 ? 34.791 64.008 66.840 1.00 33.37 539 LYS B C 1
ATOM 6647 O O . LYS B 1 416 ? 34.623 62.787 66.839 1.00 32.24 539 LYS B O 1
ATOM 6653 N N . THR B 1 417 ? 33.796 64.876 66.702 1.00 32.52 540 THR B N 1
ATOM 6654 C CA . THR B 1 417 ? 32.416 64.441 66.532 1.00 30.98 540 THR B CA 1
ATOM 6655 C C . THR B 1 417 ? 31.995 64.541 65.071 1.00 30.26 540 THR B C 1
ATOM 6656 O O . THR B 1 417 ? 32.323 65.511 64.384 1.00 30.29 540 THR B O 1
ATOM 6660 N N . TYR B 1 418 ? 31.272 63.528 64.603 1.00 28.24 541 TYR B N 1
ATOM 6661 C CA . TYR B 1 418 ? 30.791 63.490 63.228 1.00 27.69 541 TYR B CA 1
ATOM 6662 C C . TYR B 1 418 ? 29.324 63.104 63.195 1.00 26.74 541 TYR B C 1
ATOM 6663 O O . TYR B 1 418 ? 28.826 62.433 64.098 1.00 25.56 541 TYR B O 1
ATOM 6672 N N . CYS B 1 419 ? 28.633 63.531 62.146 1.00 26.00 542 CYS B N 1
ATOM 6673 C CA . CYS B 1 419 ? 27.232 63.185 61.981 1.00 25.07 542 CYS B CA 1
ATOM 6674 C C . CYS B 1 419 ? 27.027 62.619 60.585 1.00 24.44 542 CYS B C 1
ATOM 6675 O O . CYS B 1 419 ? 27.488 63.199 59.595 1.00 24.05 542 CYS B O 1
ATOM 6678 N N . LEU B 1 420 ? 26.359 61.471 60.518 1.00 22.93 543 LEU B N 1
ATOM 6679 C CA . LEU B 1 420 ? 26.052 60.820 59.254 1.00 22.10 543 LEU B CA 1
ATOM 6680 C C . LEU B 1 420 ? 24.629 61.208 58.880 1.00 22.25 543 LEU B C 1
ATOM 6681 O O . LEU B 1 420 ? 23.717 61.100 59.695 1.00 21.49 543 LEU B O 1
ATOM 6686 N N . SER B 1 421 ? 24.443 61.667 57.649 1.00 22.02 544 SER B N 1
ATOM 6687 C CA . SER B 1 421 ? 23.120 62.030 57.179 1.00 22.39 544 SER B CA 1
ATOM 6688 C C . SER B 1 421 ? 22.832 61.229 55.909 1.00 22.31 544 SER B C 1
ATOM 6689 O O . SER B 1 421 ? 23.497 61.400 54.886 1.00 23.13 544 SER B O 1
ATOM 6692 N N . ILE B 1 422 ? 21.857 60.333 55.994 1.00 20.40 545 ILE B N 1
ATOM 6693 C CA . ILE B 1 422 ? 21.463 59.493 54.868 1.00 19.74 545 ILE B CA 1
ATOM 6694 C C . ILE B 1 422 ? 20.240 60.164 54.252 1.00 20.51 545 ILE B C 1
ATOM 6695 O O . ILE B 1 422 ? 19.267 60.431 54.947 1.00 19.34 545 ILE B O 1
ATOM 6700 N N . ALA B 1 423 ? 20.290 60.445 52.955 1.00 19.85 546 ALA B N 1
ATOM 6701 C CA . ALA B 1 423 ? 19.176 61.131 52.312 1.00 21.17 546 ALA B CA 1
ATOM 6702 C C . ALA B 1 423 ? 18.772 60.555 50.969 1.00 20.71 546 ALA B C 1
ATOM 6703 O O . ALA B 1 423 ? 19.620 60.242 50.130 1.00 21.03 546 ALA B O 1
ATOM 6705 N N . GLU B 1 424 ? 17.467 60.406 50.776 1.00 20.57 547 GLU B N 1
ATOM 6706 C CA . GLU B 1 424 ? 16.945 59.911 49.515 1.00 20.76 547 GLU B CA 1
ATOM 6707 C C . GLU B 1 424 ? 16.776 61.174 48.689 1.00 21.58 547 GLU B C 1
ATOM 6708 O O . GLU B 1 424 ? 15.876 61.971 48.955 1.00 20.00 547 GLU B O 1
ATOM 6714 N N . ILE B 1 425 ? 17.637 61.355 47.692 1.00 22.04 548 ILE B N 1
ATOM 6715 C CA . ILE B 1 425 ? 17.589 62.559 46.873 1.00 22.97 548 ILE B CA 1
ATOM 6716 C C . ILE B 1 425 ? 17.538 62.305 45.376 1.00 24.56 548 ILE B C 1
ATOM 6717 O O . ILE B 1 425 ? 17.776 61.197 44.905 1.00 23.55 548 ILE B O 1
ATOM 6722 N N . SER B 1 426 ? 17.228 63.360 44.632 1.00 26.29 549 SER B N 1
ATOM 6723 C CA . SER B 1 426 ? 17.150 63.278 43.184 1.00 30.01 549 SER B CA 1
ATOM 6724 C C . SER B 1 426 ? 17.320 64.657 42.579 1.00 31.73 549 SER B C 1
ATOM 6725 O O . SER B 1 426 ? 16.967 65.665 43.190 1.00 30.56 549 SER B O 1
ATOM 6728 N N . ASN B 1 427 ? 17.873 64.696 41.376 1.00 34.96 550 ASN B N 1
ATOM 6729 C CA . ASN B 1 427 ? 18.062 65.955 40.679 1.00 38.69 550 ASN B CA 1
ATOM 6730 C C . ASN B 1 427 ? 16.939 66.077 39.661 1.00 40.96 550 ASN B C 1
ATOM 6731 O O . ASN B 1 427 ? 16.397 65.070 39.202 1.00 40.74 550 ASN B O 1
ATOM 6736 N N . THR B 1 428 ? 16.593 67.311 39.314 1.00 43.59 551 THR B N 1
ATOM 6737 C CA . THR B 1 428 ? 15.530 67.570 38.349 1.00 45.62 551 THR B CA 1
ATOM 6738 C C . THR B 1 428 ? 15.559 66.673 37.109 1.00 46.68 551 THR B C 1
ATOM 6739 O O . THR B 1 428 ? 14.508 66.383 36.530 1.00 47.35 551 THR B O 1
ATOM 6743 N N . LEU B 1 429 ? 16.746 66.226 36.700 1.00 47.17 552 LEU B N 1
ATOM 6744 C CA . LEU B 1 429 ? 16.845 65.370 35.521 1.00 47.15 552 LEU B CA 1
ATOM 6745 C C . LEU B 1 429 ? 18.011 64.375 35.477 1.00 47.06 552 LEU B C 1
ATOM 6746 O O . LEU B 1 429 ? 18.521 64.060 34.399 1.00 47.00 552 LEU B O 1
ATOM 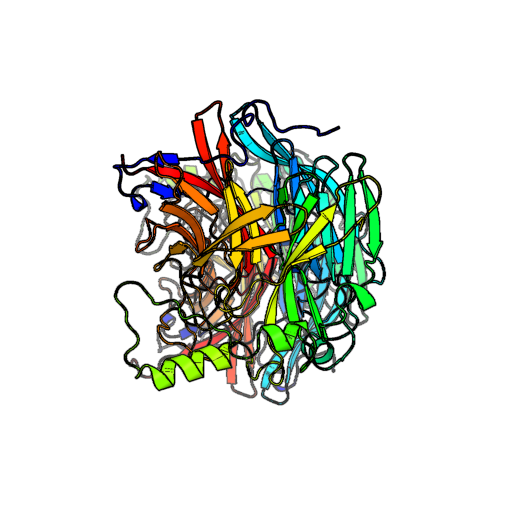6751 N N . PHE B 1 430 ? 18.434 63.871 36.634 1.00 46.18 553 PHE B N 1
ATOM 6752 C CA . PHE B 1 430 ? 19.521 62.895 36.662 1.00 45.00 553 PHE B CA 1
ATOM 6753 C C . PHE B 1 430 ? 19.022 61.512 37.067 1.00 43.31 553 PHE B C 1
ATOM 6754 O O . PHE B 1 430 ? 19.802 60.668 37.516 1.00 43.79 553 PHE B O 1
ATOM 6762 N N . GLY B 1 431 ? 17.721 61.282 36.900 1.00 40.30 554 GLY B N 1
ATOM 6763 C CA . GLY B 1 431 ? 17.151 59.990 37.246 1.00 36.63 554 GLY B CA 1
ATOM 6764 C C . GLY B 1 431 ? 16.201 60.020 38.430 1.00 33.60 554 GLY B C 1
ATOM 6765 O O . GLY B 1 431 ? 15.850 61.085 38.931 1.00 32.83 554 GLY B O 1
ATOM 6766 N N . GLU B 1 432 ? 15.786 58.842 38.881 1.00 31.59 555 GLU B N 1
ATOM 6767 C CA . GLU B 1 432 ? 14.871 58.737 40.012 1.00 29.51 555 GLU B CA 1
ATOM 6768 C C . GLU B 1 432 ? 15.629 58.952 41.318 1.00 27.29 555 GLU B C 1
ATOM 6769 O O . GLU B 1 432 ? 16.838 59.173 41.319 1.00 24.83 555 GLU B O 1
ATOM 6775 N N . PHE B 1 433 ? 14.910 58.866 42.432 1.00 25.35 556 PHE B N 1
ATOM 6776 C CA . PHE B 1 433 ? 15.519 59.030 43.742 1.00 23.53 556 PHE B CA 1
ATOM 6777 C C . PHE B 1 433 ? 16.547 57.938 43.999 1.00 21.79 556 PHE B C 1
ATOM 6778 O O . PHE B 1 433 ? 16.469 56.848 43.444 1.00 21.27 556 PHE B O 1
ATOM 6786 N N . ARG B 1 434 ? 17.520 58.248 44.842 1.00 21.78 557 ARG B N 1
ATOM 6787 C CA . ARG B 1 434 ? 18.523 57.273 45.248 1.00 21.90 557 ARG B CA 1
ATOM 6788 C C . ARG B 1 434 ? 19.038 57.727 46.592 1.00 20.55 557 ARG B C 1
ATOM 6789 O O . ARG B 1 434 ? 19.084 58.922 46.876 1.00 20.13 557 ARG B O 1
ATOM 6797 N N . ILE B 1 435 ? 19.407 56.767 47.427 1.00 20.60 558 ILE B N 1
ATOM 6798 C CA . ILE B 1 435 ? 19.888 57.072 48.764 1.00 18.96 558 ILE B CA 1
ATOM 6799 C C . ILE B 1 435 ? 21.382 57.341 48.749 1.00 19.01 558 ILE B C 1
ATOM 6800 O O . ILE B 1 435 ? 22.158 56.575 48.190 1.00 19.12 558 ILE B O 1
ATOM 6805 N N . VAL B 1 436 ? 21.763 58.457 49.356 1.00 19.47 559 VAL B N 1
ATOM 6806 C CA . VAL B 1 436 ? 23.148 58.888 49.417 1.00 20.77 559 VAL B CA 1
ATOM 6807 C C . VAL B 1 436 ? 23.537 59.206 50.851 1.00 20.80 559 VAL B C 1
ATOM 6808 O O . VAL B 1 436 ? 22.815 59.910 51.551 1.00 20.10 559 VAL B O 1
ATOM 6812 N N . PRO B 1 437 ? 24.679 58.675 51.309 1.00 20.81 560 PRO B N 1
ATOM 6813 C CA . PRO B 1 437 ? 25.129 58.942 52.676 1.00 21.89 560 PRO B CA 1
ATOM 6814 C C . PRO B 1 437 ? 26.156 60.083 52.680 1.00 22.97 560 PRO B C 1
ATOM 6815 O O . PRO B 1 437 ? 27.038 60.143 51.818 1.00 22.83 560 PRO B O 1
ATOM 6819 N N . LEU B 1 438 ? 26.027 60.988 53.642 1.00 22.83 561 LEU B N 1
ATOM 6820 C CA . LEU B 1 438 ? 26.940 62.121 53.761 1.00 25.06 561 LEU B CA 1
ATOM 6821 C C . LEU B 1 438 ? 27.460 62.211 55.186 1.00 25.66 561 LEU B C 1
ATOM 6822 O O . LEU B 1 438 ? 26.737 61.931 56.143 1.00 25.07 561 LEU B O 1
ATOM 6827 N N . LEU B 1 439 ? 28.721 62.597 55.324 1.00 26.67 562 LEU B N 1
ATOM 6828 C CA . LEU B 1 439 ? 29.333 62.719 56.636 1.00 27.81 562 LEU B CA 1
ATOM 6829 C C . LEU B 1 439 ? 29.879 64.131 56.818 1.00 28.86 562 LEU B C 1
ATOM 6830 O O . LEU B 1 439 ? 30.438 64.713 55.889 1.00 29.43 562 LEU B O 1
ATOM 6835 N N . VAL B 1 440 ? 29.707 64.679 58.015 1.00 29.48 563 VAL B N 1
ATOM 6836 C CA . VAL B 1 440 ? 30.189 66.017 58.320 1.00 30.75 563 VAL B CA 1
ATOM 6837 C C . VAL B 1 440 ? 30.706 66.072 59.750 1.00 31.61 563 VAL B C 1
ATOM 6838 O O . VAL B 1 440 ? 30.156 65.431 60.644 1.00 32.70 563 VAL B O 1
ATOM 6842 N N . GLU B 1 441 ? 31.772 66.828 59.968 1.00 31.87 564 GLU B N 1
ATOM 6843 C CA . GLU B 1 441 ? 32.320 66.959 61.307 1.00 33.05 564 GLU B CA 1
ATOM 6844 C C . GLU B 1 441 ? 31.615 68.134 61.969 1.00 33.73 564 GLU B C 1
ATOM 6845 O O . GLU B 1 441 ? 31.303 69.124 61.309 1.00 34.77 564 GLU B O 1
ATOM 6851 N N . ILE B 1 442 ? 31.345 68.028 63.263 1.00 34.03 565 ILE B N 1
ATOM 6852 C CA . ILE B 1 442 ? 30.691 69.121 63.961 1.00 35.25 565 ILE B CA 1
ATOM 6853 C C . ILE B 1 442 ? 31.766 70.065 64.486 1.00 37.04 565 ILE B C 1
ATOM 6854 O O . ILE B 1 442 ? 32.577 69.690 6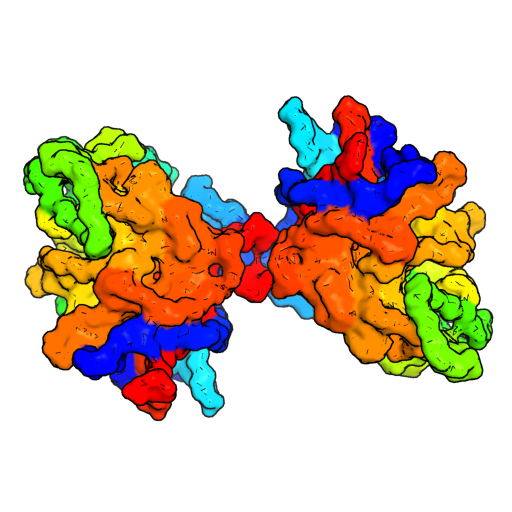5.329 1.00 35.98 565 ILE B O 1
ATOM 6859 N N . LEU B 1 443 ? 31.769 71.289 63.972 1.00 39.80 566 LEU B N 1
ATOM 6860 C CA . LEU B 1 443 ? 32.756 72.280 64.377 1.00 42.75 566 LEU B CA 1
ATOM 6861 C C . LEU B 1 443 ? 32.253 73.245 65.440 1.00 45.59 566 LEU B C 1
ATOM 6862 O O . LEU B 1 443 ? 31.073 73.253 65.793 1.00 45.61 566 LEU B O 1
ATOM 6867 N N . LYS B 1 444 ? 33.170 74.064 65.941 1.00 49.19 567 LYS B N 1
ATOM 6868 C CA . LYS B 1 444 ? 32.868 75.037 66.979 1.00 53.37 567 LYS B CA 1
ATOM 6869 C C . LYS B 1 444 ? 33.787 76.245 66.833 1.00 56.77 567 LYS B C 1
ATOM 6870 O O . LYS B 1 444 ? 34.997 76.143 67.044 1.00 57.37 567 LYS B O 1
ATOM 6876 N N . ASN B 1 445 ? 33.215 77.385 66.463 1.00 60.38 568 ASN B N 1
ATOM 6877 C CA . ASN B 1 445 ? 34.002 78.601 66.307 1.00 64.22 568 ASN B CA 1
ATOM 6878 C C . ASN B 1 445 ? 34.361 79.193 67.673 1.00 66.56 568 ASN B C 1
ATOM 6879 O O . ASN B 1 445 ? 33.483 79.507 68.479 1.00 66.99 568 ASN B O 1
ATOM 6884 N N . ASP B 1 446 ? 35.660 79.328 67.929 1.00 69.46 569 ASP B N 1
ATOM 6885 C CA . ASP B 1 446 ? 36.145 79.870 69.194 1.00 72.03 569 ASP B CA 1
ATOM 6886 C C . ASP B 1 446 ? 36.590 81.318 69.042 1.00 73.59 569 ASP B C 1
ATOM 6887 O O . ASP B 1 446 ? 36.549 82.093 69.999 1.00 73.70 569 ASP B O 1
ATOM 6892 N N . GLY B 1 447 ? 37.021 81.674 67.836 1.00 75.26 570 GLY B N 1
ATOM 6893 C CA . GLY B 1 447 ? 37.464 83.032 67.582 1.00 77.31 570 GLY B CA 1
ATOM 6894 C C . GLY B 1 447 ? 36.301 84.003 67.512 1.00 78.73 570 GLY B C 1
ATOM 6895 O O . GLY B 1 447 ? 36.466 85.153 67.102 1.00 78.91 570 GLY B O 1
ATOM 6896 N N . VAL B 1 448 ? 35.120 83.539 67.913 1.00 79.94 571 VAL B N 1
ATOM 6897 C CA . VAL B 1 448 ? 33.924 84.373 67.897 1.00 81.37 571 VAL B CA 1
ATOM 6898 C C . VAL B 1 448 ? 33.766 85.176 69.186 1.00 82.25 571 VAL B C 1
ATOM 6899 O O . VAL B 1 448 ? 33.500 86.379 69.147 1.00 82.66 571 VAL B O 1
ATOM 6903 N N . ARG B 1 449 ? 33.931 84.512 70.326 1.00 83.02 572 ARG B N 1
ATOM 6904 C CA . ARG B 1 449 ? 33.803 85.182 71.615 1.00 83.60 572 ARG B CA 1
ATOM 6905 C C . ARG B 1 449 ? 34.680 84.502 72.665 1.00 83.81 572 ARG B C 1
ATOM 6906 O O . ARG B 1 449 ? 34.133 84.062 73.700 1.00 83.90 572 ARG B O 1
ATOM 6914 N N . GLU B 1 450 ? 35.905 84.419 72.441 1.00 84.02 573 GLU B N 1
#

Secondary structure (P-SEA, 3-state):
ccccccccccccccccccccccccccccccccccccccccccccccccccccccccccccbbbbbbccccccccccccbbbbbbbbbbbccccbbbbbbbcbbbbbcccccccbbbbbbccccbbbbbbbbcccaaaaaacccccbbbbbbbccccbbbbbbccccccccccccccccccbbbbcccbbbbbbbbbbccccaaaaaacccbbbbbcccccccccaaaaaaaaaaccccccccccccccbbbbbbbccccccbbbbbbcccccccccccccccccccbbbbbbccccccccccccbbbbcccbbbbccccccccbbbbbcccccccccbbbbbbbbbbbbbccccccccccccccccccccccccccbbbbbcccccccccccccccccccccbbbbbbbbcccccbbbbbbbbbccccccccbbbbbbbbbbbbcc/cccccccccccccccccccccccccccccccccccccccccccccccccccbbbbbbcccbbbbbbccccccccccccbbbbbbcbbbbbcccbbbbbbbcbbbbccccccccbbbbbbccccbbbbbbbbcccaaaaaaccbbbbbbbbbbccccbbbbbbccccccccccccccccccbbbbcccbbbbbbbbbcccccaaaaaacccbbbbbcccccccccaaaaaaaaaaccccccccccccccbbbbbbbccccccbbbbbbcccccccccccbbbbbcccbbbbbbccccccccccccbbbbccccccccbbbbbccbbbbbcccccccccbbbbbbbbbbbbbccccccccccccccccccccccccccccccccccccccccccccccccccccbbbbbbbbcccccbbbbbbbbbccccccccbbbbbbbbbbbbbcccc

B-factor: mean 29.95, std 12.36, range [10.15, 84.2]

Radius of gyration: 31.84 Å; Cα contacts (8 Å, |Δi|>4): 2719; chains: 2; bounding box: 73×59×91 Å

CATH classification: 2.120.10.10

Sequence (895 aa):
GAPIHDPDFIGGIGKELIVDNASDVTSFYPSAFQEHLNFIPAPTTGSGCTRIPSFDMSATHYCYTHNVILSGCRDHSHSHQYLALGVLRTTATGRIFFSTLRSISLDDTQNRKSCSVSATPLGCDMLCSKVTETEEEDYNSAVPTLMAHGRLGFDGQYHEKDLDVTTLFEDWVANYPGVGGGSFIDGRVWFSVYGGLKPNSPSDTVQEGKYVIYKRYNDTCPDEQDYQIRMAKSSYKPGRFGGKRIQQAILSIKVSTSLGEDPVLTVPPNTVTLMGAEGRILTVGTSHFLYQRGSSYFSPALLYPMTVSNKTATLHSPYTFNAFTRPGSIPCQASARCPNSCVTGVYTDPYPLIFYRNHTLRGVFGTMLDSEQARLNPASAVFDSTSRSRITRVSSSSTKAAYTTSTCFKVVKTNKTYCLSIAEISNTLFGEFRIVPLLVEILKNDGAPIHDPDFIGGIGKELIVDNASDVTSFYPSAFQEHLNFIPAPTTGSGCTRIPSFDMSATHYCYTHNVILSGCRDHSHSHQYLALGVLRTTATGRIFFSTLRSISLDDTQNRKSCSVSATPLGCDMLCSKVTETEEEDYNSAVPTLMAHGRLGFDGQYHEKDLDVTTLFEDWVANYPGVGGGSFIDGRVWFSVYGGLKPNSPSDTVQEGKYVIYKRYNDTCPDEQDYQIRMAKSSYKPGRFGGKRIQQAILSIKVSTSLGEDPVLTVPPNTVTLMGAEGRILTVGTSHFLYQRGSSYFSPALLYPMTVSNKTATLHSPYTFNAFTRPGSIPCQASARCPNSCVTGVYTDPYPLIFYRNHTLRGVFGTMLDSEQARLNPASAVFDSTSRSRITRVSSSSTKAAYTTSTCFKVVKTNKTYCLSIAEISNTLFGEFRIVPLLVEILKNDGVR

Nearest PDB structures (foldseek):
  1usr-assembly1_B  TM=9.905E-01  e=1.483E-81  avian paramyxovirus 1
  7bwu-assembly1_C  TM=9.891E-01  e=3.091E-79  avian paramyxovirus 1
  4fzh-assembly1_A  TM=9.896E-01  e=7.263E-76  Newcastle disease virus Ulster/67
  3t1e-assembly1_A  TM=9.880E-01  e=2.051E-75  Newcastle disease virus (STRAIN AUSTRALIA-VICTORIA/32)
  7zm6-assembly1_A  TM=7.892E-01  e=2.767E-21  Narmovirus narivaense

Organism: Newcastle disease virus (strain Kansas) (NCBI:txid332244)

Solvent-accessible surface area: 32476 Å² total